Protein AF-A0AAD5T9R5-F1 (afdb_monomer_lite)

Structure (mmCIF, N/CA/C/O backbone):
data_AF-A0AAD5T9R5-F1
#
_entry.id   AF-A0AAD5T9R5-F1
#
loop_
_atom_site.group_PDB
_atom_site.id
_atom_site.type_symbol
_atom_site.label_atom_id
_atom_site.label_alt_id
_atom_site.label_comp_id
_atom_site.label_asym_id
_atom_site.label_entity_id
_atom_site.label_seq_id
_atom_site.pdbx_PDB_ins_code
_atom_site.Cartn_x
_atom_site.Cartn_y
_atom_site.Cartn_z
_atom_site.occupancy
_atom_site.B_iso_or_equiv
_atom_site.auth_seq_id
_atom_site.auth_comp_id
_atom_site.auth_asym_id
_atom_site.auth_atom_id
_atom_site.pdbx_PDB_model_num
ATOM 1 N N . MET A 1 1 ? 19.049 -8.328 -38.925 1.00 20.92 1 MET A N 1
ATOM 2 C CA . MET A 1 1 ? 20.322 -8.370 -38.172 1.00 20.92 1 MET A CA 1
ATOM 3 C C . MET A 1 1 ? 20.718 -6.980 -37.691 1.00 20.92 1 MET A C 1
ATOM 5 O O . MET A 1 1 ? 20.832 -6.838 -36.490 1.00 20.92 1 MET A O 1
ATOM 9 N N . LEU A 1 2 ? 20.723 -5.948 -38.546 1.00 21.98 2 LEU A N 1
ATOM 10 C CA . LEU A 1 2 ? 20.922 -4.536 -38.143 1.00 21.98 2 LEU A CA 1
ATOM 11 C C . LEU A 1 2 ? 19.884 -3.975 -37.139 1.00 21.98 2 LEU A C 1
ATOM 13 O O . LEU A 1 2 ? 20.195 -3.088 -36.360 1.00 21.98 2 LEU A O 1
ATOM 17 N N . ALA A 1 3 ? 18.666 -4.530 -37.084 1.00 22.59 3 ALA A N 1
ATOM 18 C CA . ALA A 1 3 ? 17.661 -4.166 -36.072 1.00 22.59 3 ALA A CA 1
ATOM 19 C C . ALA A 1 3 ? 17.889 -4.818 -34.691 1.00 22.59 3 ALA A C 1
ATOM 21 O O . ALA A 1 3 ? 17.170 -4.503 -33.752 1.00 22.59 3 ALA A O 1
ATOM 22 N N . LYS A 1 4 ? 18.843 -5.756 -34.570 1.00 22.20 4 LYS A N 1
ATOM 23 C CA . LYS A 1 4 ? 19.173 -6.440 -33.308 1.00 22.20 4 LYS A CA 1
ATOM 24 C C . LYS A 1 4 ? 20.369 -5.796 -32.597 1.00 22.20 4 LYS A C 1
ATOM 26 O O . LYS A 1 4 ? 20.434 -5.880 -31.381 1.00 22.20 4 LYS A O 1
ATOM 31 N N . GLU A 1 5 ? 21.253 -5.125 -33.337 1.00 23.12 5 GLU A N 1
ATOM 32 C CA . GLU A 1 5 ? 22.386 -4.362 -32.784 1.00 23.12 5 GLU A CA 1
ATOM 33 C C . GLU A 1 5 ? 21.927 -3.003 -32.229 1.00 23.12 5 GLU A C 1
ATOM 35 O O . GLU A 1 5 ? 22.228 -2.693 -31.082 1.00 23.12 5 GLU A O 1
ATOM 40 N N . ALA A 1 6 ? 21.028 -2.291 -32.923 1.00 24.86 6 ALA A N 1
ATOM 41 C CA . ALA A 1 6 ? 20.379 -1.087 -32.375 1.00 24.86 6 ALA A CA 1
ATOM 42 C C . ALA A 1 6 ? 19.470 -1.371 -31.154 1.00 24.86 6 ALA A C 1
ATOM 44 O O . ALA A 1 6 ? 19.174 -0.477 -30.365 1.00 24.86 6 ALA A O 1
ATOM 45 N N . PHE A 1 7 ? 19.030 -2.626 -30.982 1.00 23.64 7 PHE A N 1
ATOM 46 C CA . PHE A 1 7 ? 18.205 -3.062 -29.847 1.00 23.64 7 PHE A CA 1
ATOM 47 C C . PHE A 1 7 ? 19.024 -3.333 -28.573 1.00 23.64 7 PHE A C 1
ATOM 49 O O . PHE A 1 7 ? 18.441 -3.411 -27.494 1.00 23.64 7 PHE A O 1
ATOM 56 N N . LEU A 1 8 ? 20.350 -3.488 -28.686 1.00 23.31 8 LEU A N 1
ATOM 57 C CA . LEU A 1 8 ? 21.256 -3.690 -27.548 1.00 23.31 8 LEU A CA 1
ATOM 58 C C . LEU A 1 8 ? 21.896 -2.378 -27.065 1.00 23.31 8 LEU A C 1
ATOM 60 O O . LEU A 1 8 ? 22.108 -2.233 -25.865 1.00 23.31 8 LEU A O 1
ATOM 64 N N . GLU A 1 9 ? 22.114 -1.393 -27.941 1.00 24.62 9 GLU A N 1
ATOM 65 C CA . GLU A 1 9 ? 22.662 -0.081 -27.544 1.00 24.62 9 GLU A CA 1
ATOM 66 C C . GLU A 1 9 ? 21.661 0.809 -26.781 1.00 24.62 9 GLU A C 1
ATOM 68 O O . GLU A 1 9 ? 22.061 1.655 -25.985 1.00 24.62 9 GLU A O 1
ATOM 73 N N . MET A 1 10 ? 20.349 0.589 -26.935 1.00 25.55 10 MET A N 1
ATOM 74 C CA . MET A 1 10 ? 19.319 1.354 -26.211 1.00 25.55 10 MET A CA 1
ATOM 75 C C . MET A 1 10 ? 19.152 0.964 -24.729 1.00 25.55 10 MET A C 1
ATOM 77 O O . MET A 1 10 ? 18.463 1.672 -23.996 1.00 25.55 10 MET A O 1
ATOM 81 N N . TYR A 1 11 ? 19.773 -0.125 -24.260 1.00 24.09 11 TYR A N 1
ATOM 82 C CA . TYR A 1 11 ? 19.557 -0.660 -22.905 1.00 24.09 11 TYR A CA 1
ATOM 83 C C . TYR A 1 11 ? 20.492 -0.101 -21.815 1.00 24.09 11 TYR A C 1
ATOM 85 O O . TYR A 1 11 ? 20.350 -0.473 -20.652 1.00 24.09 11 TYR A O 1
ATOM 93 N N . HIS A 1 12 ? 21.406 0.821 -22.141 1.00 27.11 12 HIS A N 1
ATOM 94 C CA . HIS A 1 12 ? 22.352 1.380 -21.161 1.00 27.11 12 HIS A CA 1
ATOM 95 C C . HIS A 1 12 ? 22.175 2.866 -20.829 1.00 27.11 12 HIS A C 1
ATOM 97 O O . HIS A 1 12 ? 22.964 3.409 -20.058 1.00 27.11 12 HIS A O 1
ATOM 103 N N . ILE A 1 13 ? 21.116 3.528 -21.303 1.00 30.36 13 ILE A N 1
ATOM 104 C CA . ILE A 1 13 ? 20.842 4.923 -20.929 1.00 30.36 13 ILE A CA 1
ATOM 105 C C . ILE A 1 13 ? 20.150 4.945 -19.559 1.00 30.36 13 ILE A C 1
ATOM 107 O O . ILE A 1 13 ? 18.995 4.545 -19.420 1.00 30.36 13 ILE A O 1
ATOM 111 N N . ALA A 1 14 ? 20.863 5.403 -18.528 1.00 30.91 14 ALA A N 1
ATOM 112 C CA . ALA A 1 14 ? 20.328 5.565 -17.179 1.00 30.91 14 ALA A CA 1
ATOM 113 C C . ALA A 1 14 ? 19.099 6.494 -17.177 1.00 30.91 14 ALA A C 1
ATOM 115 O O . ALA A 1 14 ? 19.227 7.713 -17.323 1.00 30.91 14 ALA A O 1
ATOM 116 N N . ASN A 1 15 ? 17.895 5.936 -16.990 1.00 32.47 15 ASN A N 1
ATOM 117 C CA . ASN A 1 15 ? 16.691 6.759 -16.859 1.00 32.47 15 ASN A CA 1
ATOM 118 C C . ASN A 1 15 ? 16.817 7.569 -15.580 1.00 32.47 15 ASN A C 1
ATOM 120 O O . ASN A 1 15 ? 16.974 6.992 -14.511 1.00 32.47 15 ASN A O 1
ATOM 124 N N . SER A 1 16 ? 16.757 8.888 -15.649 1.00 34.62 16 SER A N 1
ATOM 125 C CA . SER A 1 16 ? 16.973 9.672 -14.448 1.00 34.62 16 SER A CA 1
ATOM 126 C C . SER A 1 16 ? 16.206 10.983 -14.438 1.00 34.62 16 SER A C 1
ATOM 128 O O . SER A 1 16 ? 15.993 11.611 -15.471 1.00 34.62 16 SER A O 1
ATOM 130 N N . ILE A 1 17 ? 15.712 11.338 -13.254 1.00 33.38 17 ILE A N 1
ATOM 131 C CA . ILE A 1 17 ? 14.823 12.476 -12.992 1.00 33.38 17 ILE A CA 1
ATOM 132 C C . ILE A 1 17 ? 15.495 13.330 -11.920 1.00 33.38 17 ILE A C 1
ATOM 134 O O . ILE A 1 17 ? 16.246 12.807 -11.104 1.00 33.38 17 ILE A O 1
ATOM 138 N N . ILE A 1 18 ? 15.287 14.645 -11.906 1.00 34.62 18 ILE A N 1
ATOM 139 C CA . ILE A 1 18 ? 15.949 15.551 -10.955 1.00 34.62 18 ILE A CA 1
ATOM 140 C C . ILE A 1 18 ? 14.880 16.394 -10.261 1.00 34.62 18 ILE A C 1
ATOM 142 O O . ILE A 1 18 ? 14.072 17.036 -10.929 1.00 34.62 18 ILE A O 1
ATOM 146 N N . PHE A 1 19 ? 14.882 16.408 -8.924 1.00 29.70 19 PHE A N 1
ATOM 147 C CA . PHE A 1 19 ? 14.019 17.269 -8.108 1.00 29.70 19 PHE A CA 1
ATOM 148 C C . PHE A 1 19 ? 14.853 17.958 -7.017 1.00 29.70 19 PHE A C 1
ATOM 150 O O . PHE A 1 19 ? 15.210 17.349 -6.009 1.00 29.70 19 PHE A O 1
ATOM 157 N N . GLY A 1 20 ? 15.154 19.247 -7.195 1.00 38.25 20 GLY A N 1
ATOM 158 C CA . GLY A 1 20 ? 15.918 20.030 -6.214 1.00 38.25 20 GLY A CA 1
ATOM 159 C C . GLY A 1 20 ? 17.377 19.564 -6.104 1.00 38.25 20 GLY A C 1
ATOM 160 O O . GLY A 1 20 ? 18.087 19.532 -7.101 1.00 38.25 20 GLY A O 1
ATOM 161 N N . GLU A 1 21 ? 17.829 19.202 -4.901 1.00 39.19 21 GLU A N 1
ATOM 162 C CA . GLU A 1 21 ? 19.164 18.617 -4.634 1.00 39.19 21 GLU A CA 1
ATOM 163 C C . GLU A 1 21 ? 19.212 17.093 -4.796 1.00 39.19 21 GLU A C 1
ATOM 165 O O . GLU A 1 21 ? 20.176 16.442 -4.380 1.00 39.19 21 GLU A O 1
ATOM 170 N N . LYS A 1 22 ? 18.151 16.516 -5.367 1.00 35.19 22 LYS A N 1
ATOM 171 C CA . LYS A 1 22 ? 17.969 15.075 -5.499 1.00 35.19 22 LYS A CA 1
ATOM 172 C C . LYS A 1 22 ? 18.003 14.666 -6.966 1.00 35.19 22 LYS A C 1
ATOM 174 O O . LYS A 1 22 ? 17.287 15.242 -7.785 1.00 35.19 22 LYS A O 1
ATOM 179 N N . CYS A 1 23 ? 18.798 13.650 -7.278 1.00 34.75 23 CYS A N 1
ATOM 180 C CA . CYS A 1 23 ? 18.865 13.021 -8.593 1.00 34.75 23 CYS A CA 1
ATOM 181 C C . CYS A 1 23 ? 18.408 11.567 -8.472 1.00 34.75 23 CYS A C 1
ATOM 183 O O . CYS A 1 23 ? 18.911 10.829 -7.637 1.00 34.75 23 CYS A O 1
ATOM 185 N N . TYR A 1 24 ? 17.482 11.137 -9.309 1.00 39.16 24 TYR A N 1
ATOM 186 C CA . TYR A 1 24 ? 16.921 9.790 -9.330 1.00 39.16 24 TYR A CA 1
ATOM 187 C C . TYR A 1 24 ? 17.522 9.062 -10.512 1.00 39.16 24 TYR A C 1
ATOM 189 O O . TYR A 1 24 ? 17.484 9.623 -11.593 1.00 39.16 24 TYR A O 1
ATOM 197 N N . SER A 1 25 ? 18.065 7.860 -10.335 1.00 35.34 25 SER A N 1
ATOM 198 C CA . SER A 1 25 ? 18.524 7.020 -11.447 1.00 35.34 25 SER A CA 1
ATOM 199 C C . SER A 1 25 ? 17.850 5.662 -11.389 1.00 35.34 25 SER A C 1
ATOM 201 O O . SER A 1 25 ? 17.790 5.025 -10.339 1.00 35.34 25 SER A O 1
ATOM 203 N N . LEU A 1 26 ? 17.363 5.215 -12.534 1.00 33.94 26 LEU A N 1
ATOM 204 C CA . LEU A 1 26 ? 16.814 3.900 -12.792 1.00 33.94 26 LEU A CA 1
ATOM 205 C C . LEU A 1 26 ? 17.989 3.055 -13.269 1.00 33.94 26 LEU A C 1
ATOM 207 O O . LEU A 1 26 ? 18.473 3.194 -14.396 1.00 33.94 26 LEU A O 1
ATOM 211 N N . ASN A 1 27 ? 18.502 2.236 -12.362 1.00 34.09 27 ASN A N 1
ATOM 212 C CA . ASN A 1 27 ? 19.621 1.363 -12.659 1.00 34.09 27 ASN A CA 1
ATOM 213 C C . ASN A 1 27 ? 19.079 0.098 -13.329 1.00 34.09 27 ASN A C 1
ATOM 215 O O . ASN A 1 27 ? 18.501 -0.750 -12.653 1.00 34.09 27 ASN A O 1
ATOM 219 N N . ASP A 1 28 ? 19.324 -0.068 -14.631 1.00 34.28 28 ASP A N 1
ATOM 220 C CA . ASP A 1 28 ? 19.168 -1.367 -15.307 1.00 34.28 28 ASP A CA 1
ATOM 221 C C . ASP A 1 28 ? 20.514 -2.090 -15.493 1.00 34.28 28 ASP A C 1
ATOM 223 O O . ASP A 1 28 ? 20.723 -2.862 -16.420 1.00 34.28 28 ASP A O 1
ATOM 227 N N . LEU A 1 29 ? 21.465 -1.864 -14.578 1.00 33.28 29 LEU A N 1
ATOM 228 C CA . LEU A 1 29 ? 22.773 -2.531 -14.611 1.00 33.28 29 LEU A CA 1
ATOM 229 C C . LEU A 1 29 ? 22.695 -4.038 -14.286 1.00 33.28 29 LEU A C 1
ATOM 231 O O . LEU A 1 29 ? 23.708 -4.719 -14.405 1.00 33.28 29 LEU A O 1
ATOM 235 N N . ASN A 1 30 ? 21.531 -4.565 -13.868 1.00 28.62 30 ASN A N 1
ATOM 236 C CA . ASN A 1 30 ? 21.340 -5.980 -13.504 1.00 28.62 30 ASN A CA 1
ATOM 237 C C . ASN A 1 30 ? 19.931 -6.558 -13.806 1.00 28.62 30 ASN A C 1
ATOM 239 O O . ASN A 1 30 ? 19.571 -7.565 -13.199 1.00 28.62 30 ASN A O 1
ATOM 243 N N . HIS A 1 31 ? 19.117 -5.974 -14.698 1.00 34.34 31 HIS A N 1
ATOM 244 C CA . HIS A 1 31 ? 17.752 -6.463 -15.006 1.00 34.34 31 HIS A CA 1
ATOM 245 C C . HIS A 1 31 ? 16.756 -6.440 -13.832 1.00 34.34 31 HIS A C 1
ATOM 247 O O . HIS A 1 31 ? 15.830 -7.253 -13.777 1.00 34.34 31 HIS A O 1
ATOM 253 N N . THR A 1 32 ? 16.931 -5.536 -12.863 1.00 31.69 32 THR A N 1
ATOM 254 C CA . THR A 1 32 ? 16.137 -5.538 -11.622 1.00 31.69 32 THR A CA 1
ATOM 255 C C . THR A 1 32 ? 15.137 -4.386 -11.468 1.00 31.69 32 THR A C 1
ATOM 257 O O . THR A 1 32 ? 14.451 -4.366 -10.452 1.00 31.69 32 THR A O 1
ATOM 260 N N . ASN A 1 33 ? 14.975 -3.486 -12.453 1.00 39.47 33 ASN A N 1
ATOM 261 C CA . ASN A 1 33 ? 13.951 -2.416 -12.467 1.00 39.47 33 ASN A CA 1
ATOM 262 C C . ASN A 1 33 ? 13.824 -1.634 -11.136 1.00 39.47 33 ASN A C 1
ATOM 264 O O . ASN A 1 33 ? 12.729 -1.491 -10.583 1.00 39.47 33 ASN A O 1
ATOM 268 N N . LYS A 1 34 ? 14.953 -1.154 -10.600 1.00 40.53 34 LYS A N 1
ATOM 269 C CA . LYS A 1 34 ? 15.038 -0.482 -9.294 1.00 40.53 34 LYS A CA 1
ATOM 270 C C . LYS A 1 34 ? 15.520 0.966 -9.436 1.00 40.53 34 LYS A C 1
ATOM 272 O O . LYS A 1 34 ? 16.539 1.222 -10.081 1.00 40.53 34 LYS A O 1
ATOM 277 N N . VAL A 1 35 ? 14.790 1.909 -8.834 1.00 43.94 35 VAL A N 1
ATOM 278 C CA . VAL A 1 35 ? 15.155 3.334 -8.755 1.00 43.94 35 VAL A CA 1
ATOM 279 C C . VAL A 1 35 ? 15.939 3.611 -7.475 1.00 43.94 35 VAL A C 1
ATOM 281 O O . VAL A 1 35 ? 15.463 3.368 -6.368 1.00 43.94 35 VAL A O 1
ATOM 284 N N . THR A 1 36 ? 17.131 4.185 -7.626 1.00 47.09 36 THR A N 1
ATOM 285 C CA . THR A 1 36 ? 17.938 4.705 -6.517 1.00 47.09 36 THR A CA 1
ATOM 286 C C . THR A 1 36 ? 17.794 6.227 -6.471 1.00 47.09 36 THR A C 1
ATOM 288 O O . THR A 1 36 ? 17.941 6.907 -7.491 1.00 47.09 36 THR A O 1
ATOM 291 N N . THR A 1 37 ? 17.530 6.782 -5.286 1.00 53.28 37 THR A N 1
ATOM 292 C CA . THR A 1 37 ? 17.512 8.240 -5.080 1.00 53.28 37 THR A CA 1
ATOM 293 C C . THR A 1 37 ? 18.868 8.698 -4.569 1.00 53.28 37 THR A C 1
ATOM 295 O O . THR A 1 37 ? 19.318 8.231 -3.528 1.00 53.28 37 THR A O 1
ATOM 298 N N . PHE A 1 38 ? 19.494 9.656 -5.239 1.00 57.66 38 PHE A N 1
ATOM 299 C CA . PHE A 1 38 ? 20.738 10.282 -4.810 1.00 57.66 38 PHE A CA 1
ATOM 300 C C . PHE A 1 38 ? 20.474 11.665 -4.219 1.00 57.66 38 PHE A C 1
ATOM 302 O O . PHE A 1 38 ? 19.834 12.500 -4.853 1.00 57.66 38 PHE A O 1
ATOM 309 N N . LEU A 1 39 ? 20.990 11.921 -3.020 1.00 60.19 39 LEU A N 1
ATOM 310 C CA . LEU A 1 39 ? 20.959 13.223 -2.348 1.00 60.19 39 LEU A CA 1
ATOM 311 C C . LEU A 1 39 ? 22.364 13.822 -2.307 1.00 60.19 39 LEU A C 1
ATOM 313 O O . LEU A 1 39 ? 23.317 13.082 -2.084 1.00 60.19 39 LEU A O 1
ATOM 317 N N . SER A 1 40 ? 22.501 15.143 -2.419 1.00 60.97 40 SER A N 1
ATOM 318 C CA . SER A 1 40 ? 23.726 15.833 -1.990 1.00 60.97 40 SER A CA 1
ATOM 319 C C . SER A 1 40 ? 23.536 16.459 -0.608 1.00 60.97 40 SER A C 1
ATOM 321 O O . SER A 1 40 ? 22.479 17.005 -0.306 1.00 60.97 40 SER A O 1
ATOM 323 N N . LYS A 1 41 ? 24.577 16.430 0.234 1.00 60.22 41 LYS A N 1
ATOM 324 C CA . LYS A 1 41 ? 24.577 17.076 1.566 1.00 60.22 41 LYS A CA 1
ATOM 325 C C . LYS A 1 41 ? 24.553 18.601 1.524 1.00 60.22 41 LYS A C 1
ATOM 327 O O . LYS A 1 41 ? 24.492 19.239 2.578 1.00 60.22 41 LYS A O 1
ATOM 332 N N . LYS A 1 42 ? 24.725 19.198 0.345 1.00 61.78 42 LYS A N 1
ATOM 333 C CA . LYS A 1 42 ? 24.984 20.626 0.221 1.00 61.78 42 LYS A CA 1
ATOM 334 C C . LYS A 1 42 ? 23.806 21.371 -0.394 1.00 61.78 42 LYS A C 1
ATOM 336 O O . LYS A 1 42 ? 23.453 21.074 -1.537 1.00 61.78 42 LYS A O 1
ATOM 341 N N . PRO A 1 43 ? 23.312 22.414 0.297 1.00 45.50 43 PRO A N 1
ATOM 342 C CA . PRO A 1 43 ? 22.278 23.254 -0.254 1.00 45.50 43 PRO A CA 1
ATOM 343 C C . PRO A 1 43 ? 22.755 24.007 -1.508 1.00 45.50 43 PRO A C 1
ATOM 345 O O . PRO A 1 43 ? 23.882 24.505 -1.536 1.00 45.50 43 PRO A O 1
ATOM 348 N N . HIS A 1 44 ? 21.901 24.139 -2.528 1.00 53.34 44 HIS A N 1
ATOM 349 C CA . HIS A 1 44 ? 22.105 24.963 -3.738 1.00 53.34 44 HIS A CA 1
ATOM 350 C C . HIS A 1 44 ? 23.183 24.492 -4.737 1.00 53.34 44 HIS A C 1
ATOM 352 O O . HIS A 1 44 ? 23.831 25.301 -5.405 1.00 53.34 44 HIS A O 1
ATOM 358 N N . THR A 1 45 ? 23.349 23.180 -4.886 1.00 57.41 45 THR A N 1
ATOM 359 C CA . THR A 1 45 ? 24.367 22.549 -5.747 1.00 57.41 45 THR A CA 1
ATOM 360 C C . THR A 1 45 ? 24.001 22.432 -7.229 1.00 57.41 45 THR A C 1
ATOM 362 O O . THR A 1 45 ? 24.875 22.103 -8.031 1.00 57.41 45 THR A O 1
ATOM 365 N N . ASN A 1 46 ? 22.741 22.673 -7.616 1.00 61.59 46 ASN A N 1
ATOM 366 C CA . ASN A 1 46 ? 22.197 22.257 -8.922 1.00 61.59 46 ASN A CA 1
ATOM 367 C C . ASN A 1 46 ? 22.541 20.785 -9.232 1.00 61.59 46 ASN A C 1
ATOM 369 O O . ASN A 1 46 ? 22.966 20.455 -10.335 1.00 61.59 46 ASN A O 1
ATOM 373 N N . PHE A 1 47 ? 22.456 19.919 -8.224 1.00 63.25 47 PHE A N 1
ATOM 374 C CA . PHE A 1 47 ? 22.816 18.513 -8.342 1.00 63.25 47 PHE A CA 1
ATOM 375 C C . PHE A 1 47 ? 21.921 17.783 -9.351 1.00 63.25 47 PHE A C 1
ATOM 377 O O . PHE A 1 47 ? 20.711 17.990 -9.375 1.00 63.25 47 PHE A O 1
ATOM 384 N N . GLY A 1 48 ? 22.526 16.938 -10.185 1.00 58.50 48 GLY A N 1
ATOM 385 C CA . GLY A 1 48 ? 21.838 16.237 -11.263 1.00 58.50 48 GLY A CA 1
ATOM 386 C C . GLY A 1 48 ? 21.691 17.042 -12.553 1.00 58.50 48 GLY A C 1
ATOM 387 O O . GLY A 1 48 ? 20.990 16.590 -13.438 1.00 58.50 48 GLY A O 1
ATOM 388 N N . HIS A 1 49 ? 22.334 18.205 -12.705 1.00 63.25 49 HIS A N 1
ATOM 389 C CA . HIS A 1 49 ? 22.119 19.098 -13.856 1.00 63.25 49 HIS A CA 1
ATOM 390 C C . HIS A 1 49 ? 22.254 18.411 -15.231 1.00 63.25 49 HIS A C 1
ATOM 392 O O . HIS A 1 49 ? 21.470 18.697 -16.135 1.00 63.25 49 HIS A O 1
ATOM 398 N N . LYS A 1 50 ? 23.216 17.492 -15.377 1.00 68.56 50 LYS A N 1
ATOM 399 C CA . LYS A 1 50 ? 23.368 16.592 -16.525 1.00 68.56 50 LYS A CA 1
ATOM 400 C C . LYS A 1 50 ? 23.714 15.183 -16.049 1.00 68.56 50 LYS A C 1
ATOM 402 O O . LYS A 1 50 ? 24.371 15.005 -15.018 1.00 68.56 50 LYS A O 1
ATOM 407 N N . LEU A 1 51 ? 23.267 14.200 -16.826 1.00 67.00 51 LEU A N 1
ATOM 408 C CA . LEU A 1 51 ? 23.445 12.776 -16.576 1.00 67.00 51 LEU A CA 1
ATOM 409 C C . LEU A 1 51 ? 23.937 12.104 -17.853 1.00 67.00 51 LEU A C 1
ATOM 411 O O . LEU A 1 51 ? 23.440 12.399 -18.940 1.00 67.00 51 LEU A O 1
ATOM 415 N N . THR A 1 52 ? 24.941 11.245 -17.712 1.00 67.81 52 THR A N 1
ATOM 416 C CA . THR A 1 52 ? 25.495 10.443 -18.808 1.00 67.81 52 THR A CA 1
ATOM 417 C C . THR A 1 52 ? 26.073 9.141 -18.256 1.00 67.81 52 THR A C 1
ATOM 419 O O . THR A 1 52 ? 26.226 8.984 -17.042 1.00 67.81 52 THR A O 1
ATOM 422 N N . VAL A 1 53 ? 26.361 8.188 -19.132 1.00 73.25 53 VAL A N 1
ATOM 423 C CA . VAL A 1 53 ? 26.863 6.853 -18.794 1.00 73.25 53 VAL A CA 1
ATOM 424 C C . VAL A 1 53 ? 28.013 6.486 -19.718 1.00 73.25 53 VAL A C 1
ATOM 426 O O . VAL A 1 53 ? 27.985 6.848 -20.889 1.00 73.25 53 VAL A O 1
ATOM 429 N N . GLY A 1 54 ? 29.012 5.789 -19.184 1.00 71.56 54 GLY A N 1
ATOM 430 C CA . GLY A 1 54 ? 30.172 5.342 -19.956 1.00 71.56 54 GLY A CA 1
ATOM 431 C C . GLY A 1 54 ? 30.913 4.190 -19.292 1.00 71.56 54 GLY A C 1
ATOM 432 O O . GLY A 1 54 ? 30.879 4.049 -18.067 1.00 71.56 54 GLY A O 1
ATOM 433 N N . ASP A 1 55 ? 31.565 3.350 -20.083 1.00 78.19 55 ASP A N 1
ATOM 434 C CA . ASP A 1 55 ? 32.440 2.265 -19.640 1.00 78.19 55 ASP A CA 1
ATOM 435 C C . ASP A 1 55 ? 33.911 2.722 -19.588 1.00 78.19 55 ASP A C 1
ATOM 437 O O . ASP A 1 55 ? 34.730 2.397 -20.444 1.00 78.19 55 ASP A O 1
ATOM 441 N N . PHE A 1 56 ? 34.255 3.494 -18.552 1.00 82.50 56 PHE A N 1
ATOM 442 C CA . PHE A 1 56 ? 35.582 4.118 -18.395 1.00 82.50 56 PHE A CA 1
ATOM 443 C C . PHE A 1 56 ? 36.718 3.141 -18.020 1.00 82.50 56 PHE A C 1
ATOM 445 O O . PHE A 1 56 ? 37.868 3.562 -17.846 1.00 82.50 56 PHE A O 1
ATOM 452 N N . ASP A 1 57 ? 36.423 1.856 -17.800 1.00 73.88 57 ASP A N 1
ATOM 453 C CA . ASP A 1 57 ? 37.421 0.820 -17.498 1.00 73.88 57 ASP A CA 1
ATOM 454 C C . ASP A 1 57 ? 37.375 -0.379 -18.463 1.00 73.88 57 ASP A C 1
ATOM 456 O O . ASP A 1 57 ? 38.120 -1.356 -18.277 1.00 73.88 57 ASP A O 1
ATOM 460 N N . ALA A 1 58 ? 36.547 -0.289 -19.511 1.00 71.94 58 ALA A N 1
ATOM 461 C CA . ALA A 1 58 ? 36.292 -1.348 -20.481 1.00 71.94 58 ALA A CA 1
ATOM 462 C C . ALA A 1 58 ? 35.974 -2.695 -19.810 1.00 71.94 58 ALA A C 1
ATOM 464 O O . ALA A 1 58 ? 36.410 -3.759 -20.269 1.00 71.94 58 ALA A O 1
ATOM 465 N N . ALA A 1 59 ? 35.316 -2.685 -18.646 1.00 67.62 59 ALA A N 1
ATOM 466 C CA . ALA A 1 59 ? 34.912 -3.901 -17.942 1.00 67.62 59 ALA A CA 1
ATOM 467 C C . ALA A 1 59 ? 33.569 -4.453 -18.445 1.00 67.62 59 ALA A C 1
ATOM 469 O O . ALA A 1 59 ? 33.098 -5.470 -17.924 1.00 67.62 59 ALA A O 1
ATOM 470 N N . GLY A 1 60 ? 32.955 -3.806 -19.440 1.00 63.41 60 GLY A N 1
ATOM 471 C CA . GLY A 1 60 ? 31.620 -4.112 -19.938 1.00 63.41 60 GLY A CA 1
ATOM 472 C C . GLY A 1 60 ? 30.522 -3.653 -18.979 1.00 63.41 60 GLY A C 1
ATOM 473 O O . GLY A 1 60 ? 29.425 -4.210 -18.998 1.00 63.41 60 GLY A O 1
ATOM 474 N N . LYS A 1 61 ? 30.819 -2.703 -18.080 1.00 65.06 61 LYS A N 1
ATOM 475 C CA . LYS A 1 61 ? 29.873 -2.188 -17.081 1.00 65.06 61 LYS A CA 1
ATOM 476 C C . LYS A 1 61 ? 29.852 -0.667 -17.099 1.00 65.06 61 LYS A C 1
ATOM 478 O O . LYS A 1 61 ? 30.804 -0.023 -16.673 1.00 65.06 61 LYS A O 1
ATOM 483 N N . SER A 1 62 ? 28.717 -0.095 -17.486 1.00 65.81 62 SER A N 1
ATOM 484 C CA . SER A 1 62 ? 28.556 1.355 -17.520 1.00 65.81 62 SER A CA 1
ATOM 485 C C . SER A 1 62 ? 28.598 1.974 -16.117 1.00 65.81 62 SER A C 1
ATOM 487 O O . SER A 1 62 ? 27.988 1.493 -15.159 1.00 65.81 62 SER A O 1
ATOM 489 N N . THR A 1 63 ? 29.313 3.084 -16.013 1.00 71.12 63 THR A N 1
ATOM 490 C CA . THR A 1 63 ? 29.410 3.957 -14.845 1.00 71.12 63 THR A CA 1
ATOM 491 C C . THR A 1 63 ? 28.474 5.140 -15.044 1.00 71.12 63 THR A C 1
ATOM 493 O O . THR A 1 63 ? 28.515 5.796 -16.083 1.00 71.12 63 THR A O 1
ATOM 496 N N . LEU A 1 64 ? 27.648 5.441 -14.041 1.00 75.50 64 LEU A N 1
ATOM 497 C CA . LEU A 1 64 ? 26.776 6.614 -14.069 1.00 75.50 64 LEU A CA 1
ATOM 498 C C . LEU A 1 64 ? 27.559 7.869 -13.684 1.00 75.50 64 LEU A C 1
ATOM 500 O O . LEU A 1 64 ? 28.258 7.879 -12.669 1.00 75.50 64 LEU A O 1
ATOM 504 N N . VAL A 1 65 ? 27.379 8.936 -14.457 1.00 75.12 65 VAL A N 1
ATOM 505 C CA . VAL A 1 65 ? 27.978 10.251 -14.235 1.00 75.12 65 VAL A CA 1
ATOM 506 C C . VAL A 1 65 ? 26.888 11.263 -13.896 1.00 75.12 65 VAL A C 1
ATOM 508 O O . VAL A 1 65 ? 25.921 11.412 -14.640 1.00 75.12 65 VAL A O 1
ATOM 511 N N . ILE A 1 66 ? 27.065 11.983 -12.787 1.00 77.81 66 ILE A N 1
ATOM 512 C CA . ILE A 1 66 ? 26.123 12.988 -12.281 1.00 77.81 66 ILE A CA 1
ATOM 513 C C . ILE A 1 66 ? 26.827 14.324 -12.087 1.00 77.81 66 ILE A C 1
ATOM 515 O O . ILE A 1 66 ? 27.790 14.408 -11.324 1.00 77.81 66 ILE A O 1
ATOM 519 N N . THR A 1 67 ? 26.339 15.387 -12.730 1.00 78.06 67 THR A N 1
ATOM 520 C CA . THR A 1 67 ? 26.938 16.721 -12.592 1.00 78.06 67 THR A CA 1
ATOM 521 C C . THR A 1 67 ? 26.220 17.603 -11.567 1.00 78.06 67 THR A C 1
ATOM 523 O O . THR A 1 67 ? 25.020 17.486 -11.324 1.00 78.06 67 THR A O 1
ATOM 526 N N . ALA A 1 68 ? 26.971 18.499 -10.931 1.00 79.31 68 ALA A N 1
ATOM 527 C CA . ALA A 1 68 ? 26.502 19.414 -9.896 1.00 79.31 68 ALA A CA 1
ATOM 528 C C . ALA A 1 68 ? 27.221 20.773 -10.019 1.00 79.31 68 ALA A C 1
ATOM 530 O O . ALA A 1 68 ? 28.115 21.088 -9.227 1.00 79.31 68 ALA A O 1
ATOM 531 N N . PRO A 1 69 ? 26.878 21.598 -11.023 1.00 76.31 69 PRO A N 1
ATOM 532 C CA . PRO A 1 69 ? 27.602 22.830 -11.345 1.00 76.31 69 PRO A CA 1
ATOM 533 C C . PRO A 1 69 ? 27.572 23.900 -10.248 1.00 76.31 69 PRO A C 1
ATOM 535 O O . PRO A 1 69 ? 28.452 24.752 -10.190 1.00 76.31 69 PRO A O 1
ATOM 538 N N . GLY A 1 70 ? 26.584 23.876 -9.355 1.00 72.38 70 GLY A N 1
ATOM 539 C CA . GLY A 1 70 ? 26.518 24.771 -8.197 1.00 72.38 70 GLY A CA 1
ATOM 540 C C . GLY A 1 70 ? 27.306 24.275 -6.980 1.00 72.38 70 GLY A C 1
ATOM 541 O O . GLY A 1 70 ? 27.369 24.982 -5.976 1.00 72.38 70 GLY A O 1
ATOM 542 N N . TYR A 1 71 ? 27.888 23.073 -7.024 1.00 76.12 71 TYR A N 1
ATOM 543 C CA . TYR A 1 71 ? 28.528 22.457 -5.863 1.00 76.12 71 TYR A CA 1
ATOM 544 C C . TYR A 1 71 ? 29.762 23.240 -5.394 1.00 76.12 71 TYR A C 1
ATOM 546 O O . TYR A 1 71 ? 30.670 23.509 -6.176 1.00 76.12 71 TYR A O 1
ATOM 554 N N . SER A 1 72 ? 29.830 23.593 -4.103 1.00 69.12 72 SER A N 1
ATOM 555 C CA . SER A 1 72 ? 30.973 24.334 -3.546 1.00 69.12 72 SER A CA 1
ATOM 556 C C . SER A 1 72 ? 31.232 24.092 -2.057 1.00 69.12 72 SER A C 1
ATOM 558 O O . SER A 1 72 ? 30.324 23.733 -1.311 1.00 69.12 72 SER A O 1
ATOM 560 N N . TYR A 1 73 ? 32.483 24.256 -1.604 1.00 57.84 73 TYR A N 1
ATOM 561 C CA . TYR A 1 73 ? 32.879 24.331 -0.182 1.00 57.84 73 TYR A CA 1
ATOM 562 C C . TYR A 1 73 ? 33.060 25.776 0.332 1.00 57.84 73 TYR A C 1
ATOM 564 O O . TYR A 1 73 ? 33.325 25.964 1.517 1.00 57.84 73 TYR A O 1
ATOM 572 N N . SER A 1 74 ? 32.923 26.786 -0.530 1.00 56.81 74 SER A N 1
ATOM 573 C CA . SER A 1 74 ? 33.046 28.217 -0.212 1.00 56.81 74 SER A CA 1
ATOM 574 C C . SER A 1 74 ? 31.936 29.015 -0.923 1.00 56.81 74 SER A C 1
ATOM 576 O O . SER A 1 74 ? 31.067 28.437 -1.567 1.00 56.81 74 SER A O 1
ATOM 578 N N . ALA A 1 75 ? 31.927 30.349 -0.837 1.00 47.91 75 ALA A N 1
ATOM 579 C CA . ALA A 1 75 ? 30.922 31.189 -1.510 1.00 47.91 75 ALA A CA 1
ATOM 580 C C . ALA A 1 75 ? 31.015 31.195 -3.060 1.00 47.91 75 ALA A C 1
ATOM 582 O O . ALA A 1 75 ? 30.308 31.954 -3.720 1.00 47.91 75 ALA A O 1
ATOM 583 N N . VAL A 1 76 ? 31.889 30.375 -3.650 1.00 59.53 76 VAL A N 1
ATOM 584 C CA . VAL A 1 76 ? 32.229 30.381 -5.079 1.00 59.53 76 VAL A CA 1
ATOM 585 C C . VAL A 1 76 ? 31.675 29.120 -5.741 1.00 59.53 76 VAL A C 1
ATOM 587 O O . VAL A 1 76 ? 32.044 28.033 -5.326 1.00 59.53 76 VAL A O 1
ATOM 590 N N . GLN A 1 77 ? 30.804 29.218 -6.751 1.00 68.75 77 GLN A N 1
ATOM 591 C CA . GLN A 1 77 ? 30.191 28.065 -7.450 1.00 68.75 77 GLN A CA 1
ATOM 592 C C . GLN A 1 77 ? 31.220 27.266 -8.281 1.00 68.75 77 GLN A C 1
ATOM 594 O O . GLN A 1 77 ? 31.277 27.394 -9.503 1.00 68.75 77 GLN A O 1
ATOM 599 N N . GLN A 1 78 ? 32.061 26.478 -7.603 1.00 76.50 78 GLN A N 1
ATOM 600 C CA . GLN A 1 78 ? 33.184 25.735 -8.185 1.00 76.50 78 GLN A CA 1
ATOM 601 C C . GLN A 1 78 ? 32.716 24.615 -9.128 1.00 76.50 78 GLN A C 1
ATOM 603 O O . GLN A 1 78 ? 33.319 24.413 -10.179 1.00 76.50 78 GLN A O 1
ATOM 608 N N . GLY A 1 79 ? 31.623 23.935 -8.778 1.00 83.75 79 GLY A N 1
ATOM 609 C CA . GLY A 1 79 ? 31.053 22.816 -9.522 1.00 83.75 79 GLY A CA 1
ATOM 610 C C . GLY A 1 79 ? 31.732 21.475 -9.227 1.00 83.75 79 GLY A C 1
ATOM 611 O O . GLY A 1 79 ? 32.878 21.417 -8.768 1.00 83.75 79 GLY A O 1
ATOM 612 N N . SER A 1 80 ? 31.010 20.374 -9.445 1.00 87.25 80 SER A N 1
ATOM 613 C CA . SER A 1 80 ? 31.519 19.014 -9.236 1.00 87.25 80 SER A CA 1
ATOM 614 C C . SER A 1 80 ? 30.823 17.990 -10.134 1.00 87.25 80 SER A C 1
ATOM 616 O O . SER A 1 80 ? 29.694 18.208 -10.570 1.00 87.25 80 SER A O 1
ATOM 618 N N . VAL A 1 81 ? 31.490 16.863 -10.386 1.00 87.62 81 VAL A N 1
ATOM 619 C CA . VAL A 1 81 ? 30.942 15.690 -11.079 1.00 87.62 81 VAL A CA 1
ATOM 620 C C . VAL A 1 81 ? 31.193 14.440 -10.235 1.00 87.62 81 VAL A C 1
ATOM 622 O O . VAL A 1 81 ? 32.269 14.288 -9.658 1.00 87.62 81 VAL A O 1
ATOM 625 N N . PHE A 1 82 ? 30.204 13.555 -10.151 1.00 84.81 82 PHE A N 1
ATOM 626 C CA . PHE A 1 82 ? 30.237 12.316 -9.376 1.00 84.81 82 PHE A CA 1
ATOM 627 C C . PHE A 1 82 ? 30.117 11.112 -10.306 1.00 84.81 82 PHE A C 1
ATOM 629 O O . PHE A 1 82 ? 29.240 11.095 -11.166 1.00 84.81 82 PHE A O 1
ATOM 636 N N . LEU A 1 83 ? 30.973 10.106 -10.119 1.00 83.56 83 LEU A N 1
ATOM 637 C CA . LEU A 1 83 ? 30.932 8.850 -10.865 1.00 83.56 83 LEU A CA 1
ATOM 638 C C . LEU A 1 83 ? 30.596 7.693 -9.921 1.00 83.56 83 LEU A C 1
ATOM 640 O O . LEU A 1 83 ? 31.221 7.515 -8.864 1.00 83.56 83 LEU A O 1
ATOM 644 N N . LEU A 1 84 ? 29.620 6.888 -10.328 1.00 75.19 84 LEU A N 1
ATOM 645 C CA . LEU A 1 84 ? 29.097 5.761 -9.570 1.00 75.19 84 LEU A CA 1
ATOM 646 C C . LEU A 1 84 ? 29.329 4.466 -10.335 1.00 75.19 84 LEU A C 1
ATOM 648 O O . LEU A 1 84 ? 28.759 4.249 -11.403 1.00 75.19 84 LEU A O 1
ATOM 652 N N . GLN A 1 85 ? 30.128 3.584 -9.742 1.00 67.81 85 GLN A N 1
ATOM 653 C CA . GLN A 1 85 ? 30.343 2.237 -10.254 1.00 67.81 85 GLN A CA 1
ATOM 654 C C . GLN A 1 85 ? 29.488 1.249 -9.460 1.00 67.81 85 GLN A C 1
ATOM 656 O O . GLN A 1 85 ? 29.701 1.065 -8.261 1.00 67.81 85 GLN A O 1
ATOM 661 N N . ASN A 1 86 ? 28.543 0.613 -10.156 1.00 56.34 86 ASN A N 1
ATOM 662 C CA . ASN A 1 86 ? 27.794 -0.571 -9.737 1.00 56.34 86 ASN A CA 1
ATOM 663 C C . ASN A 1 86 ? 27.231 -0.521 -8.295 1.00 56.34 86 ASN A C 1
ATOM 665 O O . ASN A 1 86 ? 27.753 -1.162 -7.379 1.00 56.34 86 ASN A O 1
ATOM 669 N N . THR A 1 87 ? 26.130 0.210 -8.098 1.00 49.84 87 THR A N 1
ATOM 670 C CA . THR A 1 87 ? 25.367 0.219 -6.842 1.00 49.84 87 THR A CA 1
ATOM 671 C C . THR A 1 87 ? 24.040 -0.523 -7.011 1.00 49.84 87 THR A C 1
ATOM 673 O O . THR A 1 87 ? 23.100 -0.032 -7.627 1.00 49.84 87 THR A O 1
ATOM 676 N N . SER A 1 88 ? 23.935 -1.717 -6.423 1.00 46.06 88 SER A N 1
ATOM 677 C CA . SER A 1 88 ? 22.683 -2.481 -6.317 1.00 46.06 88 SER A CA 1
ATOM 678 C C . SER A 1 88 ? 21.838 -2.009 -5.122 1.00 46.06 88 SER A C 1
ATOM 680 O O . SER A 1 88 ? 21.441 -2.826 -4.289 1.00 46.06 88 SER A O 1
ATOM 682 N N . GLN A 1 89 ? 21.675 -0.693 -4.951 1.00 48.97 89 GLN A N 1
ATOM 683 C CA . GLN A 1 89 ? 21.035 -0.127 -3.759 1.00 48.97 89 GLN A CA 1
ATOM 684 C C . GLN A 1 89 ? 19.581 0.278 -4.022 1.00 48.97 89 GLN A C 1
ATOM 686 O O . GLN A 1 89 ? 19.312 1.141 -4.854 1.00 48.97 89 GLN A O 1
ATOM 691 N N . ASP A 1 90 ? 18.678 -0.312 -3.239 1.00 46.16 90 ASP A N 1
ATOM 692 C CA . ASP A 1 90 ? 17.240 -0.015 -3.198 1.00 46.16 90 ASP A CA 1
ATOM 693 C C . ASP A 1 90 ? 16.918 0.979 -2.088 1.00 46.16 90 ASP A C 1
ATOM 695 O O . ASP A 1 90 ? 16.267 0.642 -1.097 1.00 46.16 90 ASP A O 1
ATOM 699 N N . SER A 1 91 ? 17.457 2.193 -2.184 1.00 52.97 91 SER A N 1
ATOM 700 C CA . SER A 1 91 ? 17.218 3.215 -1.166 1.00 52.97 91 SER A CA 1
ATOM 701 C C . SER A 1 91 ? 17.532 4.634 -1.638 1.00 52.97 91 SER A C 1
ATOM 703 O O . SER A 1 91 ? 18.085 4.874 -2.713 1.00 52.97 91 SER A O 1
ATOM 705 N N . THR A 1 92 ? 17.156 5.598 -0.795 1.00 54.28 92 THR A N 1
ATOM 706 C CA . THR A 1 92 ? 17.696 6.957 -0.838 1.00 54.28 92 THR A CA 1
ATOM 707 C C . THR A 1 92 ? 19.089 6.975 -0.227 1.00 54.28 92 THR A C 1
ATOM 709 O O . THR A 1 92 ? 19.283 6.514 0.898 1.00 54.28 92 THR A O 1
ATOM 712 N N . VAL A 1 93 ? 20.054 7.526 -0.956 1.00 60.16 93 VAL A N 1
ATOM 713 C CA . VAL A 1 93 ? 21.470 7.470 -0.610 1.00 60.16 93 VAL A CA 1
ATOM 714 C C . VAL A 1 93 ? 22.130 8.817 -0.847 1.00 60.16 93 VAL A C 1
ATOM 716 O O . VAL A 1 93 ? 21.887 9.488 -1.844 1.00 60.16 93 VAL A O 1
ATOM 719 N N . GLU A 1 94 ? 23.003 9.224 0.064 1.00 68.19 94 GLU A N 1
ATOM 720 C CA . GLU A 1 94 ? 23.813 10.425 -0.122 1.00 68.19 94 GLU A CA 1
ATOM 721 C C . GLU A 1 94 ? 24.960 10.130 -1.095 1.00 68.19 94 GLU A C 1
ATOM 723 O O . GLU A 1 94 ? 25.768 9.225 -0.863 1.00 68.19 94 GLU A O 1
ATOM 728 N N . ILE A 1 95 ? 25.042 10.903 -2.177 1.00 70.06 95 ILE A N 1
ATOM 729 C CA . ILE A 1 95 ? 25.982 10.697 -3.277 1.00 70.06 95 ILE A CA 1
ATOM 730 C C . ILE A 1 95 ? 27.432 10.733 -2.800 1.00 70.06 95 ILE A C 1
ATOM 732 O O . ILE A 1 95 ? 28.252 9.938 -3.254 1.00 70.06 95 ILE A O 1
ATOM 736 N N . GLU A 1 96 ? 27.747 11.588 -1.822 1.00 75.19 96 GLU A N 1
ATOM 737 C CA . GLU A 1 96 ? 29.096 11.722 -1.273 1.00 75.19 96 GLU A CA 1
ATOM 738 C C . GLU A 1 96 ? 29.563 10.464 -0.522 1.00 75.19 96 GLU A C 1
ATOM 740 O O . GLU A 1 96 ? 30.764 10.293 -0.312 1.00 75.19 96 GLU A O 1
ATOM 745 N N . ASN A 1 97 ? 28.640 9.578 -0.127 1.00 71.50 97 ASN A N 1
ATOM 746 C CA . ASN A 1 97 ? 28.962 8.341 0.584 1.00 71.50 97 ASN A CA 1
ATOM 747 C C . ASN A 1 97 ? 29.164 7.144 -0.361 1.00 71.50 97 ASN A C 1
ATOM 749 O O . ASN A 1 97 ? 29.774 6.155 0.043 1.00 71.50 97 ASN A O 1
ATOM 753 N N . ILE A 1 98 ? 28.641 7.207 -1.590 1.00 69.19 98 ILE A N 1
ATOM 754 C CA . ILE A 1 98 ? 28.652 6.075 -2.534 1.00 69.19 98 ILE A CA 1
ATOM 755 C C . ILE A 1 98 ? 29.420 6.332 -3.821 1.00 69.19 98 ILE A C 1
ATOM 757 O O . ILE A 1 98 ? 29.840 5.366 -4.463 1.00 69.19 98 ILE A O 1
ATOM 761 N N . ALA A 1 99 ? 29.610 7.596 -4.205 1.00 74.00 99 ALA A N 1
ATOM 762 C CA . ALA A 1 99 ? 30.415 7.931 -5.364 1.00 74.00 99 ALA A CA 1
ATOM 763 C C . ALA A 1 99 ? 31.808 7.321 -5.190 1.00 74.00 99 ALA A C 1
ATOM 765 O O . ALA A 1 99 ? 32.431 7.410 -4.128 1.00 74.00 99 ALA A O 1
ATOM 766 N N . LYS A 1 100 ? 32.293 6.664 -6.241 1.00 76.81 100 LYS A N 1
ATOM 767 C CA . LYS A 1 100 ? 33.655 6.128 -6.252 1.00 76.81 100 LYS A CA 1
ATOM 768 C C . LYS A 1 100 ? 34.648 7.215 -6.598 1.00 76.81 100 LYS A C 1
ATOM 770 O O . LYS A 1 100 ? 35.728 7.255 -6.011 1.00 76.81 100 LYS A O 1
ATOM 775 N N . ILE A 1 101 ? 34.248 8.117 -7.489 1.00 83.81 101 ILE A N 1
ATOM 776 C CA . ILE A 1 101 ? 35.050 9.256 -7.910 1.00 83.81 101 ILE A CA 1
ATOM 777 C C . ILE A 1 101 ? 34.204 10.517 -7.785 1.00 83.81 101 ILE A C 1
ATOM 779 O O . ILE A 1 101 ? 33.053 10.556 -8.219 1.00 83.81 101 ILE A O 1
ATOM 783 N N . GLN A 1 102 ? 34.789 11.555 -7.200 1.00 88.06 102 GLN A N 1
ATOM 784 C CA . GLN A 1 102 ? 34.280 12.916 -7.258 1.00 88.06 102 GLN A CA 1
ATOM 785 C C . GLN A 1 102 ? 35.347 13.807 -7.886 1.00 88.06 102 GLN A C 1
ATOM 787 O O . GLN A 1 102 ? 36.476 13.872 -7.396 1.00 88.06 102 GLN A O 1
ATOM 792 N N . ILE A 1 103 ? 34.976 14.510 -8.951 1.00 89.31 103 ILE A N 1
ATOM 793 C CA . ILE A 1 103 ? 35.816 15.489 -9.633 1.00 89.31 103 ILE A CA 1
ATOM 794 C C . ILE A 1 103 ? 35.358 16.880 -9.201 1.00 89.31 103 ILE A C 1
ATOM 796 O O . ILE A 1 103 ? 34.186 17.239 -9.349 1.00 89.31 103 ILE A O 1
ATOM 800 N N . PHE A 1 104 ? 36.267 17.665 -8.637 1.00 87.50 104 PHE A N 1
ATOM 801 C CA . PHE A 1 104 ? 36.028 19.062 -8.287 1.00 87.50 104 PHE A CA 1
ATOM 802 C C . PHE A 1 104 ? 36.419 19.969 -9.443 1.00 87.50 104 PHE A C 1
ATOM 804 O O . PHE A 1 104 ? 37.439 19.740 -10.092 1.00 87.50 104 PHE A O 1
ATOM 811 N N . GLY A 1 105 ? 35.641 21.027 -9.664 1.00 86.19 105 GLY A N 1
ATOM 812 C CA . GLY A 1 105 ? 36.019 22.069 -10.610 1.00 86.19 105 GLY A CA 1
ATOM 813 C C . GLY A 1 105 ? 37.334 22.773 -10.234 1.00 86.19 105 GLY A C 1
ATOM 814 O O . GLY A 1 105 ? 37.815 22.630 -9.105 1.00 86.19 105 GLY A O 1
ATOM 815 N N . PRO A 1 106 ? 37.920 23.560 -11.151 1.00 79.88 106 PRO A N 1
ATOM 816 C CA . PRO A 1 106 ? 39.189 24.262 -10.931 1.00 79.88 106 PRO A CA 1
ATOM 817 C C . PRO A 1 106 ? 39.169 25.168 -9.690 1.00 79.88 106 PRO A C 1
ATOM 819 O O . PRO A 1 106 ? 38.163 25.826 -9.413 1.00 79.88 106 PRO A O 1
ATOM 822 N N . SER A 1 107 ? 40.267 25.194 -8.926 1.00 70.19 107 SER A N 1
ATOM 823 C CA . SER A 1 107 ? 40.338 25.894 -7.631 1.00 70.19 107 SER A CA 1
ATOM 824 C C . SER A 1 107 ? 40.528 27.414 -7.728 1.00 70.19 107 SER A C 1
ATOM 826 O O . SER A 1 107 ? 40.125 28.143 -6.822 1.00 70.19 107 SER A O 1
ATOM 828 N N . ASP A 1 108 ? 41.081 27.907 -8.834 1.00 65.62 108 ASP A N 1
ATOM 829 C CA . ASP A 1 108 ? 41.317 29.325 -9.140 1.00 65.62 108 ASP A CA 1
ATOM 830 C C . ASP A 1 108 ? 40.103 30.020 -9.787 1.00 65.62 108 ASP A C 1
ATOM 832 O O . ASP A 1 108 ? 40.165 31.173 -10.216 1.00 65.62 108 ASP A O 1
ATOM 836 N N . ASN A 1 109 ? 38.962 29.333 -9.806 1.00 59.47 109 ASN A N 1
ATOM 837 C CA . ASN A 1 109 ? 37.737 29.762 -10.460 1.00 59.47 109 ASN A CA 1
ATOM 838 C C . ASN A 1 109 ? 36.939 30.773 -9.610 1.00 59.47 109 ASN A C 1
ATOM 840 O O . ASN A 1 109 ? 35.822 30.504 -9.173 1.00 59.47 109 ASN A O 1
ATOM 844 N N . ILE A 1 110 ? 37.520 31.949 -9.353 1.00 50.31 110 ILE A N 1
ATOM 845 C CA . ILE A 1 110 ? 37.024 32.978 -8.412 1.00 50.31 110 ILE A CA 1
ATOM 846 C C . ILE A 1 110 ? 35.697 33.635 -8.884 1.00 50.31 110 ILE A C 1
ATOM 848 O O . ILE A 1 110 ? 35.064 34.373 -8.131 1.00 50.31 110 ILE A O 1
ATOM 852 N N . LEU A 1 111 ? 35.234 33.350 -10.111 1.00 50.09 111 LEU A N 1
ATOM 853 C CA . LEU A 1 111 ? 34.061 33.978 -10.745 1.00 50.09 111 LEU A CA 1
ATOM 854 C C . LEU A 1 111 ? 32.885 33.022 -11.042 1.00 50.09 111 LEU A C 1
ATOM 856 O O . LEU A 1 111 ? 31.912 33.443 -11.661 1.00 50.09 111 LEU A O 1
ATOM 860 N N . GLY A 1 112 ? 32.917 31.772 -10.564 1.00 55.22 112 GLY A N 1
ATOM 861 C CA . GLY A 1 112 ? 31.758 30.869 -10.637 1.00 55.22 112 GLY A CA 1
ATOM 862 C C . GLY A 1 112 ? 31.595 30.130 -11.967 1.00 55.22 112 GLY A C 1
ATOM 863 O O . GLY A 1 112 ? 30.488 30.053 -12.492 1.00 55.22 112 GLY A O 1
ATOM 864 N N . GLY A 1 113 ? 32.675 29.560 -12.505 1.00 59.00 113 GLY A N 1
ATOM 865 C CA . GLY A 1 113 ? 32.678 28.820 -13.774 1.00 59.00 113 GLY A CA 1
ATOM 866 C C . GLY A 1 113 ? 31.974 27.455 -13.773 1.00 59.00 113 GLY A C 1
ATOM 867 O O . GLY A 1 113 ? 32.122 26.728 -14.747 1.00 59.00 113 GLY A O 1
ATOM 868 N N . ARG A 1 114 ? 31.208 27.102 -12.726 1.00 77.00 114 ARG A N 1
ATOM 869 C CA . ARG A 1 114 ? 30.150 26.071 -12.772 1.00 77.00 114 ARG A CA 1
ATOM 870 C C . ARG A 1 114 ? 30.561 24.773 -13.481 1.00 77.00 114 ARG A C 1
ATOM 872 O O . ARG A 1 114 ? 29.885 24.311 -14.401 1.00 77.00 114 ARG A O 1
ATOM 879 N N . PHE A 1 115 ? 31.686 24.195 -13.068 1.00 86.75 115 PHE A N 1
ATOM 880 C CA . PHE A 1 115 ? 32.183 22.944 -13.640 1.00 86.75 115 PHE A CA 1
ATOM 881 C C . PHE A 1 115 ? 31.134 21.829 -13.523 1.00 86.75 115 PHE A C 1
ATOM 883 O O . PHE A 1 115 ? 30.565 21.618 -12.452 1.00 86.75 115 PHE A O 1
ATOM 890 N N . GLY A 1 116 ? 30.871 21.121 -14.620 1.00 83.31 116 GLY A N 1
ATOM 891 C CA . GLY A 1 116 ? 29.748 20.188 -14.718 1.00 83.31 116 GLY A CA 1
ATOM 892 C C . GLY A 1 116 ? 28.455 20.842 -15.207 1.00 83.31 116 GLY A C 1
ATOM 893 O O . GLY A 1 116 ? 27.374 20.315 -14.950 1.00 83.31 116 GLY A O 1
ATOM 894 N N . THR A 1 117 ? 28.533 21.988 -15.895 1.00 82.00 117 THR A N 1
ATOM 895 C CA . THR A 1 117 ? 27.347 22.557 -16.561 1.00 82.00 117 THR A CA 1
ATOM 896 C C . THR A 1 117 ? 26.836 21.607 -17.639 1.00 82.00 117 THR A C 1
ATOM 898 O O . THR A 1 117 ? 25.632 21.390 -17.728 1.00 82.00 117 THR A O 1
ATOM 901 N N . ASP A 1 118 ? 27.737 20.968 -18.380 1.00 84.62 118 ASP A N 1
ATOM 902 C CA . ASP A 1 118 ? 27.397 19.853 -19.252 1.00 84.62 118 ASP A CA 1
ATOM 903 C C . ASP A 1 118 ? 28.465 18.755 -19.180 1.00 84.62 118 ASP A C 1
ATOM 905 O O . ASP A 1 118 ? 29.601 18.998 -18.753 1.00 84.62 118 ASP A O 1
ATOM 909 N N . ALA A 1 119 ? 28.083 17.540 -19.566 1.00 86.88 119 ALA A N 1
ATOM 910 C CA . ALA A 1 119 ? 28.975 16.394 -19.646 1.00 86.88 119 ALA A CA 1
ATOM 911 C C . ALA A 1 119 ? 28.509 15.407 -20.722 1.00 86.88 119 ALA A C 1
ATOM 913 O O . ALA A 1 119 ? 27.308 15.161 -20.865 1.00 86.88 119 ALA A O 1
ATOM 914 N N . VAL A 1 120 ? 29.467 14.831 -21.447 1.00 86.38 120 VAL A N 1
ATOM 915 C CA . VAL A 1 120 ? 29.247 13.797 -22.468 1.00 86.38 120 VAL A CA 1
ATOM 916 C C . VAL A 1 120 ? 30.309 12.709 -22.353 1.00 86.38 120 VAL A C 1
ATOM 918 O O . VAL A 1 120 ? 31.349 12.913 -21.722 1.00 86.38 120 VAL A O 1
ATOM 921 N N . VAL A 1 121 ? 30.018 11.554 -22.942 1.00 87.06 121 VAL A N 1
ATOM 922 C CA . VAL A 1 121 ? 30.926 10.409 -23.011 1.00 87.06 121 VAL A CA 1
ATOM 923 C C . VAL A 1 121 ? 31.261 10.136 -24.469 1.00 87.06 121 VAL A C 1
ATOM 925 O O . VAL A 1 121 ? 30.374 10.196 -25.320 1.00 87.06 121 VAL A O 1
ATOM 928 N N . ILE A 1 122 ? 32.540 9.909 -24.742 1.00 89.56 122 ILE A N 1
ATOM 929 C CA . ILE A 1 122 ? 33.095 9.680 -26.077 1.00 89.56 122 ILE A CA 1
ATOM 930 C C . ILE A 1 122 ? 34.447 8.985 -25.922 1.00 89.56 122 ILE A C 1
ATOM 932 O O . ILE A 1 122 ? 35.173 9.315 -24.997 1.00 89.56 122 ILE A O 1
ATOM 936 N N . ASP A 1 123 ? 34.814 8.080 -26.818 1.00 90.12 123 ASP A N 1
ATOM 937 C CA . ASP A 1 123 ? 36.202 7.621 -26.949 1.00 90.12 123 ASP A CA 1
ATOM 938 C C . ASP A 1 123 ? 36.980 8.663 -27.774 1.00 90.12 123 ASP A C 1
ATOM 940 O O . ASP A 1 123 ? 36.988 8.635 -29.005 1.00 90.12 123 ASP A O 1
ATOM 944 N N . PHE A 1 124 ? 37.543 9.679 -27.111 1.00 92.00 124 PHE A N 1
ATOM 945 C CA . PHE A 1 124 ? 38.174 10.811 -27.797 1.00 92.00 124 PHE A CA 1
ATOM 946 C C . PHE A 1 124 ? 39.591 10.480 -28.271 1.00 92.00 124 PHE A C 1
ATOM 948 O O . PHE A 1 124 ? 40.093 11.085 -29.227 1.00 92.00 124 PHE A O 1
ATOM 955 N N . ASN A 1 125 ? 40.260 9.557 -27.578 1.00 91.25 125 ASN A N 1
ATOM 956 C CA . ASN A 1 125 ? 41.614 9.123 -27.898 1.00 91.25 125 ASN A CA 1
ATOM 957 C C . ASN A 1 125 ? 41.664 7.845 -28.758 1.00 91.25 125 ASN A C 1
ATOM 959 O O . ASN A 1 125 ? 42.764 7.390 -29.066 1.00 91.25 125 ASN A O 1
ATOM 963 N N . LEU A 1 126 ? 40.511 7.309 -29.169 1.00 89.44 126 LEU A N 1
ATOM 964 C CA . LEU A 1 126 ? 40.355 6.123 -30.013 1.00 89.44 126 LEU A CA 1
ATOM 965 C C . LEU A 1 126 ? 41.068 4.880 -29.454 1.00 89.44 126 LEU A C 1
ATOM 967 O O . LEU A 1 126 ? 41.626 4.084 -30.221 1.00 89.44 126 LEU A O 1
ATOM 971 N N . ASP A 1 127 ? 41.105 4.729 -28.129 1.00 87.75 127 ASP A N 1
ATOM 972 C CA . ASP A 1 127 ? 41.707 3.569 -27.463 1.00 87.75 127 ASP A CA 1
ATOM 973 C C . ASP A 1 127 ? 40.707 2.430 -27.192 1.00 87.75 127 ASP A C 1
ATOM 975 O O . ASP A 1 127 ? 41.099 1.346 -26.739 1.00 87.75 127 ASP A O 1
ATOM 979 N N . GLY A 1 128 ? 39.440 2.630 -27.566 1.00 84.62 128 GLY A N 1
ATOM 980 C CA . GLY A 1 128 ? 38.341 1.691 -27.382 1.00 84.62 128 GLY A CA 1
ATOM 981 C C . GLY A 1 128 ? 37.719 1.741 -25.987 1.00 84.62 128 GLY A C 1
ATOM 982 O O . GLY A 1 128 ? 36.934 0.847 -25.657 1.00 84.62 128 GLY A O 1
ATOM 983 N N . VAL A 1 129 ? 38.081 2.727 -25.160 1.00 85.56 129 VAL A N 1
ATOM 984 C CA . VAL A 1 129 ? 37.516 2.972 -23.831 1.00 85.56 129 VAL A CA 1
ATOM 985 C C . VAL A 1 129 ? 36.813 4.327 -23.821 1.00 85.56 129 VAL A C 1
ATOM 987 O O . VAL A 1 129 ? 37.275 5.302 -24.401 1.00 85.56 129 VAL A O 1
ATOM 990 N N . ASP A 1 130 ? 35.674 4.399 -23.140 1.00 87.19 130 ASP A N 1
ATOM 991 C CA . ASP A 1 130 ? 34.934 5.650 -23.014 1.00 87.19 130 ASP A CA 1
ATOM 992 C C . ASP A 1 130 ? 35.724 6.683 -22.192 1.00 87.19 130 ASP A C 1
ATOM 994 O O . ASP A 1 130 ? 36.195 6.381 -21.092 1.00 87.19 130 ASP A O 1
ATOM 998 N N . ASP A 1 131 ? 35.770 7.931 -22.663 1.00 91.19 131 ASP A N 1
ATOM 999 C CA . ASP A 1 131 ? 36.314 9.087 -21.950 1.00 91.19 131 ASP A CA 1
ATOM 1000 C C . ASP A 1 131 ? 35.198 10.006 -21.446 1.00 91.19 131 ASP A C 1
ATOM 1002 O O . ASP A 1 131 ? 34.120 10.131 -22.035 1.00 91.19 131 ASP A O 1
ATOM 1006 N N . LEU A 1 132 ? 35.462 10.706 -20.341 1.00 93.44 132 LEU A N 1
ATOM 1007 C CA . LEU A 1 132 ? 34.532 11.681 -19.779 1.00 93.44 132 LEU A CA 1
ATOM 1008 C C . LEU A 1 132 ? 34.930 13.101 -20.177 1.00 93.44 132 LEU A C 1
ATOM 1010 O O . LEU A 1 132 ? 35.997 13.584 -19.796 1.00 93.44 132 LEU A O 1
ATOM 1014 N N . VAL A 1 133 ? 34.019 13.815 -20.835 1.00 94.56 133 VAL A N 1
ATOM 1015 C CA . VAL A 1 133 ? 34.175 15.231 -21.180 1.00 94.56 133 VAL A CA 1
ATOM 1016 C C . VAL A 1 133 ? 33.256 16.073 -20.302 1.00 94.56 133 VAL A C 1
ATOM 1018 O O . VAL A 1 133 ? 32.053 15.826 -20.243 1.00 94.56 133 VAL A O 1
ATOM 1021 N N . VAL A 1 134 ? 33.801 17.091 -19.634 1.00 93.25 134 VAL A N 1
ATOM 1022 C CA . VAL A 1 134 ? 33.054 17.969 -18.719 1.00 93.25 134 VAL A CA 1
ATOM 1023 C C . VAL A 1 134 ? 33.327 19.432 -19.034 1.00 93.25 134 VAL A C 1
ATOM 1025 O O . VAL A 1 134 ? 34.484 19.850 -19.129 1.00 93.25 134 VAL A O 1
ATOM 1028 N N . SER A 1 135 ? 32.271 20.240 -19.137 1.00 90.12 135 SER A N 1
ATOM 1029 C CA . SER A 1 135 ? 32.407 21.676 -19.379 1.00 90.12 135 SER A CA 1
ATOM 1030 C C . SER A 1 135 ? 32.373 22.524 -18.103 1.00 90.12 135 SER A C 1
ATOM 1032 O O . SER A 1 135 ? 31.653 22.249 -17.136 1.00 90.12 135 SER A O 1
ATOM 1034 N N . ALA A 1 136 ? 33.143 23.610 -18.130 1.00 87.38 136 ALA A N 1
ATOM 1035 C CA . ALA A 1 136 ? 33.050 24.752 -17.229 1.00 87.38 136 ALA A CA 1
ATOM 1036 C C . ALA A 1 136 ? 32.906 26.021 -18.087 1.00 87.38 136 ALA A C 1
ATOM 1038 O O . ALA A 1 136 ? 33.920 26.526 -18.589 1.00 87.38 136 ALA A O 1
ATOM 1039 N N . PRO A 1 137 ? 31.670 26.513 -18.311 1.00 82.44 137 PRO A N 1
ATOM 1040 C CA . PRO A 1 137 ? 31.415 27.608 -19.232 1.00 82.44 137 PRO A CA 1
ATOM 1041 C C . PRO A 1 137 ? 32.288 28.837 -18.976 1.00 82.44 137 PRO A C 1
ATOM 1043 O O . PRO A 1 137 ? 32.350 29.346 -17.857 1.00 82.44 137 PRO A O 1
ATOM 1046 N N . GLY A 1 138 ? 32.968 29.309 -20.022 1.00 75.50 138 GLY A N 1
ATOM 1047 C CA . GLY A 1 138 ? 33.879 30.458 -19.953 1.00 75.50 138 GLY A CA 1
ATOM 1048 C C . GLY A 1 138 ? 35.234 30.186 -19.287 1.00 75.50 138 GLY A C 1
ATOM 1049 O O . GLY A 1 138 ? 36.028 31.115 -19.147 1.00 75.50 138 GLY A O 1
ATOM 1050 N N . TYR A 1 139 ? 35.512 28.938 -18.897 1.00 78.69 139 TYR A N 1
ATOM 1051 C CA . TYR A 1 139 ? 36.777 28.524 -18.285 1.00 78.69 139 TYR A CA 1
ATOM 1052 C C . TYR A 1 139 ? 37.504 27.470 -19.133 1.00 78.69 139 TYR A C 1
ATOM 1054 O O . TYR A 1 139 ? 38.664 27.651 -19.501 1.00 78.69 139 TYR A O 1
ATOM 1062 N N . GLY A 1 140 ? 36.815 26.387 -19.501 1.00 87.00 140 GLY A N 1
ATOM 1063 C CA . GLY A 1 140 ? 37.390 25.324 -20.326 1.00 87.00 140 GLY A CA 1
ATOM 1064 C C . GLY A 1 140 ? 36.522 24.071 -20.404 1.00 87.00 140 GLY A C 1
ATOM 1065 O O . GLY A 1 140 ? 35.556 23.917 -19.656 1.00 87.00 140 GLY A O 1
ATOM 1066 N N . ILE A 1 141 ? 36.885 23.173 -21.319 1.00 91.75 141 ILE A N 1
ATOM 1067 C CA . ILE A 1 141 ? 36.371 21.801 -21.381 1.00 91.75 141 ILE A CA 1
ATOM 1068 C C . ILE A 1 141 ? 37.503 20.871 -20.954 1.00 91.75 141 ILE A C 1
ATOM 1070 O O . ILE A 1 141 ? 38.632 21.027 -21.416 1.00 91.75 141 ILE A O 1
ATOM 1074 N N . TYR A 1 142 ? 37.198 19.920 -20.082 1.00 93.12 142 TYR A N 1
ATOM 1075 C CA . TYR A 1 142 ? 38.157 18.984 -19.508 1.00 93.12 142 TYR A CA 1
ATOM 1076 C C . TYR A 1 142 ? 37.795 17.570 -19.933 1.00 93.12 142 TYR A C 1
ATOM 1078 O O . TYR A 1 142 ? 36.640 17.171 -19.788 1.00 93.12 142 TYR A O 1
ATOM 1086 N N . ILE A 1 143 ? 38.775 16.833 -20.442 1.00 93.38 143 ILE A N 1
ATOM 1087 C CA . ILE A 1 143 ? 38.632 15.440 -20.861 1.00 93.38 143 ILE A CA 1
ATOM 1088 C C . ILE A 1 143 ? 39.459 14.582 -19.912 1.00 93.38 143 ILE A C 1
ATOM 1090 O O . ILE A 1 143 ? 40.629 14.880 -19.649 1.00 93.38 143 ILE A O 1
ATOM 1094 N N . PHE A 1 144 ? 38.824 13.544 -19.385 1.00 92.00 144 PHE A N 1
ATOM 1095 C CA . PHE A 1 144 ? 39.418 12.548 -18.507 1.00 92.00 144 PHE A CA 1
ATOM 1096 C C . PHE A 1 144 ? 39.353 11.204 -19.216 1.00 92.00 144 PHE A C 1
ATOM 1098 O O . PHE A 1 144 ? 38.253 10.714 -19.479 1.00 92.00 144 PHE A O 1
ATOM 1105 N N . PHE A 1 145 ? 40.511 10.624 -19.507 1.00 89.81 145 PHE A N 1
ATOM 1106 C CA . PHE A 1 145 ? 40.577 9.380 -20.247 1.00 89.81 145 PHE A CA 1
ATOM 1107 C C . PHE A 1 145 ? 40.116 8.184 -19.410 1.00 89.81 145 PHE A C 1
ATOM 1109 O O . PHE A 1 145 ? 40.481 8.041 -18.228 1.00 89.81 145 PHE A O 1
ATOM 1116 N N . GLY A 1 146 ? 39.336 7.301 -20.029 1.00 81.62 146 GLY A N 1
ATOM 1117 C CA . GLY A 1 146 ? 39.048 5.972 -19.505 1.00 81.62 146 GLY A CA 1
ATOM 1118 C C . GLY A 1 146 ? 40.273 5.075 -19.661 1.00 81.62 146 GLY A C 1
ATOM 1119 O O . GLY A 1 146 ? 40.914 5.068 -20.700 1.00 81.62 146 GLY A O 1
ATOM 1120 N N . ASN A 1 147 ? 40.681 4.346 -18.614 1.00 70.00 147 ASN A N 1
ATOM 1121 C CA . ASN A 1 147 ? 41.794 3.390 -18.732 1.00 70.00 147 ASN A CA 1
ATOM 1122 C C . ASN A 1 147 ? 41.957 2.506 -17.478 1.00 70.00 147 ASN A C 1
ATOM 1124 O O . ASN A 1 147 ? 41.916 3.010 -16.348 1.00 70.00 147 ASN A O 1
ATOM 1128 N N . ARG A 1 148 ? 42.291 1.217 -17.658 1.00 54.72 148 ARG A N 1
ATOM 1129 C CA . ARG A 1 148 ? 42.605 0.265 -16.565 1.00 54.72 148 ARG A CA 1
ATOM 1130 C C . ARG A 1 148 ? 43.938 0.532 -15.850 1.00 54.72 148 ARG A C 1
ATOM 1132 O O . ARG A 1 148 ? 44.079 0.184 -14.678 1.00 54.72 148 ARG A O 1
ATOM 1139 N N . GLU A 1 149 ? 44.915 1.143 -16.522 1.00 50.59 149 GLU A N 1
ATOM 1140 C CA . GLU A 1 149 ? 46.292 1.287 -16.033 1.00 50.59 149 GLU A CA 1
ATOM 1141 C C . GLU A 1 149 ? 46.759 2.733 -15.799 1.00 50.59 149 GLU A C 1
ATOM 1143 O O . GLU A 1 149 ? 47.664 2.916 -14.983 1.00 50.59 149 GLU A O 1
ATOM 1148 N N . PHE A 1 150 ? 46.180 3.765 -16.433 1.00 48.22 150 PHE A N 1
ATOM 1149 C CA . PHE A 1 150 ? 46.698 5.152 -16.322 1.00 48.22 150 PHE A CA 1
ATOM 1150 C C . PHE A 1 150 ? 45.654 6.294 -16.217 1.00 48.22 150 PHE A C 1
ATOM 1152 O O . PHE A 1 150 ? 46.053 7.417 -15.922 1.00 48.22 150 PHE A O 1
ATOM 1159 N N . GLY A 1 151 ? 44.352 6.022 -16.359 1.00 57.41 151 GLY A N 1
ATOM 1160 C CA . GLY A 1 151 ? 43.259 7.015 -16.459 1.00 57.41 151 GLY A CA 1
ATOM 1161 C C . GLY A 1 151 ? 42.336 7.053 -15.232 1.00 57.41 151 GLY A C 1
ATOM 1162 O O . GLY A 1 151 ? 42.782 6.750 -14.116 1.00 57.41 151 GLY A O 1
ATOM 1163 N N . LEU A 1 152 ? 41.046 7.378 -15.422 1.00 62.47 152 LEU A N 1
ATOM 1164 C CA . LEU A 1 152 ? 40.021 7.383 -14.355 1.00 62.47 152 LEU A CA 1
ATOM 1165 C C . LEU A 1 152 ? 40.037 6.090 -13.513 1.00 62.47 152 LEU A C 1
ATOM 1167 O O . LEU A 1 152 ? 39.847 6.148 -12.296 1.00 62.47 152 LEU A O 1
ATOM 1171 N N . GLY A 1 153 ? 40.365 4.943 -14.123 1.00 53.62 153 GLY A N 1
ATOM 1172 C CA . GLY A 1 153 ? 40.556 3.670 -13.428 1.00 53.62 153 GLY A CA 1
ATOM 1173 C C . GLY A 1 153 ? 41.745 3.665 -12.455 1.00 53.62 153 GLY A C 1
ATOM 1174 O O . GLY A 1 153 ? 41.578 3.360 -11.277 1.00 53.62 153 GLY A O 1
ATOM 1175 N N . ARG A 1 154 ? 42.967 4.049 -12.850 1.00 53.31 154 ARG A N 1
ATOM 1176 C CA . ARG A 1 154 ? 44.149 3.880 -11.970 1.00 53.31 154 ARG A CA 1
ATOM 1177 C C . ARG A 1 154 ? 44.237 4.894 -10.830 1.00 53.31 154 ARG A C 1
ATOM 1179 O O . ARG A 1 154 ? 44.777 4.549 -9.775 1.00 53.31 154 ARG A O 1
ATOM 1186 N N . LYS A 1 155 ? 43.709 6.116 -10.999 1.00 57.78 155 LYS A N 1
ATOM 1187 C CA . LYS A 1 155 ? 43.775 7.157 -9.950 1.00 57.78 155 LYS A CA 1
ATOM 1188 C C . LYS A 1 155 ? 43.030 6.761 -8.665 1.00 57.78 155 LYS A C 1
ATOM 1190 O O . LYS A 1 155 ? 43.288 7.343 -7.615 1.00 57.78 155 LYS A O 1
ATOM 1195 N N . CYS A 1 156 ? 42.181 5.727 -8.721 1.00 55.38 156 CYS A N 1
ATOM 1196 C CA . CYS A 1 156 ? 41.258 5.373 -7.643 1.00 55.38 156 CYS A CA 1
ATOM 1197 C C . CYS A 1 156 ? 41.260 3.879 -7.222 1.00 55.38 156 CYS A C 1
ATOM 1199 O O . CYS A 1 156 ? 40.646 3.532 -6.215 1.00 55.38 156 CYS A O 1
ATOM 1201 N N . VAL A 1 157 ? 41.992 2.983 -7.905 1.00 49.78 157 VAL A N 1
ATOM 1202 C CA . VAL A 1 157 ? 41.880 1.502 -7.764 1.00 49.78 157 VAL A CA 1
ATOM 1203 C C . VAL A 1 157 ? 42.466 0.871 -6.477 1.00 49.78 157 VAL A C 1
ATOM 1205 O O . VAL A 1 157 ? 42.409 -0.342 -6.304 1.00 49.78 157 VAL A O 1
ATOM 1208 N N . LYS A 1 158 ? 42.974 1.632 -5.496 1.00 47.72 158 LYS A N 1
ATOM 1209 C CA . LYS A 1 158 ? 43.561 1.038 -4.263 1.00 47.72 158 LYS A CA 1
ATOM 1210 C C . LYS A 1 158 ? 42.830 1.314 -2.947 1.00 47.72 158 LYS A C 1
ATOM 1212 O O . LYS A 1 158 ? 43.342 0.945 -1.894 1.00 47.72 158 LYS A O 1
ATOM 1217 N N . SER A 1 159 ? 41.646 1.921 -2.967 1.00 47.75 159 SER A N 1
ATOM 1218 C CA . SER A 1 159 ? 40.973 2.370 -1.744 1.00 47.75 159 SER A CA 1
ATOM 1219 C C . SER A 1 159 ? 39.468 2.082 -1.769 1.00 47.75 159 SER A C 1
ATOM 1221 O O . SER A 1 159 ? 38.793 2.379 -2.746 1.00 47.75 159 SER A O 1
ATOM 1223 N N . GLN A 1 160 ? 38.922 1.545 -0.669 1.00 52.06 160 GLN A N 1
ATOM 1224 C CA . GLN A 1 160 ? 37.468 1.442 -0.451 1.00 52.06 160 GLN A CA 1
ATOM 1225 C C . GLN A 1 160 ? 36.799 2.811 -0.184 1.00 52.06 160 GLN A C 1
ATOM 1227 O O . GLN A 1 160 ? 35.575 2.880 -0.102 1.00 52.06 160 GLN A O 1
ATOM 1232 N N . LEU A 1 161 ? 37.584 3.889 -0.057 1.00 59.84 161 LEU A N 1
ATOM 1233 C CA . LEU A 1 161 ? 37.138 5.267 0.174 1.00 59.84 161 LEU A CA 1
ATOM 1234 C C . LEU A 1 161 ? 36.990 6.052 -1.139 1.00 59.84 161 LEU A C 1
ATOM 1236 O O . LEU A 1 161 ? 37.716 5.790 -2.098 1.00 59.84 161 LEU A O 1
ATOM 1240 N N . LEU A 1 162 ? 36.106 7.059 -1.124 1.00 71.44 162 LEU A N 1
ATOM 1241 C CA . LEU A 1 162 ? 35.892 8.046 -2.190 1.00 71.44 162 LEU A CA 1
ATOM 1242 C C . LEU A 1 162 ? 37.216 8.624 -2.717 1.00 71.44 162 LEU A C 1
ATOM 1244 O O . LEU A 1 162 ? 37.984 9.237 -1.970 1.00 71.44 162 LEU A O 1
ATOM 1248 N N . CYS A 1 163 ? 37.432 8.493 -4.022 1.00 79.69 163 CYS A N 1
ATOM 1249 C CA . CYS A 1 163 ? 38.542 9.101 -4.735 1.00 79.69 163 CYS A CA 1
ATOM 1250 C C . CYS A 1 163 ? 38.199 10.537 -5.143 1.00 79.69 163 CYS A C 1
ATOM 1252 O O . CYS A 1 163 ? 37.133 10.796 -5.701 1.00 79.69 163 CYS A O 1
ATOM 1254 N N . LYS A 1 164 ? 39.100 11.480 -4.859 1.00 84.38 164 LYS A N 1
ATOM 1255 C CA . LYS A 1 164 ? 38.906 12.907 -5.133 1.00 84.38 164 LYS A CA 1
ATOM 1256 C C . LYS A 1 164 ? 39.890 13.369 -6.196 1.00 84.38 164 LYS A C 1
ATOM 1258 O O . LYS A 1 164 ? 41.094 13.303 -5.963 1.00 84.38 164 LYS A O 1
ATOM 1263 N N . LEU A 1 165 ? 39.364 13.853 -7.313 1.00 85.88 165 LEU A N 1
ATOM 1264 C CA . LEU A 1 165 ? 40.122 14.430 -8.422 1.00 85.88 165 LEU A CA 1
ATOM 1265 C C . LEU A 1 165 ? 39.805 15.917 -8.556 1.00 85.88 165 LEU A C 1
ATOM 1267 O O . LEU A 1 165 ? 38.747 16.378 -8.121 1.00 85.88 165 LEU A O 1
ATOM 1271 N N . TYR A 1 166 ? 40.701 16.666 -9.185 1.00 86.38 166 TYR A N 1
ATOM 1272 C CA . TYR A 1 166 ? 40.545 18.099 -9.399 1.00 86.38 166 TYR A CA 1
ATOM 1273 C C . TYR A 1 166 ? 40.778 18.452 -10.865 1.00 86.38 166 TYR A C 1
ATOM 1275 O O . TYR A 1 166 ? 41.821 18.139 -11.432 1.00 86.38 166 TYR A O 1
ATOM 1283 N N . ALA A 1 167 ? 39.823 19.141 -11.486 1.00 84.81 167 ALA A N 1
ATOM 1284 C CA . ALA A 1 167 ? 39.863 19.497 -12.903 1.00 84.81 167 ALA A CA 1
ATOM 1285 C C . ALA A 1 167 ? 41.010 20.452 -13.283 1.00 84.81 167 ALA A C 1
ATOM 1287 O O . ALA A 1 167 ? 41.248 20.665 -14.460 1.00 84.81 167 ALA A O 1
ATOM 1288 N N . ASP A 1 168 ? 41.737 21.029 -12.325 1.00 81.50 168 ASP A N 1
ATOM 1289 C CA . ASP A 1 168 ? 42.946 21.826 -12.574 1.00 81.50 168 ASP A CA 1
ATOM 1290 C C . ASP A 1 168 ? 44.245 20.997 -12.578 1.00 81.50 168 ASP A C 1
ATOM 1292 O O . ASP A 1 168 ? 45.292 21.506 -12.978 1.00 81.50 168 ASP A O 1
ATOM 1296 N N . LYS A 1 169 ? 44.193 19.730 -12.150 1.00 82.62 169 LYS A N 1
ATOM 1297 C CA . LYS A 1 169 ? 45.372 18.864 -11.964 1.00 82.62 169 LYS A CA 1
ATOM 1298 C C . LYS A 1 169 ? 45.253 17.502 -12.627 1.00 82.62 169 LYS A C 1
ATOM 1300 O O . LYS A 1 169 ? 46.265 16.917 -12.993 1.00 82.62 169 LYS A O 1
ATOM 1305 N N . ASP A 1 170 ? 44.034 16.984 -12.713 1.00 85.94 170 ASP A N 1
ATOM 1306 C CA . ASP A 1 170 ? 43.782 15.573 -12.975 1.00 85.94 170 ASP A CA 1
ATOM 1307 C C . ASP A 1 170 ? 43.205 15.269 -14.358 1.00 85.94 170 ASP A C 1
ATOM 1309 O O . ASP A 1 170 ? 42.943 14.099 -14.626 1.00 85.94 170 ASP A O 1
ATOM 1313 N N . PHE A 1 171 ? 43.017 16.280 -15.204 1.00 88.12 171 PHE A N 1
ATOM 1314 C CA . PHE A 1 171 ? 42.575 16.110 -16.588 1.00 88.12 171 PHE A CA 1
ATOM 1315 C C . PHE A 1 171 ? 43.704 15.579 -17.482 1.00 88.12 171 PHE A C 1
ATOM 1317 O O . PHE A 1 171 ? 44.882 15.821 -17.209 1.00 88.12 171 PHE A O 1
ATOM 1324 N N . ASP A 1 172 ? 43.330 14.923 -18.576 1.00 90.56 172 ASP A N 1
ATOM 1325 C CA . ASP A 1 172 ? 44.259 14.454 -19.608 1.00 90.56 172 ASP A CA 1
ATOM 1326 C C . ASP A 1 172 ? 44.346 15.455 -20.766 1.00 90.56 172 ASP A C 1
ATOM 1328 O O . ASP A 1 172 ? 45.439 15.774 -21.245 1.00 90.56 172 ASP A O 1
ATOM 1332 N N . ILE A 1 173 ? 43.201 16.034 -21.153 1.00 90.88 173 ILE A N 1
ATOM 1333 C CA . ILE A 1 173 ? 43.133 17.141 -22.113 1.00 90.88 173 ILE A CA 1
ATOM 1334 C C . ILE A 1 173 ? 42.324 18.297 -21.538 1.00 90.88 173 ILE A C 1
ATOM 1336 O O . ILE A 1 173 ? 41.273 18.104 -20.927 1.00 90.88 173 ILE A O 1
ATOM 1340 N N . VAL A 1 174 ? 42.789 19.520 -21.785 1.00 92.06 174 VAL A N 1
ATOM 1341 C CA . VAL A 1 174 ? 41.979 20.729 -21.610 1.00 92.06 174 VAL A CA 1
ATOM 1342 C C . VAL A 1 174 ? 41.828 21.468 -22.934 1.00 92.06 174 VAL A C 1
ATOM 1344 O O . VAL A 1 174 ? 42.815 21.784 -23.601 1.00 92.06 174 VAL A O 1
ATOM 1347 N N . ILE A 1 175 ? 40.586 21.791 -23.294 1.00 91.44 175 ILE A N 1
ATOM 1348 C CA . ILE A 1 175 ? 40.260 22.650 -24.432 1.00 91.44 175 ILE A CA 1
ATOM 1349 C C . ILE A 1 175 ? 39.932 24.048 -23.909 1.00 91.44 175 ILE A C 1
ATOM 1351 O O . ILE A 1 175 ? 38.886 24.291 -23.295 1.00 91.44 175 ILE A O 1
ATOM 1355 N N . LYS A 1 176 ? 40.854 24.983 -24.141 1.00 87.38 176 LYS A N 1
ATOM 1356 C CA . LYS A 1 176 ? 40.757 26.364 -23.665 1.00 87.38 176 LYS A CA 1
ATOM 1357 C C . LYS A 1 176 ? 40.002 27.238 -24.663 1.00 87.38 176 LYS A C 1
ATOM 1359 O O . LYS A 1 176 ? 40.311 27.251 -25.856 1.00 87.38 176 LYS A O 1
ATOM 1364 N N . GLY A 1 177 ? 39.079 28.040 -24.146 1.00 75.69 177 GLY A N 1
ATOM 1365 C CA . GLY A 1 177 ? 38.395 29.099 -24.882 1.00 75.69 177 GLY A CA 1
ATOM 1366 C C . GLY A 1 177 ? 38.352 30.374 -24.049 1.00 75.69 177 GLY A C 1
ATOM 1367 O O . GLY A 1 177 ? 38.382 30.320 -22.824 1.00 75.69 177 GLY A O 1
ATOM 1368 N N . PHE A 1 178 ? 38.326 31.526 -24.716 1.00 62.66 178 PHE A N 1
ATOM 1369 C CA . PHE A 1 178 ? 38.410 32.845 -24.071 1.00 62.66 178 PHE A CA 1
ATOM 1370 C C . PHE A 1 178 ? 37.067 33.592 -24.046 1.00 62.66 178 PHE A C 1
ATOM 1372 O O . PHE A 1 178 ? 37.028 34.786 -23.755 1.00 62.66 178 PHE A O 1
ATOM 1379 N N . GLU A 1 179 ? 35.964 32.915 -24.369 1.00 69.31 179 GLU A N 1
ATOM 1380 C CA . GLU A 1 179 ? 34.663 33.555 -24.571 1.00 69.31 179 GLU A CA 1
ATOM 1381 C C . GLU A 1 179 ? 33.697 33.289 -23.401 1.00 69.31 179 GLU A C 1
ATOM 1383 O O . GLU A 1 179 ? 33.683 32.174 -22.880 1.00 69.31 179 GLU A O 1
ATOM 1388 N N . PRO A 1 180 ? 32.836 34.258 -23.010 1.00 60.09 180 PRO A N 1
ATOM 1389 C CA . PRO A 1 180 ? 31.978 34.207 -21.810 1.00 60.09 180 PRO A CA 1
ATOM 1390 C C . PRO A 1 180 ? 31.000 33.027 -21.698 1.00 60.09 180 PRO A C 1
ATOM 1392 O O . PRO A 1 180 ? 30.277 32.910 -20.709 1.00 60.09 180 PRO A O 1
ATOM 1395 N N . SER A 1 181 ? 30.897 32.186 -22.726 1.00 70.50 181 SER A N 1
ATOM 1396 C CA . SER A 1 181 ? 29.971 31.048 -22.796 1.00 70.50 181 SER A CA 1
ATOM 1397 C C . SER A 1 181 ? 30.549 29.872 -23.581 1.00 70.50 181 SER A C 1
ATOM 1399 O O . SER A 1 181 ? 29.808 29.036 -24.083 1.00 70.50 181 SER A O 1
ATOM 1401 N N . TRP A 1 182 ? 31.877 29.820 -23.689 1.00 82.75 182 TRP A N 1
ATOM 1402 C CA . TRP A 1 182 ? 32.609 28.684 -24.239 1.00 82.75 182 TRP A CA 1
ATOM 1403 C C . TRP A 1 182 ? 32.286 27.406 -23.464 1.00 82.75 182 TRP A C 1
ATOM 1405 O O . TRP A 1 182 ? 32.474 27.402 -22.251 1.00 82.75 182 TRP A O 1
ATOM 1415 N N . GLY A 1 183 ? 31.835 26.337 -24.127 1.00 80.25 183 GLY A N 1
ATOM 1416 C CA . GLY A 1 183 ? 31.482 25.089 -23.436 1.00 80.25 183 GLY A CA 1
ATOM 1417 C C . GLY A 1 183 ? 30.095 25.104 -22.794 1.00 80.25 183 GLY A C 1
ATOM 1418 O O . GLY A 1 183 ? 29.890 24.452 -21.772 1.00 80.25 183 GLY A O 1
ATOM 1419 N N . TRP A 1 184 ? 29.152 25.869 -23.349 1.00 82.44 184 TRP A N 1
ATOM 1420 C CA . TRP A 1 184 ? 27.791 25.965 -22.817 1.00 82.44 184 TRP A CA 1
ATOM 1421 C C . TRP A 1 184 ? 27.022 24.648 -22.930 1.00 82.44 184 TRP A C 1
ATOM 1423 O O . TRP A 1 184 ? 26.373 24.228 -21.974 1.00 82.44 184 TRP A O 1
ATOM 1433 N N . ILE A 1 185 ? 27.124 24.004 -24.092 1.00 85.62 185 ILE A N 1
ATOM 1434 C CA . ILE A 1 185 ? 26.549 22.692 -24.382 1.00 85.62 185 ILE A CA 1
ATOM 1435 C C . ILE A 1 185 ? 27.602 21.841 -25.096 1.00 85.62 185 ILE A C 1
ATOM 1437 O O . ILE A 1 185 ? 28.406 22.361 -25.877 1.00 85.62 185 ILE A O 1
ATOM 1441 N N . LEU A 1 186 ? 27.599 20.545 -24.820 1.00 88.12 186 LEU A N 1
ATOM 1442 C CA . LEU A 1 186 ? 28.429 19.530 -25.444 1.00 88.12 186 LEU A CA 1
ATOM 1443 C C . LEU A 1 186 ? 27.527 18.547 -26.195 1.00 88.12 186 LEU A C 1
ATOM 1445 O O . LEU A 1 186 ? 26.457 18.166 -25.715 1.00 88.12 186 LEU A O 1
ATOM 1449 N N . ALA A 1 187 ? 27.969 18.116 -27.367 1.00 86.75 187 ALA A N 1
ATOM 1450 C CA . ALA A 1 187 ? 27.327 17.057 -28.129 1.00 86.75 187 ALA A CA 1
ATOM 1451 C C . ALA A 1 187 ? 28.389 16.134 -28.721 1.00 86.75 187 ALA A C 1
ATOM 1453 O O . ALA A 1 187 ? 29.532 16.541 -28.922 1.00 86.75 187 ALA A O 1
ATOM 1454 N N . VAL A 1 188 ? 27.994 14.895 -28.985 1.00 84.44 188 VAL A N 1
ATOM 1455 C CA . VAL A 1 188 ? 28.863 13.875 -29.565 1.00 84.44 188 VAL A CA 1
ATOM 1456 C C . VAL A 1 188 ? 28.225 13.365 -30.843 1.00 84.44 188 VAL A C 1
ATOM 1458 O O . VAL A 1 188 ? 27.015 13.126 -30.887 1.00 84.44 188 VAL A O 1
ATOM 1461 N N . GLY A 1 189 ? 29.041 13.200 -31.871 1.00 80.56 189 GLY A N 1
ATOM 1462 C CA . GLY A 1 189 ? 28.680 12.460 -33.067 1.00 80.56 189 GLY A CA 1
ATOM 1463 C C . GLY A 1 189 ? 29.669 12.697 -34.190 1.00 80.56 189 GLY A C 1
ATOM 1464 O O . GLY A 1 189 ? 30.452 13.639 -34.154 1.00 80.56 189 GLY A O 1
ATOM 1465 N N . ASP A 1 190 ? 29.635 11.801 -35.160 1.00 82.50 190 ASP A N 1
ATOM 1466 C CA . ASP A 1 190 ? 30.538 11.797 -36.304 1.00 82.50 190 ASP A CA 1
ATOM 1467 C C . ASP A 1 190 ? 30.163 12.937 -37.263 1.00 82.50 190 ASP A C 1
ATOM 1469 O O . ASP A 1 190 ? 29.149 12.848 -37.962 1.00 82.50 190 ASP A O 1
ATOM 1473 N N . PHE A 1 191 ? 30.926 14.038 -37.259 1.00 81.25 191 PHE A N 1
ATOM 1474 C CA . PHE A 1 191 ? 30.670 15.158 -38.171 1.00 81.25 191 PHE A CA 1
ATOM 1475 C C . PHE A 1 191 ? 31.562 15.129 -39.409 1.00 81.25 191 PHE A C 1
ATOM 1477 O O . PHE A 1 191 ? 31.324 15.909 -40.326 1.00 81.25 191 PHE A O 1
ATOM 1484 N N . ASN A 1 192 ? 32.592 14.287 -39.457 1.00 80.06 192 ASN A N 1
ATOM 1485 C CA . ASN A 1 192 ? 33.508 14.208 -40.595 1.00 80.06 192 ASN A CA 1
ATOM 1486 C C . ASN A 1 192 ? 33.271 12.963 -41.478 1.00 80.06 192 ASN A C 1
ATOM 1488 O O . ASN A 1 192 ? 33.858 12.862 -42.557 1.00 80.06 192 ASN A O 1
ATOM 1492 N N . GLY A 1 193 ? 32.378 12.064 -41.058 1.00 74.50 193 GLY A N 1
ATOM 1493 C CA . GLY A 1 193 ? 32.006 10.831 -41.740 1.00 74.50 193 GLY A CA 1
ATOM 1494 C C . GLY A 1 193 ? 33.060 9.728 -41.650 1.00 74.50 193 GLY A C 1
ATOM 1495 O O . GLY A 1 193 ? 33.046 8.827 -42.494 1.00 74.50 193 GLY A O 1
ATOM 1496 N N . ASP A 1 194 ? 34.001 9.808 -40.705 1.00 81.38 194 ASP A N 1
ATOM 1497 C CA . ASP A 1 194 ? 35.081 8.826 -40.563 1.00 81.38 194 ASP A CA 1
ATOM 1498 C C . ASP A 1 194 ? 34.678 7.576 -39.759 1.00 81.38 194 ASP A C 1
ATOM 1500 O O . ASP A 1 194 ? 35.443 6.609 -39.683 1.00 81.38 194 ASP A O 1
ATOM 1504 N N . GLY A 1 195 ? 33.446 7.558 -39.245 1.00 78.94 195 GLY A N 1
ATOM 1505 C CA . GLY A 1 195 ? 32.875 6.469 -38.466 1.00 78.94 195 GLY A CA 1
ATOM 1506 C C . GLY A 1 195 ? 33.176 6.549 -36.973 1.00 78.94 195 GLY A C 1
ATOM 1507 O O . GLY A 1 195 ? 32.643 5.724 -36.229 1.00 78.94 195 GLY A O 1
ATOM 1508 N N . ASN A 1 196 ? 33.981 7.516 -36.523 1.00 84.94 196 ASN A N 1
ATOM 1509 C CA . ASN A 1 196 ? 34.237 7.763 -35.112 1.00 84.94 196 ASN A CA 1
ATOM 1510 C C . ASN A 1 196 ? 33.411 8.960 -34.626 1.00 84.94 196 ASN A C 1
ATOM 1512 O O . ASN A 1 196 ? 33.240 9.948 -35.339 1.00 84.94 196 ASN A O 1
ATOM 1516 N N . PRO A 1 197 ? 32.865 8.897 -33.405 1.00 85.00 197 PRO A N 1
ATOM 1517 C CA . PRO A 1 197 ? 32.198 10.045 -32.823 1.00 85.00 197 PRO A CA 1
ATOM 1518 C C . PRO A 1 197 ? 33.204 11.171 -32.556 1.00 85.00 197 PRO A C 1
ATOM 1520 O O . PRO A 1 197 ? 34.264 10.942 -31.979 1.00 85.00 197 PRO A O 1
ATOM 1523 N N . ASP A 1 198 ? 32.819 12.404 -32.880 1.00 89.81 198 ASP A N 1
ATOM 1524 C CA . ASP A 1 198 ? 33.596 13.604 -32.590 1.00 89.81 198 ASP A CA 1
ATOM 1525 C C . ASP A 1 198 ? 32.932 14.465 -31.504 1.00 89.81 198 ASP A C 1
ATOM 1527 O O . ASP A 1 198 ? 31.739 14.337 -31.207 1.00 89.81 198 ASP A O 1
ATOM 1531 N N . LEU A 1 199 ? 33.697 15.394 -30.923 1.00 93.50 199 LEU A N 1
ATOM 1532 C CA . LEU A 1 199 ? 33.206 16.313 -29.899 1.00 93.50 199 LEU A CA 1
ATOM 1533 C C . LEU A 1 199 ? 32.762 17.645 -30.513 1.00 93.50 199 LEU A C 1
ATOM 1535 O O . LEU A 1 199 ? 33.559 18.364 -31.113 1.00 93.50 199 LEU A O 1
ATOM 1539 N N . LEU A 1 200 ? 31.512 18.033 -30.268 1.00 92.00 200 LEU A N 1
ATOM 1540 C CA . LEU A 1 200 ? 30.951 19.335 -30.622 1.00 92.00 200 LEU A CA 1
ATOM 1541 C C . LEU A 1 200 ? 30.720 20.195 -29.376 1.00 92.00 200 LEU A C 1
ATOM 1543 O O . LEU A 1 200 ? 30.175 19.742 -28.370 1.00 92.00 200 LEU A O 1
ATOM 1547 N N . ILE A 1 201 ? 31.093 21.468 -29.468 1.00 92.19 201 ILE A N 1
ATOM 1548 C CA . ILE A 1 201 ? 31.023 22.449 -28.385 1.00 92.19 201 ILE A CA 1
ATOM 1549 C C . ILE A 1 201 ? 30.221 23.660 -28.854 1.00 92.19 201 ILE A C 1
ATOM 1551 O O . ILE A 1 201 ? 30.619 24.351 -29.792 1.00 92.19 201 ILE A O 1
ATOM 1555 N N . GLY A 1 202 ? 29.110 23.943 -28.175 1.00 89.25 202 GLY A N 1
ATOM 1556 C CA . GLY A 1 202 ? 28.295 25.131 -28.415 1.00 89.25 202 GLY A CA 1
ATOM 1557 C C . GLY A 1 202 ? 28.686 26.312 -27.530 1.00 89.25 202 GLY A C 1
ATOM 1558 O O . GLY A 1 202 ? 28.946 26.163 -26.332 1.00 89.25 202 GLY A O 1
ATOM 1559 N N . SER A 1 203 ? 28.693 27.496 -28.139 1.00 87.31 203 SER A N 1
ATOM 1560 C CA . SER A 1 203 ? 29.082 28.766 -27.526 1.00 87.31 203 SER A CA 1
ATOM 1561 C C . SER A 1 203 ? 28.091 29.870 -27.942 1.00 87.31 203 SER A C 1
ATOM 1563 O O . SER A 1 203 ? 28.427 30.702 -28.777 1.00 87.31 203 SER A O 1
ATOM 1565 N N . PRO A 1 204 ? 26.866 29.922 -27.383 1.00 80.94 204 PRO A N 1
ATOM 1566 C CA . PRO A 1 204 ? 25.749 30.763 -27.854 1.00 80.94 204 PRO A CA 1
ATOM 1567 C C . PRO A 1 204 ? 25.993 32.280 -27.845 1.00 80.94 204 PRO A C 1
ATOM 1569 O O . PRO A 1 204 ? 25.268 33.035 -28.487 1.00 80.94 204 PRO A O 1
ATOM 1572 N N . TYR A 1 205 ? 27.036 32.748 -27.164 1.00 77.06 205 TYR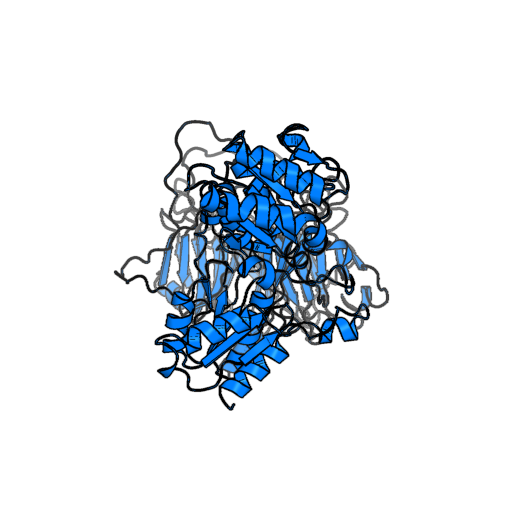 A N 1
ATOM 1573 C CA . TYR A 1 205 ? 27.376 34.170 -27.069 1.00 77.06 205 TYR A CA 1
ATOM 1574 C C . TYR A 1 205 ? 28.774 34.497 -27.607 1.00 77.06 205 TYR A C 1
ATOM 1576 O O . TYR A 1 205 ? 29.278 35.596 -27.379 1.00 77.06 205 TYR A O 1
ATOM 1584 N N . SER A 1 206 ? 29.401 33.560 -28.323 1.00 75.44 206 SER A N 1
ATOM 1585 C CA . SER A 1 206 ? 30.651 33.807 -29.042 1.00 75.44 206 SER A CA 1
ATOM 1586 C C . SER A 1 206 ? 30.447 34.691 -30.272 1.00 75.44 206 SER A C 1
ATOM 1588 O O . SER A 1 206 ? 29.324 34.961 -30.712 1.00 75.44 206 SER A O 1
ATOM 1590 N N . GLY A 1 207 ? 31.540 35.168 -30.861 1.00 67.12 207 GLY A N 1
ATOM 1591 C CA . GLY A 1 207 ? 31.456 35.873 -32.132 1.00 67.12 207 GLY A CA 1
ATOM 1592 C C . GLY A 1 207 ? 32.810 36.255 -32.700 1.00 67.12 207 GLY A C 1
ATOM 1593 O O . GLY A 1 207 ? 33.815 36.309 -32.003 1.00 67.12 207 GLY A O 1
ATOM 1594 N N . ASN A 1 208 ? 32.825 36.557 -33.993 1.00 67.50 208 ASN A N 1
ATOM 1595 C CA . ASN A 1 208 ? 34.009 37.047 -34.694 1.00 67.50 208 ASN A CA 1
ATOM 1596 C C . ASN A 1 208 ? 33.859 38.548 -35.024 1.00 67.50 208 ASN A C 1
ATOM 1598 O O . ASN A 1 208 ? 32.864 39.181 -34.666 1.00 67.50 208 ASN A O 1
ATOM 1602 N N . GLN A 1 209 ? 34.838 39.140 -35.717 1.00 60.47 209 GLN A N 1
ATOM 1603 C CA . GLN A 1 209 ? 34.796 40.569 -36.075 1.00 60.47 209 GLN A CA 1
ATOM 1604 C C . GLN A 1 209 ? 33.615 40.957 -36.985 1.00 60.47 209 GLN A C 1
ATOM 1606 O O . GLN A 1 209 ? 33.242 42.127 -37.028 1.00 60.47 209 GLN A O 1
ATOM 1611 N N . VAL A 1 210 ? 33.027 39.992 -37.695 1.00 60.03 210 VAL A N 1
ATOM 1612 C CA . VAL A 1 210 ? 31.903 40.190 -38.622 1.00 60.03 210 VAL A CA 1
ATOM 1613 C C . VAL A 1 210 ? 30.554 40.008 -37.907 1.00 60.03 210 VAL A C 1
ATOM 1615 O O . VAL A 1 210 ? 29.599 40.721 -38.209 1.00 60.03 210 VAL A O 1
ATOM 1618 N N . SER A 1 211 ? 30.496 39.122 -36.909 1.00 60.84 211 SER A N 1
ATOM 1619 C CA . SER A 1 211 ? 29.268 38.663 -36.245 1.00 60.84 211 SER A CA 1
ATOM 1620 C C . SER A 1 211 ? 29.463 38.574 -34.718 1.00 60.84 211 SER A C 1
ATOM 1622 O O . SER A 1 211 ? 29.453 37.478 -34.150 1.00 60.84 211 SER A O 1
ATOM 1624 N N . PRO A 1 212 ? 29.689 39.700 -34.011 1.00 65.69 212 PRO A N 1
ATOM 1625 C CA . PRO A 1 212 ? 29.976 39.670 -32.579 1.00 65.69 212 PRO A CA 1
ATOM 1626 C C . PRO A 1 212 ? 28.732 39.257 -31.776 1.00 65.69 212 PRO A C 1
ATOM 1628 O O . PRO A 1 212 ? 27.650 39.813 -31.979 1.00 65.69 212 PRO A O 1
ATOM 1631 N N . ASN A 1 213 ? 28.894 38.324 -30.833 1.00 72.25 213 ASN A N 1
ATOM 1632 C CA . ASN A 1 213 ? 27.847 37.797 -29.943 1.00 72.25 213 ASN A CA 1
ATOM 1633 C C . ASN A 1 213 ? 26.670 37.111 -30.664 1.00 72.25 213 ASN A C 1
ATOM 1635 O O . ASN A 1 213 ? 25.530 37.216 -30.211 1.00 72.25 213 ASN A O 1
ATOM 1639 N N . CYS A 1 214 ? 26.913 36.476 -31.810 1.00 76.25 214 CYS A N 1
ATOM 1640 C CA . CYS A 1 214 ? 25.882 35.737 -32.554 1.00 76.25 214 CYS A CA 1
ATOM 1641 C C . CYS A 1 214 ? 25.840 34.251 -32.158 1.00 76.25 214 CYS A C 1
ATOM 1643 O O . CYS A 1 214 ? 24.798 33.614 -32.288 1.00 76.25 214 CYS A O 1
ATOM 1645 N N . GLY A 1 215 ? 26.947 33.735 -31.622 1.00 86.19 215 GLY A N 1
ATOM 1646 C CA . GLY A 1 215 ? 27.140 32.350 -31.227 1.00 86.19 215 GLY A CA 1
ATOM 1647 C C . GLY A 1 215 ? 27.877 31.508 -32.276 1.00 86.19 215 GLY A C 1
ATOM 1648 O O . GLY A 1 215 ? 27.955 31.875 -33.457 1.00 86.19 215 GLY A O 1
ATOM 1649 N N . ALA A 1 216 ? 28.449 30.387 -31.835 1.00 87.81 216 ALA A N 1
ATOM 1650 C CA . ALA A 1 216 ? 29.215 29.460 -32.663 1.00 87.81 216 ALA A CA 1
ATOM 1651 C C . ALA A 1 216 ? 29.148 28.022 -32.136 1.00 87.81 216 ALA A C 1
ATOM 1653 O O . ALA A 1 216 ? 28.853 27.778 -30.964 1.00 87.81 216 ALA A O 1
ATOM 1654 N N . VAL A 1 217 ? 29.484 27.084 -33.017 1.00 90.44 217 VAL A N 1
ATOM 1655 C CA . VAL A 1 217 ? 29.721 25.675 -32.704 1.00 90.44 217 VAL A CA 1
ATOM 1656 C C . VAL A 1 217 ? 31.115 25.295 -33.180 1.00 90.44 217 VAL A C 1
ATOM 1658 O O . VAL A 1 217 ? 31.502 25.633 -34.296 1.00 90.44 217 VAL A O 1
ATOM 1661 N N . HIS A 1 218 ? 31.862 24.588 -32.343 1.00 90.94 218 HIS A N 1
ATOM 1662 C CA . HIS A 1 218 ? 33.217 24.137 -32.633 1.00 90.94 218 HIS A CA 1
ATOM 1663 C C . HIS A 1 218 ? 33.281 22.618 -32.550 1.00 90.94 218 HIS A C 1
ATOM 1665 O O . HIS A 1 218 ? 32.804 22.050 -31.574 1.00 90.94 218 HIS A O 1
ATOM 1671 N N . GLY A 1 219 ? 33.860 21.975 -33.557 1.00 91.12 219 GLY A N 1
ATOM 1672 C CA . GLY A 1 219 ? 34.065 20.533 -33.590 1.00 91.12 219 GLY A CA 1
ATOM 1673 C C . GLY A 1 219 ? 35.532 20.175 -33.433 1.00 91.12 219 GLY A C 1
ATOM 1674 O O . GLY A 1 219 ? 36.398 20.817 -34.027 1.00 91.12 219 GLY A O 1
ATOM 1675 N N . PHE A 1 220 ? 35.795 19.152 -32.634 1.00 93.00 220 PHE A N 1
ATOM 1676 C CA . PHE A 1 220 ? 37.108 18.567 -32.413 1.00 93.00 220 PHE A CA 1
ATOM 1677 C C . PHE A 1 220 ? 37.022 17.087 -32.736 1.00 93.00 220 PHE A C 1
ATOM 1679 O O . PHE A 1 220 ? 36.223 16.373 -32.130 1.00 93.00 220 PHE A O 1
ATOM 1686 N N . GLN A 1 221 ? 37.846 16.657 -33.682 1.00 91.69 221 GLN A N 1
ATOM 1687 C CA . GLN A 1 221 ? 37.870 15.269 -34.106 1.00 91.69 221 GLN A CA 1
ATOM 1688 C C . GLN A 1 221 ? 38.546 14.391 -33.060 1.00 91.69 221 GLN A C 1
ATOM 1690 O O . GLN A 1 221 ? 39.583 14.784 -32.504 1.00 91.69 221 GLN A O 1
ATOM 1695 N N . ALA A 1 222 ? 37.988 13.204 -32.832 1.00 89.88 222 ALA A N 1
ATOM 1696 C CA . ALA A 1 222 ? 38.649 12.181 -32.032 1.00 89.88 222 ALA A CA 1
ATOM 1697 C C . ALA A 1 222 ? 39.920 11.699 -32.755 1.00 89.88 222 ALA A C 1
ATOM 1699 O O . ALA A 1 222 ? 39.949 11.538 -33.977 1.00 89.88 222 ALA A O 1
ATOM 1700 N N . LYS A 1 223 ? 41.028 11.539 -32.026 1.00 88.69 223 LYS A N 1
ATOM 1701 C CA . LYS A 1 223 ? 42.343 11.211 -32.612 1.00 88.69 223 LYS A CA 1
ATOM 1702 C C . LYS A 1 223 ? 43.102 10.283 -31.683 1.00 88.69 223 LYS A C 1
ATOM 1704 O O . LYS A 1 223 ? 43.142 10.535 -30.492 1.00 88.69 223 LYS A O 1
ATOM 1709 N N . SER A 1 224 ? 43.846 9.324 -32.239 1.00 84.56 224 SER A N 1
ATOM 1710 C CA . SER A 1 224 ? 44.612 8.317 -31.475 1.00 84.56 224 SER A CA 1
ATOM 1711 C C . SER A 1 224 ? 45.674 8.876 -30.510 1.00 84.56 224 SER A C 1
ATOM 1713 O O . SER A 1 224 ? 46.258 8.164 -29.697 1.00 84.56 224 SER A O 1
ATOM 1715 N N . SER A 1 225 ? 46.066 10.139 -30.681 1.00 82.94 225 SER A N 1
ATOM 1716 C CA . SER A 1 225 ? 47.098 10.810 -29.881 1.00 82.94 225 SER A CA 1
ATOM 1717 C C . SER A 1 225 ? 46.843 12.318 -29.878 1.00 82.94 225 SER A C 1
ATOM 1719 O O . SER A 1 225 ? 47.549 13.077 -30.551 1.00 82.94 225 SER A O 1
ATOM 1721 N N . PRO A 1 226 ? 45.792 12.770 -29.181 1.00 84.94 226 PRO A N 1
ATOM 1722 C CA . PRO A 1 226 ? 45.419 14.172 -29.171 1.00 84.94 226 PRO A CA 1
ATOM 1723 C C . PRO A 1 226 ? 46.406 14.974 -28.310 1.00 84.94 226 PRO A C 1
ATOM 1725 O O . PRO A 1 226 ? 47.059 14.456 -27.402 1.00 84.94 226 PRO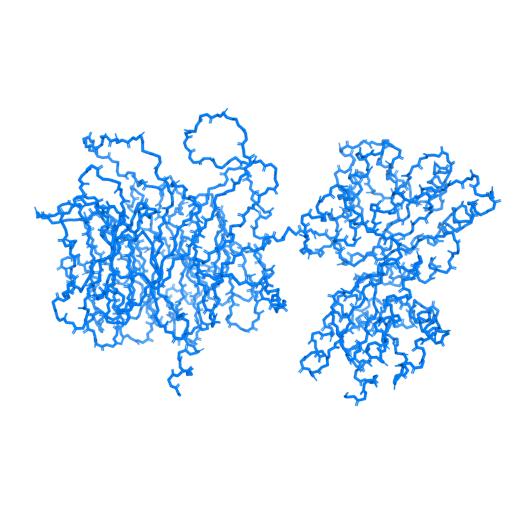 A O 1
ATOM 1728 N N . SER A 1 227 ? 46.541 16.270 -28.595 1.00 87.25 227 SER A N 1
ATOM 1729 C CA . SER A 1 227 ? 47.363 17.152 -27.756 1.00 87.25 227 SER A CA 1
ATOM 1730 C C . SER A 1 227 ? 46.695 17.365 -26.396 1.00 87.25 227 SER A C 1
ATOM 1732 O O . SER A 1 227 ? 45.494 17.606 -26.337 1.00 87.25 227 SER A O 1
ATOM 1734 N N . SER A 1 228 ? 47.474 17.363 -25.311 1.00 85.69 228 SER A N 1
ATOM 1735 C CA . SER A 1 228 ? 46.965 17.557 -23.939 1.00 85.69 228 SER A CA 1
ATOM 1736 C C . SER A 1 228 ? 46.421 18.966 -23.661 1.00 85.69 228 SER A C 1
ATOM 1738 O O . SER A 1 228 ? 45.728 19.203 -22.671 1.00 85.69 228 SER A O 1
ATOM 1740 N N . VAL A 1 229 ? 46.714 19.929 -24.538 1.00 89.25 229 VAL A N 1
ATOM 1741 C CA . VAL A 1 229 ? 46.139 21.274 -24.501 1.00 89.25 229 VAL A CA 1
ATOM 1742 C C . VAL A 1 229 ? 45.699 21.653 -25.906 1.00 89.25 229 VAL A C 1
ATOM 1744 O O . VAL A 1 229 ? 46.524 21.757 -26.813 1.00 89.25 229 VAL A O 1
ATOM 1747 N N . LEU A 1 230 ? 44.404 21.901 -26.061 1.00 89.88 230 LEU A N 1
ATOM 1748 C CA . LEU A 1 230 ? 43.795 22.387 -27.294 1.00 89.88 230 LEU A CA 1
ATOM 1749 C C . LEU A 1 230 ? 43.253 23.800 -27.070 1.00 89.88 230 LEU A C 1
ATOM 1751 O O . LEU A 1 230 ? 42.914 24.193 -25.950 1.00 89.88 230 LEU A O 1
ATOM 1755 N N . GLY A 1 231 ? 43.191 24.588 -28.137 1.00 85.88 231 GLY A N 1
ATOM 1756 C CA . GLY A 1 231 ? 42.576 25.911 -28.115 1.00 85.88 231 GLY A CA 1
ATOM 1757 C C . GLY A 1 231 ? 41.345 25.938 -29.007 1.00 85.88 231 GLY A C 1
ATOM 1758 O O . GLY A 1 231 ? 41.244 25.157 -29.944 1.00 85.88 231 GLY A O 1
ATOM 1759 N N . VAL A 1 232 ? 40.443 26.893 -28.793 1.00 82.75 232 VAL A N 1
ATOM 1760 C CA . VAL A 1 232 ? 39.309 27.122 -29.710 1.00 82.75 232 VAL A CA 1
ATOM 1761 C C . VAL A 1 232 ? 39.739 27.245 -31.184 1.00 82.75 232 VAL A C 1
ATOM 1763 O O . VAL A 1 232 ? 39.061 26.745 -32.073 1.00 82.75 232 VAL A O 1
ATOM 1766 N N . ASN A 1 233 ? 40.911 27.831 -31.448 1.00 84.19 233 ASN A N 1
ATOM 1767 C CA . ASN A 1 233 ? 41.454 27.998 -32.802 1.00 84.19 233 ASN A CA 1
ATOM 1768 C C . ASN A 1 233 ? 41.996 26.702 -33.427 1.00 84.19 233 ASN A C 1
ATOM 1770 O O . ASN A 1 233 ? 42.342 26.709 -34.604 1.00 84.19 233 ASN A O 1
ATOM 1774 N N . SER A 1 234 ? 42.129 25.624 -32.650 1.00 87.44 234 SER A N 1
ATOM 1775 C CA . SER A 1 234 ? 42.520 24.305 -33.155 1.00 87.44 234 SER A CA 1
ATOM 1776 C C . SER A 1 234 ? 41.317 23.396 -33.408 1.00 87.44 234 SER A C 1
ATOM 1778 O O . SER A 1 234 ? 41.514 22.199 -33.582 1.00 87.44 234 SER A O 1
ATOM 1780 N N . ALA A 1 235 ? 40.093 23.933 -33.372 1.00 88.25 235 ALA A N 1
ATOM 1781 C CA . ALA A 1 235 ? 38.900 23.187 -33.741 1.00 88.25 235 ALA A CA 1
ATOM 1782 C C . ALA A 1 235 ? 38.969 22.789 -35.223 1.00 88.25 235 ALA A C 1
ATOM 1784 O O . ALA A 1 235 ? 39.224 23.632 -36.086 1.00 88.25 235 ALA A O 1
ATOM 1785 N N . ASP A 1 236 ? 38.725 21.513 -35.511 1.00 88.06 236 ASP A N 1
ATOM 1786 C CA . ASP A 1 236 ? 38.679 20.967 -36.870 1.00 88.06 236 ASP A CA 1
ATOM 1787 C C . ASP A 1 236 ? 37.444 21.483 -37.639 1.00 88.06 236 ASP A C 1
ATOM 1789 O O . ASP A 1 236 ? 37.451 21.573 -38.866 1.00 88.06 236 ASP A O 1
ATOM 1793 N N . LEU A 1 237 ? 36.405 21.899 -36.908 1.00 87.12 237 LEU A N 1
ATOM 1794 C CA . LEU A 1 237 ? 35.220 22.574 -37.427 1.00 87.12 237 LEU A CA 1
ATOM 1795 C C . LEU A 1 237 ? 34.935 23.833 -36.607 1.00 87.12 237 LEU A C 1
ATOM 1797 O O . LEU A 1 237 ? 34.964 23.810 -35.381 1.00 87.12 237 LEU A O 1
ATOM 1801 N N . THR A 1 238 ? 34.606 24.943 -37.262 1.00 87.62 238 THR A N 1
ATOM 1802 C CA . THR A 1 238 ? 34.003 26.105 -36.598 1.00 87.62 238 THR A CA 1
ATOM 1803 C C . THR A 1 238 ? 32.871 26.649 -37.458 1.00 87.62 238 THR A C 1
ATOM 1805 O O . THR A 1 238 ? 33.094 27.126 -38.570 1.00 87.62 238 THR A O 1
ATOM 1808 N N . LEU A 1 239 ? 31.654 26.587 -36.926 1.00 87.56 239 LEU A N 1
ATOM 1809 C CA . LEU A 1 239 ? 30.444 27.120 -37.536 1.00 87.56 239 LEU A CA 1
ATOM 1810 C C . LEU A 1 239 ? 30.001 28.360 -36.772 1.00 87.56 239 LEU A C 1
ATOM 1812 O O . LEU A 1 239 ? 29.657 28.287 -35.595 1.00 87.56 239 LEU A O 1
ATOM 1816 N N . TYR A 1 240 ? 29.980 29.494 -37.460 1.00 85.69 240 TYR A N 1
ATOM 1817 C CA . TYR A 1 240 ? 29.347 30.711 -36.964 1.00 85.69 240 TYR A CA 1
ATOM 1818 C C . TYR A 1 240 ? 27.915 30.797 -37.471 1.00 85.69 240 TYR A C 1
ATOM 1820 O O . TYR A 1 240 ? 27.577 30.228 -38.513 1.00 85.69 240 TYR A O 1
ATOM 1828 N N . SER A 1 241 ? 27.089 31.557 -36.758 1.00 84.06 241 SER A N 1
ATOM 1829 C CA . SER A 1 241 ? 25.720 31.788 -37.196 1.00 84.06 241 SER A CA 1
ATOM 1830 C C . SER A 1 241 ? 25.640 32.352 -38.632 1.00 84.06 241 SER A C 1
ATOM 1832 O O . SER A 1 241 ? 26.315 33.343 -38.934 1.00 84.06 241 SER A O 1
ATOM 1834 N N . PRO A 1 242 ? 24.777 31.797 -39.509 1.00 79.81 242 PRO A N 1
ATOM 1835 C CA . PRO A 1 242 ? 24.613 32.265 -40.890 1.00 79.81 242 PRO A CA 1
ATOM 1836 C C . PRO A 1 242 ? 24.017 33.673 -41.035 1.00 79.81 242 PRO A C 1
ATOM 1838 O O . PRO A 1 242 ? 24.111 34.270 -42.107 1.00 79.81 242 PRO A O 1
ATOM 1841 N N . THR A 1 243 ? 23.360 34.196 -39.996 1.00 73.56 243 THR A N 1
ATOM 1842 C CA . THR A 1 243 ? 22.568 35.439 -40.055 1.00 73.56 243 THR A CA 1
ATOM 1843 C C . THR A 1 243 ? 23.270 36.658 -39.464 1.00 73.56 243 THR A C 1
ATOM 1845 O O . THR A 1 243 ? 22.815 37.780 -39.692 1.00 73.56 243 THR A O 1
ATOM 1848 N N . SER A 1 244 ? 24.394 36.467 -38.763 1.00 70.31 244 SER A N 1
ATOM 1849 C CA . SER A 1 244 ? 25.192 37.535 -38.135 1.00 70.31 244 SER A CA 1
ATOM 1850 C C . SER A 1 244 ? 24.379 38.476 -37.232 1.00 70.31 244 SER A C 1
ATOM 1852 O O . SER A 1 244 ? 24.743 39.643 -37.043 1.00 70.31 244 SER A O 1
ATOM 1854 N N . GLN A 1 245 ? 23.257 37.997 -36.687 1.00 73.56 245 GLN A N 1
ATOM 1855 C CA . GLN A 1 245 ? 22.382 38.801 -35.850 1.00 73.56 245 GLN A CA 1
ATOM 1856 C C . GLN A 1 245 ? 22.840 38.696 -34.399 1.00 73.56 245 GLN A C 1
ATOM 1858 O O . GLN A 1 245 ? 22.855 37.623 -33.800 1.00 73.56 245 GLN A O 1
ATOM 1863 N N . LYS A 1 246 ? 23.178 39.841 -33.798 1.00 72.31 246 LYS A N 1
ATOM 1864 C CA . LYS A 1 246 ? 23.626 39.870 -32.402 1.00 72.31 246 LYS A CA 1
ATOM 1865 C C . LYS A 1 246 ? 22.567 39.261 -31.480 1.00 72.31 246 LYS A C 1
ATOM 1867 O O . LYS A 1 246 ? 21.397 39.640 -31.557 1.00 72.31 246 LYS A O 1
ATOM 1872 N N . PHE A 1 247 ? 23.021 38.426 -30.550 1.00 72.12 247 PHE A N 1
ATOM 1873 C CA . PHE A 1 247 ? 22.225 37.793 -29.496 1.00 72.12 247 PHE A CA 1
ATOM 1874 C C . PHE A 1 247 ? 21.155 36.816 -30.002 1.00 72.12 247 PHE A C 1
ATOM 1876 O O . PHE A 1 247 ? 20.107 36.677 -29.375 1.00 72.12 247 PHE A O 1
ATOM 1883 N N . GLU A 1 248 ? 21.403 36.141 -31.127 1.00 78.50 248 GLU A N 1
ATOM 1884 C CA . GLU A 1 248 ? 20.531 35.059 -31.601 1.00 78.50 248 GLU A CA 1
ATOM 1885 C C . GLU A 1 248 ? 20.768 33.711 -30.906 1.00 78.50 248 GLU A C 1
ATOM 1887 O O . GLU A 1 248 ? 19.943 32.809 -31.031 1.00 78.50 248 GLU A O 1
ATOM 1892 N N . GLU A 1 249 ? 21.832 33.605 -30.107 1.00 84.25 249 GLU A N 1
ATOM 1893 C CA . GLU A 1 249 ? 22.128 32.442 -29.261 1.00 84.25 249 GLU A CA 1
ATOM 1894 C C . GLU A 1 249 ? 22.455 31.174 -30.072 1.00 84.25 249 GLU A C 1
ATOM 1896 O O . GLU A 1 249 ? 22.089 30.065 -29.691 1.00 84.25 249 GLU A O 1
ATOM 1901 N N . PHE A 1 250 ? 23.132 31.320 -31.217 1.00 88.06 250 PHE A N 1
ATOM 1902 C CA . PHE A 1 250 ? 23.489 30.194 -32.082 1.00 88.06 250 PHE A CA 1
ATOM 1903 C C . PHE A 1 250 ? 24.476 29.241 -31.394 1.00 88.06 250 PHE A C 1
ATOM 1905 O O . PHE A 1 250 ? 25.568 29.639 -31.000 1.00 88.06 250 PHE A O 1
ATOM 1912 N N . GLY A 1 251 ? 24.114 27.967 -31.271 1.00 86.25 251 GLY A N 1
ATOM 1913 C CA . GLY A 1 251 ? 24.889 26.996 -30.489 1.00 86.25 251 GLY A CA 1
ATOM 1914 C C . GLY A 1 251 ? 24.369 26.820 -29.063 1.00 86.25 251 GLY A C 1
ATOM 1915 O O . GLY A 1 251 ? 25.056 26.218 -28.244 1.00 86.25 251 GLY A O 1
ATOM 1916 N N . GLN A 1 252 ? 23.161 27.311 -28.758 1.00 83.94 252 GLN A N 1
ATOM 1917 C CA . GLN A 1 252 ? 22.487 27.057 -27.480 1.00 83.94 252 GLN A CA 1
ATOM 1918 C C . GLN A 1 252 ? 22.124 25.576 -27.303 1.00 83.94 252 GLN A C 1
ATOM 1920 O O . GLN A 1 252 ? 22.152 25.054 -26.190 1.00 83.94 252 GLN A O 1
ATOM 1925 N N . SER A 1 253 ? 21.764 24.907 -28.399 1.00 83.38 253 SER A N 1
ATOM 1926 C CA . SER A 1 253 ? 21.508 23.470 -28.446 1.00 83.38 253 SER A CA 1
ATOM 1927 C C . SER A 1 253 ? 22.056 22.886 -29.746 1.00 83.38 253 SER A C 1
ATOM 1929 O O . SER A 1 253 ? 22.130 23.579 -30.765 1.00 83.38 253 SER A O 1
ATOM 1931 N N . ILE A 1 254 ? 22.481 21.625 -29.700 1.00 86.69 254 ILE A N 1
ATOM 1932 C CA . ILE A 1 254 ? 23.118 20.920 -30.816 1.00 86.69 254 ILE A CA 1
ATOM 1933 C C . ILE A 1 254 ? 22.531 19.511 -30.884 1.00 86.69 254 ILE A C 1
ATOM 1935 O O . ILE A 1 254 ? 22.360 18.867 -29.851 1.00 86.69 254 ILE A O 1
ATOM 1939 N N . ALA A 1 255 ? 22.224 19.038 -32.088 1.00 83.31 255 ALA A N 1
ATOM 1940 C CA . ALA A 1 255 ? 21.786 17.670 -32.332 1.00 83.31 255 ALA A CA 1
ATOM 1941 C C . ALA A 1 255 ? 22.293 17.175 -33.692 1.00 83.31 255 ALA A C 1
ATOM 1943 O O . ALA A 1 255 ? 22.408 17.962 -34.630 1.00 83.31 255 ALA A O 1
ATOM 1944 N N . ILE A 1 256 ? 22.546 15.872 -33.814 1.00 80.00 256 ILE A N 1
ATOM 1945 C CA . ILE A 1 256 ? 22.900 15.229 -35.086 1.00 80.00 256 ILE A CA 1
ATOM 1946 C C . ILE A 1 256 ? 21.784 14.264 -35.482 1.00 80.00 256 ILE A C 1
ATOM 1948 O O . ILE A 1 256 ? 21.407 13.379 -34.713 1.00 80.00 256 ILE A O 1
ATOM 1952 N N . ILE A 1 257 ? 21.245 14.432 -36.690 1.00 78.50 257 ILE A N 1
ATOM 1953 C CA . ILE A 1 257 ? 20.244 13.539 -37.280 1.00 78.50 257 ILE A CA 1
ATOM 1954 C C . ILE A 1 257 ? 20.757 13.009 -38.616 1.00 78.50 257 ILE A C 1
ATOM 1956 O O . ILE A 1 257 ? 20.704 13.696 -39.634 1.00 78.50 257 ILE A O 1
ATOM 1960 N N . LYS A 1 258 ? 21.227 11.755 -38.617 1.00 80.38 258 LYS A N 1
ATOM 1961 C CA . LYS A 1 258 ? 21.918 11.143 -39.764 1.00 80.38 258 LYS A CA 1
ATOM 1962 C C . LYS A 1 258 ? 23.118 12.008 -40.188 1.00 80.38 258 LYS A C 1
ATOM 1964 O O . LYS A 1 258 ? 24.052 12.147 -39.418 1.00 80.38 258 LYS A O 1
ATOM 1969 N N . ASP A 1 259 ? 23.065 12.602 -41.372 1.00 83.56 259 ASP A N 1
ATOM 1970 C CA . ASP A 1 259 ? 24.089 13.445 -41.997 1.00 83.56 259 ASP A CA 1
ATOM 1971 C C . ASP A 1 259 ? 23.812 14.953 -41.842 1.00 83.56 259 ASP A C 1
ATOM 1973 O O . ASP A 1 259 ? 24.360 15.770 -42.584 1.00 83.56 259 ASP A O 1
ATOM 1977 N N . LEU A 1 260 ? 22.945 15.345 -40.903 1.00 86.94 260 LEU A N 1
ATOM 1978 C CA . LEU A 1 260 ? 22.685 16.747 -40.588 1.00 86.94 260 LEU A CA 1
ATOM 1979 C C . LEU A 1 260 ? 23.139 17.091 -39.172 1.00 86.94 260 LEU A C 1
ATOM 1981 O O . LEU A 1 260 ? 22.654 16.511 -38.199 1.00 86.94 260 LEU A O 1
ATOM 1985 N N . LEU A 1 261 ? 23.978 18.119 -39.066 1.00 89.38 261 LEU A N 1
ATOM 1986 C CA . LEU A 1 261 ? 24.236 18.841 -37.827 1.00 89.38 261 LEU A CA 1
ATOM 1987 C C . LEU A 1 261 ? 23.213 19.964 -37.685 1.00 89.38 261 LEU A C 1
ATOM 1989 O O . LEU A 1 261 ? 23.173 20.889 -38.496 1.00 89.38 261 LEU A O 1
ATOM 1993 N N . VAL A 1 262 ? 22.390 19.896 -36.646 1.00 90.50 262 VAL A N 1
ATOM 1994 C CA . VAL A 1 262 ? 21.355 20.887 -36.365 1.00 90.50 262 VAL A CA 1
ATOM 1995 C C . VAL A 1 262 ? 21.759 21.722 -35.161 1.00 90.50 262 VAL A C 1
ATOM 1997 O O . VAL A 1 262 ? 22.083 21.192 -34.099 1.00 90.50 262 VAL A O 1
ATOM 2000 N N . VAL A 1 263 ? 21.718 23.043 -35.327 1.00 92.06 263 VAL A N 1
ATOM 2001 C CA . VAL A 1 263 ? 22.131 24.023 -34.320 1.00 92.06 263 VAL A CA 1
ATOM 2002 C C . VAL A 1 263 ? 20.974 24.957 -33.992 1.00 92.06 263 VAL A C 1
ATOM 2004 O O . VAL A 1 263 ? 20.383 25.570 -34.882 1.00 92.06 263 VAL A O 1
ATOM 2007 N N . GLY A 1 264 ? 20.650 25.070 -32.707 1.00 89.50 264 GLY A N 1
ATOM 2008 C CA . GLY A 1 264 ? 19.601 25.943 -32.197 1.00 89.50 264 GLY A CA 1
ATOM 2009 C C . GLY A 1 264 ? 20.083 27.371 -31.950 1.00 89.50 264 GLY A C 1
ATOM 2010 O O . GLY A 1 264 ? 21.208 27.586 -31.498 1.00 89.50 264 GLY A O 1
ATOM 2011 N N . ALA A 1 265 ? 19.208 28.335 -32.236 1.00 89.00 265 ALA A N 1
ATOM 2012 C CA . ALA A 1 265 ? 19.407 29.771 -32.059 1.00 89.00 265 ALA A CA 1
ATOM 2013 C C . ALA A 1 265 ? 18.106 30.426 -31.543 1.00 89.00 265 ALA A C 1
ATOM 2015 O O . ALA A 1 265 ? 17.374 31.076 -32.299 1.00 89.00 265 ALA A O 1
ATOM 2016 N N . PRO A 1 266 ? 17.743 30.224 -30.265 1.00 83.56 266 PRO A N 1
ATOM 2017 C CA . PRO A 1 266 ? 16.462 30.679 -29.718 1.00 83.56 266 PRO A CA 1
ATOM 2018 C C . PRO A 1 266 ? 16.310 32.200 -29.628 1.00 83.56 266 PRO A C 1
ATOM 2020 O O . PRO A 1 266 ? 15.187 32.708 -29.582 1.00 83.56 266 PRO A O 1
ATOM 2023 N N . GLY A 1 267 ? 17.411 32.947 -29.641 1.00 76.50 267 GLY A N 1
ATOM 2024 C CA . GLY A 1 267 ? 17.391 34.406 -29.649 1.00 76.50 267 GLY A CA 1
ATOM 2025 C C . GLY A 1 267 ? 17.035 35.017 -31.008 1.00 76.50 267 GLY A C 1
ATOM 2026 O O . GLY A 1 267 ? 16.810 36.229 -31.071 1.00 76.50 267 GLY A O 1
ATOM 2027 N N . TRP A 1 268 ? 16.979 34.216 -32.083 1.00 80.38 268 TRP A N 1
ATOM 2028 C CA . TRP A 1 268 ? 16.812 34.685 -33.463 1.00 80.38 268 TRP A CA 1
ATOM 2029 C C . TRP A 1 268 ? 15.534 35.506 -33.689 1.00 80.38 268 TRP A C 1
ATOM 2031 O O . TRP A 1 268 ? 14.452 35.178 -33.178 1.00 80.38 268 TRP A O 1
ATOM 2041 N N . ARG A 1 269 ? 15.643 36.575 -34.496 1.00 72.88 269 ARG A N 1
ATOM 2042 C CA . ARG A 1 269 ? 14.526 37.464 -34.859 1.00 72.88 269 ARG A CA 1
ATOM 2043 C C . ARG A 1 269 ? 14.585 37.875 -36.324 1.00 72.88 269 ARG A C 1
ATOM 2045 O O . ARG A 1 269 ? 15.623 38.294 -36.821 1.00 72.88 269 ARG A O 1
ATOM 2052 N N . LYS A 1 270 ? 13.430 37.931 -36.986 1.00 67.19 270 LYS A N 1
ATOM 2053 C CA . LYS A 1 270 ? 13.342 38.408 -38.374 1.00 67.19 270 LYS A CA 1
ATOM 2054 C C . LYS A 1 270 ? 13.637 39.916 -38.514 1.00 67.19 270 LYS A C 1
ATOM 2056 O O . LYS A 1 270 ? 14.189 40.336 -39.527 1.00 67.19 270 LYS A O 1
ATOM 2061 N N . SER A 1 271 ? 13.338 40.715 -37.487 1.00 67.69 271 SER A N 1
ATOM 2062 C CA . SER A 1 271 ? 13.684 42.140 -37.352 1.00 67.69 271 SER A CA 1
ATOM 2063 C C . SER A 1 271 ? 14.117 42.457 -35.909 1.00 67.69 271 SER A C 1
ATOM 2065 O O . SER A 1 271 ? 13.631 41.806 -34.981 1.00 67.69 271 SER A O 1
ATOM 2067 N N . PRO A 1 272 ? 14.966 43.478 -35.654 1.00 63.66 272 PRO A N 1
ATOM 2068 C CA . PRO A 1 272 ? 15.311 43.916 -34.293 1.00 63.66 272 PRO A CA 1
ATOM 2069 C C . PRO A 1 272 ? 14.099 44.241 -33.399 1.00 63.66 272 PRO A C 1
ATOM 2071 O O . PRO A 1 272 ? 14.194 44.152 -32.175 1.00 63.66 272 PRO A O 1
ATOM 2074 N N . SER A 1 273 ? 12.964 44.605 -34.003 1.00 61.56 273 SER A N 1
ATOM 2075 C CA . SER A 1 273 ? 11.695 44.884 -33.319 1.00 61.56 273 SER A CA 1
ATOM 2076 C C . SER A 1 273 ? 10.834 43.645 -33.044 1.00 61.56 273 SER A C 1
ATOM 2078 O O . SER A 1 273 ? 9.866 43.755 -32.293 1.00 61.56 273 SER A O 1
ATOM 2080 N N . ASP A 1 274 ? 11.145 42.492 -33.641 1.00 64.44 274 ASP A N 1
ATOM 2081 C CA . ASP A 1 274 ? 10.304 41.295 -33.549 1.00 64.44 274 ASP A CA 1
ATOM 2082 C C . ASP A 1 274 ? 10.476 40.562 -32.211 1.00 64.44 274 ASP A C 1
ATOM 2084 O O . ASP A 1 274 ? 11.471 40.719 -31.487 1.00 64.44 274 ASP A O 1
ATOM 2088 N N . SER A 1 275 ? 9.487 39.726 -31.882 1.00 64.00 275 SER A N 1
ATOM 2089 C CA . SER A 1 275 ? 9.599 38.739 -30.809 1.00 64.00 275 SER A CA 1
ATOM 2090 C C . SER A 1 275 ? 10.744 37.755 -31.097 1.00 64.00 275 SER A C 1
ATOM 2092 O O . SER A 1 275 ? 11.070 37.484 -32.252 1.00 64.00 275 SER A O 1
ATOM 2094 N N . MET A 1 276 ? 11.375 37.225 -30.040 1.00 69.00 276 MET A N 1
ATOM 2095 C CA . MET A 1 276 ? 12.393 36.166 -30.148 1.00 69.00 276 MET A CA 1
ATOM 2096 C C . MET A 1 276 ? 11.714 34.870 -30.561 1.00 69.00 276 MET A C 1
ATOM 2098 O O . MET A 1 276 ? 11.360 34.063 -29.709 1.00 69.00 276 MET A O 1
ATOM 2102 N N . ARG A 1 277 ? 11.446 34.721 -31.856 1.00 75.12 277 ARG A N 1
ATOM 2103 C CA . ARG A 1 277 ? 10.827 33.517 -32.410 1.00 75.12 277 ARG A CA 1
ATOM 2104 C C . ARG A 1 277 ? 11.800 32.341 -32.368 1.00 75.12 277 ARG A C 1
ATOM 2106 O O . ARG A 1 277 ? 11.367 31.221 -32.183 1.00 75.12 277 ARG A O 1
ATOM 2113 N N . GLY A 1 278 ? 13.105 32.588 -32.456 1.00 84.06 278 GLY A N 1
ATOM 2114 C CA . GLY A 1 278 ? 14.104 31.525 -32.465 1.00 84.06 278 GLY A CA 1
ATOM 2115 C C . GLY A 1 278 ? 14.149 30.758 -33.789 1.00 84.06 278 GLY A C 1
ATOM 2116 O O . GLY A 1 278 ? 13.264 30.883 -34.642 1.00 84.06 278 GLY A O 1
ATOM 2117 N N . ALA A 1 279 ? 15.218 29.997 -33.987 1.00 87.56 279 ALA A N 1
ATOM 2118 C CA . ALA A 1 279 ? 15.462 29.228 -35.198 1.00 87.56 279 ALA A CA 1
ATOM 2119 C C . ALA A 1 279 ? 16.298 27.978 -34.910 1.00 87.56 279 ALA A C 1
ATOM 2121 O O . ALA A 1 279 ? 17.000 27.892 -33.903 1.00 87.56 279 ALA A O 1
ATOM 2122 N N . ILE A 1 280 ? 16.255 27.032 -35.844 1.00 90.25 280 ILE A N 1
ATOM 2123 C CA . ILE A 1 280 ? 17.226 25.944 -35.955 1.00 90.25 280 ILE A CA 1
ATOM 2124 C C . ILE A 1 280 ? 17.842 25.967 -37.356 1.00 90.25 280 ILE A C 1
ATOM 2126 O O . ILE A 1 280 ? 17.153 26.216 -38.350 1.00 90.25 280 ILE A O 1
ATOM 2130 N N . PHE A 1 281 ? 19.137 25.696 -37.433 1.00 90.88 281 PHE A N 1
ATOM 2131 C CA . PHE A 1 281 ? 19.923 25.685 -38.662 1.00 90.88 281 PHE A CA 1
ATOM 2132 C C . PHE A 1 281 ? 20.475 24.283 -38.886 1.00 90.88 281 PHE A C 1
ATOM 2134 O O . PHE A 1 281 ? 21.146 23.758 -38.005 1.00 90.88 281 PHE A O 1
ATOM 2141 N N . ALA A 1 282 ? 20.196 23.683 -40.043 1.00 90.56 282 ALA A N 1
ATOM 2142 C CA . ALA A 1 282 ? 20.700 22.362 -40.401 1.00 90.56 282 ALA A CA 1
ATOM 2143 C C . ALA A 1 282 ? 21.829 22.476 -41.430 1.00 90.56 282 ALA A C 1
ATOM 2145 O O . ALA A 1 282 ? 21.632 23.012 -42.524 1.00 90.56 282 ALA A O 1
ATOM 2146 N N . PHE A 1 283 ? 22.993 21.942 -41.083 1.00 89.50 283 PHE A N 1
ATOM 2147 C CA . PHE A 1 283 ? 24.189 21.883 -41.912 1.00 89.50 283 PHE A CA 1
ATOM 2148 C C . PHE A 1 283 ? 24.431 20.443 -42.348 1.00 89.50 283 PHE A C 1
ATOM 2150 O O . PHE A 1 283 ? 24.298 19.520 -41.549 1.00 89.50 283 PHE A O 1
ATOM 2157 N N . ASP A 1 284 ? 24.772 20.252 -43.617 1.00 86.75 284 ASP A N 1
ATOM 2158 C CA . ASP A 1 284 ? 25.092 18.932 -44.160 1.00 86.75 284 ASP A CA 1
ATOM 2159 C C . ASP A 1 284 ? 26.528 18.549 -43.850 1.00 86.75 284 ASP A C 1
ATOM 2161 O O . ASP A 1 284 ? 27.456 19.096 -44.441 1.00 86.75 284 ASP A O 1
ATOM 2165 N N . ILE A 1 285 ? 26.686 17.601 -42.933 1.00 82.00 285 ILE A N 1
ATOM 2166 C CA . ILE A 1 285 ? 27.991 17.099 -42.504 1.00 82.00 285 ILE A CA 1
ATOM 2167 C C . ILE A 1 285 ? 28.573 16.046 -43.451 1.00 82.00 285 ILE A C 1
ATOM 2169 O O . ILE A 1 285 ? 29.746 15.722 -43.338 1.00 82.00 285 ILE A O 1
ATOM 2173 N N . SER A 1 286 ? 27.826 15.586 -44.464 1.00 77.25 286 SER A N 1
ATOM 2174 C CA . SER A 1 286 ? 28.382 14.724 -45.522 1.00 77.25 286 SER A CA 1
ATOM 2175 C C . SER A 1 286 ? 29.243 15.480 -46.547 1.00 77.25 286 SER A C 1
ATOM 2177 O O . SER A 1 286 ? 29.817 14.879 -47.455 1.00 77.25 286 SER A O 1
ATOM 2179 N N . SER A 1 287 ? 29.335 16.809 -46.433 1.00 76.38 287 SER A N 1
ATOM 2180 C CA . SER A 1 287 ? 30.098 17.666 -47.338 1.00 76.38 287 SER A CA 1
ATOM 2181 C C . SER A 1 287 ? 31.176 18.441 -46.582 1.00 76.38 287 SER A C 1
ATOM 2183 O O . SER A 1 287 ? 30.885 19.091 -45.585 1.00 76.38 287 SER A O 1
ATOM 2185 N N . GLU A 1 288 ? 32.401 18.476 -47.123 1.00 69.44 288 GLU A N 1
ATOM 2186 C CA . GLU A 1 288 ? 33.596 19.097 -46.509 1.00 69.44 288 GLU A CA 1
ATOM 2187 C C . GLU A 1 288 ? 33.435 20.569 -46.081 1.00 69.44 288 GLU A C 1
ATOM 2189 O O . GLU A 1 288 ? 34.244 21.094 -45.319 1.00 69.44 288 GLU A O 1
ATOM 2194 N N . ARG A 1 289 ? 32.424 21.277 -46.604 1.00 72.56 289 ARG A N 1
ATOM 2195 C CA . ARG A 1 289 ? 32.162 22.694 -46.296 1.00 72.56 289 ARG A CA 1
ATOM 2196 C C . ARG A 1 289 ? 30.943 22.928 -45.418 1.00 72.56 289 ARG A C 1
ATOM 2198 O O . ARG A 1 289 ? 30.596 24.089 -45.207 1.00 72.56 289 ARG A O 1
ATOM 2205 N N . PHE A 1 290 ? 30.288 21.868 -44.954 1.00 82.94 290 PHE A N 1
ATOM 2206 C CA . PHE A 1 290 ? 29.129 21.956 -44.071 1.00 82.94 290 PHE A CA 1
ATOM 2207 C C . PHE A 1 290 ? 28.065 22.944 -44.573 1.00 82.94 290 PHE A C 1
ATOM 2209 O O . PHE A 1 290 ? 27.701 23.875 -43.853 1.00 82.94 290 PHE A O 1
ATOM 2216 N N . PRO A 1 291 ? 27.601 22.848 -45.837 1.00 86.56 291 PRO A N 1
ATOM 2217 C CA . PRO A 1 291 ? 26.688 23.837 -46.382 1.00 86.56 291 PRO A CA 1
ATOM 2218 C C . PRO A 1 291 ? 25.368 23.833 -45.605 1.00 86.56 291 PRO A C 1
ATOM 2220 O O . PRO A 1 291 ? 24.822 22.779 -45.269 1.00 86.56 291 PRO A O 1
ATOM 2223 N N . LEU A 1 292 ? 24.824 25.028 -45.364 1.00 88.62 292 LEU A N 1
ATOM 2224 C CA . LEU A 1 292 ? 23.494 25.187 -44.782 1.00 88.62 292 LEU A CA 1
ATOM 2225 C C . LEU A 1 292 ? 22.451 24.572 -45.729 1.00 88.62 292 LEU A C 1
ATOM 2227 O O . LEU A 1 292 ? 22.257 25.058 -46.844 1.00 88.62 292 LEU A O 1
ATOM 2231 N N . LYS A 1 293 ? 21.768 23.515 -45.284 1.00 86.44 293 LYS A N 1
ATOM 2232 C CA . LYS A 1 293 ? 20.690 22.854 -46.038 1.00 86.44 293 LYS A CA 1
ATOM 2233 C C . LYS A 1 293 ? 19.357 23.544 -45.877 1.00 86.44 293 LYS A C 1
ATOM 2235 O O . LYS A 1 293 ? 18.566 23.581 -46.814 1.00 86.44 293 LYS A O 1
ATOM 2240 N N . GLY A 1 294 ? 19.102 24.070 -44.690 1.00 86.38 294 GLY A N 1
ATOM 2241 C CA . GLY A 1 294 ? 17.841 24.713 -44.396 1.00 86.38 294 GLY A CA 1
ATOM 2242 C C . GLY A 1 294 ? 17.832 25.353 -43.023 1.00 86.38 294 GLY A C 1
ATOM 2243 O O . GLY A 1 294 ? 18.577 24.974 -42.119 1.00 86.38 294 GLY A O 1
ATOM 2244 N N . THR A 1 295 ? 16.943 26.323 -42.882 1.00 88.12 295 THR A N 1
ATOM 2245 C CA . THR A 1 295 ? 16.641 26.977 -41.615 1.00 88.12 295 THR A CA 1
ATOM 2246 C C . THR A 1 295 ? 15.158 26.816 -41.358 1.00 88.12 295 THR A C 1
ATOM 2248 O O . THR A 1 295 ? 14.346 27.047 -42.255 1.00 88.12 295 THR A O 1
ATOM 2251 N N . ILE A 1 296 ? 14.803 26.419 -40.141 1.00 86.44 296 ILE A N 1
ATOM 2252 C CA . ILE A 1 296 ? 13.413 26.380 -39.696 1.00 86.44 296 ILE A CA 1
ATOM 2253 C C . ILE A 1 296 ? 13.262 27.421 -38.600 1.00 86.44 296 ILE A C 1
ATOM 2255 O O . ILE A 1 296 ? 13.991 27.417 -37.608 1.00 86.44 296 ILE A O 1
ATOM 2259 N N . TYR A 1 297 ? 12.317 28.328 -38.802 1.00 84.38 297 TYR A N 1
ATOM 2260 C CA . TYR A 1 297 ? 12.042 29.420 -37.883 1.00 84.38 297 TYR A CA 1
ATOM 2261 C C . TYR A 1 297 ? 10.889 29.051 -36.956 1.00 84.38 297 TYR A C 1
ATOM 2263 O O . TYR A 1 297 ? 9.925 28.407 -37.378 1.00 84.38 297 TYR A O 1
ATOM 2271 N N . GLY A 1 298 ? 10.966 29.508 -35.708 1.00 74.81 298 GLY A N 1
ATOM 2272 C CA . GLY A 1 298 ? 9.797 29.550 -34.843 1.00 74.81 298 GLY A CA 1
ATOM 2273 C C . GLY A 1 298 ? 8.741 30.495 -35.420 1.00 74.81 298 GLY A C 1
ATOM 2274 O O . GLY A 1 298 ? 9.046 31.461 -36.130 1.00 74.81 298 GLY A O 1
ATOM 2275 N N . ASP A 1 299 ? 7.478 30.225 -35.120 1.00 71.75 299 ASP A N 1
ATOM 2276 C CA . ASP A 1 299 ? 6.378 31.145 -35.398 1.00 71.75 299 ASP A CA 1
ATOM 2277 C C . ASP A 1 299 ? 5.974 31.918 -34.135 1.00 71.75 299 ASP A C 1
ATOM 2279 O O . ASP A 1 299 ? 6.678 31.917 -33.126 1.00 71.75 299 ASP A O 1
ATOM 2283 N N . GLU A 1 300 ? 4.875 32.667 -34.215 1.00 63.62 300 GLU A N 1
ATOM 2284 C CA . GLU A 1 300 ? 4.417 33.543 -33.129 1.00 63.62 300 GLU A CA 1
ATOM 2285 C C . GLU A 1 300 ? 4.055 32.786 -31.846 1.00 63.62 300 GLU A C 1
ATOM 2287 O O . GLU A 1 300 ? 4.101 33.379 -30.770 1.00 63.62 300 GLU A O 1
ATOM 2292 N N . GLU A 1 301 ? 3.767 31.485 -31.942 1.00 57.12 301 GLU A N 1
ATOM 2293 C CA . GLU A 1 301 ? 3.444 30.623 -30.802 1.00 57.12 301 GLU A CA 1
ATOM 2294 C C . GLU A 1 301 ? 4.690 29.963 -30.174 1.00 57.12 301 GLU A C 1
ATOM 2296 O O . GLU A 1 301 ? 4.600 29.386 -29.093 1.00 57.12 301 GLU A O 1
ATOM 2301 N N . MET A 1 302 ? 5.860 30.064 -30.819 1.00 61.56 302 MET A N 1
ATOM 2302 C CA . MET A 1 302 ? 7.092 29.345 -30.464 1.00 61.56 302 MET A CA 1
ATOM 2303 C C . MET A 1 302 ? 8.228 30.304 -30.092 1.00 61.56 302 MET A C 1
ATOM 2305 O O . MET A 1 302 ? 9.277 30.306 -30.725 1.00 61.56 302 MET A O 1
ATOM 2309 N N . THR A 1 303 ? 8.048 31.160 -29.084 1.00 66.62 303 THR A N 1
ATOM 2310 C CA . THR A 1 303 ? 9.126 32.072 -28.667 1.00 66.62 303 THR A CA 1
ATOM 2311 C C . THR A 1 303 ? 10.309 31.325 -28.047 1.00 66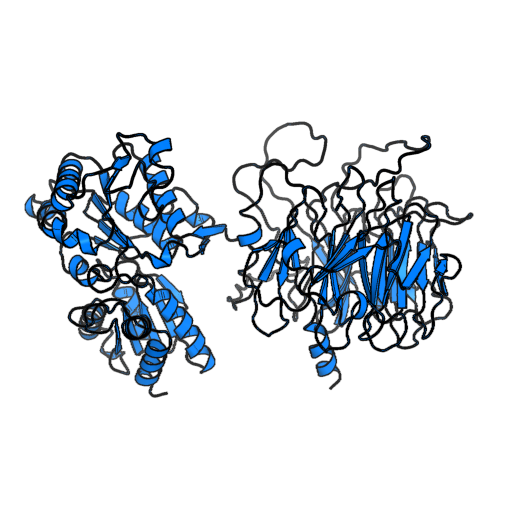.62 303 THR A C 1
ATOM 2313 O O . THR A 1 303 ? 10.147 30.664 -27.028 1.00 66.62 303 THR A O 1
ATOM 2316 N N . GLY A 1 304 ? 11.518 31.496 -28.580 1.00 68.81 304 GLY A N 1
ATOM 2317 C CA . GLY A 1 304 ? 12.696 30.748 -28.137 1.00 68.81 304 GLY A CA 1
ATOM 2318 C C . GLY A 1 304 ? 12.806 29.361 -28.773 1.00 68.81 304 GLY A C 1
ATOM 2319 O O . GLY A 1 304 ? 13.381 28.457 -28.169 1.00 68.81 304 GLY A O 1
ATOM 2320 N N . PHE A 1 305 ? 12.247 29.172 -29.971 1.00 80.25 305 PHE A N 1
ATOM 2321 C CA . PHE A 1 305 ? 12.385 27.933 -30.732 1.00 80.25 305 PHE A CA 1
ATOM 2322 C C . PHE A 1 305 ? 13.856 27.565 -30.964 1.00 80.25 305 PHE A C 1
ATOM 2324 O O . PHE A 1 305 ? 14.659 28.414 -31.346 1.00 80.25 305 PHE A O 1
ATOM 2331 N N . GLY A 1 306 ? 14.210 26.296 -30.747 1.00 71.56 306 GLY A N 1
ATOM 2332 C CA . GLY A 1 306 ? 15.603 25.842 -30.830 1.00 71.56 306 GLY A CA 1
ATOM 2333 C C . GLY A 1 306 ? 16.389 26.015 -29.528 1.00 71.56 306 GLY A C 1
ATOM 2334 O O . GLY A 1 306 ? 17.604 25.837 -29.517 1.00 71.56 306 GLY A O 1
ATOM 2335 N N . ALA A 1 307 ? 15.729 26.338 -28.411 1.00 71.44 307 ALA A N 1
ATOM 2336 C CA . ALA A 1 307 ? 16.383 26.390 -27.103 1.00 71.44 307 ALA A CA 1
ATOM 2337 C C . ALA A 1 307 ? 16.823 25.006 -26.601 1.00 71.44 307 ALA A C 1
ATOM 2339 O O . ALA A 1 307 ? 17.820 24.906 -25.890 1.00 71.44 307 ALA A O 1
ATOM 2340 N N . GLN A 1 308 ? 16.090 23.951 -26.968 1.00 70.62 308 GLN A N 1
ATOM 2341 C CA . GLN A 1 308 ? 16.409 22.562 -26.638 1.00 70.62 308 GLN A CA 1
ATOM 2342 C C . GLN A 1 308 ? 16.080 21.652 -27.820 1.00 70.62 308 GLN A C 1
ATOM 2344 O O . GLN A 1 308 ? 15.042 21.815 -28.472 1.00 70.62 308 GLN A O 1
ATOM 2349 N N . MET A 1 309 ? 16.964 20.688 -28.067 1.00 69.75 309 MET A N 1
ATOM 2350 C CA . MET A 1 309 ? 16.832 19.702 -29.133 1.00 69.75 309 MET A CA 1
ATOM 2351 C C . MET A 1 309 ? 17.280 18.329 -28.647 1.00 69.75 309 MET A C 1
ATOM 2353 O O . MET A 1 309 ? 18.229 18.227 -27.873 1.00 69.75 309 MET A O 1
ATOM 2357 N N . ILE A 1 310 ? 16.603 17.289 -29.124 1.00 63.56 310 ILE A N 1
ATOM 2358 C CA . ILE A 1 310 ? 16.980 15.893 -28.893 1.00 63.56 310 ILE A CA 1
ATOM 2359 C C . ILE A 1 310 ? 16.633 15.060 -30.125 1.00 63.56 310 ILE A C 1
ATOM 2361 O O . ILE A 1 310 ? 15.665 15.349 -30.833 1.00 63.56 310 ILE A O 1
ATOM 2365 N N . THR A 1 311 ? 17.424 14.031 -30.396 1.00 59.66 311 THR A N 1
ATOM 2366 C CA . THR A 1 311 ? 17.160 13.056 -31.455 1.00 59.66 311 THR A CA 1
ATOM 2367 C C . THR A 1 311 ? 16.665 11.751 -30.845 1.00 59.66 311 THR A C 1
ATOM 2369 O O . THR A 1 311 ? 17.071 11.364 -29.753 1.00 59.66 311 THR A O 1
ATOM 2372 N N . GLY A 1 312 ? 15.736 11.086 -31.525 1.00 54.38 312 GLY A N 1
ATOM 2373 C CA . GLY A 1 312 ? 15.138 9.844 -31.040 1.00 54.38 312 GLY A CA 1
ATOM 2374 C C . GLY A 1 312 ? 14.387 9.106 -32.139 1.00 54.38 312 GLY A C 1
ATOM 2375 O O . GLY A 1 312 ? 14.070 9.686 -33.177 1.00 54.38 312 GLY A O 1
ATOM 2376 N N . ILE A 1 313 ? 14.117 7.818 -31.935 1.00 49.16 313 ILE A N 1
ATOM 2377 C CA . ILE A 1 313 ? 13.400 6.992 -32.912 1.00 49.16 313 ILE A CA 1
ATOM 2378 C C . ILE A 1 313 ? 11.891 7.148 -32.694 1.00 49.16 313 ILE A C 1
ATOM 2380 O O . ILE A 1 313 ? 11.391 6.809 -31.632 1.00 49.16 313 ILE A O 1
ATOM 2384 N N . PHE A 1 314 ? 11.150 7.624 -33.695 1.00 46.91 314 PHE A N 1
ATOM 2385 C CA . PHE A 1 314 ? 9.689 7.737 -33.661 1.00 46.91 314 PHE A CA 1
ATOM 2386 C C . PHE A 1 314 ? 9.075 7.156 -34.935 1.00 46.91 314 PHE A C 1
ATOM 2388 O O . PHE A 1 314 ? 9.501 7.496 -36.040 1.00 46.91 314 PHE A O 1
ATOM 2395 N N . GLY A 1 315 ? 8.091 6.263 -34.783 1.00 49.22 315 GLY A N 1
ATOM 2396 C CA . GLY A 1 315 ? 7.504 5.525 -35.909 1.00 49.22 315 GLY A CA 1
ATOM 2397 C C . GLY A 1 315 ? 8.522 4.652 -36.659 1.00 49.22 315 GLY A C 1
ATOM 2398 O O . GLY A 1 315 ? 8.415 4.487 -37.869 1.00 49.22 315 GLY A O 1
ATOM 2399 N N . GLY A 1 316 ? 9.558 4.155 -35.968 1.00 51.88 316 GLY A N 1
ATOM 2400 C CA . GLY A 1 316 ? 10.636 3.353 -36.563 1.00 51.88 316 GLY A CA 1
ATOM 2401 C C . GLY A 1 316 ? 11.725 4.147 -37.298 1.00 51.88 316 GLY A C 1
ATOM 2402 O O . GLY A 1 316 ? 12.641 3.543 -37.851 1.00 51.88 316 GLY A O 1
ATOM 2403 N N . GLU A 1 317 ? 11.676 5.481 -37.287 1.00 55.78 317 GLU A N 1
ATOM 2404 C CA . GLU A 1 317 ? 12.671 6.335 -37.942 1.00 55.78 317 GLU A CA 1
ATOM 2405 C C . GLU A 1 317 ? 13.337 7.303 -36.963 1.00 55.78 317 GLU A C 1
ATOM 2407 O O . GLU A 1 317 ? 12.698 7.804 -36.043 1.00 55.78 317 GLU A O 1
ATOM 2412 N N . LEU A 1 318 ? 14.616 7.624 -37.187 1.00 62.38 318 LEU A N 1
ATOM 2413 C CA . LEU A 1 318 ? 15.306 8.676 -36.439 1.00 62.38 318 LEU A CA 1
ATOM 2414 C C . LEU A 1 318 ? 14.700 10.046 -36.777 1.00 62.38 318 LEU A C 1
ATOM 2416 O O . LEU A 1 318 ? 14.692 10.456 -37.942 1.00 62.38 318 LEU A O 1
ATOM 2420 N N . LYS A 1 319 ? 14.225 10.753 -35.755 1.00 68.31 319 LYS A N 1
ATOM 2421 C CA . LYS A 1 319 ? 13.605 12.075 -35.837 1.00 68.31 319 LYS A CA 1
ATOM 2422 C C . LYS A 1 319 ? 14.273 13.061 -34.869 1.00 68.31 319 LYS A C 1
ATOM 2424 O O . LYS A 1 319 ? 14.948 12.670 -33.918 1.00 68.31 319 LYS A O 1
ATOM 2429 N N . LEU A 1 320 ? 14.070 14.350 -35.124 1.00 71.06 320 LEU A N 1
ATOM 2430 C CA . LEU A 1 320 ? 14.524 15.476 -34.314 1.00 71.06 320 LEU A CA 1
ATOM 2431 C C . LEU A 1 320 ? 13.326 16.120 -33.615 1.00 71.06 320 LEU A C 1
ATOM 2433 O O . LEU A 1 320 ? 12.357 16.527 -34.260 1.00 71.06 320 LEU A O 1
ATOM 2437 N N . PHE A 1 321 ? 13.433 16.280 -32.304 1.00 66.06 321 PHE A N 1
ATOM 2438 C CA . PHE A 1 321 ? 12.469 16.985 -31.473 1.00 66.06 321 PHE A CA 1
ATOM 2439 C C . PHE A 1 321 ? 13.034 18.342 -31.095 1.00 66.06 321 PHE A C 1
ATOM 2441 O O . PHE A 1 321 ? 14.164 18.439 -30.617 1.00 66.06 321 PHE A O 1
ATOM 2448 N N . VAL A 1 322 ? 12.239 19.389 -31.295 1.00 64.50 322 VAL A N 1
ATOM 2449 C CA . VAL A 1 322 ? 12.641 20.763 -30.995 1.00 64.50 322 VAL A CA 1
ATOM 2450 C C . VAL A 1 322 ? 11.591 21.405 -30.113 1.00 64.50 322 VAL A C 1
ATOM 2452 O O . VAL A 1 322 ? 10.416 21.491 -30.485 1.00 64.50 322 VAL A O 1
ATOM 2455 N N . ALA A 1 323 ? 12.021 21.853 -28.939 1.00 62.56 323 ALA A N 1
ATOM 2456 C CA . ALA A 1 323 ? 11.153 22.480 -27.959 1.00 62.56 323 ALA A CA 1
ATOM 2457 C C . ALA A 1 323 ? 11.256 24.011 -28.010 1.00 62.56 323 ALA A C 1
ATOM 2459 O O . ALA A 1 323 ? 12.304 24.582 -28.329 1.00 62.56 323 ALA A O 1
ATOM 2460 N N . SER A 1 324 ? 10.151 24.667 -27.656 1.00 60.88 324 SER A N 1
ATOM 2461 C CA . SER A 1 324 ? 10.091 26.099 -27.365 1.00 60.88 324 SER A CA 1
ATOM 2462 C C . SER A 1 324 ? 9.485 26.338 -25.980 1.00 60.88 324 SER A C 1
ATOM 2464 O O . SER A 1 324 ? 8.458 25.728 -25.658 1.00 60.88 324 SER A O 1
ATOM 2466 N N . PRO A 1 325 ? 10.050 27.253 -25.178 1.00 55.06 325 PRO A N 1
ATOM 2467 C CA . PRO A 1 325 ? 9.377 27.773 -23.989 1.00 55.06 325 PRO A CA 1
ATOM 2468 C C . PRO A 1 325 ? 8.171 28.667 -24.368 1.00 55.06 325 PRO A C 1
ATOM 2470 O O . PRO A 1 325 ? 8.210 29.316 -25.412 1.00 55.06 325 PRO A O 1
ATOM 2473 N N . THR A 1 326 ? 7.098 28.739 -23.559 1.00 47.00 326 THR A N 1
ATOM 2474 C CA . THR A 1 326 ? 5.951 29.647 -23.828 1.00 47.00 326 THR A CA 1
ATOM 2475 C C . THR A 1 326 ? 5.970 30.965 -23.030 1.00 47.00 326 THR A C 1
ATOM 2477 O O . THR A 1 326 ? 6.446 31.033 -21.898 1.00 47.00 326 THR A O 1
ATOM 2480 N N . GLU A 1 327 ? 5.415 32.001 -23.686 1.00 39.47 327 GLU A N 1
ATOM 2481 C CA . GLU A 1 327 ? 5.074 33.388 -23.294 1.00 39.47 327 GLU A CA 1
ATOM 2482 C C . GLU A 1 327 ? 6.151 34.290 -22.639 1.00 39.47 327 GLU A C 1
ATOM 2484 O O . GLU A 1 327 ? 6.348 34.332 -21.425 1.00 39.47 327 GLU A O 1
ATOM 2489 N N . ARG A 1 328 ? 6.707 35.207 -23.451 1.00 34.81 328 ARG A N 1
ATOM 2490 C CA . ARG A 1 328 ? 7.130 36.551 -23.007 1.00 34.81 328 ARG A CA 1
ATOM 2491 C C . ARG A 1 328 ? 5.910 37.478 -22.977 1.00 34.81 328 ARG A C 1
ATOM 2493 O O . ARG A 1 328 ? 5.376 37.790 -24.039 1.00 34.81 328 ARG A O 1
ATOM 2500 N N . SER A 1 329 ? 5.540 38.034 -21.818 1.00 27.47 329 SER A N 1
ATOM 2501 C CA . SER A 1 329 ? 4.732 39.261 -21.826 1.00 27.47 329 SER A CA 1
ATOM 2502 C C . SER A 1 329 ? 5.594 40.404 -22.374 1.00 27.47 329 SER A C 1
ATOM 2504 O O . SER A 1 329 ? 6.697 40.691 -21.903 1.00 27.47 329 SER A O 1
ATOM 2506 N N . THR A 1 330 ? 5.109 41.041 -23.430 1.00 28.62 330 THR A N 1
ATOM 2507 C CA . THR A 1 330 ? 5.752 42.148 -24.134 1.00 28.62 330 THR A CA 1
ATOM 2508 C C . THR A 1 330 ? 5.715 43.428 -23.295 1.00 28.62 330 THR A C 1
ATOM 2510 O O . THR A 1 330 ? 4.872 44.286 -23.529 1.00 28.62 330 THR A O 1
ATOM 2513 N N . SER A 1 331 ? 6.604 43.585 -22.309 1.00 24.77 331 SER A N 1
ATOM 2514 C CA . SER A 1 331 ? 6.867 44.897 -21.686 1.00 24.77 331 SER A CA 1
ATOM 2515 C C . SER A 1 331 ? 8.140 44.914 -20.827 1.00 24.77 331 SER A C 1
ATOM 2517 O O . SER A 1 331 ? 8.073 45.130 -19.622 1.00 24.77 331 SER A O 1
ATOM 2519 N N . ALA A 1 332 ? 9.310 44.676 -21.418 1.00 23.27 332 ALA A N 1
ATOM 2520 C CA . ALA A 1 332 ? 10.585 45.190 -20.904 1.00 23.27 332 ALA A CA 1
ATOM 2521 C C . ALA A 1 332 ? 11.690 44.890 -21.918 1.00 23.27 332 ALA A C 1
ATOM 2523 O O . ALA A 1 332 ? 12.106 43.746 -22.080 1.00 23.27 332 ALA A O 1
ATOM 2524 N N . ILE A 1 333 ? 12.180 45.930 -22.584 1.00 25.17 333 ILE A N 1
ATOM 2525 C CA . ILE A 1 333 ? 13.530 45.950 -23.141 1.00 25.17 333 ILE A CA 1
ATOM 2526 C C . ILE A 1 333 ? 14.410 46.510 -22.017 1.00 25.17 333 ILE A C 1
ATOM 2528 O O . ILE A 1 333 ? 14.278 47.701 -21.728 1.00 25.17 333 ILE A O 1
ATOM 2532 N N . PRO A 1 334 ? 15.295 45.744 -21.357 1.00 22.77 334 PRO A N 1
ATOM 2533 C CA . PRO A 1 334 ? 16.317 46.356 -20.531 1.00 22.77 334 PRO A CA 1
ATOM 2534 C C . PRO A 1 334 ? 17.510 46.685 -21.427 1.00 22.77 334 PRO A C 1
ATOM 2536 O O . PRO A 1 334 ? 18.180 45.797 -21.951 1.00 22.77 334 PRO A O 1
ATOM 2539 N N . LYS A 1 335 ? 17.773 47.983 -21.592 1.00 24.95 335 LYS A N 1
ATOM 2540 C CA . LYS A 1 335 ? 19.106 48.489 -21.923 1.00 24.95 335 LYS A CA 1
ATOM 2541 C C . LYS A 1 335 ? 20.088 47.953 -20.872 1.00 24.95 335 LYS A C 1
ATOM 2543 O O . LYS A 1 335 ? 20.032 48.397 -19.734 1.00 24.95 335 LYS A O 1
ATOM 2548 N N . PHE A 1 336 ? 20.967 47.033 -21.249 1.00 23.45 336 PHE A N 1
ATOM 2549 C CA . PHE A 1 336 ? 22.209 46.745 -20.525 1.00 23.45 336 PHE A CA 1
ATOM 2550 C C . PHE A 1 336 ? 23.334 46.575 -21.553 1.00 23.45 336 PHE A C 1
ATOM 2552 O O . PHE A 1 336 ? 23.789 45.480 -21.859 1.00 23.45 336 PHE A O 1
ATOM 2559 N N . MET A 1 337 ? 23.719 47.703 -22.143 1.00 23.61 337 MET A N 1
ATOM 2560 C CA . MET A 1 337 ? 25.106 47.974 -22.509 1.00 23.61 337 MET A CA 1
ATOM 2561 C C . MET A 1 337 ? 25.621 48.954 -21.447 1.00 23.61 337 MET A C 1
ATOM 2563 O O . MET A 1 337 ? 24.848 49.800 -21.001 1.00 23.61 337 MET A O 1
ATOM 2567 N N . ASP A 1 338 ? 26.884 48.798 -21.058 1.00 23.34 338 ASP A N 1
ATOM 2568 C CA . ASP A 1 338 ? 27.667 49.638 -20.134 1.00 23.34 338 ASP A CA 1
ATOM 2569 C C . ASP A 1 338 ? 27.653 49.256 -18.646 1.00 23.34 338 ASP A C 1
ATOM 2571 O O . ASP A 1 338 ? 27.173 50.016 -17.816 1.00 23.34 338 ASP A O 1
ATOM 2575 N N . LEU A 1 339 ? 28.286 48.129 -18.290 1.00 20.80 339 LEU A N 1
ATOM 2576 C CA . LEU A 1 339 ? 29.040 47.995 -17.030 1.00 20.80 339 LEU A CA 1
ATOM 2577 C C . LEU A 1 339 ? 30.210 46.997 -17.215 1.00 20.80 339 LEU A C 1
ATOM 2579 O O . LEU A 1 339 ? 29.979 45.886 -17.698 1.00 20.80 339 LEU A O 1
ATOM 2583 N N . PRO A 1 340 ? 31.462 47.351 -16.855 1.00 21.95 340 PRO A N 1
ATOM 2584 C CA . PRO A 1 340 ? 32.585 46.422 -16.855 1.00 21.95 340 PRO A CA 1
ATOM 2585 C C . PRO A 1 340 ? 32.600 45.608 -15.553 1.00 21.95 340 PRO A C 1
ATOM 2587 O O . PRO A 1 340 ? 32.666 46.169 -14.461 1.00 21.95 340 PRO A O 1
ATOM 2590 N N . GLY A 1 341 ? 32.590 44.281 -15.679 1.00 25.30 341 GLY A N 1
ATOM 2591 C CA . GLY A 1 341 ? 32.706 43.348 -14.557 1.00 25.30 341 GLY A CA 1
ATOM 2592 C C . GLY A 1 341 ? 31.355 42.877 -14.012 1.00 25.30 341 GLY A C 1
ATOM 2593 O O . GLY A 1 341 ? 30.452 43.673 -13.783 1.00 25.30 341 GLY A O 1
ATOM 2594 N N . ILE A 1 342 ? 31.266 41.567 -13.755 1.00 20.67 342 ILE A N 1
ATOM 2595 C CA . ILE A 1 342 ? 30.087 40.783 -13.332 1.00 20.67 342 ILE A CA 1
ATOM 2596 C C . ILE A 1 342 ? 29.228 40.288 -14.513 1.00 20.67 342 ILE A C 1
ATOM 2598 O O . ILE A 1 342 ? 28.155 40.802 -14.817 1.00 20.67 342 ILE A O 1
ATOM 2602 N N . LEU A 1 343 ? 29.684 39.202 -15.144 1.00 20.45 343 LEU A N 1
ATOM 2603 C CA . LEU A 1 343 ? 28.851 38.338 -15.985 1.00 20.45 343 LEU A CA 1
ATOM 2604 C C . LEU A 1 343 ? 27.986 37.461 -15.068 1.00 20.45 343 LEU A C 1
ATOM 2606 O O . LEU A 1 343 ? 28.429 36.434 -14.565 1.00 20.45 343 LEU A O 1
ATOM 2610 N N . THR A 1 344 ? 26.753 37.890 -14.802 1.00 20.55 344 THR A N 1
ATOM 2611 C CA . THR A 1 344 ? 25.728 37.040 -14.174 1.00 20.55 344 THR A CA 1
ATOM 2612 C C . THR A 1 344 ? 24.948 36.337 -15.286 1.00 20.55 344 THR A C 1
ATOM 2614 O O . THR A 1 344 ? 24.389 37.034 -16.134 1.00 20.55 344 THR A O 1
ATOM 2617 N N . PRO A 1 345 ? 24.847 34.995 -15.319 1.00 23.61 345 PRO A N 1
ATOM 2618 C CA . PRO A 1 345 ? 24.026 34.339 -16.325 1.00 23.61 345 PRO A CA 1
ATOM 2619 C C . PRO A 1 345 ? 22.543 34.593 -16.051 1.00 23.61 345 PRO A C 1
ATOM 2621 O O . PRO A 1 345 ? 21.997 34.229 -15.004 1.00 23.61 345 PRO A O 1
ATOM 2624 N N . ILE A 1 346 ? 21.882 35.204 -17.028 1.00 21.67 346 ILE A N 1
ATOM 2625 C CA . ILE A 1 346 ? 20.430 35.285 -17.141 1.00 21.67 346 ILE A CA 1
ATOM 2626 C C . ILE A 1 346 ? 19.924 33.883 -17.503 1.00 21.67 346 ILE A C 1
ATOM 2628 O O . ILE A 1 346 ? 19.951 33.498 -18.661 1.00 21.67 346 ILE A O 1
ATOM 2632 N N . ASN A 1 347 ? 19.507 33.107 -16.499 1.00 27.30 347 ASN A N 1
ATOM 2633 C CA . ASN A 1 347 ? 18.181 32.473 -16.420 1.00 27.30 347 ASN A CA 1
ATOM 2634 C C . ASN A 1 347 ? 18.158 31.304 -15.430 1.00 27.30 347 ASN A C 1
ATOM 2636 O O . ASN A 1 347 ? 18.363 30.145 -15.764 1.00 27.30 347 ASN A O 1
ATOM 2640 N N . SER A 1 348 ? 17.749 31.644 -14.212 1.00 24.58 348 SER A N 1
ATOM 2641 C CA . SER A 1 348 ? 16.900 30.822 -13.352 1.00 24.58 348 SER A CA 1
ATOM 2642 C C . SER A 1 348 ? 15.412 31.177 -13.558 1.00 24.58 348 SER A C 1
ATOM 2644 O O . SER A 1 348 ? 14.662 31.270 -12.588 1.00 24.58 348 SER A O 1
ATOM 2646 N N . ARG A 1 349 ? 14.975 31.504 -14.785 1.00 27.14 349 ARG A N 1
ATOM 2647 C CA . ARG A 1 349 ? 13.592 31.947 -15.041 1.00 27.14 349 ARG A CA 1
ATOM 2648 C C . ARG A 1 349 ? 12.778 30.773 -15.567 1.00 27.14 349 ARG A C 1
ATOM 2650 O O . ARG A 1 349 ? 13.008 30.320 -16.680 1.00 27.14 349 ARG A O 1
ATOM 2657 N N . GLY A 1 350 ? 11.876 30.280 -14.719 1.00 30.06 350 GLY A N 1
ATOM 2658 C CA . GLY A 1 350 ? 10.972 29.176 -15.020 1.00 30.06 350 GLY A CA 1
ATOM 2659 C C . GLY A 1 350 ? 10.114 29.462 -16.249 1.00 30.06 350 GLY A C 1
ATOM 2660 O O . GLY A 1 350 ? 9.538 30.543 -16.376 1.00 30.06 350 GLY A O 1
ATOM 2661 N N . TYR A 1 351 ? 10.055 28.481 -17.141 1.00 31.16 351 TYR A N 1
ATOM 2662 C CA . TYR A 1 351 ? 9.223 28.488 -18.336 1.00 31.16 351 TYR A CA 1
ATOM 2663 C C . TYR A 1 351 ? 7.939 27.694 -18.055 1.00 31.16 351 TYR A C 1
ATOM 2665 O O . TYR A 1 351 ? 7.996 26.643 -17.417 1.00 31.16 351 TYR A O 1
ATOM 2673 N N . ALA A 1 352 ? 6.785 28.205 -18.488 1.00 33.81 352 ALA A N 1
ATOM 2674 C CA . ALA A 1 352 ? 5.509 27.489 -18.426 1.00 33.81 352 ALA A CA 1
ATOM 2675 C C . ALA A 1 352 ? 5.340 26.562 -19.652 1.00 33.81 352 ALA A C 1
ATOM 2677 O O . ALA A 1 352 ? 6.116 26.651 -20.603 1.00 33.81 352 ALA A O 1
ATOM 2678 N N . ALA A 1 353 ? 4.347 25.664 -19.596 1.00 39.56 353 ALA A N 1
ATOM 2679 C CA . ALA A 1 353 ? 3.987 24.642 -20.594 1.00 39.56 353 ALA A CA 1
ATOM 2680 C C . ALA A 1 353 ? 4.358 24.997 -22.054 1.00 39.56 353 ALA A C 1
ATOM 2682 O O . ALA A 1 353 ? 3.771 25.907 -22.630 1.00 39.56 353 ALA A O 1
ATOM 2683 N N . GLY A 1 354 ? 5.345 24.299 -22.634 1.00 47.81 354 GLY A N 1
ATOM 2684 C CA . GLY A 1 354 ? 5.968 24.620 -23.927 1.00 47.81 354 GLY A CA 1
ATOM 2685 C C . GLY A 1 354 ? 5.173 24.190 -25.167 1.00 47.81 354 GLY A C 1
ATOM 2686 O O . GLY A 1 354 ? 3.987 23.889 -25.114 1.00 47.81 354 GLY A O 1
ATOM 2687 N N . THR A 1 355 ? 5.831 24.126 -26.320 1.00 54.22 355 THR A N 1
ATOM 2688 C CA . THR A 1 355 ? 5.346 23.390 -27.502 1.00 54.22 355 THR A CA 1
ATOM 2689 C C . THR A 1 355 ? 6.530 22.645 -28.106 1.00 54.22 355 THR A C 1
ATOM 2691 O O . THR A 1 355 ? 7.647 23.168 -28.132 1.00 54.22 355 THR A O 1
ATOM 2694 N N . VAL A 1 356 ? 6.303 21.410 -28.556 1.00 60.03 356 VAL A N 1
ATOM 2695 C CA . VAL A 1 356 ? 7.334 20.562 -29.172 1.00 60.03 356 VAL A CA 1
ATOM 2696 C C . VAL A 1 356 ? 6.951 20.279 -30.615 1.00 60.03 356 VAL A C 1
ATOM 2698 O O . VAL A 1 356 ? 5.797 19.965 -30.918 1.00 60.03 356 VAL A O 1
ATOM 2701 N N . ARG A 1 357 ? 7.927 20.386 -31.516 1.00 67.12 357 ARG A N 1
ATOM 2702 C CA . ARG A 1 357 ? 7.771 20.021 -32.923 1.00 67.12 357 ARG A CA 1
ATOM 2703 C C . ARG A 1 357 ? 8.692 18.881 -33.294 1.00 67.12 357 ARG A C 1
ATOM 2705 O O . ARG A 1 357 ? 9.828 18.811 -32.830 1.00 67.12 357 ARG A O 1
ATOM 2712 N N . LEU A 1 358 ? 8.168 18.021 -34.153 1.00 67.56 358 LEU A N 1
ATOM 2713 C CA . LEU A 1 358 ? 8.864 16.873 -34.699 1.00 67.56 358 LEU A CA 1
ATOM 2714 C C . LEU A 1 358 ? 9.302 17.151 -36.134 1.00 67.56 358 LEU A C 1
ATOM 2716 O O . LEU A 1 358 ? 8.494 17.599 -36.951 1.00 67.56 358 LEU A O 1
ATOM 2720 N N . PHE A 1 359 ? 10.551 16.829 -36.441 1.00 72.69 359 PHE A N 1
ATOM 2721 C CA . PHE A 1 359 ? 11.151 16.941 -37.765 1.00 72.69 359 PHE A CA 1
ATOM 2722 C C . PHE A 1 359 ? 11.866 15.638 -38.120 1.00 72.69 359 PHE A C 1
ATOM 2724 O O . PHE A 1 359 ? 12.374 14.940 -37.247 1.00 72.69 359 PHE A O 1
ATOM 2731 N N . ASP A 1 360 ? 11.936 15.311 -39.401 1.00 78.06 360 ASP A N 1
ATOM 2732 C CA . ASP A 1 360 ? 12.934 14.376 -39.923 1.00 78.06 360 ASP A CA 1
ATOM 2733 C C . ASP A 1 360 ? 14.001 15.114 -40.727 1.00 78.06 360 ASP A C 1
ATOM 2735 O O . ASP A 1 360 ? 14.008 16.340 -40.824 1.00 78.06 360 ASP A O 1
ATOM 2739 N N . ARG A 1 361 ? 14.928 14.350 -41.300 1.00 80.19 361 ARG A N 1
ATOM 2740 C CA . ARG A 1 361 ? 15.963 14.869 -42.192 1.00 80.19 361 ARG A CA 1
ATOM 2741 C C . ARG A 1 361 ? 15.369 15.629 -43.388 1.00 80.19 361 ARG A C 1
ATOM 2743 O O . ARG A 1 361 ? 15.836 16.719 -43.711 1.00 80.19 361 ARG A O 1
ATOM 2750 N N . ASP A 1 362 ? 14.332 15.088 -44.023 1.00 80.62 362 ASP A N 1
ATOM 2751 C CA . ASP A 1 362 ? 13.780 15.630 -45.274 1.00 80.62 362 ASP A CA 1
ATOM 2752 C C . ASP A 1 362 ? 12.880 16.856 -45.039 1.00 80.62 362 ASP A C 1
ATOM 2754 O O . ASP A 1 362 ? 12.717 17.711 -45.913 1.00 80.62 362 ASP A O 1
ATOM 2758 N N . SER A 1 363 ? 12.367 17.007 -43.817 1.00 78.00 363 SER A N 1
ATOM 2759 C CA . SER A 1 363 ? 11.603 18.161 -43.340 1.00 78.00 363 SER A CA 1
ATOM 2760 C C . SER A 1 363 ? 12.318 19.493 -43.578 1.00 78.00 363 SER A C 1
ATOM 2762 O O . SER A 1 363 ? 11.666 20.504 -43.852 1.00 78.00 363 SER A O 1
ATOM 2764 N N . PHE A 1 364 ? 13.655 19.507 -43.536 1.00 78.75 364 PHE A N 1
ATOM 2765 C CA . PHE A 1 364 ? 14.464 20.703 -43.780 1.00 78.75 364 PHE A CA 1
ATOM 2766 C C . PHE A 1 364 ? 14.467 21.147 -45.248 1.00 78.75 364 PHE A C 1
ATOM 2768 O O . PHE A 1 364 ? 14.559 22.346 -45.506 1.00 78.75 364 PHE A O 1
ATOM 2775 N N . ALA A 1 365 ? 14.286 20.226 -46.203 1.00 73.06 365 ALA A N 1
ATOM 2776 C CA . ALA A 1 365 ? 14.180 20.563 -47.625 1.00 73.06 365 ALA A CA 1
ATOM 2777 C C . ALA A 1 365 ? 12.862 21.290 -47.949 1.00 73.06 365 ALA A C 1
ATOM 2779 O O . ALA A 1 365 ? 12.804 22.109 -48.865 1.00 73.06 365 ALA A O 1
ATOM 2780 N N . GLY A 1 366 ? 11.805 21.007 -47.180 1.00 68.25 366 GLY A N 1
ATOM 2781 C CA . GLY A 1 366 ? 10.493 21.644 -47.311 1.00 68.25 366 GLY A CA 1
ATOM 2782 C C . GLY A 1 366 ? 10.184 22.721 -46.268 1.00 68.25 366 GLY A C 1
ATOM 2783 O O . GLY A 1 366 ? 9.120 23.329 -46.361 1.00 68.25 366 GLY A O 1
ATOM 2784 N N . GLN A 1 367 ? 11.066 22.930 -45.279 1.00 72.19 367 GLN A N 1
ATOM 2785 C CA . GLN A 1 367 ? 10.849 23.762 -44.083 1.00 72.19 367 GLN A CA 1
ATOM 2786 C C . GLN A 1 367 ? 9.514 23.478 -43.367 1.00 72.19 367 GLN A C 1
ATOM 2788 O O . GLN A 1 367 ? 8.792 24.393 -42.971 1.00 72.19 367 GLN A O 1
ATOM 2793 N N . LYS A 1 368 ? 9.155 22.199 -43.213 1.00 71.94 368 LYS A N 1
ATOM 2794 C CA . LYS A 1 368 ? 7.889 21.773 -42.591 1.00 71.94 368 LYS A CA 1
ATOM 2795 C C . LYS A 1 368 ? 8.151 20.943 -41.347 1.00 71.94 368 LYS A C 1
ATOM 2797 O O . LYS A 1 368 ? 9.053 20.124 -41.348 1.00 71.94 368 LYS A O 1
ATOM 2802 N N . SER A 1 369 ? 7.341 21.112 -40.308 1.00 68.62 369 SER A N 1
ATOM 2803 C CA . SER A 1 369 ? 7.292 20.145 -39.208 1.00 68.62 369 SER A CA 1
ATOM 2804 C C . SER A 1 369 ? 6.387 18.972 -39.573 1.00 68.62 369 SER A C 1
ATOM 2806 O O . SER A 1 369 ? 5.339 19.173 -40.187 1.00 68.62 369 SER A O 1
ATOM 2808 N N . LEU A 1 370 ? 6.752 17.770 -39.134 1.00 61.69 370 LEU A N 1
ATOM 2809 C CA . LEU A 1 370 ? 5.936 16.563 -39.275 1.00 61.69 370 LEU A CA 1
ATOM 2810 C C . LEU A 1 370 ? 4.715 16.597 -38.354 1.00 61.69 370 LEU A C 1
ATOM 2812 O O . LEU A 1 370 ? 3.625 16.187 -38.742 1.00 61.69 370 LEU A O 1
ATOM 2816 N N . LYS A 1 371 ? 4.908 17.068 -37.114 1.00 60.94 371 LYS A N 1
ATOM 2817 C CA . LYS A 1 371 ? 3.870 17.110 -36.078 1.00 60.94 371 LYS A CA 1
ATOM 2818 C C . LYS A 1 371 ? 4.156 18.215 -35.062 1.00 60.94 371 LYS A C 1
ATOM 2820 O O . LYS A 1 371 ? 5.316 18.460 -34.729 1.00 60.94 371 LYS A O 1
ATOM 2825 N N . THR A 1 372 ? 3.095 18.830 -34.544 1.00 56.81 372 THR A N 1
ATOM 2826 C CA . THR A 1 372 ? 3.149 19.798 -33.438 1.00 56.81 372 THR A CA 1
ATOM 2827 C C . THR A 1 372 ? 2.399 19.231 -32.241 1.00 56.81 372 THR A C 1
ATOM 2829 O O . THR A 1 372 ? 1.288 18.725 -32.388 1.00 56.81 372 THR A O 1
ATOM 2832 N N . VAL A 1 373 ? 3.003 19.327 -31.061 1.00 49.78 373 VAL A N 1
ATOM 2833 C CA . VAL A 1 373 ? 2.425 18.898 -29.784 1.00 49.78 373 VAL A CA 1
ATOM 2834 C C . VAL A 1 373 ? 2.327 20.127 -28.880 1.00 49.78 373 VAL A C 1
ATOM 2836 O O . VAL A 1 373 ? 3.355 20.692 -28.499 1.00 49.78 373 VAL A O 1
ATOM 2839 N N . LYS A 1 374 ? 1.096 20.566 -28.579 1.00 43.78 374 LYS A N 1
ATOM 2840 C CA . LYS A 1 374 ? 0.808 21.729 -27.720 1.00 43.78 374 LYS A CA 1
ATOM 2841 C C . LYS A 1 374 ? 0.443 21.284 -26.305 1.00 43.78 374 LYS A C 1
ATOM 2843 O O . LYS A 1 374 ? -0.307 20.327 -26.140 1.00 43.78 374 LYS A O 1
ATOM 2848 N N . PHE A 1 375 ? 0.915 22.034 -25.312 1.00 40.91 375 PHE A N 1
ATOM 2849 C CA . PHE A 1 375 ? 0.565 21.863 -23.901 1.00 40.91 375 PHE A CA 1
ATOM 2850 C C . PHE A 1 375 ? -0.328 23.050 -23.459 1.00 40.91 375 PHE A C 1
ATOM 2852 O O . PHE A 1 375 ? 0.010 24.204 -23.718 1.00 40.91 375 PHE A O 1
ATOM 2859 N N . SER A 1 376 ? -1.506 22.813 -22.864 1.00 33.56 376 SER A N 1
ATOM 2860 C CA . SER A 1 376 ? -2.519 23.856 -22.572 1.00 33.56 376 SER A CA 1
ATOM 2861 C C . SER A 1 376 ? -2.465 24.445 -21.148 1.00 33.56 376 SER A C 1
ATOM 2863 O O . SER A 1 376 ? -2.161 23.748 -20.186 1.00 33.56 376 SER A O 1
ATOM 2865 N N . LYS A 1 377 ? -2.849 25.728 -21.001 1.00 31.91 377 LYS A N 1
ATOM 2866 C CA . LYS A 1 377 ? -2.916 26.497 -19.733 1.00 31.91 377 LYS A CA 1
ATOM 2867 C C . LYS A 1 377 ? -4.112 26.096 -18.846 1.00 31.91 377 LYS A C 1
ATOM 2869 O O . LYS A 1 377 ? -5.222 25.926 -19.344 1.00 31.91 377 LYS A O 1
ATOM 2874 N N . ILE A 1 378 ? -3.902 26.040 -17.528 1.00 27.92 378 ILE A N 1
ATOM 2875 C CA . ILE A 1 378 ? -4.905 25.675 -16.505 1.00 27.92 378 ILE A CA 1
ATOM 2876 C C . ILE A 1 378 ? -5.871 26.854 -16.236 1.00 27.92 378 ILE A C 1
ATOM 2878 O O . ILE A 1 378 ? -5.431 27.988 -16.030 1.00 27.92 378 ILE A O 1
ATOM 2882 N N . LYS A 1 379 ? -7.192 26.614 -16.213 1.00 22.72 379 LYS A N 1
ATOM 2883 C CA . LYS A 1 379 ? -8.232 27.593 -15.813 1.00 22.72 379 LYS A CA 1
ATOM 2884 C C . LYS A 1 379 ? -8.471 27.509 -14.297 1.00 22.72 379 LYS A C 1
ATOM 2886 O O . LYS A 1 379 ? -8.939 26.473 -13.846 1.00 22.72 379 LYS A O 1
ATOM 2891 N N . GLY A 1 380 ? -8.254 28.590 -13.530 1.00 26.02 380 GLY A N 1
ATOM 2892 C CA . GLY A 1 380 ? -8.668 28.584 -12.113 1.00 26.02 380 GLY A CA 1
ATOM 2893 C C . GLY A 1 380 ? -8.317 29.746 -11.168 1.00 26.02 380 GLY A C 1
ATOM 2894 O O . GLY A 1 380 ? -8.956 29.832 -10.127 1.00 26.02 380 GLY A O 1
ATOM 2895 N N . SER A 1 381 ? -7.382 30.666 -11.446 1.00 25.00 381 SER A N 1
ATOM 2896 C CA . SER A 1 381 ? -6.970 31.642 -10.410 1.00 25.00 381 SER A CA 1
ATOM 2897 C C . SER A 1 381 ? -7.699 32.996 -10.481 1.00 25.00 381 SER A C 1
ATOM 2899 O O . SER A 1 381 ? -7.729 33.669 -11.514 1.00 25.00 381 SER A O 1
ATOM 2901 N N . LYS A 1 382 ? -8.291 33.423 -9.354 1.00 22.14 382 LYS A N 1
ATOM 2902 C CA . LYS A 1 382 ? -8.813 34.785 -9.139 1.00 22.14 382 LYS A CA 1
ATOM 2903 C C . LYS A 1 382 ? -7.795 35.656 -8.383 1.00 22.14 382 LYS A C 1
ATOM 2905 O O . LYS A 1 382 ? -7.224 35.233 -7.387 1.00 22.14 382 LYS A O 1
ATOM 2910 N N . SER A 1 383 ? -7.707 36.909 -8.844 1.00 23.84 383 SER A N 1
ATOM 2911 C CA . SER A 1 383 ? -7.275 38.161 -8.181 1.00 23.84 383 SER A CA 1
ATOM 2912 C C . SER A 1 383 ? -5.809 38.389 -7.747 1.00 23.84 383 SER A C 1
ATOM 2914 O O . SER A 1 383 ? -5.338 37.860 -6.754 1.00 23.84 383 SER A O 1
ATOM 2916 N N . ASN A 1 384 ? -5.189 39.356 -8.444 1.00 26.70 384 ASN A N 1
ATOM 2917 C CA . ASN A 1 384 ? -4.383 40.493 -7.958 1.00 26.70 384 ASN A CA 1
ATOM 2918 C C . ASN A 1 384 ? -3.324 40.281 -6.849 1.00 26.70 384 ASN A C 1
ATOM 2920 O O . ASN A 1 384 ? -3.565 40.620 -5.695 1.00 26.70 384 ASN A O 1
ATOM 2924 N N . ALA A 1 385 ? -2.085 39.963 -7.245 1.00 20.45 385 ALA A N 1
ATOM 2925 C CA . ALA A 1 385 ? -0.861 40.404 -6.558 1.00 20.45 385 ALA A CA 1
ATOM 2926 C C . ALA A 1 385 ? 0.310 40.510 -7.561 1.00 20.45 385 ALA A C 1
ATOM 2928 O O . ALA A 1 385 ? 0.430 39.699 -8.477 1.00 20.45 385 ALA A O 1
ATOM 2929 N N . ARG A 1 386 ? 1.135 41.561 -7.441 1.00 20.55 386 ARG A N 1
ATOM 2930 C CA . ARG A 1 386 ? 2.211 41.922 -8.389 1.00 20.55 386 ARG A CA 1
ATOM 2931 C C . ARG A 1 386 ? 3.424 40.986 -8.259 1.00 20.55 386 ARG A C 1
ATOM 2933 O O . ARG A 1 386 ? 3.935 40.792 -7.163 1.00 20.55 386 ARG A O 1
ATOM 2940 N N . LEU A 1 387 ? 3.885 40.470 -9.401 1.00 23.39 387 LEU A N 1
ATOM 2941 C CA . LEU A 1 387 ? 4.948 39.471 -9.570 1.00 23.39 387 LEU A CA 1
ATOM 2942 C C . LEU A 1 387 ? 6.333 40.119 -9.747 1.00 23.39 387 LEU A C 1
ATOM 2944 O O . LEU A 1 387 ? 6.536 40.919 -10.660 1.00 23.39 387 LEU A O 1
ATOM 2948 N N . GLY A 1 388 ? 7.297 39.719 -8.919 1.00 19.27 388 GLY A N 1
ATOM 2949 C CA . GLY A 1 388 ? 8.721 40.004 -9.082 1.00 19.27 388 GLY A CA 1
ATOM 2950 C C . GLY A 1 388 ? 9.537 38.832 -8.538 1.00 19.27 388 GLY A C 1
ATOM 2951 O O . GLY A 1 388 ? 9.409 38.494 -7.368 1.00 19.27 388 GLY A O 1
ATOM 2952 N N . GLY A 1 389 ? 10.354 38.214 -9.396 1.00 20.17 389 GLY A N 1
ATOM 2953 C CA . GLY A 1 389 ? 11.100 36.990 -9.086 1.00 20.17 389 GLY A CA 1
ATOM 2954 C C . GLY A 1 389 ? 10.243 35.735 -9.254 1.00 20.17 389 GLY A C 1
ATOM 2955 O O . GLY A 1 389 ? 9.087 35.701 -8.852 1.00 20.17 389 GLY A O 1
ATOM 2956 N N . SER A 1 390 ? 10.797 34.713 -9.901 1.00 27.30 390 SER A N 1
ATOM 2957 C CA . SER A 1 390 ? 10.193 33.391 -10.071 1.00 27.30 390 SER A CA 1
ATOM 2958 C C . SER A 1 390 ? 9.901 32.752 -8.710 1.00 27.30 390 SER A C 1
ATOM 2960 O O . SER A 1 390 ? 10.749 32.065 -8.147 1.00 27.30 390 SER A O 1
ATOM 2962 N N . GLY A 1 391 ? 8.715 33.021 -8.177 1.00 21.62 391 GLY A N 1
ATOM 2963 C CA . GLY A 1 391 ? 8.123 32.307 -7.061 1.00 21.62 391 GLY A CA 1
ATOM 2964 C C . GLY A 1 391 ? 6.934 31.519 -7.582 1.00 21.62 391 GLY A C 1
ATOM 2965 O O . GLY A 1 391 ? 5.942 32.109 -8.004 1.00 21.62 391 GLY A O 1
ATOM 2966 N N . TRP A 1 392 ? 7.032 30.193 -7.549 1.00 25.41 392 TRP A N 1
ATOM 2967 C CA . TRP A 1 392 ? 5.832 29.387 -7.369 1.00 25.41 392 TRP A CA 1
ATOM 2968 C C . TRP A 1 392 ? 5.391 29.602 -5.922 1.00 25.41 392 TRP A C 1
ATOM 2970 O O . TRP A 1 392 ? 6.209 29.539 -5.003 1.00 25.41 392 TRP A O 1
ATOM 2980 N N . HIS A 1 393 ? 4.121 29.926 -5.719 1.00 23.05 393 HIS A N 1
ATOM 2981 C CA . HIS A 1 393 ? 3.522 29.893 -4.394 1.00 23.05 393 HIS A CA 1
ATOM 2982 C C . HIS A 1 393 ? 3.099 28.447 -4.121 1.00 23.05 393 HIS A C 1
ATOM 2984 O O . HIS A 1 393 ? 2.468 27.836 -4.983 1.00 23.05 393 HIS A O 1
ATOM 2990 N N . ILE A 1 394 ? 3.433 27.911 -2.945 1.00 26.47 394 ILE A N 1
ATOM 2991 C CA . ILE A 1 394 ? 2.772 26.716 -2.413 1.00 26.47 394 ILE A CA 1
ATOM 2992 C C . ILE A 1 394 ? 1.373 27.172 -1.992 1.00 26.47 394 ILE A C 1
ATOM 2994 O O . ILE A 1 394 ? 1.208 27.799 -0.948 1.00 26.47 394 ILE A O 1
ATOM 2998 N N . GLY A 1 395 ? 0.395 26.933 -2.861 1.00 21.84 395 GLY A N 1
ATOM 2999 C CA . GLY A 1 395 ? -1.003 26.789 -2.469 1.00 21.84 395 GLY A CA 1
ATOM 3000 C C . GLY A 1 395 ? -1.284 25.305 -2.248 1.00 21.84 395 GLY A C 1
ATOM 3001 O O . GLY A 1 395 ? -0.660 24.466 -2.892 1.00 21.84 395 GLY A O 1
ATOM 3002 N N . GLU A 1 396 ? -2.170 24.992 -1.310 1.00 25.12 396 GLU A N 1
ATOM 3003 C CA . GLU A 1 396 ? -2.565 23.626 -0.965 1.00 25.12 396 GLU A CA 1
ATOM 3004 C C . GLU A 1 396 ? -2.977 22.823 -2.225 1.00 25.12 396 GLU A C 1
ATOM 3006 O O . GLU A 1 396 ? -3.935 23.181 -2.901 1.00 25.12 396 GLU A O 1
ATOM 3011 N N . ASN A 1 397 ? -2.256 21.726 -2.489 1.00 24.25 397 ASN A N 1
ATOM 3012 C CA . ASN A 1 397 ? -2.739 20.473 -3.097 1.00 24.25 397 ASN A CA 1
ATOM 3013 C C . ASN A 1 397 ? -2.766 20.181 -4.615 1.00 24.25 397 ASN A C 1
ATOM 3015 O O . ASN A 1 397 ? -3.112 19.046 -4.907 1.00 24.25 397 ASN A O 1
ATOM 3019 N N . ASP A 1 398 ? -2.319 21.003 -5.576 1.00 22.89 398 ASP A N 1
ATOM 3020 C CA . ASP A 1 398 ? -2.491 20.609 -7.003 1.00 22.89 398 ASP A CA 1
ATOM 3021 C C . ASP A 1 398 ? -1.235 20.680 -7.906 1.00 22.89 398 ASP A C 1
ATOM 3023 O O . ASP A 1 398 ? -0.545 21.702 -7.969 1.00 22.89 398 ASP A O 1
ATOM 3027 N N . LEU A 1 399 ? -1.029 19.632 -8.726 1.00 25.05 399 LEU A N 1
ATOM 3028 C CA . LEU A 1 399 ? -0.268 19.645 -9.990 1.00 25.05 399 LEU A CA 1
ATOM 3029 C C . LEU A 1 399 ? -1.203 19.206 -11.136 1.00 25.05 399 LEU A C 1
ATOM 3031 O O . LEU A 1 399 ? -1.861 18.180 -11.027 1.00 25.05 399 LEU A O 1
ATOM 3035 N N . TRP A 1 400 ? -1.230 19.932 -12.260 1.00 25.66 400 TRP A N 1
ATOM 3036 C CA . TRP A 1 400 ? -2.056 19.585 -13.430 1.00 25.66 400 TRP A CA 1
ATOM 3037 C C . TRP A 1 400 ? -1.198 19.246 -14.656 1.00 25.66 400 TRP A C 1
ATOM 3039 O O . TRP A 1 400 ? -0.287 20.001 -15.007 1.00 25.66 400 TRP A O 1
ATOM 3049 N N . ILE A 1 401 ? -1.551 18.161 -15.354 1.00 24.80 401 ILE A N 1
ATOM 3050 C CA . ILE A 1 401 ? -1.016 17.768 -16.668 1.00 24.80 401 ILE A CA 1
ATOM 3051 C C . ILE A 1 401 ? -1.967 18.291 -17.750 1.00 24.80 401 ILE A C 1
ATOM 3053 O O . ILE A 1 401 ? -3.184 18.154 -17.634 1.00 24.80 401 ILE A O 1
ATOM 3057 N N . SER A 1 402 ? -1.438 18.871 -18.825 1.00 25.41 402 SER A N 1
ATOM 3058 C CA . SER A 1 402 ? -2.238 19.180 -20.013 1.00 25.41 402 SER A CA 1
ATOM 3059 C C . SER A 1 402 ? -2.238 18.016 -21.006 1.00 25.41 402 SER A C 1
ATOM 3061 O O . SER A 1 402 ? -1.162 17.598 -21.436 1.00 25.41 402 SER A O 1
ATOM 3063 N N . GLU A 1 403 ? -3.415 17.554 -21.433 1.00 23.80 403 GLU A N 1
ATOM 3064 C CA . GLU A 1 403 ? -3.558 16.697 -22.617 1.00 23.80 403 GLU A CA 1
ATOM 3065 C C . GLU A 1 403 ? -3.028 17.413 -23.871 1.00 23.80 403 GLU A C 1
ATOM 3067 O O . GLU A 1 403 ? -3.353 18.575 -24.128 1.00 23.80 403 GLU A O 1
ATOM 3072 N N . ALA A 1 404 ? -2.244 16.706 -24.687 1.00 27.36 404 ALA A N 1
ATOM 3073 C CA . ALA A 1 404 ? -1.902 17.157 -26.028 1.00 27.36 404 ALA A CA 1
ATOM 3074 C C . ALA A 1 404 ? -3.001 16.729 -27.011 1.00 27.36 404 ALA A C 1
ATOM 3076 O O . ALA A 1 404 ? -3.141 15.546 -27.319 1.00 27.36 404 ALA A O 1
ATOM 3077 N N . MET A 1 405 ? -3.761 17.685 -27.544 1.00 27.80 405 MET A N 1
ATOM 3078 C CA . MET A 1 405 ? -4.644 17.435 -28.686 1.00 27.80 405 MET A CA 1
ATOM 3079 C C . MET A 1 405 ? -3.854 17.598 -29.989 1.00 27.80 405 MET A C 1
ATOM 3081 O O . MET A 1 405 ? -3.219 18.628 -30.215 1.00 27.80 405 MET A O 1
ATOM 3085 N N . ALA A 1 406 ? -3.885 16.578 -30.849 1.00 27.11 406 ALA A N 1
ATOM 3086 C CA . ALA A 1 406 ? -3.423 16.698 -32.227 1.00 27.11 406 ALA A CA 1
ATOM 3087 C C . ALA A 1 406 ? -4.494 17.428 -33.051 1.00 27.11 406 ALA A C 1
ATOM 3089 O O . ALA A 1 406 ? -5.661 17.036 -33.030 1.00 27.11 406 ALA A O 1
ATOM 3090 N N . ASP A 1 407 ? -4.110 18.461 -33.802 1.00 30.28 407 ASP A N 1
ATOM 3091 C CA . ASP A 1 407 ? -5.008 19.053 -34.794 1.00 30.28 407 ASP A CA 1
ATOM 3092 C C . ASP A 1 407 ? -5.312 18.008 -35.881 1.00 30.28 407 ASP A C 1
ATOM 3094 O O . ASP A 1 407 ? -4.426 17.626 -36.646 1.00 30.28 407 ASP A O 1
ATOM 3098 N N . GLY A 1 408 ? -6.565 17.541 -35.953 1.00 32.31 408 GLY A N 1
ATOM 3099 C CA . GLY A 1 408 ? -7.094 16.864 -37.144 1.00 32.31 408 GLY A CA 1
ATOM 3100 C C . GLY A 1 408 ? -7.846 15.541 -36.965 1.00 32.31 408 GLY A C 1
ATOM 3101 O O . GLY A 1 408 ? -8.551 15.159 -37.896 1.00 32.31 408 GLY A O 1
ATOM 3102 N N . GLU A 1 409 ? -7.802 14.859 -35.816 1.00 25.62 409 GLU A N 1
ATOM 3103 C CA . GLU A 1 409 ? -8.533 13.590 -35.634 1.00 25.62 409 GLU A CA 1
ATOM 3104 C C . GLU A 1 409 ? -9.577 13.655 -34.511 1.00 25.62 409 GLU A C 1
ATOM 3106 O O . GLU A 1 409 ? -9.263 13.828 -33.336 1.00 25.62 409 GLU A O 1
ATOM 3111 N N . LYS A 1 410 ? -10.853 13.432 -34.859 1.00 28.27 410 LYS A N 1
ATOM 3112 C CA . LYS A 1 410 ? -11.894 13.044 -33.892 1.00 28.27 410 LYS A CA 1
ATOM 3113 C C . LYS A 1 410 ? -11.665 11.581 -33.480 1.00 28.27 410 LYS A C 1
ATOM 3115 O O . LYS A 1 410 ? -12.360 10.685 -33.954 1.00 28.27 410 LYS A O 1
ATOM 3120 N N . GLY A 1 411 ? -10.670 11.333 -32.633 1.00 23.30 411 GLY A N 1
ATOM 3121 C CA . GLY A 1 411 ? -10.327 10.004 -32.121 1.00 23.30 411 GLY A CA 1
ATOM 3122 C C . GLY A 1 411 ? -10.970 9.722 -30.761 1.00 23.30 411 GLY A C 1
ATOM 3123 O O . GLY A 1 411 ? -10.789 10.477 -29.814 1.00 23.30 411 GLY A O 1
ATOM 3124 N N . ARG A 1 412 ? -11.740 8.632 -30.657 1.00 22.25 412 ARG A N 1
ATOM 3125 C CA . ARG A 1 412 ? -12.323 8.126 -29.401 1.00 22.25 412 ARG A CA 1
ATOM 3126 C C . ARG A 1 412 ? -11.232 7.837 -28.362 1.00 22.25 412 ARG A C 1
ATOM 3128 O O . ARG A 1 412 ? -10.259 7.161 -28.682 1.00 22.25 412 ARG A O 1
ATOM 3135 N N . ILE A 1 413 ? -11.485 8.233 -27.114 1.00 22.94 413 ILE A N 1
ATOM 3136 C CA . ILE A 1 413 ? -10.748 7.805 -25.917 1.00 22.94 413 ILE A CA 1
ATOM 3137 C C . ILE A 1 413 ? -10.648 6.271 -25.928 1.00 22.94 413 ILE A C 1
ATOM 3139 O O . ILE A 1 413 ? -11.657 5.575 -25.789 1.00 22.94 413 ILE A O 1
ATOM 3143 N N . ARG A 1 414 ? -9.441 5.732 -26.116 1.00 21.42 414 ARG A N 1
ATOM 3144 C CA . ARG A 1 414 ? -9.130 4.326 -25.843 1.00 21.42 414 ARG A CA 1
ATOM 3145 C C . ARG A 1 414 ? -8.304 4.278 -24.566 1.00 21.42 414 ARG A C 1
ATOM 3147 O O . ARG A 1 414 ? -7.156 4.697 -24.549 1.00 21.42 414 ARG A O 1
ATOM 3154 N N . ARG A 1 415 ? -8.928 3.778 -23.501 1.00 21.73 415 ARG A N 1
ATOM 3155 C CA . ARG A 1 415 ? -8.297 3.454 -22.219 1.00 21.73 415 ARG A CA 1
ATOM 3156 C C . ARG A 1 415 ? -7.328 2.292 -22.472 1.00 21.73 415 ARG A C 1
ATOM 3158 O O . ARG A 1 415 ? -7.782 1.179 -22.737 1.00 21.73 415 ARG A O 1
ATOM 3165 N N . PHE A 1 416 ? -6.024 2.550 -22.482 1.00 22.81 416 PHE A N 1
ATOM 3166 C CA . PHE A 1 416 ? -5.023 1.484 -22.532 1.00 22.81 416 PHE A CA 1
ATOM 3167 C C . PHE A 1 416 ? -4.862 0.897 -21.124 1.00 22.81 416 PHE A C 1
ATOM 3169 O O . PHE A 1 416 ? -4.781 1.638 -20.149 1.00 22.81 416 PHE A O 1
ATOM 3176 N N . ARG A 1 417 ? -4.920 -0.437 -21.024 1.00 23.05 417 ARG A N 1
ATOM 3177 C CA . ARG A 1 417 ? -4.755 -1.190 -19.773 1.00 23.05 417 ARG A CA 1
ATOM 3178 C C . ARG A 1 417 ? -3.298 -1.153 -19.320 1.00 23.05 417 ARG A C 1
ATOM 3180 O O . ARG A 1 417 ? -2.393 -1.292 -20.138 1.00 23.05 417 ARG A O 1
ATOM 3187 N N . GLU A 1 418 ? -3.137 -1.008 -18.011 1.00 26.08 418 GLU A N 1
ATOM 3188 C CA . GLU A 1 418 ? -1.890 -1.021 -17.255 1.00 26.08 418 GLU A CA 1
ATOM 3189 C C . GLU A 1 418 ? -1.014 -2.235 -17.588 1.00 26.08 418 GLU A C 1
ATOM 3191 O O . GLU A 1 418 ? -1.425 -3.388 -17.462 1.00 26.08 418 GLU A O 1
ATOM 3196 N N . GLY A 1 419 ? 0.226 -1.954 -17.977 1.00 22.72 419 GLY A N 1
ATOM 3197 C CA . GLY A 1 419 ? 1.349 -2.867 -17.834 1.00 22.72 419 GLY A CA 1
ATOM 3198 C C . GLY A 1 419 ? 2.357 -2.210 -16.898 1.00 22.72 419 GLY A C 1
ATOM 3199 O O . GLY A 1 419 ? 2.889 -1.152 -17.227 1.00 22.72 419 GLY A O 1
ATOM 3200 N N . ASN A 1 420 ? 2.568 -2.819 -15.729 1.00 26.30 420 ASN A N 1
ATOM 3201 C CA . ASN A 1 420 ? 3.524 -2.453 -14.679 1.00 26.30 420 ASN A CA 1
ATOM 3202 C C . ASN A 1 420 ? 4.806 -1.813 -15.237 1.00 26.30 420 ASN A C 1
ATOM 3204 O O . ASN A 1 420 ? 5.603 -2.541 -15.826 1.00 26.30 420 ASN A O 1
ATOM 3208 N N . LYS A 1 421 ? 5.032 -0.498 -15.056 1.00 28.47 421 LYS A N 1
ATOM 3209 C CA . LYS A 1 421 ? 6.364 0.107 -15.309 1.00 28.47 421 LYS A CA 1
ATOM 3210 C C . LYS A 1 421 ? 6.661 1.516 -14.760 1.00 28.47 421 LYS A C 1
ATOM 3212 O O . LYS A 1 421 ? 7.776 1.973 -14.972 1.00 28.47 421 LYS A O 1
ATOM 3217 N N . PHE A 1 422 ? 5.764 2.205 -14.038 1.00 30.27 422 PHE A N 1
ATOM 3218 C CA . PHE A 1 422 ? 5.966 3.645 -13.743 1.00 30.27 422 PHE A CA 1
ATOM 3219 C C . PHE A 1 422 ? 5.762 4.109 -12.279 1.00 30.27 422 PHE A C 1
ATOM 3221 O O . PHE A 1 422 ? 5.733 5.307 -12.020 1.00 30.27 422 PHE A O 1
ATOM 3228 N N . SER A 1 423 ? 5.699 3.204 -11.294 1.00 29.94 423 SER A N 1
ATOM 3229 C CA . SER A 1 423 ? 5.355 3.517 -9.887 1.00 29.94 423 SER A CA 1
ATOM 3230 C C . SER A 1 423 ? 6.441 4.196 -9.025 1.00 29.94 423 SER A C 1
ATOM 3232 O O . SER A 1 423 ? 6.169 4.529 -7.877 1.00 29.94 423 SER A O 1
ATOM 3234 N N . GLN A 1 424 ? 7.666 4.406 -9.519 1.00 30.75 424 GLN A N 1
ATOM 3235 C CA . GLN A 1 424 ? 8.836 4.693 -8.661 1.00 30.75 424 GLN A CA 1
ATOM 3236 C C . GLN A 1 424 ? 9.260 6.182 -8.578 1.00 30.75 424 GLN A C 1
ATOM 3238 O O . GLN A 1 424 ? 10.299 6.490 -8.002 1.00 30.75 424 GLN A O 1
ATOM 3243 N N . ILE A 1 425 ? 8.481 7.122 -9.136 1.00 29.56 425 ILE A N 1
ATOM 3244 C CA . ILE A 1 425 ? 8.844 8.561 -9.242 1.00 29.56 425 ILE A CA 1
ATOM 3245 C C . ILE A 1 425 ? 8.138 9.439 -8.182 1.00 29.56 425 ILE A C 1
ATOM 3247 O O . ILE A 1 425 ? 8.526 10.576 -7.927 1.00 29.56 425 ILE A O 1
ATOM 3251 N N . SER A 1 426 ? 7.105 8.925 -7.524 1.00 31.34 426 SER A N 1
ATOM 3252 C CA . SER A 1 426 ? 6.270 9.652 -6.553 1.00 31.34 426 SER A CA 1
ATOM 3253 C C . SER A 1 426 ? 6.929 9.836 -5.174 1.00 31.34 426 SER A C 1
ATOM 3255 O O . SER A 1 426 ? 6.743 10.873 -4.535 1.00 31.34 426 SER A O 1
ATOM 3257 N N . GLU A 1 427 ? 7.762 8.890 -4.719 1.00 30.36 427 GLU A N 1
ATOM 3258 C CA . GLU A 1 427 ? 8.484 8.976 -3.430 1.00 30.36 427 GLU A CA 1
ATOM 3259 C C . GLU A 1 427 ? 9.479 10.150 -3.375 1.00 30.36 427 GLU A C 1
ATOM 3261 O O . GLU A 1 427 ? 9.840 10.653 -2.309 1.00 30.36 427 GLU A O 1
ATOM 3266 N N . CYS A 1 428 ? 9.876 10.637 -4.546 1.00 30.45 428 CYS A N 1
ATOM 3267 C CA . CYS A 1 428 ? 10.852 11.689 -4.781 1.00 30.45 428 CYS A CA 1
ATOM 3268 C C . CYS A 1 428 ? 10.414 13.077 -4.268 1.00 30.45 428 CYS A C 1
ATOM 3270 O O . CYS A 1 428 ? 11.247 13.912 -3.892 1.00 30.45 428 CYS A O 1
ATOM 3272 N N . ILE A 1 429 ? 9.103 13.334 -4.249 1.00 30.45 429 ILE A N 1
ATOM 3273 C CA . ILE A 1 429 ? 8.521 14.679 -4.100 1.00 30.45 429 ILE A CA 1
ATOM 3274 C C . ILE A 1 429 ? 8.079 14.964 -2.655 1.00 30.45 429 ILE A C 1
ATOM 3276 O O . ILE A 1 429 ? 8.190 16.099 -2.190 1.00 30.45 429 ILE A O 1
ATOM 3280 N N . ASN A 1 430 ? 7.714 13.936 -1.884 1.00 31.69 430 ASN A N 1
ATOM 3281 C CA . ASN A 1 430 ? 7.199 14.066 -0.509 1.00 31.69 430 ASN A CA 1
ATOM 3282 C C . ASN A 1 430 ? 8.218 14.590 0.531 1.00 31.69 430 ASN A C 1
ATOM 3284 O O . ASN A 1 430 ? 7.880 14.774 1.697 1.00 31.69 430 ASN A O 1
ATOM 3288 N N . GLY A 1 431 ? 9.472 14.835 0.134 1.00 30.41 431 GLY A N 1
ATOM 3289 C CA . GLY A 1 431 ? 10.533 15.356 1.005 1.00 30.41 431 GLY A CA 1
ATOM 3290 C C . GLY A 1 431 ? 10.920 16.821 0.776 1.00 30.41 431 GLY A C 1
ATOM 3291 O O . GLY A 1 431 ? 11.953 17.234 1.302 1.00 30.41 431 GLY A O 1
ATOM 3292 N N . LEU A 1 432 ? 10.174 17.571 -0.040 1.00 29.73 432 LEU A N 1
ATOM 3293 C CA . LEU A 1 432 ? 10.481 18.962 -0.396 1.00 29.73 432 LEU A CA 1
ATOM 3294 C C . LEU A 1 432 ? 9.882 19.954 0.612 1.00 29.73 432 LEU A C 1
ATOM 3296 O O . LEU A 1 432 ? 8.802 19.730 1.160 1.00 29.73 432 LEU A O 1
ATOM 3300 N N . LYS A 1 433 ? 10.586 21.063 0.866 1.00 30.83 433 LYS A N 1
ATOM 3301 C CA . LYS A 1 433 ? 10.151 22.128 1.786 1.00 30.83 433 LYS A CA 1
ATOM 3302 C C . LYS A 1 433 ? 9.952 23.441 1.031 1.00 30.83 433 LYS A C 1
ATOM 3304 O O . LYS A 1 433 ? 10.483 23.663 -0.054 1.00 30.83 433 LYS A O 1
ATOM 3309 N N . SER A 1 434 ? 9.190 24.352 1.631 1.00 28.42 434 SER A N 1
ATOM 3310 C CA . SER A 1 434 ? 9.044 25.718 1.119 1.00 28.42 434 SER A CA 1
ATOM 3311 C C . SER A 1 434 ? 10.415 26.403 0.993 1.00 28.42 434 SER A C 1
ATOM 3313 O O . SER A 1 434 ? 11.106 26.569 1.999 1.00 28.42 434 SER A O 1
ATOM 3315 N N . GLY A 1 435 ? 10.808 26.788 -0.229 1.00 27.89 435 GLY A N 1
ATOM 3316 C CA . GLY A 1 435 ? 12.070 27.491 -0.523 1.00 27.89 435 GLY A CA 1
ATOM 3317 C C . GLY A 1 435 ? 13.061 26.756 -1.439 1.00 27.89 435 GLY A C 1
ATOM 3318 O O . GLY A 1 435 ? 14.052 27.364 -1.855 1.00 27.89 435 GLY A O 1
ATOM 3319 N N . ASP A 1 436 ? 12.797 25.498 -1.794 1.00 30.72 436 ASP A N 1
ATOM 3320 C CA . ASP A 1 436 ? 13.651 24.726 -2.704 1.00 30.72 436 ASP A CA 1
ATOM 3321 C C . ASP A 1 436 ? 13.622 25.315 -4.139 1.00 30.72 436 ASP A C 1
ATOM 3323 O O . ASP A 1 436 ? 12.582 25.758 -4.633 1.00 30.72 436 ASP A O 1
ATOM 3327 N N . ARG A 1 437 ? 14.782 25.379 -4.818 1.00 28.50 437 ARG A N 1
ATOM 3328 C CA . ARG A 1 437 ? 14.919 25.870 -6.210 1.00 28.50 437 ARG A CA 1
ATOM 3329 C C . ARG A 1 437 ? 15.085 24.689 -7.173 1.00 28.50 437 ARG A C 1
ATOM 3331 O O . ARG A 1 437 ? 15.873 23.793 -6.889 1.00 28.50 437 ARG A O 1
ATOM 3338 N N . PHE A 1 438 ? 14.394 24.710 -8.319 1.00 27.48 438 PHE A N 1
ATOM 3339 C CA . PHE A 1 438 ? 14.278 23.553 -9.224 1.00 27.48 438 PHE A CA 1
ATOM 3340 C C . PHE A 1 438 ? 14.815 23.820 -10.637 1.00 27.48 438 PHE A C 1
ATOM 3342 O O . PHE A 1 438 ? 14.621 24.905 -11.189 1.00 27.48 438 PHE A O 1
ATOM 3349 N N . GLY A 1 439 ? 15.426 22.793 -11.233 1.00 26.19 439 GLY A N 1
ATOM 3350 C CA . GLY A 1 439 ? 15.644 22.650 -12.672 1.00 26.19 439 GLY A CA 1
ATOM 3351 C C . GLY A 1 439 ? 15.062 21.308 -13.122 1.00 26.19 439 GLY A C 1
ATOM 3352 O O . GLY A 1 439 ? 15.181 20.328 -12.395 1.00 26.19 439 GLY A O 1
ATOM 3353 N N . VAL A 1 440 ? 14.399 21.278 -14.279 1.00 26.77 440 VAL A N 1
ATOM 3354 C CA . VAL A 1 440 ? 13.808 20.062 -14.861 1.00 26.77 440 VAL A CA 1
ATOM 3355 C C . VAL A 1 440 ? 14.595 19.710 -16.120 1.00 26.77 440 VAL A C 1
ATOM 3357 O O . VAL A 1 440 ? 14.708 20.547 -17.015 1.00 26.77 440 VAL A O 1
ATOM 3360 N N . SER A 1 441 ? 15.115 18.484 -16.193 1.00 26.94 441 SER A N 1
ATOM 3361 C CA . SER A 1 441 ? 15.537 17.861 -17.452 1.00 26.94 441 SER A CA 1
ATOM 3362 C C . SER A 1 441 ? 14.404 16.952 -17.924 1.00 26.94 441 SER A C 1
ATOM 3364 O O . SER A 1 441 ? 13.938 16.105 -17.162 1.00 26.94 441 SER A O 1
ATOM 3366 N N . ILE A 1 442 ? 13.909 17.170 -19.143 1.00 29.08 442 ILE A N 1
ATOM 3367 C CA . ILE A 1 442 ? 12.860 16.349 -19.756 1.00 29.08 442 ILE A CA 1
ATOM 3368 C C . ILE A 1 442 ? 13.556 15.287 -20.610 1.00 29.08 442 ILE A C 1
ATOM 3370 O O . ILE A 1 442 ? 14.125 15.615 -21.649 1.00 29.08 442 ILE A O 1
ATOM 3374 N N . THR A 1 443 ? 13.481 14.021 -20.200 1.00 30.38 443 THR A N 1
ATOM 3375 C CA . THR A 1 443 ? 13.914 12.882 -21.024 1.00 30.38 443 THR A CA 1
ATOM 3376 C C . THR A 1 443 ? 12.688 12.311 -21.736 1.00 30.38 443 THR A C 1
ATOM 3378 O O . THR A 1 443 ? 11.761 11.832 -21.086 1.00 30.38 443 THR A O 1
ATOM 3381 N N . MET A 1 444 ? 12.644 12.412 -23.067 1.00 31.58 444 MET A N 1
ATOM 3382 C CA . MET A 1 444 ? 11.515 11.952 -23.888 1.00 31.58 444 MET A CA 1
ATOM 3383 C C . MET A 1 444 ? 11.802 10.544 -24.427 1.00 31.58 444 MET A C 1
ATOM 3385 O O . MET A 1 444 ? 12.793 10.358 -25.129 1.00 31.58 444 MET A O 1
ATOM 3389 N N . TYR A 1 445 ? 10.927 9.574 -24.137 1.00 28.64 445 TYR A N 1
ATOM 3390 C CA . TYR A 1 445 ? 10.974 8.228 -24.724 1.00 28.64 445 TYR A CA 1
ATOM 3391 C C . TYR A 1 445 ? 9.889 8.049 -25.783 1.00 28.64 445 TYR A C 1
ATOM 3393 O O . TYR A 1 445 ? 8.767 8.546 -25.643 1.00 28.64 445 TYR A O 1
ATOM 3401 N N . PHE A 1 446 ? 10.224 7.282 -26.816 1.00 34.28 446 PHE A N 1
ATOM 3402 C CA . PHE A 1 446 ? 9.319 6.903 -27.890 1.00 34.28 446 PHE A CA 1
ATOM 3403 C C . PHE A 1 446 ? 9.367 5.385 -28.061 1.00 34.28 446 PHE A C 1
ATOM 3405 O O . PHE A 1 446 ? 10.396 4.838 -28.449 1.00 34.28 446 PHE A O 1
ATOM 3412 N N . ASP A 1 447 ? 8.253 4.715 -27.767 1.00 29.25 447 ASP A N 1
ATOM 3413 C CA . ASP A 1 447 ? 7.991 3.339 -28.198 1.00 29.25 447 ASP A CA 1
ATOM 3414 C C . ASP A 1 447 ? 6.820 3.379 -29.184 1.00 29.25 447 ASP A C 1
ATOM 3416 O O . ASP A 1 447 ? 5.811 4.035 -28.910 1.00 29.25 447 ASP A O 1
ATOM 3420 N N . ASN A 1 448 ? 7.017 2.747 -30.345 1.00 30.47 448 ASN A N 1
ATOM 3421 C CA . ASN A 1 448 ? 6.057 2.482 -31.424 1.00 30.47 448 ASN A CA 1
ATOM 3422 C C . ASN A 1 448 ? 4.729 3.272 -31.321 1.00 30.47 448 ASN A C 1
ATOM 3424 O O . ASN A 1 448 ? 3.706 2.753 -30.882 1.00 30.47 448 ASN A O 1
ATOM 3428 N N . ASP A 1 449 ? 4.781 4.540 -31.747 1.00 30.89 449 ASP A N 1
ATOM 3429 C CA . ASP A 1 449 ? 3.669 5.498 -31.898 1.00 30.89 449 ASP A CA 1
ATOM 3430 C C . ASP A 1 449 ? 3.144 6.225 -30.641 1.00 30.89 449 ASP A C 1
ATOM 3432 O O . ASP A 1 449 ? 2.229 7.047 -30.757 1.00 30.89 449 ASP A O 1
ATOM 3436 N N . THR A 1 450 ? 3.758 6.051 -29.464 1.00 28.80 450 THR A N 1
ATOM 3437 C CA . THR A 1 450 ? 3.348 6.752 -28.228 1.00 28.80 450 THR A CA 1
ATOM 3438 C C . THR A 1 450 ? 4.423 7.721 -27.726 1.00 28.80 450 THR A C 1
ATOM 3440 O O . THR A 1 450 ? 5.571 7.344 -27.500 1.00 28.80 450 THR A O 1
ATOM 3443 N N . LEU A 1 451 ? 4.042 8.990 -27.532 1.00 31.36 451 LEU A N 1
ATOM 3444 C CA . LEU A 1 451 ? 4.833 9.970 -26.782 1.00 31.36 451 LEU A CA 1
ATOM 3445 C C . LEU A 1 451 ? 4.631 9.692 -25.284 1.00 31.36 451 LEU A C 1
ATOM 3447 O O . LEU A 1 451 ? 3.558 9.977 -24.754 1.00 31.36 451 LEU A O 1
ATOM 3451 N N . LEU A 1 452 ? 5.647 9.161 -24.602 1.00 28.08 452 LEU A N 1
ATOM 3452 C CA . LEU A 1 452 ? 5.643 9.052 -23.142 1.00 28.08 452 LEU A CA 1
ATOM 3453 C C . LEU A 1 452 ? 6.066 10.397 -22.537 1.00 28.08 452 LEU A C 1
ATOM 3455 O O . LEU A 1 452 ? 7.252 10.704 -22.426 1.00 28.08 452 LEU A O 1
ATOM 3459 N N . VAL A 1 453 ? 5.080 11.206 -22.143 1.00 27.89 453 VAL A N 1
ATOM 3460 C CA . VAL A 1 453 ? 5.276 12.269 -21.148 1.00 27.89 453 VAL A CA 1
ATOM 3461 C C . VAL A 1 453 ? 5.116 11.608 -19.783 1.00 27.89 453 VAL A C 1
ATOM 3463 O O . VAL A 1 453 ? 4.005 11.259 -19.394 1.00 27.89 453 VAL A O 1
ATOM 3466 N N . VAL A 1 454 ? 6.218 11.366 -19.076 1.00 25.61 454 VAL A N 1
ATOM 3467 C CA . VAL A 1 454 ? 6.157 10.770 -17.736 1.00 25.61 454 VAL A CA 1
ATOM 3468 C C . VAL A 1 454 ? 5.700 11.829 -16.739 1.00 25.61 454 VAL A C 1
ATOM 3470 O O . VAL A 1 454 ? 6.349 12.864 -16.591 1.00 25.61 454 VAL A O 1
ATOM 3473 N N . GLY A 1 455 ? 4.607 11.549 -16.034 1.00 24.45 455 GLY A N 1
ATOM 3474 C CA . GLY A 1 455 ? 4.221 12.308 -14.853 1.00 24.45 455 GLY A CA 1
ATOM 3475 C C . GLY A 1 455 ? 2.793 12.051 -14.408 1.00 24.45 455 GLY A C 1
ATOM 3476 O O . GLY A 1 455 ? 2.023 12.993 -14.401 1.00 24.45 455 GLY A O 1
ATOM 3477 N N . GLU A 1 456 ? 2.432 10.828 -14.019 1.00 25.30 456 GLU A N 1
ATOM 3478 C CA . GLU A 1 456 ? 1.249 10.629 -13.171 1.00 25.30 456 GLU A CA 1
ATOM 3479 C C . GLU A 1 456 ? 1.748 10.535 -11.722 1.00 25.30 456 GLU A C 1
ATOM 3481 O O . GLU A 1 456 ? 2.475 9.607 -11.364 1.00 25.30 456 GLU A O 1
ATOM 3486 N N . ILE A 1 457 ? 1.462 11.555 -10.909 1.00 32.72 457 ILE A N 1
ATOM 3487 C CA . ILE A 1 457 ? 1.803 11.565 -9.483 1.00 32.72 457 ILE A CA 1
ATOM 3488 C C . ILE A 1 457 ? 0.551 11.121 -8.738 1.00 32.72 457 ILE A C 1
ATOM 3490 O O . ILE A 1 457 ? -0.282 11.947 -8.385 1.00 32.72 457 ILE A O 1
ATOM 3494 N N . ASN A 1 458 ? 0.420 9.823 -8.481 1.00 37.66 458 ASN A N 1
ATOM 3495 C CA . ASN A 1 458 ? -0.424 9.402 -7.369 1.00 37.66 458 ASN A CA 1
ATOM 3496 C C . ASN A 1 458 ? 0.312 9.793 -6.084 1.00 37.66 458 ASN A C 1
ATOM 3498 O O . ASN A 1 458 ? 1.514 9.537 -5.952 1.00 37.66 458 ASN A O 1
ATOM 3502 N N . ALA A 1 459 ? -0.375 10.441 -5.145 1.00 50.31 459 ALA A N 1
ATOM 3503 C CA . ALA A 1 459 ? 0.196 10.678 -3.827 1.00 50.31 459 ALA A CA 1
ATOM 3504 C C . ALA A 1 459 ? 0.509 9.329 -3.166 1.00 50.31 459 ALA A C 1
ATOM 3506 O O . ALA A 1 459 ? -0.149 8.332 -3.439 1.00 50.31 459 ALA A O 1
ATOM 3507 N N . HIS A 1 460 ? 1.527 9.264 -2.311 1.00 63.81 460 HIS A N 1
ATOM 3508 C CA . HIS A 1 460 ? 1.834 8.045 -1.561 1.00 63.81 460 HIS A CA 1
ATOM 3509 C C . HIS A 1 460 ? 1.462 8.218 -0.103 1.00 63.81 460 HIS A C 1
ATOM 3511 O O . HIS A 1 460 ? 1.731 9.263 0.492 1.00 63.81 460 HIS A O 1
ATOM 3517 N N . LEU A 1 461 ? 0.877 7.174 0.469 1.00 69.00 461 LEU A N 1
ATOM 3518 C CA . LEU A 1 461 ? 0.477 7.151 1.862 1.00 69.00 461 LEU A CA 1
ATOM 3519 C C . LEU A 1 461 ? 0.882 5.815 2.474 1.00 69.00 461 LEU A C 1
ATOM 3521 O O . LEU A 1 461 ? 0.622 4.755 1.900 1.00 69.00 461 LEU A O 1
ATOM 3525 N N . THR A 1 462 ? 1.535 5.855 3.635 1.00 81.69 462 THR A N 1
ATOM 3526 C CA . THR A 1 462 ? 1.750 4.624 4.398 1.00 81.69 462 THR A CA 1
ATOM 3527 C C . THR A 1 462 ? 0.445 4.193 5.053 1.00 81.69 462 THR A C 1
ATOM 3529 O O . THR A 1 462 ? -0.396 5.032 5.378 1.00 81.69 462 THR A O 1
ATOM 3532 N N . VAL A 1 463 ? 0.261 2.895 5.295 1.00 84.06 463 VAL A N 1
ATOM 3533 C CA . VAL A 1 463 ? -0.925 2.401 6.021 1.00 84.06 463 VAL A CA 1
ATOM 3534 C C . VAL A 1 463 ? -1.037 3.058 7.402 1.00 84.06 463 VAL A C 1
ATOM 3536 O O . VAL A 1 463 ? -2.133 3.421 7.823 1.00 84.06 463 VAL A O 1
ATOM 3539 N N . ARG A 1 464 ? 0.092 3.278 8.093 1.00 92.38 464 ARG A N 1
ATOM 3540 C CA . ARG A 1 464 ? 0.120 4.005 9.371 1.00 92.38 464 ARG A CA 1
ATOM 3541 C C . ARG A 1 464 ? -0.419 5.427 9.231 1.00 92.38 464 ARG A C 1
ATOM 3543 O O . ARG A 1 464 ? -1.273 5.826 10.017 1.00 92.38 464 ARG A O 1
ATOM 3550 N N . ASP A 1 465 ? 0.073 6.178 8.249 1.00 84.00 465 ASP A N 1
ATOM 3551 C CA . ASP A 1 465 ? -0.337 7.570 8.045 1.00 84.00 465 ASP A CA 1
ATOM 3552 C C . ASP A 1 465 ? -1.793 7.657 7.568 1.00 84.00 465 ASP A C 1
ATOM 3554 O O . ASP A 1 465 ? -2.507 8.578 7.946 1.00 84.00 465 ASP A O 1
ATOM 3558 N N . ALA A 1 466 ? -2.269 6.670 6.807 1.00 91.12 466 ALA A N 1
ATOM 3559 C CA . ALA A 1 466 ? -3.666 6.543 6.402 1.00 91.12 466 ALA A CA 1
ATOM 3560 C C . ALA A 1 466 ? -4.618 6.374 7.596 1.00 91.12 466 ALA A C 1
ATOM 3562 O O . ALA A 1 466 ? -5.644 7.051 7.671 1.00 91.12 466 ALA A O 1
ATOM 3563 N N . LEU A 1 467 ? -4.257 5.511 8.551 1.00 98.38 467 LEU A N 1
ATOM 3564 C CA . LEU A 1 467 ? -5.000 5.324 9.801 1.00 98.38 467 LEU A CA 1
ATOM 3565 C C . LEU A 1 467 ? -4.952 6.584 10.673 1.00 98.38 467 LEU A C 1
ATOM 3567 O O . LEU A 1 467 ? -5.974 6.992 11.223 1.00 98.38 467 LEU A O 1
ATOM 3571 N N . ASN A 1 468 ? -3.784 7.228 10.763 1.00 97.94 468 ASN A N 1
ATOM 3572 C CA . ASN A 1 468 ? -3.627 8.489 11.485 1.00 97.94 468 ASN A CA 1
ATOM 3573 C C . ASN A 1 468 ? -4.523 9.587 10.894 1.00 97.94 468 ASN A C 1
ATOM 3575 O O . ASN A 1 468 ? -5.291 10.197 11.632 1.00 97.94 468 ASN A O 1
ATOM 3579 N N . GLN A 1 469 ? -4.491 9.777 9.569 1.00 96.31 469 GLN A N 1
ATOM 3580 C CA . GLN A 1 469 ? -5.345 10.737 8.864 1.00 96.31 469 GLN A CA 1
ATOM 3581 C C . GLN A 1 469 ? -6.829 10.428 9.053 1.00 96.31 469 GLN A C 1
ATOM 3583 O O . GLN A 1 469 ? -7.608 11.344 9.296 1.00 96.31 469 GLN A O 1
ATOM 3588 N N . ALA A 1 470 ? -7.232 9.156 8.981 1.00 98.31 470 ALA A N 1
ATOM 3589 C CA . ALA A 1 470 ? -8.613 8.759 9.235 1.00 98.31 470 ALA A CA 1
ATOM 3590 C C . ALA A 1 470 ? -9.082 9.181 10.634 1.00 98.31 470 ALA A C 1
ATOM 3592 O O . ALA A 1 470 ? -10.133 9.807 10.760 1.00 98.31 470 ALA A O 1
ATOM 3593 N N . MET A 1 471 ? -8.298 8.886 11.675 1.00 98.56 471 MET A N 1
ATOM 3594 C CA . MET A 1 471 ? -8.633 9.306 13.040 1.00 98.56 471 MET A CA 1
ATOM 3595 C C . MET A 1 471 ? -8.624 10.825 13.180 1.00 98.56 471 MET A C 1
ATOM 3597 O O . MET A 1 471 ? -9.555 11.385 13.750 1.00 98.56 471 MET A O 1
ATOM 3601 N N . ASP A 1 472 ? -7.613 11.497 12.632 1.00 98.25 472 ASP A N 1
ATOM 3602 C CA . ASP A 1 472 ? -7.492 12.949 12.700 1.00 98.25 472 ASP A CA 1
ATOM 3603 C C . ASP A 1 472 ? -8.695 13.659 12.059 1.00 98.25 472 ASP A C 1
ATOM 3605 O O . ASP A 1 472 ? -9.299 14.561 12.642 1.00 98.25 472 ASP A O 1
ATOM 3609 N N . GLU A 1 473 ? -9.091 13.223 10.867 1.00 98.31 473 GLU A N 1
ATOM 3610 C CA . GLU A 1 473 ? -10.222 13.788 10.140 1.00 98.31 473 GLU A CA 1
ATOM 3611 C C . GLU A 1 473 ? -11.547 13.552 10.878 1.00 98.31 473 GLU A C 1
ATOM 3613 O O . GLU A 1 473 ? -12.345 14.483 10.999 1.00 98.31 473 GLU A O 1
ATOM 3618 N N . GLU A 1 474 ? -11.789 12.350 11.414 1.00 98.69 474 GLU A N 1
ATOM 3619 C CA . GLU A 1 474 ? -13.032 12.070 12.144 1.00 98.69 474 GLU A CA 1
ATOM 3620 C C . GLU A 1 474 ? -13.072 12.742 13.527 1.00 98.69 474 GLU A C 1
ATOM 3622 O O . GLU A 1 474 ? -14.129 13.224 13.932 1.00 98.69 474 GLU A O 1
ATOM 3627 N N . MET A 1 475 ? -11.936 12.871 14.221 1.00 98.56 475 MET A N 1
ATOM 3628 C CA . MET A 1 475 ? -11.840 13.620 15.482 1.00 98.56 475 MET A CA 1
ATOM 3629 C C . MET A 1 475 ? -12.009 15.131 15.283 1.00 98.56 475 MET A C 1
ATOM 3631 O O . MET A 1 475 ? -12.594 15.792 16.146 1.00 98.56 475 MET A O 1
ATOM 3635 N N . THR A 1 476 ? -11.530 15.675 14.156 1.00 98.19 476 THR A N 1
ATOM 3636 C CA . THR A 1 476 ? -11.812 17.062 13.741 1.00 98.19 476 THR A CA 1
ATOM 3637 C C . THR A 1 476 ? -13.300 17.242 13.442 1.00 98.19 476 THR A C 1
ATOM 3639 O O . THR A 1 476 ? -13.882 18.269 13.782 1.00 98.19 476 THR A O 1
ATOM 3642 N N . ARG A 1 477 ? -13.915 16.258 12.776 1.00 97.81 477 ARG A N 1
ATOM 3643 C CA . ARG A 1 477 ? -15.306 16.322 12.317 1.00 97.81 477 ARG A CA 1
ATOM 3644 C C . ARG A 1 477 ? -16.319 16.219 13.458 1.00 97.81 477 ARG A C 1
ATOM 3646 O O . ARG A 1 477 ? -17.382 16.828 13.368 1.00 97.81 477 ARG A O 1
ATOM 3653 N N . ASP A 1 478 ? -16.033 15.416 14.478 1.00 98.31 478 ASP A N 1
ATOM 3654 C CA . ASP A 1 478 ? -16.983 15.085 15.537 1.00 98.31 478 ASP A CA 1
ATOM 3655 C C . ASP A 1 478 ? -16.304 15.129 16.914 1.00 98.31 478 ASP A C 1
ATOM 3657 O O . ASP A 1 478 ? -15.427 14.326 17.238 1.00 98.31 478 ASP A O 1
ATOM 3661 N N . GLU A 1 479 ? -16.732 16.080 17.749 1.00 98.25 479 GLU A N 1
ATOM 3662 C CA . GLU A 1 479 ? -16.177 16.294 19.089 1.00 98.25 479 GLU A CA 1
ATOM 3663 C C . GLU A 1 479 ? -16.428 15.119 20.046 1.00 98.25 479 GLU A C 1
ATOM 3665 O O . GLU A 1 479 ? -15.742 15.003 21.063 1.00 98.25 479 GLU A O 1
ATOM 3670 N N . THR A 1 480 ? -17.372 14.230 19.718 1.00 98.50 480 THR A N 1
ATOM 3671 C CA . THR A 1 480 ? -17.677 13.031 20.511 1.00 98.50 480 THR A CA 1
ATOM 3672 C C . THR A 1 480 ? -16.721 11.866 20.241 1.00 98.50 480 THR A C 1
ATOM 3674 O O . THR A 1 480 ? -16.714 10.900 21.009 1.00 98.50 480 THR A O 1
ATOM 3677 N N . VAL A 1 481 ? -15.898 11.947 19.186 1.00 98.88 481 VAL A N 1
ATOM 3678 C CA . VAL A 1 481 ? -14.932 10.901 18.815 1.00 98.88 481 VAL A CA 1
ATOM 3679 C C . VAL A 1 481 ? -13.661 11.045 19.632 1.00 98.88 481 VAL A C 1
ATOM 3681 O O . VAL A 1 481 ? -13.026 12.088 19.589 1.00 98.88 481 VAL A O 1
ATOM 3684 N N . TYR A 1 482 ? -13.215 10.024 20.346 1.00 98.81 482 TYR A N 1
ATOM 3685 C CA . TYR A 1 482 ? -11.954 10.098 21.091 1.00 98.81 482 TYR A CA 1
ATOM 3686 C C . TYR A 1 482 ? -11.222 8.768 21.042 1.00 98.81 482 TYR A C 1
ATOM 3688 O O . TYR A 1 482 ? -11.855 7.733 20.856 1.00 98.81 482 TYR A O 1
ATOM 3696 N N . ILE A 1 483 ? -9.903 8.790 21.215 1.00 98.88 483 ILE A N 1
ATOM 3697 C CA . ILE A 1 483 ? -9.091 7.576 21.279 1.00 98.88 483 ILE A CA 1
ATOM 3698 C C . ILE A 1 483 ? -8.670 7.300 22.721 1.00 98.88 483 ILE A C 1
ATOM 3700 O O . ILE A 1 483 ? -8.285 8.212 23.458 1.00 98.88 483 ILE A O 1
ATOM 3704 N N . LEU A 1 484 ? -8.750 6.032 23.114 1.00 98.88 484 LEU A N 1
ATOM 3705 C CA . LEU A 1 484 ? -8.204 5.528 24.367 1.00 98.88 484 LEU A CA 1
ATOM 3706 C C . LEU A 1 484 ? -7.514 4.182 24.153 1.00 98.88 484 LEU A C 1
ATOM 3708 O O . LEU A 1 484 ? -7.963 3.374 23.338 1.00 98.88 484 LEU A O 1
ATOM 3712 N N . GLY A 1 485 ? -6.455 3.947 24.914 1.00 98.75 485 GLY A N 1
ATOM 3713 C CA . GLY A 1 485 ? -5.715 2.693 24.922 1.00 98.75 485 GLY A CA 1
ATOM 3714 C C . GLY A 1 485 ? -4.351 2.864 25.576 1.00 98.75 485 GLY A C 1
ATOM 3715 O O . GLY A 1 485 ? -3.977 3.950 26.023 1.00 98.75 485 GLY A O 1
ATOM 3716 N N . GLU A 1 486 ? -3.591 1.783 25.626 1.00 97.81 486 GLU A N 1
ATOM 3717 C CA . GLU A 1 486 ? -2.232 1.801 26.156 1.00 97.81 486 GLU A CA 1
ATOM 3718 C C . GLU A 1 486 ? -1.305 2.557 25.193 1.00 97.81 486 GLU A C 1
ATOM 3720 O O . GLU A 1 486 ? -1.260 2.259 24.001 1.00 97.81 486 GLU A O 1
ATOM 3725 N N . GLU A 1 487 ? -0.555 3.532 25.713 1.00 96.38 487 GLU A N 1
ATOM 3726 C CA . GLU A 1 487 ? 0.479 4.288 24.985 1.00 96.38 487 GLU A CA 1
ATOM 3727 C C . GLU A 1 487 ? -0.013 5.164 23.813 1.00 96.38 487 GLU A C 1
ATOM 3729 O O . GLU A 1 487 ? 0.803 5.727 23.073 1.00 96.38 487 GLU A O 1
ATOM 3734 N N . VAL A 1 488 ? -1.325 5.331 23.627 1.00 96.50 488 VAL A N 1
ATOM 3735 C CA . VAL A 1 488 ? -1.901 6.094 22.506 1.00 96.50 488 VAL A CA 1
ATOM 3736 C C . VAL A 1 488 ? -1.589 7.589 22.555 1.00 96.50 488 VAL A C 1
ATOM 3738 O O . VAL A 1 488 ? -1.618 8.235 21.506 1.00 96.50 488 VAL A O 1
ATOM 3741 N N . ALA A 1 489 ? -1.290 8.142 23.734 1.00 97.69 489 ALA A N 1
ATOM 3742 C CA . ALA A 1 489 ? -1.127 9.575 23.942 1.00 97.69 489 ALA A CA 1
ATOM 3743 C C . ALA A 1 489 ? 0.350 9.987 24.017 1.00 97.69 489 ALA A C 1
ATOM 3745 O O . ALA A 1 489 ? 0.949 10.310 22.990 1.00 97.69 489 ALA A O 1
ATOM 3746 N N . GLN A 1 490 ? 0.975 9.975 25.200 1.00 93.75 490 GLN A N 1
ATOM 3747 C CA . GLN A 1 490 ? 2.311 10.569 25.384 1.00 93.75 490 GLN A CA 1
ATOM 3748 C C . GLN A 1 490 ? 3.400 9.833 24.595 1.00 93.75 490 GLN A C 1
ATOM 3750 O O . GLN A 1 490 ? 4.362 10.437 24.116 1.00 93.75 490 GLN A O 1
ATOM 3755 N N . TYR A 1 491 ? 3.232 8.524 24.415 1.00 90.75 491 TYR A N 1
ATOM 3756 C CA . TYR A 1 491 ? 4.153 7.686 23.649 1.00 90.75 491 TYR A CA 1
ATOM 3757 C C . TYR A 1 491 ? 3.909 7.745 22.128 1.00 90.75 491 TYR A C 1
ATOM 3759 O O . TYR A 1 491 ? 4.626 7.107 21.342 1.00 90.75 491 TYR A O 1
ATOM 3767 N N . ASN A 1 492 ? 2.935 8.558 21.697 1.00 91.44 492 ASN A N 1
ATOM 3768 C CA . ASN A 1 492 ? 2.524 8.726 20.307 1.00 91.44 492 ASN A CA 1
ATOM 3769 C C . ASN A 1 492 ? 2.016 7.425 19.655 1.00 91.44 492 ASN A C 1
ATOM 3771 O O . ASN A 1 492 ? 2.126 7.270 18.441 1.00 91.44 492 ASN A O 1
ATOM 3775 N N . GLY A 1 493 ? 1.499 6.484 20.449 1.00 92.06 493 GLY A N 1
ATOM 3776 C CA . GLY A 1 493 ? 1.069 5.152 20.026 1.00 92.06 493 GLY A CA 1
ATOM 3777 C C . GLY A 1 493 ? 2.217 4.146 19.995 1.00 92.06 493 GLY A C 1
ATOM 3778 O O . GLY A 1 493 ? 3.305 4.448 19.484 1.00 92.06 493 GLY A O 1
ATOM 3779 N N . ALA A 1 494 ? 1.964 2.919 20.459 1.00 88.56 494 ALA A N 1
ATOM 3780 C CA . ALA A 1 494 ? 2.935 1.817 20.447 1.00 88.56 494 ALA A CA 1
ATOM 3781 C C . ALA A 1 494 ? 3.579 1.645 19.056 1.00 88.56 494 ALA A C 1
ATOM 3783 O O . ALA A 1 494 ? 4.803 1.663 18.909 1.00 88.56 494 ALA A O 1
ATOM 3784 N N . TYR A 1 495 ? 2.748 1.659 18.006 1.00 88.81 495 TYR A N 1
ATOM 3785 C CA . TYR A 1 495 ? 3.164 1.545 16.599 1.00 88.81 495 TYR A CA 1
ATOM 3786 C C . TYR A 1 495 ? 3.129 2.865 15.819 1.00 88.81 495 TYR A C 1
ATOM 3788 O O . TYR A 1 495 ? 3.195 2.872 14.587 1.00 88.81 495 TYR A O 1
ATOM 3796 N N . LYS A 1 496 ? 3.046 3.995 16.530 1.00 94.00 496 LYS A N 1
ATOM 3797 C CA . LYS A 1 496 ? 3.042 5.357 15.977 1.00 94.00 496 LYS A CA 1
ATOM 3798 C C . LYS A 1 496 ? 1.825 5.725 15.116 1.00 94.00 496 LYS A C 1
ATOM 3800 O O . LYS A 1 496 ? 1.871 6.715 14.393 1.00 94.00 496 LYS A O 1
ATOM 3805 N N . VAL A 1 497 ? 0.734 4.960 15.210 1.00 94.12 497 VAL A N 1
ATOM 3806 C CA . VAL A 1 497 ? -0.522 5.207 14.474 1.00 94.12 497 VAL A CA 1
ATOM 3807 C C . VAL A 1 497 ? -1.258 6.448 14.999 1.00 94.12 497 VAL A C 1
ATOM 3809 O O . VAL A 1 497 ? -1.823 7.198 14.213 1.00 94.12 497 VAL A O 1
ATOM 3812 N N . SER A 1 498 ? -1.201 6.739 16.302 1.00 93.06 498 SER A N 1
ATOM 3813 C CA . SER A 1 498 ? -1.836 7.913 16.930 1.00 93.06 498 SER A CA 1
ATOM 3814 C C . SER A 1 498 ? -0.904 9.126 17.082 1.00 93.06 498 SER A C 1
ATOM 3816 O O . SER A 1 498 ? -1.207 10.066 17.820 1.00 93.06 498 SER A O 1
ATOM 3818 N N . LYS A 1 499 ? 0.243 9.127 16.391 1.00 90.56 499 LYS A N 1
ATOM 3819 C CA . LYS A 1 499 ? 1.256 10.183 16.500 1.00 90.56 499 LYS A CA 1
ATOM 3820 C C . LYS A 1 499 ? 0.665 11.571 16.219 1.00 90.56 499 LYS A C 1
ATOM 3822 O O . LYS A 1 499 ? -0.030 11.753 15.223 1.00 90.56 499 LYS A O 1
ATOM 3827 N N . GLY A 1 500 ? 0.980 12.551 17.066 1.00 91.69 500 GLY A N 1
ATOM 3828 C CA . GLY A 1 500 ? 0.558 13.947 16.908 1.00 91.69 500 GLY A CA 1
ATOM 3829 C C . GLY A 1 500 ? -0.869 14.259 17.376 1.00 91.69 500 GLY A C 1
ATOM 3830 O O . GLY A 1 500 ? -1.247 15.432 17.428 1.00 91.69 500 GLY A O 1
ATOM 3831 N N . LEU A 1 501 ? -1.684 13.245 17.702 1.00 96.75 501 LEU A N 1
ATOM 3832 C CA . LEU A 1 501 ? -3.081 13.467 18.083 1.00 96.75 501 LEU A CA 1
ATOM 3833 C C . LEU A 1 501 ? -3.196 14.114 19.467 1.00 96.75 501 LEU A C 1
ATOM 3835 O O . LEU A 1 501 ? -4.057 14.972 19.659 1.00 96.75 501 LEU A O 1
ATOM 3839 N N . LEU A 1 502 ? -2.342 13.742 20.429 1.00 97.44 502 LEU A N 1
ATOM 3840 C CA . LEU A 1 502 ? -2.376 14.330 21.773 1.00 97.44 502 LEU A CA 1
ATOM 3841 C C . LEU A 1 502 ? -2.061 15.826 21.716 1.00 97.44 502 LEU A C 1
ATOM 3843 O O . LEU A 1 502 ? -2.766 16.632 22.319 1.00 97.44 502 LEU A O 1
ATOM 3847 N N . GLU A 1 503 ? -1.034 16.204 20.959 1.00 94.94 503 GLU A N 1
ATOM 3848 C CA . GLU A 1 503 ? -0.631 17.595 20.775 1.00 94.94 503 GLU A CA 1
ATOM 3849 C C . GLU A 1 503 ? -1.744 18.427 20.122 1.00 94.94 503 GLU A C 1
ATOM 3851 O O . GLU A 1 503 ? -1.884 19.612 20.424 1.00 94.94 503 GLU A O 1
ATOM 3856 N N . LYS A 1 504 ? -2.555 17.807 19.253 1.00 97.31 504 LYS A N 1
ATOM 3857 C CA . LYS A 1 504 ? -3.655 18.467 18.543 1.00 97.31 504 LYS A CA 1
ATOM 3858 C C . LYS A 1 504 ? -4.953 18.555 19.355 1.00 97.31 504 LYS A C 1
ATOM 3860 O O . LYS A 1 504 ? -5.607 19.595 19.316 1.00 97.31 504 LYS A O 1
ATOM 3865 N N . TYR A 1 505 ? -5.342 17.495 20.068 1.00 97.69 505 TYR A N 1
ATOM 3866 C CA . TYR A 1 505 ? -6.668 17.383 20.702 1.00 97.69 505 TYR A CA 1
ATOM 3867 C C . TYR A 1 505 ? -6.661 17.396 22.235 1.00 97.69 505 TYR A C 1
ATOM 3869 O O . TYR A 1 505 ? -7.719 17.558 22.848 1.00 97.69 505 TYR A O 1
ATOM 3877 N N . GLY A 1 506 ? -5.493 17.255 22.858 1.00 97.88 506 GLY A N 1
ATOM 3878 C CA . GLY A 1 506 ? -5.333 17.263 24.306 1.00 97.88 506 GLY A CA 1
ATOM 3879 C C . GLY A 1 506 ? -5.758 15.969 25.009 1.00 97.88 506 GLY A C 1
ATOM 3880 O O . GLY A 1 506 ? -6.304 15.029 24.426 1.00 97.88 506 GLY A O 1
ATOM 3881 N N . ASP A 1 507 ? -5.505 15.955 26.314 1.00 97.12 507 ASP A N 1
ATOM 3882 C CA . ASP A 1 507 ? -5.675 14.823 27.234 1.00 97.12 507 ASP A CA 1
ATOM 3883 C C . ASP A 1 507 ? -7.117 14.304 27.352 1.00 97.12 507 ASP A C 1
ATOM 3885 O O . ASP A 1 507 ? -7.335 13.136 27.655 1.00 97.12 507 ASP A O 1
ATOM 3889 N N . LYS A 1 508 ? -8.120 15.143 27.078 1.00 97.38 508 LYS A N 1
ATOM 3890 C CA . LYS A 1 508 ? -9.537 14.740 27.090 1.00 97.38 508 LYS A CA 1
ATOM 3891 C C . LYS A 1 508 ? -9.946 13.857 25.914 1.00 97.38 508 LYS A C 1
ATOM 3893 O O . LYS A 1 508 ? -10.986 13.207 25.990 1.00 97.38 508 LYS A O 1
ATOM 3898 N N . ARG A 1 509 ? -9.205 13.903 24.807 1.00 98.38 509 ARG A N 1
ATOM 3899 C CA . ARG A 1 509 ? -9.583 13.261 23.535 1.00 98.38 509 ARG A CA 1
ATOM 3900 C C . ARG A 1 509 ? -8.592 12.181 23.101 1.00 98.38 509 ARG A C 1
ATOM 3902 O O . ARG A 1 509 ? -8.931 11.378 22.234 1.00 98.38 509 ARG A O 1
ATOM 3909 N N . VAL A 1 510 ? -7.404 12.157 23.703 1.00 98.75 510 VAL A N 1
ATOM 3910 C CA . VAL A 1 510 ? -6.360 11.150 23.488 1.00 98.75 510 VAL A CA 1
ATOM 3911 C C . VAL A 1 510 ? -5.894 10.664 24.856 1.00 98.75 510 VAL A C 1
ATOM 3913 O O . VAL A 1 510 ? -5.164 11.367 25.553 1.00 98.75 510 VAL A O 1
ATOM 3916 N N . ILE A 1 511 ? -6.381 9.492 25.265 1.00 98.75 511 ILE A N 1
ATOM 3917 C CA . ILE A 1 511 ? -6.343 9.039 26.661 1.00 98.75 511 ILE A CA 1
ATOM 3918 C C . ILE A 1 511 ? -5.461 7.796 26.795 1.00 98.75 511 ILE A C 1
ATOM 3920 O O . ILE A 1 511 ? -5.859 6.707 26.382 1.00 98.75 511 ILE A O 1
ATOM 3924 N N . ASP A 1 512 ? -4.300 7.947 27.435 1.00 98.56 512 ASP A N 1
ATOM 3925 C CA . ASP A 1 512 ? -3.503 6.799 27.884 1.00 98.56 512 ASP A CA 1
ATOM 3926 C C . ASP A 1 512 ? -4.248 6.040 28.992 1.00 98.56 512 ASP A C 1
ATOM 3928 O O . ASP A 1 512 ? -4.733 6.633 29.963 1.00 98.56 512 ASP A O 1
ATOM 3932 N N . THR A 1 513 ? -4.316 4.717 28.868 1.00 98.56 513 THR A N 1
ATOM 3933 C CA . THR A 1 513 ? -4.938 3.836 29.863 1.00 98.56 513 THR A CA 1
ATOM 3934 C C . THR A 1 513 ? -3.893 3.022 30.626 1.00 98.56 513 THR A C 1
ATOM 3936 O O . THR A 1 513 ? -2.795 2.782 30.121 1.00 98.56 513 THR A O 1
ATOM 3939 N N . PRO A 1 514 ? -4.216 2.532 31.839 1.00 98.50 514 PRO A N 1
ATOM 3940 C CA . PRO A 1 514 ? -3.493 1.407 32.424 1.00 98.50 514 PRO A CA 1
ATOM 3941 C C . PRO A 1 514 ? -3.589 0.157 31.531 1.00 98.50 514 PRO A C 1
ATOM 3943 O O . PRO A 1 514 ? -4.482 0.066 30.686 1.00 98.50 514 PRO A O 1
ATOM 3946 N N . ILE A 1 515 ? -2.720 -0.826 31.785 1.00 98.50 515 ILE A N 1
ATOM 3947 C CA . ILE A 1 515 ? -2.730 -2.139 31.117 1.00 98.50 515 ILE A CA 1
ATOM 3948 C C . ILE A 1 515 ? -3.841 -3.005 31.732 1.00 98.50 515 ILE A C 1
ATOM 3950 O O . ILE A 1 515 ? -3.601 -3.831 32.616 1.00 98.50 515 ILE A O 1
ATOM 3954 N N . THR A 1 516 ? -5.088 -2.684 31.386 1.00 98.31 516 THR A N 1
ATOM 3955 C CA . THR A 1 516 ? -6.310 -3.299 31.925 1.00 98.31 516 THR A CA 1
ATOM 3956 C C . THR A 1 516 ? -7.389 -3.397 30.846 1.00 98.31 516 THR A C 1
ATOM 3958 O O . THR A 1 516 ? -8.440 -2.759 30.923 1.00 98.31 516 THR A O 1
ATOM 3961 N N . GLU A 1 517 ? -7.147 -4.229 29.837 1.00 98.81 517 GLU A N 1
ATOM 3962 C CA . GLU A 1 517 ? -7.925 -4.335 28.597 1.00 98.81 517 GLU A CA 1
ATOM 3963 C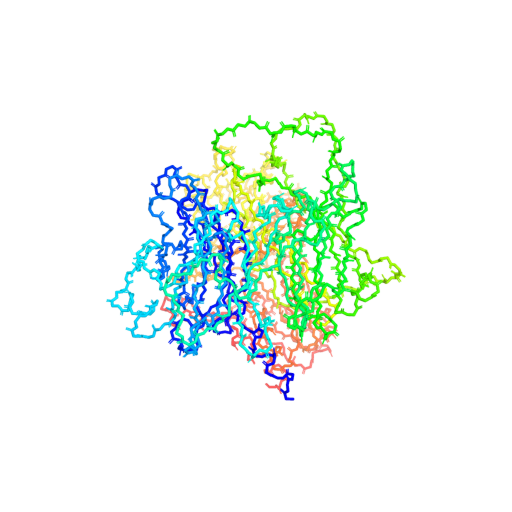 C . GLU A 1 517 ? -9.426 -4.487 28.842 1.00 98.81 517 GLU A C 1
ATOM 3965 O O . GLU A 1 517 ? -10.230 -3.762 28.256 1.00 98.81 517 GLU A O 1
ATOM 3970 N N . MET A 1 518 ? -9.823 -5.368 29.765 1.00 98.81 518 MET A N 1
ATOM 3971 C CA . MET A 1 518 ? -11.230 -5.530 30.153 1.00 98.81 518 MET A CA 1
ATOM 3972 C C . MET A 1 518 ? -11.840 -4.225 30.691 1.00 98.81 518 MET A C 1
ATOM 3974 O O . MET A 1 518 ? -12.981 -3.880 30.379 1.00 98.81 518 MET A O 1
ATOM 3978 N N . GLY A 1 519 ? -11.080 -3.504 31.517 1.00 98.75 519 GLY A N 1
ATOM 3979 C CA . GLY A 1 519 ? -11.516 -2.279 32.172 1.00 98.75 519 GLY A CA 1
ATOM 3980 C C . GLY A 1 519 ? -11.724 -1.147 31.175 1.00 98.75 519 GLY A C 1
ATOM 3981 O O . GLY A 1 519 ? -12.823 -0.594 31.104 1.00 98.75 519 GLY A O 1
ATOM 3982 N N . PHE A 1 520 ? -10.703 -0.816 30.378 1.00 98.81 520 PHE A N 1
ATOM 3983 C CA . PHE A 1 520 ? -10.825 0.299 29.438 1.00 98.81 520 PHE A CA 1
ATOM 3984 C C . PHE A 1 520 ? -11.758 -0.013 28.263 1.00 98.81 520 PHE A C 1
ATOM 3986 O O . PHE A 1 520 ? -12.469 0.887 27.817 1.00 98.81 520 PHE A O 1
ATOM 3993 N N . ALA A 1 521 ? -11.857 -1.272 27.817 1.00 98.88 521 ALA A N 1
ATOM 3994 C CA . ALA A 1 521 ? -12.857 -1.656 26.823 1.00 98.88 521 ALA A CA 1
ATOM 3995 C C . ALA A 1 521 ? -14.283 -1.500 27.373 1.00 98.88 521 ALA A C 1
ATOM 3997 O O . ALA A 1 521 ? -15.149 -0.979 26.677 1.00 98.88 521 ALA A O 1
ATOM 3998 N N . GLY A 1 522 ? -14.530 -1.877 28.633 1.00 98.81 522 GLY A N 1
ATOM 3999 C CA . GLY A 1 522 ? -15.820 -1.651 29.290 1.00 98.81 522 GLY A CA 1
ATOM 4000 C C . GLY A 1 522 ? -16.154 -0.166 29.463 1.00 98.81 522 GLY A C 1
ATOM 4001 O O . GLY A 1 522 ? -17.295 0.233 29.243 1.00 98.81 522 GLY A O 1
ATOM 4002 N N . ILE A 1 523 ? -15.160 0.669 29.787 1.00 98.88 523 ILE A N 1
ATOM 4003 C CA . ILE A 1 523 ? -15.313 2.134 29.837 1.00 98.88 523 ILE A CA 1
ATOM 4004 C C . ILE A 1 523 ? -15.678 2.686 28.456 1.00 98.88 523 ILE A C 1
ATOM 4006 O O . ILE A 1 523 ? -16.600 3.494 28.355 1.00 98.88 523 ILE A O 1
ATOM 4010 N N . ALA A 1 524 ? -14.993 2.237 27.402 1.00 98.88 524 ALA A N 1
ATOM 4011 C CA . ALA A 1 524 ? -15.295 2.622 26.030 1.00 98.88 524 ALA A CA 1
ATOM 4012 C C . ALA A 1 524 ? -16.720 2.203 25.638 1.00 98.88 524 ALA A C 1
ATOM 4014 O O . ALA A 1 524 ? -17.500 3.015 25.157 1.00 98.88 524 ALA A O 1
ATOM 4015 N N . VAL A 1 525 ? -17.122 0.959 25.903 1.00 98.88 525 VAL A N 1
ATOM 4016 C CA . VAL A 1 525 ? -18.496 0.520 25.620 1.00 98.88 525 VAL A CA 1
ATOM 4017 C C . VAL A 1 525 ? -19.504 1.366 26.398 1.00 98.88 525 VAL A C 1
ATOM 4019 O O . VAL A 1 525 ? -20.454 1.874 25.811 1.00 98.88 525 VAL A O 1
ATOM 4022 N N . GLY A 1 526 ? -19.284 1.585 27.695 1.00 98.81 526 GLY A N 1
ATOM 4023 C CA . GLY A 1 526 ? -20.165 2.409 28.523 1.00 98.81 526 GLY A CA 1
ATOM 4024 C C . GLY A 1 526 ? -20.304 3.846 28.014 1.00 98.81 526 GLY A C 1
ATOM 4025 O O . GLY A 1 526 ? -21.411 4.383 28.001 1.00 98.81 526 GLY A O 1
ATOM 4026 N N . SER A 1 527 ? -19.213 4.459 27.548 1.00 98.69 527 SER A N 1
ATOM 4027 C CA . SER A 1 527 ? -19.247 5.811 26.986 1.00 98.69 527 SER A CA 1
ATOM 4028 C C . SER A 1 527 ? -19.934 5.856 25.618 1.00 98.69 527 SER A C 1
ATOM 4030 O O . SER A 1 527 ? -20.677 6.802 25.351 1.00 98.69 527 SER A O 1
ATOM 4032 N N . ALA A 1 528 ? -19.773 4.814 24.796 1.00 98.75 528 ALA A N 1
ATOM 4033 C CA . ALA A 1 528 ? -20.484 4.669 23.530 1.00 98.75 528 ALA A CA 1
ATOM 4034 C C . ALA A 1 528 ? -22.001 4.583 23.739 1.00 98.75 528 ALA A C 1
ATOM 4036 O O . ALA A 1 528 ? -22.765 5.305 23.103 1.00 98.75 528 ALA A O 1
ATOM 4037 N N . LEU A 1 529 ? -22.440 3.764 24.702 1.00 98.31 529 LEU A N 1
ATOM 4038 C CA . LEU A 1 529 ? -23.853 3.649 25.088 1.00 98.31 529 LEU A CA 1
ATOM 4039 C C . LEU A 1 529 ? -24.416 4.962 25.665 1.00 98.31 529 LEU A C 1
ATOM 4041 O O . LEU A 1 529 ? -25.621 5.197 25.603 1.00 98.31 529 LEU A O 1
ATOM 4045 N N . ALA A 1 530 ? -23.554 5.823 26.215 1.00 98.06 530 ALA A N 1
ATOM 4046 C CA . ALA A 1 530 ? -23.905 7.157 26.699 1.00 98.06 530 ALA A CA 1
ATOM 4047 C C . ALA A 1 530 ? -23.858 8.250 25.607 1.00 98.06 530 ALA A C 1
ATOM 4049 O O . ALA A 1 530 ? -24.138 9.412 25.906 1.00 98.06 530 ALA A O 1
ATOM 4050 N N . GLY A 1 531 ? -23.528 7.899 24.358 1.00 96.25 531 GLY A N 1
ATOM 4051 C CA . GLY A 1 531 ? -23.572 8.797 23.200 1.00 96.25 531 GLY A CA 1
ATOM 4052 C C . GLY A 1 531 ? -22.223 9.341 22.716 1.00 96.25 531 GLY A C 1
ATOM 4053 O O . GLY A 1 531 ? -22.220 10.200 21.835 1.00 96.25 531 GLY A O 1
ATOM 4054 N N . LEU A 1 532 ? -21.090 8.875 23.258 1.00 98.50 532 LEU A N 1
ATOM 4055 C CA . LEU A 1 532 ? -19.763 9.172 22.697 1.00 98.50 532 LEU A CA 1
ATOM 4056 C C . LEU A 1 532 ? -19.383 8.186 21.584 1.00 98.50 532 LEU A C 1
ATOM 4058 O O . LEU A 1 532 ? -20.069 7.193 21.372 1.00 98.50 532 LEU A O 1
ATOM 4062 N N . LYS A 1 533 ? -18.280 8.448 20.874 1.00 98.81 533 LYS A N 1
ATOM 4063 C CA . LYS A 1 533 ? -17.773 7.592 19.788 1.00 98.81 533 LYS A CA 1
ATOM 4064 C C . LYS A 1 533 ? -16.321 7.166 20.024 1.00 98.81 533 LYS A C 1
ATOM 4066 O O . LYS A 1 533 ? -15.403 7.685 19.387 1.00 98.81 533 LYS A O 1
ATOM 4071 N N . PRO A 1 534 ? -16.071 6.270 20.987 1.00 98.88 534 PRO A N 1
ATOM 4072 C CA . PRO A 1 534 ? -14.720 5.839 21.306 1.00 98.88 534 PRO A CA 1
ATOM 4073 C C . PRO A 1 534 ? -14.080 5.013 20.185 1.00 98.88 534 PRO A C 1
ATOM 4075 O O . PRO A 1 534 ? -14.679 4.085 19.638 1.00 98.88 534 PRO A O 1
ATOM 4078 N N . VAL A 1 535 ? -12.809 5.307 19.936 1.00 98.94 535 VAL A N 1
ATOM 4079 C CA . VAL A 1 535 ? -11.851 4.472 19.214 1.00 98.94 535 VAL A CA 1
ATOM 4080 C C . VAL A 1 535 ? -10.976 3.791 20.267 1.00 98.94 535 VAL A C 1
ATOM 4082 O O . VAL A 1 535 ? -10.047 4.384 20.807 1.00 98.94 535 VAL A O 1
ATOM 4085 N N . CYS A 1 536 ? -11.331 2.560 20.618 1.00 98.94 536 CYS A N 1
ATOM 4086 C CA . CYS A 1 536 ? -10.645 1.735 21.605 1.00 98.94 536 CYS A CA 1
ATOM 4087 C C . CYS A 1 536 ? -9.492 0.974 20.932 1.00 98.94 536 CYS A C 1
ATOM 4089 O O . CYS A 1 536 ? -9.727 0.115 20.076 1.00 98.94 536 CYS A O 1
ATOM 4091 N N . GLU A 1 537 ? -8.250 1.303 21.288 1.00 98.94 537 GLU A N 1
ATOM 4092 C CA . GLU A 1 537 ? -7.051 0.633 20.779 1.00 98.94 537 GLU A CA 1
ATOM 4093 C C . GLU A 1 537 ? -6.629 -0.513 21.707 1.00 98.94 537 GLU A C 1
ATOM 4095 O O . GLU A 1 537 ? -6.344 -0.300 22.885 1.00 98.94 537 GLU A O 1
ATOM 4100 N N . PHE A 1 538 ? -6.522 -1.723 21.155 1.00 98.88 538 PHE A N 1
ATOM 4101 C CA . PHE A 1 538 ? -5.736 -2.793 21.765 1.00 98.88 538 PHE A CA 1
ATOM 4102 C C . PHE A 1 538 ? -4.336 -2.781 21.157 1.00 98.88 538 PHE A C 1
ATOM 4104 O O . PHE A 1 538 ? -4.203 -2.815 19.932 1.00 98.88 538 PHE A O 1
ATOM 4111 N N . MET A 1 539 ? -3.294 -2.804 21.997 1.00 97.88 539 MET A N 1
ATOM 4112 C CA . MET A 1 539 ? -1.906 -2.791 21.517 1.00 97.88 539 MET A CA 1
ATOM 4113 C C . MET A 1 539 ? -1.644 -3.933 20.526 1.00 97.88 539 MET A C 1
ATOM 4115 O O . MET A 1 539 ? -1.008 -3.727 19.501 1.00 97.88 539 MET A O 1
ATOM 4119 N N . THR A 1 540 ? -2.212 -5.115 20.776 1.00 98.56 540 THR A N 1
ATOM 4120 C CA . THR A 1 540 ? -2.432 -6.143 19.752 1.00 98.56 540 THR A CA 1
ATOM 4121 C C . THR A 1 540 ? -3.771 -6.829 20.001 1.00 98.56 540 THR A C 1
ATOM 4123 O O . THR A 1 540 ? -4.224 -6.926 21.144 1.00 98.56 540 THR A O 1
ATOM 4126 N N . PHE A 1 541 ? -4.392 -7.393 18.965 1.00 98.88 541 PHE A N 1
ATOM 4127 C CA . PHE A 1 541 ? -5.622 -8.168 19.152 1.00 98.88 541 PHE A CA 1
ATOM 4128 C C . PHE A 1 541 ? -5.430 -9.433 20.005 1.00 98.88 541 PHE A C 1
ATOM 4130 O O . PHE A 1 541 ? -6.409 -9.932 20.551 1.00 98.88 541 PHE A O 1
ATOM 4137 N N . ASN A 1 542 ? -4.205 -9.915 20.236 1.00 98.75 542 ASN A N 1
ATOM 4138 C CA . ASN A 1 542 ? -3.966 -10.988 21.212 1.00 98.75 542 ASN A CA 1
ATOM 4139 C C . ASN A 1 542 ? -4.473 -10.596 22.608 1.00 98.75 542 ASN A C 1
ATOM 4141 O O . ASN A 1 542 ? -5.086 -11.398 23.309 1.00 98.75 542 ASN A O 1
ATOM 4145 N N . PHE A 1 543 ? -4.279 -9.333 22.981 1.00 98.62 543 PHE A N 1
ATOM 4146 C CA . PHE A 1 543 ? -4.667 -8.800 24.283 1.00 98.62 543 PHE A CA 1
ATOM 4147 C C . PHE A 1 543 ? -6.169 -8.524 24.382 1.00 98.62 543 PHE A C 1
ATOM 4149 O O . PHE A 1 543 ? -6.750 -8.606 25.464 1.00 98.62 543 PHE A O 1
ATOM 4156 N N . SER A 1 544 ? -6.839 -8.341 23.238 1.00 98.75 544 SER A N 1
ATOM 4157 C CA . SER A 1 544 ? -8.300 -8.231 23.179 1.00 98.75 544 SER A CA 1
ATOM 4158 C C . SER A 1 544 ? -9.020 -9.466 23.735 1.00 98.75 544 SER A C 1
ATOM 4160 O O . SER A 1 544 ? -10.166 -9.351 24.163 1.00 98.75 544 SER A O 1
ATOM 4162 N N . MET A 1 545 ? -8.354 -10.629 23.824 1.00 98.75 545 MET A N 1
ATOM 4163 C CA . MET A 1 545 ? -8.908 -11.811 24.496 1.00 98.75 545 MET A CA 1
ATOM 4164 C C . MET A 1 545 ? -9.283 -11.538 25.954 1.00 98.75 545 MET A C 1
ATOM 4166 O O . MET A 1 545 ? -10.280 -12.078 26.426 1.00 98.75 545 MET A O 1
ATOM 4170 N N . GLN A 1 546 ? -8.541 -10.677 26.659 1.00 98.81 546 GLN A N 1
ATOM 4171 C CA . GLN A 1 546 ? -8.902 -10.275 28.019 1.00 98.81 546 GLN A CA 1
ATOM 4172 C C . GLN A 1 546 ? -10.215 -9.480 28.055 1.00 98.81 546 GLN A C 1
ATOM 4174 O O . GLN A 1 546 ? -10.942 -9.542 29.038 1.00 98.81 546 GLN A O 1
ATOM 4179 N N . ALA A 1 547 ? -10.529 -8.748 26.985 1.00 98.81 547 ALA A N 1
ATOM 4180 C CA . ALA A 1 547 ? -11.656 -7.826 26.888 1.00 98.81 547 ALA A CA 1
ATOM 4181 C C . ALA A 1 547 ? -12.801 -8.328 25.994 1.00 98.81 547 ALA A C 1
ATOM 4183 O O . ALA A 1 547 ? -13.780 -7.609 25.781 1.00 98.81 547 ALA A O 1
ATOM 4184 N N . ILE A 1 548 ? -12.701 -9.545 25.450 1.00 98.81 548 ILE A N 1
ATOM 4185 C CA . ILE A 1 548 ? -13.623 -10.029 24.417 1.00 98.81 548 ILE A CA 1
ATOM 4186 C C . ILE A 1 548 ? -15.075 -10.084 24.904 1.00 98.81 548 ILE A C 1
ATOM 4188 O O . ILE A 1 548 ? -15.992 -9.879 24.113 1.00 98.81 548 ILE A O 1
ATOM 4192 N N . ASP A 1 549 ? -15.293 -10.276 26.207 1.00 98.94 549 ASP A N 1
ATOM 4193 C CA . ASP A 1 549 ? -16.622 -10.224 26.817 1.00 98.94 549 ASP A CA 1
ATOM 4194 C C . ASP A 1 549 ? -17.296 -8.852 26.629 1.00 98.94 549 ASP A C 1
ATOM 4196 O O . ASP A 1 549 ? -18.462 -8.794 26.242 1.00 98.94 549 ASP A O 1
ATOM 4200 N N . GLN A 1 550 ? -16.557 -7.745 26.772 1.00 98.88 550 GLN A N 1
ATOM 4201 C CA . GLN A 1 550 ? -17.094 -6.399 26.529 1.00 98.88 550 GLN A CA 1
ATOM 4202 C C . GLN A 1 550 ? -17.427 -6.185 25.053 1.00 98.88 550 GLN A C 1
ATOM 4204 O O . GLN A 1 550 ? -18.481 -5.641 24.724 1.00 98.88 550 GLN A O 1
ATOM 4209 N N . VAL A 1 551 ? -16.561 -6.659 24.153 1.00 98.88 551 VAL A N 1
ATOM 4210 C CA . VAL A 1 551 ? -16.785 -6.557 22.703 1.00 98.88 551 VAL A CA 1
ATOM 4211 C C . VAL A 1 551 ? -18.029 -7.353 22.287 1.00 98.88 551 VAL A C 1
ATOM 4213 O O . VAL A 1 551 ? -18.852 -6.878 21.504 1.00 98.88 551 VAL A O 1
ATOM 4216 N N . VAL A 1 552 ? -18.200 -8.563 22.823 1.00 98.88 552 VAL A N 1
ATOM 4217 C CA . VAL A 1 552 ? -19.259 -9.489 22.404 1.00 98.88 552 VAL A CA 1
ATOM 4218 C C . VAL A 1 552 ? -20.568 -9.257 23.154 1.00 98.88 552 VAL A C 1
ATOM 4220 O O . VAL A 1 552 ? -21.615 -9.079 22.530 1.00 98.88 552 VAL A O 1
ATOM 4223 N N . ASN A 1 553 ? -20.552 -9.316 24.482 1.00 98.88 553 ASN A N 1
ATOM 4224 C CA . ASN A 1 553 ? -21.774 -9.321 25.280 1.00 98.88 553 ASN A CA 1
ATOM 4225 C C . ASN A 1 553 ? -22.281 -7.907 25.568 1.00 98.88 553 ASN A C 1
ATOM 4227 O O . ASN A 1 553 ? -23.485 -7.680 25.452 1.00 98.88 553 ASN A O 1
ATOM 4231 N N . SER A 1 554 ? -21.388 -6.959 25.862 1.00 98.81 554 SER A N 1
ATOM 4232 C CA . SER A 1 554 ? -21.781 -5.580 26.184 1.00 98.81 554 SER A CA 1
ATOM 4233 C C . SER A 1 554 ? -21.983 -4.699 24.950 1.00 98.81 554 SER A C 1
ATOM 4235 O O . SER A 1 554 ? -22.876 -3.855 24.953 1.00 98.81 554 SER A O 1
ATOM 4237 N N . ALA A 1 555 ? -21.189 -4.877 23.890 1.00 98.75 555 ALA A N 1
ATOM 4238 C CA . ALA A 1 555 ? -21.299 -4.059 22.681 1.00 98.75 555 ALA A CA 1
ATOM 4239 C C . ALA A 1 555 ? -22.194 -4.719 21.618 1.00 98.75 555 ALA A C 1
ATOM 4241 O O . ALA A 1 555 ? -23.307 -4.252 21.370 1.00 98.75 555 ALA A O 1
ATOM 4242 N N . ALA A 1 556 ? -21.743 -5.825 21.006 1.00 98.69 556 ALA A N 1
ATOM 4243 C CA . ALA A 1 556 ? -22.366 -6.400 19.804 1.00 98.69 556 ALA A CA 1
ATOM 4244 C C . ALA A 1 556 ? -23.863 -6.711 19.967 1.00 98.69 556 ALA A C 1
ATOM 4246 O O . ALA A 1 556 ? -24.678 -6.430 19.088 1.00 98.69 556 ALA A O 1
ATOM 4247 N N . LYS A 1 557 ? -24.239 -7.297 21.107 1.00 98.75 557 LYS A N 1
ATOM 4248 C CA . LYS A 1 557 ? -25.597 -7.812 21.336 1.00 98.75 557 LYS A CA 1
ATOM 4249 C C . LYS A 1 557 ? -26.576 -6.757 21.856 1.00 98.75 557 LYS A C 1
ATOM 4251 O O . LYS A 1 557 ? -27.786 -6.979 21.791 1.00 98.75 557 LYS A O 1
ATOM 4256 N N . THR A 1 558 ? -26.099 -5.614 22.346 1.00 98.44 558 THR A N 1
ATOM 4257 C CA . THR A 1 558 ? -26.934 -4.642 23.076 1.00 98.44 558 THR A CA 1
ATOM 4258 C C . THR A 1 558 ? -28.002 -3.997 22.203 1.00 98.44 558 THR A C 1
ATOM 4260 O O . THR A 1 558 ? -29.154 -3.883 22.631 1.00 98.44 558 THR A O 1
ATOM 4263 N N . ARG A 1 559 ? -27.687 -3.660 20.947 1.00 97.31 559 ARG A N 1
ATOM 4264 C CA . ARG A 1 559 ? -28.689 -3.104 20.024 1.00 97.31 559 ARG A CA 1
ATOM 4265 C C . ARG A 1 559 ? -29.844 -4.076 19.783 1.00 97.31 559 ARG A C 1
ATOM 4267 O O . ARG A 1 559 ? -30.998 -3.664 19.765 1.00 97.31 559 ARG A O 1
ATOM 4274 N N . TYR A 1 560 ? -29.550 -5.370 19.659 1.00 98.19 560 TYR A N 1
ATOM 4275 C CA . TYR A 1 560 ? -30.576 -6.399 19.495 1.00 98.19 560 TYR A CA 1
ATOM 4276 C C . TYR A 1 560 ? -31.398 -6.592 20.778 1.00 98.19 560 TYR A C 1
ATOM 4278 O O . TYR A 1 560 ? -32.625 -6.532 20.740 1.00 98.19 560 TYR A O 1
ATOM 4286 N N . MET A 1 561 ? -30.734 -6.768 21.926 1.00 98.44 561 MET A N 1
ATOM 4287 C CA . MET A 1 561 ? -31.403 -7.013 23.213 1.00 98.44 561 MET A CA 1
ATOM 4288 C C . MET A 1 561 ? -32.263 -5.834 23.684 1.00 98.44 561 MET A C 1
ATOM 4290 O O . MET A 1 561 ? -33.271 -6.040 24.353 1.00 98.44 561 MET A O 1
ATOM 4294 N N . SER A 1 562 ? -31.896 -4.607 23.313 1.00 97.44 562 SER A N 1
ATOM 4295 C CA . SER A 1 562 ? -32.668 -3.394 23.612 1.00 97.44 562 SER A CA 1
ATOM 4296 C C . SER A 1 562 ? -33.818 -3.132 22.628 1.00 97.44 562 SER A C 1
ATOM 4298 O O . SER A 1 562 ? -34.471 -2.092 22.714 1.00 97.44 562 SER A O 1
ATOM 4300 N N . GLY A 1 563 ? -34.066 -4.024 21.661 1.00 96.75 563 GLY A N 1
ATOM 4301 C CA . GLY A 1 563 ? -35.090 -3.816 20.633 1.00 96.75 563 GLY A CA 1
ATOM 4302 C C . GLY A 1 563 ? -34.775 -2.647 19.692 1.00 96.75 563 GLY A C 1
ATOM 4303 O O . GLY A 1 563 ? -35.688 -1.984 19.209 1.00 96.75 563 GLY A O 1
ATOM 4304 N N . GLY A 1 564 ? -33.490 -2.361 19.462 1.00 93.62 564 GLY A N 1
ATOM 4305 C CA . GLY A 1 564 ? -33.019 -1.280 18.595 1.00 93.62 564 GLY A CA 1
ATOM 4306 C C . GLY A 1 564 ? -33.013 0.109 19.235 1.00 93.62 564 GLY A C 1
ATOM 4307 O O . GLY A 1 564 ? -32.739 1.077 18.532 1.00 93.62 564 GLY A O 1
ATOM 4308 N N . THR A 1 565 ? -33.305 0.220 20.535 1.00 95.25 565 THR A N 1
ATOM 4309 C CA . THR A 1 565 ? -33.401 1.514 21.238 1.00 95.25 565 THR A CA 1
ATOM 4310 C C . THR A 1 565 ? -32.056 2.063 21.711 1.00 95.25 565 THR A C 1
ATOM 4312 O O . THR A 1 565 ? -31.946 3.268 21.924 1.00 95.25 565 THR A O 1
ATOM 4315 N N . ILE A 1 566 ? -31.040 1.208 21.859 1.00 95.31 566 ILE A N 1
ATOM 4316 C CA . ILE A 1 566 ? -29.696 1.595 22.298 1.00 95.31 566 ILE A CA 1
ATOM 4317 C C . ILE A 1 566 ? -28.688 1.265 21.193 1.00 95.31 566 ILE A C 1
ATOM 4319 O O . ILE A 1 566 ? -28.543 0.107 20.794 1.00 95.31 566 ILE A O 1
ATOM 4323 N N . GLU A 1 567 ? -27.988 2.287 20.705 1.00 95.81 567 GLU A N 1
ATOM 4324 C CA . GLU A 1 567 ? -26.860 2.151 19.778 1.00 95.81 567 GLU A CA 1
ATOM 4325 C C . GLU A 1 567 ? -25.537 2.025 20.546 1.00 95.81 567 GLU A C 1
ATOM 4327 O O . GLU A 1 567 ? -25.442 2.425 21.704 1.00 95.81 567 GLU A O 1
ATOM 4332 N N . CYS A 1 568 ? -24.512 1.459 19.908 1.00 98.19 568 CYS A N 1
ATOM 4333 C CA . CYS A 1 568 ? -23.178 1.329 20.494 1.00 98.19 568 CYS A CA 1
ATOM 4334 C C . CYS A 1 568 ? -22.127 1.695 19.431 1.00 98.19 568 CYS A C 1
ATOM 4336 O O . CYS A 1 568 ? -21.530 0.797 18.833 1.00 98.19 568 CYS A O 1
ATOM 4338 N N . PRO A 1 569 ? -21.949 2.998 19.134 1.00 98.50 569 PRO A N 1
ATOM 4339 C CA . PRO A 1 569 ? -20.993 3.482 18.140 1.00 98.50 569 PRO A CA 1
ATOM 4340 C C . PRO A 1 569 ? -19.564 3.423 18.699 1.00 98.50 569 PRO A C 1
ATOM 4342 O O . PRO A 1 569 ? -19.036 4.406 19.213 1.00 98.50 569 PRO A O 1
ATOM 4345 N N . ILE A 1 570 ? -18.947 2.245 18.641 1.00 98.88 570 ILE A N 1
ATOM 4346 C CA . ILE A 1 570 ? -17.588 2.000 19.133 1.00 98.88 570 ILE A CA 1
ATOM 4347 C C . ILE A 1 570 ? -16.738 1.328 18.061 1.00 98.88 570 ILE A C 1
ATOM 4349 O O . ILE A 1 570 ? -17.176 0.387 17.397 1.00 98.88 570 ILE A O 1
ATOM 4353 N N . VAL A 1 571 ? -15.489 1.771 17.943 1.00 98.94 571 VAL A N 1
ATOM 4354 C CA . VAL A 1 571 ? -14.472 1.101 17.133 1.00 98.94 571 VAL A CA 1
ATOM 4355 C C . VAL A 1 571 ? -13.484 0.400 18.053 1.00 98.94 571 VAL A C 1
ATOM 4357 O O . VAL A 1 571 ? -12.923 1.029 18.945 1.00 98.94 571 VAL A O 1
ATOM 4360 N N . PHE A 1 572 ? -13.235 -0.885 17.816 1.00 98.94 572 PHE A N 1
ATOM 4361 C CA . PHE A 1 572 ? -12.101 -1.611 18.388 1.00 98.94 572 PHE A CA 1
ATOM 4362 C C . PHE A 1 572 ? -11.051 -1.791 17.300 1.00 98.94 572 PHE A C 1
ATOM 4364 O O . PHE A 1 572 ? -11.334 -2.425 16.282 1.00 98.94 572 PHE A O 1
ATOM 4371 N N . ARG A 1 573 ? -9.849 -1.248 17.491 1.00 98.88 573 ARG A N 1
ATOM 4372 C CA . ARG A 1 573 ? -8.777 -1.319 16.490 1.00 98.88 573 ARG A CA 1
ATOM 4373 C C . ARG A 1 573 ? -7.435 -1.725 17.087 1.00 98.88 573 ARG A C 1
ATOM 4375 O O . ARG A 1 573 ? -7.246 -1.677 18.299 1.00 98.88 573 ARG A O 1
ATOM 4382 N N . GLY A 1 574 ? -6.512 -2.119 16.218 1.00 98.62 574 GLY A N 1
ATOM 4383 C CA . GLY A 1 574 ? -5.170 -2.558 16.589 1.00 98.62 574 GLY A CA 1
ATOM 4384 C C . GLY A 1 574 ? -4.594 -3.580 15.605 1.00 98.62 574 GLY A C 1
ATOM 4385 O O . GLY A 1 574 ? -5.322 -4.105 14.754 1.00 98.62 574 GLY A O 1
ATOM 4386 N N . PRO A 1 575 ? -3.292 -3.896 15.707 1.00 98.69 575 PRO A N 1
ATOM 4387 C CA . PRO A 1 575 ? -2.669 -4.900 14.858 1.00 98.69 575 PRO A CA 1
ATOM 4388 C C . PRO A 1 575 ? -3.166 -6.312 15.200 1.00 98.69 575 PRO A C 1
ATOM 4390 O O . PRO A 1 575 ? -3.299 -6.689 16.368 1.00 98.69 575 PRO A O 1
ATOM 4393 N N . ASN A 1 576 ? -3.411 -7.106 14.160 1.00 98.81 576 ASN A N 1
ATOM 4394 C CA . ASN A 1 576 ? -3.930 -8.467 14.212 1.00 98.81 576 ASN A CA 1
ATOM 4395 C C . ASN A 1 576 ? -3.091 -9.424 13.342 1.00 98.81 576 ASN A C 1
ATOM 4397 O O . ASN A 1 576 ? -2.632 -9.067 12.251 1.00 98.81 576 ASN A O 1
ATOM 4401 N N . GLY A 1 577 ? -2.975 -10.677 13.791 1.00 98.00 577 GLY A N 1
ATOM 4402 C CA . GLY A 1 577 ? -2.220 -11.717 13.098 1.00 98.00 577 GLY A CA 1
ATOM 4403 C C . GLY A 1 577 ? -0.723 -11.660 13.387 1.00 98.00 577 GLY A C 1
ATOM 4404 O O . GLY A 1 577 ? -0.282 -11.068 14.369 1.00 98.00 577 GLY A O 1
ATOM 4405 N N . ALA A 1 578 ? 0.056 -12.321 12.535 1.00 95.25 578 ALA A N 1
ATOM 4406 C CA . ALA A 1 578 ? 1.490 -12.465 12.732 1.00 95.25 578 ALA A CA 1
ATOM 4407 C C . ALA A 1 578 ? 2.272 -11.163 12.492 1.00 95.25 578 ALA A C 1
ATOM 4409 O O . ALA A 1 578 ? 1.986 -10.410 11.555 1.00 95.25 578 ALA A O 1
ATOM 4410 N N . ALA A 1 579 ? 3.301 -10.979 13.318 1.00 94.06 579 ALA A N 1
ATOM 4411 C CA . ALA A 1 579 ? 4.381 -10.006 13.173 1.00 94.06 579 ALA A CA 1
ATOM 4412 C C . ALA A 1 579 ? 5.714 -10.752 12.947 1.00 94.06 579 ALA A C 1
ATOM 4414 O O . ALA A 1 579 ? 5.702 -11.931 12.595 1.00 94.06 5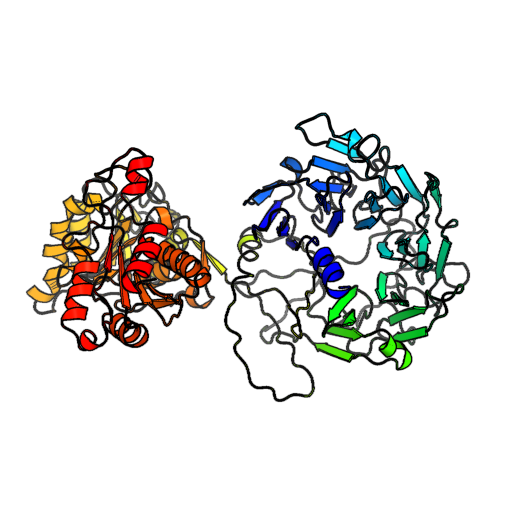79 ALA A O 1
ATOM 4415 N N . ALA A 1 580 ? 6.861 -10.088 13.115 1.00 91.94 580 ALA A N 1
ATOM 4416 C CA . ALA A 1 580 ? 8.176 -10.718 12.966 1.00 91.94 580 ALA A CA 1
ATOM 4417 C C . ALA A 1 580 ? 8.803 -11.077 14.326 1.00 91.94 580 ALA A C 1
ATOM 4419 O O . ALA A 1 580 ? 9.154 -10.190 15.104 1.00 91.94 580 ALA A O 1
ATOM 4420 N N . GLY A 1 581 ? 8.992 -12.371 14.603 1.00 91.62 581 GLY A N 1
ATOM 4421 C CA . GLY A 1 581 ? 9.750 -12.863 15.757 1.00 91.62 581 GLY A CA 1
ATOM 4422 C C . GLY A 1 581 ? 9.055 -12.706 17.113 1.00 91.62 581 GLY A C 1
ATOM 4423 O O . GLY A 1 581 ? 9.722 -12.742 18.146 1.00 91.62 581 GLY A O 1
ATOM 4424 N N . VAL A 1 582 ? 7.730 -12.533 17.143 1.00 96.81 582 VAL A N 1
ATOM 4425 C CA . VAL A 1 582 ? 6.969 -12.275 18.387 1.00 96.81 582 VAL A CA 1
ATOM 4426 C C . VAL A 1 582 ? 6.368 -13.540 19.023 1.00 96.81 582 VAL A C 1
ATOM 4428 O O . VAL A 1 582 ? 5.782 -13.488 20.107 1.00 96.81 582 VAL A O 1
ATOM 4431 N N . ALA A 1 583 ? 6.566 -14.697 18.381 1.00 97.94 583 ALA A N 1
ATOM 4432 C CA . ALA A 1 583 ? 6.175 -16.022 18.865 1.00 97.94 583 ALA A CA 1
ATOM 4433 C C . ALA A 1 583 ? 4.662 -16.174 19.153 1.00 97.94 583 ALA A C 1
ATOM 4435 O O . ALA A 1 583 ? 3.819 -15.421 18.661 1.00 97.94 583 ALA A O 1
ATOM 4436 N N . ALA A 1 584 ? 4.301 -17.207 19.917 1.00 97.88 584 ALA A N 1
ATOM 4437 C CA . ALA A 1 584 ? 2.945 -17.749 19.970 1.00 97.88 584 ALA A CA 1
ATOM 4438 C C . ALA A 1 584 ? 1.869 -16.782 20.493 1.00 97.88 584 ALA A C 1
ATOM 4440 O O . ALA A 1 584 ? 0.788 -16.719 19.918 1.00 97.88 584 ALA A O 1
ATOM 4441 N N . GLN A 1 585 ? 2.142 -16.034 21.567 1.00 98.06 585 GLN A N 1
ATOM 4442 C CA . GLN A 1 585 ? 1.131 -15.207 22.251 1.00 98.06 585 GLN A CA 1
ATOM 4443 C C . GLN A 1 585 ? 0.921 -13.821 21.622 1.00 98.06 585 GLN A C 1
ATOM 4445 O O . GLN A 1 585 ? 0.078 -13.067 22.095 1.00 98.06 585 GLN A O 1
ATOM 4450 N N . HIS A 1 586 ? 1.676 -13.487 20.572 1.00 98.44 586 HIS A N 1
ATOM 4451 C CA . HIS A 1 586 ? 1.624 -12.183 19.905 1.00 98.44 586 HIS A CA 1
ATOM 4452 C C . HIS A 1 586 ? 1.324 -12.288 18.400 1.00 98.44 586 HIS A C 1
ATOM 4454 O O . HIS A 1 586 ? 1.407 -11.288 17.695 1.00 98.44 586 HIS A O 1
ATOM 4460 N N . SER A 1 587 ? 0.967 -13.477 17.898 1.00 98.25 587 SER A N 1
ATOM 4461 C CA . SER A 1 587 ? 0.838 -13.743 16.453 1.00 98.25 587 SER A CA 1
ATOM 4462 C C . SER A 1 587 ? -0.548 -14.222 16.010 1.00 98.25 587 SER A C 1
ATOM 4464 O O . SER A 1 587 ? -0.717 -14.633 14.860 1.00 98.25 587 SER A O 1
ATOM 4466 N N . GLN A 1 588 ? -1.542 -14.239 16.899 1.00 98.69 588 GLN A N 1
ATOM 4467 C CA . GLN A 1 588 ? -2.844 -14.827 16.596 1.00 98.69 588 GLN A CA 1
ATOM 4468 C C . GLN A 1 588 ? -3.699 -13.895 15.723 1.00 98.69 588 GLN A C 1
ATOM 4470 O O . GLN A 1 588 ? -3.774 -12.684 15.937 1.00 98.69 588 GLN A O 1
ATOM 4475 N N . CYS A 1 589 ? -4.370 -14.479 14.726 1.00 98.75 589 CYS A N 1
ATOM 4476 C CA . CYS A 1 589 ? -5.380 -13.802 13.915 1.00 98.75 589 CYS A CA 1
ATOM 4477 C C . CYS A 1 589 ? -6.781 -14.071 14.486 1.00 98.75 589 CYS A C 1
ATOM 4479 O O . CYS A 1 589 ? -7.168 -15.224 14.666 1.00 98.75 589 CYS A O 1
ATOM 4481 N N . PHE A 1 590 ? -7.559 -13.015 14.712 1.00 98.88 590 PHE A N 1
ATOM 4482 C CA . PHE A 1 590 ? -8.896 -13.056 15.314 1.00 98.88 590 PHE A CA 1
ATOM 4483 C C . PHE A 1 590 ? -10.034 -12.808 14.314 1.00 98.88 590 PHE A C 1
ATOM 4485 O O . PHE A 1 590 ? -11.188 -12.662 14.720 1.00 98.88 590 PHE A O 1
ATOM 4492 N N . ALA A 1 591 ? -9.738 -12.788 13.009 1.00 98.88 591 ALA A N 1
ATOM 4493 C CA . ALA A 1 591 ? -10.732 -12.546 11.960 1.00 98.88 591 ALA A CA 1
ATOM 4494 C C . ALA A 1 591 ? -11.931 -13.500 12.055 1.00 98.88 591 ALA A C 1
ATOM 4496 O O . ALA A 1 591 ? -13.071 -13.041 12.108 1.00 98.88 591 ALA A O 1
ATOM 4497 N N . ALA A 1 592 ? -11.682 -14.808 12.162 1.00 98.69 592 ALA A N 1
ATOM 4498 C CA . ALA A 1 592 ? -12.745 -15.804 12.280 1.00 98.69 592 ALA A CA 1
ATOM 4499 C C . ALA A 1 592 ? -13.537 -15.681 13.594 1.00 98.69 592 ALA A C 1
ATOM 4501 O O . ALA A 1 592 ? -14.765 -15.758 13.586 1.00 98.69 592 ALA A O 1
ATOM 4502 N N . TRP A 1 593 ? -12.854 -15.422 14.717 1.00 98.88 593 TRP A N 1
ATOM 4503 C CA . TRP A 1 593 ? -13.501 -15.249 16.021 1.00 98.88 593 TRP A CA 1
ATOM 4504 C C . TRP A 1 593 ? -14.507 -14.102 15.993 1.00 98.88 593 TRP A C 1
ATOM 4506 O O . TRP A 1 593 ? -15.695 -14.327 16.215 1.00 98.88 593 TRP A O 1
ATOM 4516 N N . TYR A 1 594 ? -14.067 -12.889 15.657 1.00 98.94 594 TYR A N 1
ATOM 4517 C CA . TYR A 1 594 ? -14.967 -11.737 15.622 1.00 98.94 594 TYR A CA 1
ATOM 4518 C C . TYR A 1 594 ? -15.984 -11.827 14.476 1.00 98.94 594 TYR A C 1
ATOM 4520 O O . TYR A 1 594 ? -17.134 -11.424 14.649 1.00 98.94 594 TYR A O 1
ATOM 4528 N N . GLY A 1 595 ? -15.604 -12.397 13.326 1.00 98.69 595 GLY A N 1
ATOM 4529 C CA . GLY A 1 595 ? -16.500 -12.601 12.182 1.00 98.69 595 GLY A CA 1
ATOM 4530 C C . GLY A 1 595 ? -17.692 -13.520 12.482 1.00 98.69 595 GLY A C 1
ATOM 4531 O O . GLY A 1 595 ? -18.761 -13.369 11.884 1.00 98.69 595 GLY A O 1
ATOM 4532 N N . SER A 1 596 ? -17.548 -14.417 13.460 1.00 98.50 596 SER A N 1
ATOM 4533 C CA . SER A 1 596 ? -18.611 -15.331 13.888 1.00 98.50 596 SER A CA 1
ATOM 4534 C C . SER A 1 596 ? -19.710 -14.674 14.734 1.00 98.50 596 SER A C 1
ATOM 4536 O O . SER A 1 596 ? -20.771 -15.269 14.917 1.00 98.50 596 SER A O 1
ATOM 4538 N N . VAL A 1 597 ? -19.501 -13.453 15.245 1.00 98.75 597 VAL A N 1
ATOM 4539 C CA . VAL A 1 597 ? -20.378 -12.839 16.257 1.00 98.75 597 VAL A CA 1
ATOM 4540 C C . VAL A 1 597 ? -21.429 -11.918 15.618 1.00 98.75 597 VAL A C 1
ATOM 4542 O O . VAL A 1 597 ? -21.084 -10.866 15.071 1.00 98.75 597 VAL A O 1
ATOM 4545 N N . PRO A 1 598 ? -22.737 -12.229 15.720 1.00 98.62 598 PRO A N 1
ATOM 4546 C CA . PRO A 1 598 ? -23.791 -11.318 15.286 1.00 98.62 598 PRO A CA 1
ATOM 4547 C C . PRO A 1 598 ? -23.818 -10.019 16.092 1.00 98.62 598 PRO A C 1
ATOM 4549 O O . PRO A 1 598 ? -23.603 -10.020 17.301 1.00 98.62 598 PRO A O 1
ATOM 4552 N N . GLY A 1 599 ? -24.115 -8.912 15.409 1.00 97.81 599 GLY A N 1
ATOM 4553 C CA . GLY A 1 599 ? -24.089 -7.566 15.987 1.00 97.81 599 GLY A CA 1
ATOM 4554 C C . GLY A 1 599 ? -22.760 -6.830 15.802 1.00 97.81 599 GLY A C 1
ATOM 4555 O O . GLY A 1 599 ? -22.752 -5.605 15.847 1.00 97.81 599 GLY A O 1
ATOM 4556 N N . LEU A 1 600 ? -21.667 -7.547 15.508 1.00 98.81 600 LEU A N 1
ATOM 4557 C CA . LEU A 1 600 ? -20.415 -6.932 15.063 1.00 98.81 600 LEU A CA 1
ATOM 4558 C C . LEU A 1 600 ? -20.405 -6.693 13.554 1.00 98.81 600 LEU A C 1
ATOM 4560 O O . LEU A 1 600 ? -20.977 -7.464 12.773 1.00 98.81 600 LEU A O 1
ATOM 4564 N N . LYS A 1 601 ? -19.658 -5.663 13.159 1.00 98.94 601 LYS A N 1
ATOM 4565 C CA . LYS A 1 601 ? -19.022 -5.563 11.843 1.00 98.94 601 LYS A CA 1
ATOM 4566 C C . LYS A 1 601 ? -17.519 -5.762 12.018 1.00 98.94 601 LYS A C 1
ATOM 4568 O O . LYS A 1 601 ? -16.952 -5.311 13.010 1.00 98.94 601 LYS A O 1
ATOM 4573 N N . VAL A 1 602 ? -16.877 -6.452 11.084 1.00 98.94 602 VAL A N 1
ATOM 4574 C CA . VAL A 1 602 ? -15.453 -6.796 11.166 1.00 98.94 602 VAL A CA 1
ATOM 4575 C C . VAL A 1 602 ? -14.798 -6.523 9.827 1.00 98.94 602 VAL A C 1
ATOM 4577 O O . VAL A 1 602 ? -15.191 -7.101 8.812 1.00 98.94 602 VAL A O 1
ATOM 4580 N N . VAL A 1 603 ? -13.788 -5.663 9.833 1.00 98.94 603 VAL A N 1
ATOM 4581 C CA . VAL A 1 603 ? -13.024 -5.261 8.651 1.00 98.94 603 VAL A CA 1
ATOM 4582 C C . VAL A 1 603 ? -11.543 -5.563 8.851 1.00 98.94 603 VAL A C 1
ATOM 4584 O O . VAL A 1 603 ? -11.053 -5.600 9.977 1.00 98.94 603 VAL A O 1
ATOM 4587 N N . SER A 1 604 ? -10.828 -5.822 7.761 1.00 98.88 604 SER A N 1
ATOM 4588 C CA . SER A 1 604 ? -9.418 -6.206 7.763 1.00 98.88 604 SER A CA 1
ATOM 4589 C C . SER A 1 604 ? -8.708 -5.556 6.567 1.00 98.88 604 SER A C 1
ATOM 4591 O O . SER A 1 604 ? -8.659 -6.156 5.488 1.00 98.88 604 SER A O 1
ATOM 4593 N N . PRO A 1 605 ? -8.222 -4.306 6.721 1.00 98.62 605 PRO A N 1
ATOM 4594 C CA . PRO A 1 605 ? -7.615 -3.549 5.629 1.00 98.62 605 PRO A CA 1
ATOM 4595 C C . PRO A 1 605 ? -6.294 -4.166 5.157 1.00 98.62 605 PRO A C 1
ATOM 4597 O O . PRO A 1 605 ? -5.538 -4.735 5.950 1.00 98.62 605 PRO A O 1
ATOM 4600 N N . PHE A 1 606 ? -6.008 -4.014 3.863 1.00 98.25 606 PHE A N 1
ATOM 4601 C CA . PHE A 1 606 ? -4.735 -4.380 3.245 1.00 98.25 606 PHE A CA 1
ATOM 4602 C C . PHE A 1 606 ? -3.900 -3.136 2.896 1.00 98.25 606 PHE A C 1
ATOM 4604 O O . PHE A 1 606 ? -2.752 -3.033 3.327 1.00 98.25 606 PHE A O 1
ATOM 4611 N N . SER A 1 607 ? -4.477 -2.195 2.145 1.00 97.12 607 SER A N 1
ATOM 4612 C CA . SER A 1 607 ? -3.779 -1.023 1.591 1.00 97.12 607 SER A CA 1
ATOM 4613 C C . SER A 1 607 ? -4.006 0.269 2.390 1.00 97.12 607 SER A C 1
ATOM 4615 O O . SER A 1 607 ? -4.835 0.315 3.301 1.00 97.12 607 SER A O 1
ATOM 4617 N N . ALA A 1 608 ? -3.298 1.351 2.038 1.00 92.88 608 ALA A N 1
ATOM 4618 C CA . ALA A 1 608 ? -3.543 2.678 2.617 1.00 92.88 608 ALA A CA 1
ATOM 4619 C C . ALA A 1 608 ? -4.956 3.206 2.296 1.00 92.88 608 ALA A C 1
ATOM 4621 O O . ALA A 1 608 ? -5.605 3.794 3.161 1.00 92.88 608 ALA A O 1
ATOM 4622 N N . GLU A 1 609 ? -5.457 2.935 1.084 1.00 97.44 609 GLU A N 1
ATOM 4623 C CA . GLU A 1 609 ? -6.844 3.207 0.683 1.00 97.44 609 GLU A CA 1
ATOM 4624 C C . GLU A 1 609 ? -7.827 2.486 1.618 1.00 97.44 609 GLU A C 1
ATOM 4626 O O . GLU A 1 609 ? -8.700 3.124 2.212 1.00 97.44 609 GLU A O 1
ATOM 4631 N N . ASP A 1 610 ? -7.647 1.175 1.812 1.00 98.50 610 ASP A N 1
ATOM 4632 C CA . ASP A 1 610 ? -8.509 0.381 2.693 1.00 98.50 610 ASP A CA 1
ATOM 4633 C C . ASP A 1 610 ? -8.477 0.905 4.125 1.00 98.50 610 ASP A C 1
ATOM 4635 O O . ASP A 1 610 ? -9.518 1.071 4.755 1.00 98.50 610 ASP A O 1
ATOM 4639 N N . ALA A 1 611 ? -7.277 1.162 4.642 1.00 98.56 611 ALA A N 1
ATOM 4640 C CA . ALA A 1 611 ? -7.071 1.564 6.020 1.00 98.56 611 ALA A CA 1
ATOM 4641 C C . ALA A 1 611 ? -7.740 2.909 6.324 1.00 98.56 611 ALA A C 1
ATOM 4643 O O . ALA A 1 611 ? -8.472 3.014 7.310 1.00 98.56 611 ALA A O 1
ATOM 4644 N N . LYS A 1 612 ? -7.570 3.910 5.447 1.00 98.25 612 LYS A N 1
ATOM 4645 C CA . LYS A 1 612 ? -8.228 5.212 5.608 1.00 98.25 612 LYS A CA 1
ATOM 4646 C C . LYS A 1 612 ? -9.744 5.085 5.472 1.00 98.25 612 LYS A C 1
ATOM 4648 O O . LYS A 1 612 ? -10.487 5.490 6.367 1.00 98.25 612 LYS A O 1
ATOM 4653 N N . GLY A 1 613 ? -10.211 4.504 4.369 1.00 98.56 613 GLY A N 1
ATOM 4654 C CA . GLY A 1 613 ? -11.634 4.462 4.042 1.00 98.56 613 GLY A CA 1
ATOM 4655 C C . GLY A 1 613 ? -12.460 3.612 5.010 1.00 98.56 613 GLY A C 1
ATOM 4656 O O . GLY A 1 613 ? -13.555 4.029 5.397 1.00 98.56 613 GLY A O 1
ATOM 4657 N N . LEU A 1 614 ? -11.945 2.451 5.435 1.00 98.88 614 LEU A N 1
ATOM 4658 C CA . LEU A 1 614 ? -12.648 1.550 6.355 1.00 98.88 614 LEU A CA 1
ATOM 4659 C C . LEU A 1 614 ? -12.627 2.060 7.795 1.00 98.88 614 LEU A C 1
ATOM 4661 O O . LEU A 1 614 ? -13.634 1.906 8.481 1.00 98.88 614 LEU A O 1
ATOM 4665 N N . LEU A 1 615 ? -11.542 2.691 8.265 1.00 98.88 615 LEU A N 1
ATOM 4666 C CA . LEU A 1 615 ? -11.525 3.259 9.617 1.00 98.88 615 LEU A CA 1
ATOM 4667 C C . LEU A 1 615 ? -12.487 4.450 9.730 1.00 98.88 615 LEU A C 1
ATOM 4669 O O . LEU A 1 615 ? -13.242 4.537 10.696 1.00 98.88 615 LEU A O 1
ATOM 4673 N N . LYS A 1 616 ? -12.544 5.321 8.714 1.00 98.88 616 LYS A N 1
ATOM 4674 C CA . LYS A 1 616 ? -13.540 6.406 8.667 1.00 98.88 616 LYS A CA 1
ATOM 4675 C C . LYS A 1 616 ? -14.963 5.855 8.640 1.00 98.88 616 LYS A C 1
ATOM 4677 O O . LYS A 1 616 ? -15.820 6.335 9.378 1.00 98.88 616 LYS A O 1
ATOM 4682 N N . ALA A 1 617 ? -15.218 4.822 7.836 1.00 98.75 617 ALA A N 1
ATOM 4683 C CA . ALA A 1 617 ? -16.517 4.155 7.814 1.00 98.75 617 ALA A CA 1
ATOM 4684 C C . ALA A 1 617 ? -16.868 3.524 9.172 1.00 98.75 617 ALA A C 1
ATOM 4686 O O . ALA A 1 617 ? -18.002 3.660 9.623 1.00 98.75 617 ALA A O 1
ATOM 4687 N N . ALA A 1 618 ? -15.895 2.907 9.850 1.00 98.88 618 ALA A N 1
ATOM 4688 C CA . ALA A 1 618 ? -16.066 2.312 11.171 1.00 98.88 618 ALA A CA 1
ATOM 4689 C C . ALA A 1 618 ? -16.438 3.354 12.236 1.00 98.88 618 ALA A C 1
ATOM 4691 O O . ALA A 1 618 ? -17.393 3.149 12.976 1.00 98.88 618 ALA A O 1
ATOM 4692 N N . ILE A 1 619 ? -15.739 4.495 12.279 1.00 98.88 619 ILE A N 1
ATOM 4693 C CA . ILE A 1 619 ? -16.010 5.581 13.243 1.00 98.88 619 ILE A CA 1
ATOM 4694 C C . ILE A 1 619 ? -17.394 6.210 13.015 1.00 98.88 619 ILE A C 1
ATOM 4696 O O . ILE A 1 619 ? -18.047 6.672 13.953 1.00 98.88 619 ILE A O 1
ATOM 4700 N N . ARG A 1 620 ? -17.863 6.232 11.762 1.00 98.50 620 ARG A N 1
ATOM 4701 C CA . ARG A 1 620 ? -19.187 6.758 11.397 1.00 98.50 620 ARG A CA 1
ATOM 4702 C C . ARG A 1 620 ? -20.325 5.768 11.654 1.00 98.50 620 ARG A C 1
ATOM 4704 O O . ARG A 1 620 ? -21.484 6.182 11.611 1.00 98.50 620 ARG A O 1
ATOM 4711 N N . ASP A 1 621 ? -20.028 4.494 11.896 1.00 98.44 621 ASP A N 1
ATOM 4712 C CA . ASP A 1 621 ? -21.041 3.458 12.073 1.00 98.44 621 ASP A CA 1
ATOM 4713 C C . ASP A 1 621 ? -21.710 3.546 13.459 1.00 98.44 621 ASP A C 1
ATOM 4715 O O . ASP A 1 621 ? -21.024 3.711 14.468 1.00 98.44 621 ASP A O 1
ATOM 4719 N N . PRO A 1 622 ? -23.045 3.399 13.558 1.00 97.38 622 PRO A N 1
ATOM 4720 C CA . PRO A 1 622 ? -23.738 3.398 14.848 1.00 97.38 622 PRO A CA 1
ATOM 4721 C C . PRO A 1 622 ? -23.611 2.073 15.629 1.00 97.38 622 PRO A C 1
ATOM 4723 O O . PRO A 1 622 ? -24.244 1.903 16.674 1.00 97.38 622 PRO A O 1
ATOM 4726 N N . ASN A 1 623 ? -22.866 1.093 15.109 1.00 97.94 623 ASN A N 1
ATOM 4727 C CA . ASN A 1 623 ? -22.700 -0.234 15.702 1.00 97.94 623 ASN A CA 1
ATOM 4728 C C . ASN A 1 623 ? -21.230 -0.514 16.043 1.00 97.94 623 ASN A C 1
ATOM 4730 O O . ASN A 1 623 ? -20.343 0.155 15.516 1.00 97.94 623 ASN A O 1
ATOM 4734 N N . PRO A 1 624 ? -20.949 -1.549 16.854 1.00 98.81 624 PRO A N 1
ATOM 4735 C CA . PRO A 1 624 ? -19.579 -1.926 17.163 1.00 98.81 624 PRO A CA 1
ATOM 4736 C C . PRO A 1 624 ? -18.850 -2.465 15.927 1.00 98.81 624 PRO A C 1
ATOM 4738 O O . PRO A 1 624 ? -19.286 -3.448 15.310 1.00 98.81 624 PRO A O 1
ATOM 4741 N N . VAL A 1 625 ? -17.716 -1.849 15.592 1.00 98.94 625 VAL A N 1
ATOM 4742 C CA . VAL A 1 625 ? -16.871 -2.250 14.461 1.00 98.94 625 VAL A CA 1
ATOM 4743 C C . VAL A 1 625 ? -15.487 -2.661 14.946 1.00 98.94 625 VAL A C 1
ATOM 4745 O O . VAL A 1 625 ? -14.815 -1.919 15.658 1.00 98.94 625 VAL A O 1
ATOM 4748 N N . VAL A 1 626 ? -15.045 -3.846 14.535 1.00 98.94 626 VAL A N 1
ATOM 4749 C CA . VAL A 1 626 ? -13.692 -4.353 14.777 1.00 98.94 626 VAL A CA 1
ATOM 4750 C C . VAL A 1 626 ? -12.839 -4.118 13.530 1.00 98.94 626 VAL A C 1
ATOM 4752 O O . VAL A 1 626 ? -13.170 -4.614 12.452 1.00 98.94 626 VAL A O 1
ATOM 4755 N N . VAL A 1 627 ? -11.738 -3.380 13.673 1.00 98.94 627 VAL A N 1
ATOM 4756 C CA . VAL A 1 627 ? -10.794 -3.042 12.598 1.00 98.94 627 VAL A CA 1
ATOM 4757 C C . VAL A 1 627 ? -9.486 -3.798 12.831 1.00 98.94 627 VAL A C 1
ATOM 4759 O O . VAL A 1 627 ? -8.664 -3.415 13.660 1.00 98.94 627 VAL A O 1
ATOM 4762 N N . LEU A 1 628 ? -9.317 -4.906 12.109 1.00 98.94 628 LEU A N 1
ATOM 4763 C CA . LEU A 1 628 ? -8.185 -5.828 12.225 1.00 98.94 628 LEU A CA 1
ATOM 4764 C C . LEU A 1 628 ? -7.036 -5.391 11.311 1.00 98.94 628 LEU A C 1
ATOM 4766 O O . LEU A 1 628 ? -6.923 -5.854 10.171 1.00 98.94 628 LEU A O 1
ATOM 4770 N N . GLU A 1 629 ? -6.197 -4.494 11.818 1.00 98.81 629 GLU A N 1
ATOM 4771 C CA . GLU A 1 629 ? -5.020 -3.967 11.118 1.00 98.81 629 GLU A CA 1
ATOM 4772 C C . GLU A 1 629 ? -3.885 -5.000 11.086 1.00 98.81 629 GLU A C 1
ATOM 4774 O O . GLU A 1 629 ? -4.012 -6.107 11.610 1.00 98.81 629 GLU A O 1
ATOM 4779 N N . ASN A 1 630 ? -2.746 -4.664 10.479 1.00 98.50 630 ASN A N 1
ATOM 4780 C CA . ASN A 1 630 ? -1.581 -5.543 10.467 1.00 98.50 630 ASN A CA 1
ATOM 4781 C C . ASN A 1 630 ? -0.285 -4.759 10.685 1.00 98.50 630 ASN A C 1
ATOM 4783 O O . ASN A 1 630 ? -0.005 -3.795 9.976 1.00 98.50 630 ASN A O 1
ATOM 4787 N N . GLU A 1 631 ? 0.516 -5.211 11.650 1.00 96.69 631 GLU A N 1
ATOM 4788 C CA . GLU A 1 631 ? 1.733 -4.522 12.093 1.00 96.69 631 GLU A CA 1
ATOM 4789 C C . GLU A 1 631 ? 2.762 -4.364 10.968 1.00 96.69 631 GLU A C 1
ATOM 4791 O O . GLU A 1 631 ? 3.276 -3.269 10.736 1.00 96.69 631 GLU A O 1
ATOM 4796 N N . LEU A 1 632 ? 2.959 -5.422 10.182 1.00 94.19 632 LEU A N 1
ATOM 4797 C CA . LEU A 1 632 ? 3.905 -5.435 9.069 1.00 94.19 632 LEU A CA 1
ATOM 4798 C C . LEU A 1 632 ? 3.439 -4.587 7.878 1.00 94.19 632 LEU A C 1
ATOM 4800 O O . LEU A 1 632 ? 4.259 -4.242 7.029 1.00 94.19 632 LEU A O 1
ATOM 4804 N N . MET A 1 633 ? 2.154 -4.219 7.821 1.00 95.69 633 MET A N 1
ATOM 4805 C CA . MET A 1 633 ? 1.624 -3.316 6.797 1.00 95.69 633 MET A CA 1
ATOM 4806 C C . MET A 1 633 ? 1.790 -1.840 7.161 1.00 95.69 633 MET A C 1
ATOM 4808 O O . MET A 1 633 ? 1.819 -1.011 6.260 1.00 95.69 633 MET A O 1
ATOM 4812 N N . TYR A 1 634 ? 1.963 -1.479 8.439 1.00 87.69 634 TYR A N 1
ATOM 4813 C CA . TYR A 1 634 ? 2.014 -0.074 8.870 1.00 87.69 634 TYR A CA 1
ATOM 4814 C C . TYR A 1 634 ? 3.077 0.762 8.151 1.00 87.69 634 TYR A C 1
ATOM 4816 O O . TYR A 1 634 ? 2.835 1.924 7.831 1.00 87.69 634 TYR A O 1
ATOM 4824 N N . GLY A 1 635 ? 4.259 0.187 7.918 1.00 78.44 635 GLY A N 1
ATOM 4825 C CA . GLY A 1 635 ? 5.357 0.857 7.217 1.00 78.44 635 GLY A CA 1
ATOM 4826 C C . GLY A 1 635 ? 5.267 0.807 5.691 1.00 78.44 635 GLY A C 1
ATOM 4827 O O . GLY A 1 635 ? 6.111 1.408 5.034 1.00 78.44 635 GLY A O 1
ATOM 4828 N N . VAL A 1 636 ? 4.289 0.093 5.128 1.00 77.56 636 VAL A N 1
ATOM 4829 C CA . VAL A 1 636 ? 4.158 -0.094 3.680 1.00 77.56 636 VAL A CA 1
ATOM 4830 C C . VAL A 1 636 ? 3.470 1.123 3.070 1.00 77.56 636 VAL A C 1
ATOM 4832 O O . VAL A 1 636 ? 2.410 1.548 3.533 1.00 77.56 636 VAL A O 1
ATOM 4835 N N . SER A 1 637 ? 4.101 1.680 2.038 1.00 76.25 637 SER A N 1
ATOM 4836 C CA . SER A 1 637 ? 3.626 2.823 1.258 1.00 76.25 637 SER A CA 1
ATOM 4837 C C . SER A 1 637 ? 2.820 2.343 0.055 1.00 76.25 637 SER A C 1
ATOM 4839 O O . SER A 1 637 ? 3.270 1.455 -0.668 1.00 76.25 637 SER A O 1
ATOM 4841 N N . PHE A 1 638 ? 1.651 2.938 -0.171 1.00 76.56 638 PHE A N 1
ATOM 4842 C CA . PHE A 1 638 ? 0.809 2.668 -1.335 1.00 76.56 638 PHE A CA 1
ATOM 4843 C C . PHE A 1 638 ? 0.591 3.946 -2.148 1.00 76.56 638 PHE A C 1
ATOM 4845 O O . PHE A 1 638 ? 0.423 5.012 -1.544 1.00 76.56 638 PHE A O 1
ATOM 4852 N N . PRO A 1 639 ? 0.535 3.855 -3.489 1.00 67.88 639 PRO A N 1
ATOM 4853 C CA . PRO A 1 639 ? -0.036 4.925 -4.291 1.00 67.88 639 PRO A CA 1
ATOM 4854 C C . PRO A 1 639 ? -1.521 5.081 -3.938 1.00 67.88 639 PRO A C 1
ATOM 4856 O O . PRO A 1 639 ? -2.242 4.094 -3.786 1.00 67.88 639 PRO A O 1
ATOM 4859 N N . VAL A 1 640 ? -1.978 6.321 -3.808 1.00 67.25 640 VAL A N 1
ATOM 4860 C CA . VAL A 1 640 ? -3.365 6.688 -3.526 1.00 67.25 640 VAL A CA 1
ATOM 4861 C C . VAL A 1 640 ? -3.813 7.799 -4.474 1.00 67.25 640 VAL A C 1
ATOM 4863 O O . VAL A 1 640 ? -3.016 8.649 -4.877 1.00 67.25 640 VAL A O 1
ATOM 4866 N N . SER A 1 641 ? -5.091 7.784 -4.846 1.00 74.50 641 SER A N 1
ATOM 4867 C CA . SER A 1 641 ? -5.696 8.838 -5.663 1.00 74.50 641 SER A CA 1
ATOM 4868 C C . SER A 1 641 ? -6.044 10.070 -4.819 1.00 74.50 641 SER A C 1
ATOM 4870 O O . SER A 1 641 ? -6.164 9.989 -3.593 1.00 74.50 641 SER A O 1
ATOM 4872 N N . ASP A 1 642 ? -6.294 11.203 -5.476 1.00 71.62 642 ASP A N 1
ATOM 4873 C CA . ASP A 1 642 ? -6.782 12.422 -4.810 1.00 71.62 642 ASP A CA 1
ATOM 4874 C C . ASP A 1 642 ? -8.109 12.194 -4.072 1.00 71.62 642 ASP A C 1
ATOM 4876 O O . ASP A 1 642 ? -8.364 12.800 -3.030 1.00 71.62 642 ASP A O 1
ATOM 4880 N N . GLU A 1 643 ? -8.942 11.274 -4.572 1.00 78.75 643 GLU A N 1
ATOM 4881 C CA . GLU A 1 643 ? -10.180 10.868 -3.905 1.00 78.75 643 GLU A CA 1
ATOM 4882 C C . GLU A 1 643 ? -9.892 10.314 -2.505 1.00 78.75 643 GLU A C 1
ATOM 4884 O O . GLU A 1 643 ? -10.534 10.740 -1.550 1.00 78.75 643 GLU A O 1
ATOM 4889 N N . VAL A 1 644 ? -8.884 9.445 -2.362 1.00 78.12 644 VAL A N 1
ATOM 4890 C CA . VAL A 1 644 ? -8.477 8.861 -1.070 1.00 78.12 644 VAL A CA 1
ATOM 4891 C C . VAL A 1 644 ? -7.949 9.930 -0.112 1.00 78.12 644 VAL A C 1
ATOM 4893 O O . VAL A 1 644 ? -8.148 9.848 1.103 1.00 78.12 644 VAL A O 1
ATOM 4896 N N . LEU A 1 645 ? -7.287 10.966 -0.631 1.00 77.81 645 LEU A N 1
ATOM 4897 C CA . LEU A 1 645 ? -6.830 12.096 0.181 1.00 77.81 645 LEU A CA 1
ATOM 4898 C C . LEU A 1 645 ? -7.983 12.985 0.666 1.00 77.81 645 LEU A C 1
ATOM 4900 O O . LEU A 1 645 ? -7.829 13.682 1.671 1.00 77.81 645 LEU A O 1
ATOM 4904 N N . GLY A 1 646 ? -9.141 12.932 0.008 1.00 79.75 646 GLY A N 1
ATOM 4905 C CA . GLY A 1 646 ? -10.331 13.679 0.390 1.00 79.75 646 GLY A CA 1
ATOM 4906 C C . GLY A 1 646 ? -10.811 13.358 1.810 1.00 79.75 646 GLY A C 1
ATOM 4907 O O . GLY A 1 646 ? -10.931 12.203 2.212 1.00 79.75 646 GLY A O 1
ATOM 4908 N N . LYS A 1 647 ? -11.181 14.398 2.568 1.00 85.31 647 LYS A N 1
ATOM 4909 C CA . LYS A 1 647 ? -11.696 14.272 3.950 1.00 85.31 647 LYS A CA 1
ATOM 4910 C C . LYS A 1 647 ? -13.015 13.498 4.045 1.00 85.31 647 LYS A C 1
ATOM 4912 O O . LYS A 1 647 ? -13.374 13.002 5.115 1.00 85.31 647 LYS A O 1
ATOM 4917 N N . ASP A 1 648 ? -13.745 13.401 2.938 1.00 90.31 648 ASP A N 1
ATOM 4918 C CA . ASP A 1 648 ? -15.023 12.695 2.854 1.00 90.31 648 ASP A CA 1
ATOM 4919 C C . ASP A 1 648 ? -14.889 11.250 2.363 1.00 90.31 648 ASP A C 1
ATOM 4921 O O . ASP A 1 648 ? -15.883 10.523 2.378 1.00 90.31 648 ASP A O 1
ATOM 4925 N N . PHE A 1 649 ? -13.679 10.815 1.993 1.00 95.75 649 PHE A N 1
ATOM 4926 C CA . PHE A 1 649 ? -13.425 9.465 1.506 1.00 95.75 649 PHE A CA 1
ATOM 4927 C C . PHE A 1 649 ? -13.816 8.407 2.537 1.00 95.75 649 PHE A C 1
ATOM 4929 O O . PHE A 1 649 ? -13.338 8.411 3.671 1.00 95.75 649 PHE A O 1
ATOM 4936 N N . VAL A 1 650 ? -14.678 7.480 2.140 1.00 97.25 650 VAL A N 1
ATOM 4937 C CA . VAL A 1 650 ? -15.115 6.346 2.955 1.00 97.25 650 VAL A CA 1
ATOM 4938 C C . VAL A 1 650 ? -15.307 5.135 2.060 1.00 97.25 650 VAL A C 1
ATOM 4940 O O . VAL A 1 650 ? -15.729 5.264 0.913 1.00 97.25 650 VAL A O 1
ATOM 4943 N N . ILE A 1 651 ? -15.034 3.950 2.599 1.00 97.69 651 ILE A N 1
ATOM 4944 C CA . ILE A 1 651 ? -15.312 2.683 1.919 1.00 97.69 651 ILE A CA 1
ATOM 4945 C C . ILE A 1 651 ? -16.541 2.049 2.560 1.00 97.69 651 ILE A C 1
ATOM 4947 O O . ILE A 1 651 ? -16.656 1.986 3.783 1.00 97.69 651 ILE A O 1
ATOM 4951 N N . GLU A 1 652 ? -17.459 1.558 1.734 1.00 98.06 652 GLU A N 1
ATOM 4952 C CA . GLU A 1 652 ? -18.628 0.826 2.212 1.00 98.06 652 GLU A CA 1
ATOM 4953 C C . GLU A 1 652 ? -18.204 -0.497 2.878 1.00 98.06 652 GLU A C 1
ATOM 4955 O O . GLU A 1 652 ? -17.579 -1.360 2.257 1.00 98.06 652 GLU A O 1
ATOM 4960 N N . ILE A 1 653 ? -18.556 -0.670 4.157 1.00 98.75 653 ILE A N 1
ATOM 4961 C CA . ILE A 1 653 ? -18.354 -1.934 4.876 1.00 98.75 653 ILE A CA 1
ATOM 4962 C C . ILE A 1 653 ? -19.266 -3.004 4.264 1.00 98.75 653 ILE A C 1
ATOM 4964 O O . ILE A 1 653 ? -20.464 -2.790 4.096 1.00 98.75 653 ILE A O 1
ATOM 4968 N N . GLY A 1 654 ? -18.709 -4.182 3.997 1.00 98.12 654 GLY A N 1
ATOM 4969 C CA . GLY A 1 654 ? -19.388 -5.285 3.320 1.00 98.12 654 GLY A CA 1
ATOM 4970 C C . GLY A 1 654 ? -19.141 -5.352 1.815 1.00 98.12 654 GLY A C 1
ATOM 4971 O O . GLY A 1 654 ? -19.814 -6.135 1.151 1.00 98.12 654 GLY A O 1
ATOM 4972 N N . LYS A 1 655 ? -18.210 -4.548 1.279 1.00 98.50 655 LYS A N 1
ATOM 4973 C CA . LYS A 1 655 ? -17.810 -4.569 -0.135 1.00 98.50 655 LYS A CA 1
ATOM 4974 C C . LYS A 1 655 ? -16.364 -5.010 -0.315 1.00 98.50 655 LYS A C 1
ATOM 4976 O O . LYS A 1 655 ? -15.451 -4.380 0.222 1.00 98.50 655 LYS A O 1
ATOM 4981 N N . ALA A 1 656 ? -16.166 -6.062 -1.104 1.00 98.50 656 ALA A N 1
ATOM 4982 C CA . ALA A 1 656 ? -14.845 -6.506 -1.532 1.00 98.50 656 ALA A CA 1
ATOM 4983 C C . ALA A 1 656 ? -14.333 -5.670 -2.720 1.00 98.50 656 ALA A C 1
ATOM 4985 O O . ALA A 1 656 ? -15.101 -4.997 -3.410 1.00 98.50 656 ALA A O 1
ATOM 4986 N N . LYS A 1 657 ? -13.022 -5.715 -2.970 1.00 98.50 657 LYS A N 1
ATOM 4987 C CA . LYS A 1 657 ? -12.368 -5.081 -4.122 1.00 98.50 657 LYS A CA 1
ATOM 4988 C C . LYS A 1 657 ? -11.668 -6.138 -4.965 1.00 98.50 657 LYS A C 1
ATOM 4990 O O . LYS A 1 657 ? -10.933 -6.967 -4.437 1.00 98.50 657 LYS A O 1
ATOM 4995 N N . ILE A 1 658 ? -11.875 -6.091 -6.277 1.00 98.50 658 ILE A N 1
ATOM 4996 C CA . ILE A 1 658 ? -11.035 -6.822 -7.227 1.00 98.50 658 ILE A CA 1
ATOM 4997 C C . ILE A 1 658 ? -9.757 -5.997 -7.397 1.00 98.50 658 ILE A C 1
ATOM 4999 O O . ILE A 1 658 ? -9.795 -4.916 -7.976 1.00 98.50 658 ILE A O 1
ATOM 5003 N N . GLU A 1 659 ? -8.645 -6.483 -6.850 1.00 96.56 659 GLU A N 1
ATOM 5004 C CA . GLU A 1 659 ? -7.334 -5.825 -6.964 1.00 96.56 659 GLU A CA 1
ATOM 5005 C C . GLU A 1 659 ? -6.670 -6.136 -8.309 1.00 96.56 659 GLU A C 1
ATOM 5007 O O . GLU A 1 659 ? -5.880 -5.352 -8.826 1.00 96.56 659 GLU A O 1
ATOM 5012 N N . ARG A 1 660 ? -7.001 -7.293 -8.895 1.00 97.50 660 ARG A N 1
ATOM 5013 C CA . ARG A 1 660 ? -6.508 -7.720 -10.204 1.00 97.50 660 ARG A CA 1
ATOM 5014 C C . ARG A 1 660 ? -7.573 -8.533 -10.918 1.00 97.50 660 ARG A C 1
ATOM 5016 O O . ARG A 1 660 ? -8.022 -9.542 -10.387 1.00 97.50 660 ARG A O 1
ATOM 5023 N N . GLU A 1 661 ? -7.926 -8.132 -12.133 1.00 97.81 661 GLU A N 1
ATOM 5024 C CA . GLU A 1 661 ? -8.816 -8.908 -13.002 1.00 97.81 661 GLU A CA 1
ATOM 5025 C C . GLU A 1 661 ? -8.131 -10.182 -13.518 1.00 97.81 661 GLU A C 1
ATOM 5027 O O . GLU A 1 661 ? -6.947 -10.176 -13.874 1.00 97.81 661 GLU A O 1
ATOM 5032 N N . GLY A 1 662 ? -8.898 -11.265 -13.625 1.00 97.69 662 GLY A N 1
ATOM 5033 C CA . GLY A 1 662 ? -8.431 -12.538 -14.175 1.00 97.69 662 GLY A CA 1
ATOM 5034 C C . GLY A 1 662 ? -9.546 -13.379 -14.788 1.00 97.69 662 GLY A C 1
ATOM 5035 O O . GLY A 1 662 ? -10.710 -12.981 -14.804 1.00 97.69 662 GLY A O 1
ATOM 5036 N N . SER A 1 663 ? -9.176 -14.534 -15.341 1.00 97.94 663 SER A N 1
ATOM 5037 C CA . SER A 1 663 ? -10.103 -15.417 -16.069 1.00 97.94 663 SER A CA 1
ATOM 5038 C C . SER A 1 663 ? -9.980 -16.894 -15.725 1.00 97.94 663 SER A C 1
ATOM 5040 O O . SER A 1 663 ? -10.909 -17.634 -16.007 1.00 97.94 663 SER A O 1
ATOM 5042 N N . ASP A 1 664 ? -8.870 -17.331 -15.135 1.00 98.31 664 ASP A N 1
ATOM 5043 C CA . ASP A 1 664 ? -8.576 -18.761 -15.011 1.00 98.31 664 ASP A CA 1
ATOM 5044 C C . ASP A 1 664 ? -8.788 -19.269 -13.585 1.00 98.31 664 ASP A C 1
ATOM 5046 O O . ASP A 1 664 ? -9.120 -20.429 -13.387 1.00 98.31 664 ASP A O 1
ATOM 5050 N N . ILE A 1 665 ? -8.574 -18.420 -12.577 1.00 98.75 665 ILE A N 1
ATOM 5051 C CA . ILE A 1 665 ? -8.765 -18.779 -11.169 1.00 98.75 665 ILE A CA 1
ATOM 5052 C C . ILE A 1 665 ? -9.033 -17.544 -10.315 1.00 98.75 665 ILE A C 1
ATOM 5054 O O . ILE A 1 665 ? -8.396 -16.512 -10.513 1.00 98.75 665 ILE A O 1
ATOM 5058 N N . THR A 1 666 ? -9.941 -17.654 -9.350 1.00 98.88 666 THR A N 1
ATOM 5059 C CA . THR A 1 666 ? -10.198 -16.627 -8.335 1.00 98.88 666 THR A CA 1
ATOM 5060 C C . THR A 1 666 ? -9.381 -16.906 -7.074 1.00 98.88 666 THR A C 1
ATOM 5062 O O . THR A 1 666 ? -9.420 -18.007 -6.524 1.00 98.88 666 THR A O 1
ATOM 5065 N N . ILE A 1 667 ? -8.662 -15.900 -6.581 1.00 98.88 667 ILE A N 1
ATOM 5066 C CA . ILE A 1 667 ? -7.896 -15.925 -5.333 1.00 98.88 667 ILE A CA 1
ATOM 5067 C C . ILE A 1 667 ? -8.491 -14.880 -4.388 1.00 98.88 667 ILE A C 1
ATOM 5069 O O . ILE A 1 667 ? -8.424 -13.683 -4.651 1.00 98.88 667 ILE A O 1
ATOM 5073 N N . VAL A 1 668 ? -9.071 -15.327 -3.277 1.00 98.94 668 VAL A N 1
ATOM 5074 C CA . VAL A 1 668 ? -9.698 -14.464 -2.267 1.00 98.94 668 VAL A CA 1
ATOM 5075 C C . VAL A 1 668 ? -8.791 -14.355 -1.050 1.00 98.94 668 VAL A C 1
ATOM 5077 O O . VAL A 1 668 ? -8.432 -15.373 -0.463 1.00 98.94 668 VAL A O 1
ATOM 5080 N N . ALA A 1 669 ? -8.446 -13.136 -0.644 1.00 98.88 669 ALA A N 1
ATOM 5081 C CA . ALA A 1 669 ? -7.565 -12.873 0.489 1.00 98.88 669 ALA A CA 1
ATOM 5082 C C . ALA A 1 669 ? -8.030 -11.660 1.312 1.00 98.88 669 ALA A C 1
ATOM 5084 O O . ALA A 1 669 ? -8.842 -10.854 0.863 1.00 98.88 669 ALA A O 1
ATOM 5085 N N . HIS A 1 670 ? -7.502 -11.510 2.527 1.00 98.88 670 HIS A N 1
ATOM 5086 C CA . HIS A 1 670 ? -7.677 -10.304 3.343 1.00 98.88 670 HIS A CA 1
ATOM 5087 C C . HIS A 1 670 ? -6.371 -9.921 4.034 1.00 98.88 670 HIS A C 1
ATOM 5089 O O . HIS A 1 670 ? -5.520 -10.782 4.261 1.00 98.88 670 HIS A O 1
ATOM 5095 N N . SER A 1 671 ? -6.236 -8.647 4.419 1.00 98.69 671 SER A N 1
ATOM 5096 C CA . SER A 1 671 ? -5.038 -8.111 5.075 1.00 98.69 671 SER A CA 1
ATOM 5097 C C . SER A 1 671 ? -3.750 -8.358 4.269 1.00 98.69 671 SER A C 1
ATOM 5099 O O . SER A 1 671 ? -3.769 -8.405 3.042 1.00 98.69 671 SER A O 1
ATOM 5101 N N . ARG A 1 672 ? -2.609 -8.524 4.946 1.00 98.12 672 ARG A N 1
ATOM 5102 C CA . ARG A 1 672 ? -1.293 -8.763 4.335 1.00 98.12 672 ARG A CA 1
ATOM 5103 C C . ARG A 1 672 ? -1.258 -9.898 3.290 1.00 98.12 672 ARG A C 1
ATOM 5105 O O . ARG A 1 672 ? -0.608 -9.697 2.266 1.00 98.12 672 ARG A O 1
ATOM 5112 N N . PRO A 1 673 ? -1.949 -11.047 3.467 1.00 98.50 673 PRO A N 1
ATOM 5113 C CA . PRO A 1 673 ? -2.057 -12.076 2.428 1.00 98.50 673 PRO A CA 1
ATOM 5114 C C . PRO A 1 673 ? -2.548 -11.612 1.049 1.00 98.50 673 PRO A C 1
ATOM 5116 O O . PRO A 1 673 ? -2.274 -12.304 0.071 1.00 98.50 673 PRO A O 1
ATOM 5119 N N . VAL A 1 674 ? -3.223 -10.460 0.933 1.00 98.75 674 VAL A N 1
ATOM 5120 C CA . VAL A 1 674 ? -3.586 -9.883 -0.375 1.00 98.75 674 VAL A CA 1
ATOM 5121 C C . VAL A 1 674 ? -2.338 -9.582 -1.209 1.00 98.75 674 VAL A C 1
ATOM 5123 O O . VAL A 1 674 ? -2.326 -9.903 -2.395 1.00 98.75 674 VAL A O 1
ATOM 5126 N N . GLN A 1 675 ? -1.254 -9.080 -0.600 1.00 97.69 675 GLN A N 1
ATOM 5127 C CA . GLN A 1 675 ? 0.012 -8.882 -1.318 1.00 97.69 675 GLN A CA 1
ATOM 5128 C C . GLN A 1 675 ? 0.551 -10.208 -1.860 1.00 97.69 675 GLN A C 1
ATOM 5130 O O . GLN A 1 675 ? 0.915 -10.297 -3.025 1.00 97.69 675 GLN A O 1
ATOM 5135 N N . PHE A 1 676 ? 0.536 -11.268 -1.047 1.00 97.81 676 PHE A N 1
ATOM 5136 C CA . PHE A 1 676 ? 1.022 -12.580 -1.483 1.00 97.81 676 PHE A CA 1
ATOM 5137 C C . PHE A 1 676 ? 0.169 -13.169 -2.610 1.00 97.81 676 PHE A C 1
ATOM 5139 O O . PHE A 1 676 ? 0.694 -13.877 -3.467 1.00 97.81 676 PHE A O 1
ATOM 5146 N N . ALA A 1 677 ? -1.135 -12.880 -2.626 1.00 98.56 677 ALA A N 1
ATOM 5147 C CA . ALA A 1 677 ? -2.024 -13.259 -3.718 1.00 98.56 677 ALA A CA 1
ATOM 5148 C C . ALA A 1 677 ? -1.713 -12.489 -5.013 1.00 98.56 677 ALA A C 1
ATOM 5150 O O . ALA A 1 677 ? -1.707 -13.102 -6.081 1.00 98.56 677 ALA A O 1
ATOM 5151 N N . LEU A 1 678 ? -1.413 -11.187 -4.927 1.00 98.19 678 LEU A N 1
ATOM 5152 C CA . LEU A 1 678 ? -0.968 -10.380 -6.070 1.00 98.19 678 LEU A CA 1
ATOM 5153 C C . LEU A 1 678 ? 0.364 -10.894 -6.630 1.00 98.19 678 LEU A C 1
ATOM 5155 O O . LEU A 1 678 ? 0.448 -11.179 -7.823 1.00 98.19 678 LEU A O 1
ATOM 5159 N N . ASP A 1 679 ? 1.355 -11.122 -5.768 1.00 97.06 679 ASP A N 1
ATOM 5160 C CA . ASP A 1 679 ? 2.660 -11.664 -6.161 1.00 97.06 679 ASP A CA 1
ATOM 5161 C C . ASP A 1 679 ? 2.510 -13.064 -6.795 1.00 97.06 679 ASP A C 1
ATOM 5163 O O . ASP A 1 679 ? 3.121 -13.382 -7.816 1.00 97.06 679 ASP A O 1
ATOM 5167 N N . ALA A 1 680 ? 1.637 -13.913 -6.237 1.00 97.69 680 ALA A N 1
ATOM 5168 C CA . ALA A 1 680 ? 1.331 -15.222 -6.813 1.00 97.69 680 ALA A CA 1
ATOM 5169 C C . ALA A 1 680 ? 0.640 -15.111 -8.177 1.00 97.69 680 ALA A C 1
ATOM 5171 O O . ALA A 1 680 ? 0.927 -15.915 -9.065 1.00 97.69 680 ALA A O 1
ATOM 5172 N N . ALA A 1 681 ? -0.239 -14.126 -8.372 1.00 97.75 681 ALA A N 1
ATOM 5173 C CA . ALA A 1 681 ? -0.868 -13.870 -9.662 1.00 97.75 681 ALA A CA 1
ATOM 5174 C C . ALA A 1 681 ? 0.155 -13.431 -10.724 1.00 97.75 681 ALA A C 1
ATOM 5176 O O . ALA A 1 681 ? 0.035 -13.839 -11.881 1.00 97.75 681 ALA A O 1
ATOM 5177 N N . GLU A 1 682 ? 1.184 -12.664 -10.349 1.00 95.75 682 GLU A N 1
ATOM 5178 C CA . GLU A 1 682 ? 2.296 -12.328 -11.247 1.00 95.75 682 GLU A CA 1
ATOM 5179 C C . GLU A 1 682 ? 3.119 -13.564 -11.635 1.00 95.75 682 GLU A C 1
ATOM 5181 O O . GLU A 1 682 ? 3.417 -13.766 -12.814 1.00 95.75 682 GLU A O 1
ATOM 5186 N N . GLU A 1 683 ? 3.439 -14.440 -10.678 1.00 95.56 683 GLU A N 1
ATOM 5187 C CA . GLU A 1 683 ? 4.146 -15.695 -10.968 1.00 95.56 683 GLU A CA 1
ATOM 5188 C C . GLU A 1 683 ? 3.314 -16.658 -11.832 1.00 95.56 683 GLU A C 1
ATOM 5190 O O . GLU A 1 683 ? 3.839 -17.298 -12.747 1.00 95.56 683 GLU A O 1
ATOM 5195 N N . LEU A 1 684 ? 2.003 -16.742 -11.594 1.00 96.00 684 LEU A N 1
ATOM 5196 C CA . LEU A 1 684 ? 1.074 -17.530 -12.408 1.00 96.00 684 LEU A CA 1
ATOM 5197 C C . LEU A 1 684 ? 0.963 -16.984 -13.838 1.00 96.00 684 LEU A C 1
ATOM 5199 O O . LEU A 1 684 ? 0.943 -17.771 -14.789 1.00 96.00 684 LEU A O 1
ATOM 5203 N N . ALA A 1 685 ? 0.986 -15.659 -14.015 1.00 96.44 685 ALA A N 1
ATOM 5204 C CA . ALA A 1 685 ? 0.932 -15.030 -15.333 1.00 96.44 685 ALA A CA 1
ATOM 5205 C C . ALA A 1 685 ? 2.128 -15.421 -16.217 1.00 96.44 685 ALA A C 1
ATOM 5207 O O . ALA A 1 685 ? 1.955 -15.629 -17.419 1.00 96.44 685 ALA A O 1
ATOM 5208 N N . LYS A 1 686 ? 3.321 -15.623 -15.634 1.00 94.56 686 LYS A N 1
ATOM 5209 C CA . LYS A 1 686 ? 4.504 -16.137 -16.360 1.00 94.56 686 LYS A CA 1
ATOM 5210 C C . LYS A 1 686 ? 4.288 -17.547 -16.920 1.00 94.56 686 LYS A C 1
ATOM 5212 O O . LYS A 1 686 ? 4.908 -17.913 -17.914 1.00 94.56 686 LYS A O 1
ATOM 5217 N N . ALA A 1 687 ? 3.400 -18.328 -16.305 1.00 91.56 687 ALA A N 1
ATOM 5218 C CA . ALA A 1 687 ? 2.980 -19.649 -16.770 1.00 91.56 687 ALA A CA 1
ATOM 5219 C C . ALA A 1 687 ? 1.699 -19.607 -17.631 1.00 91.56 687 ALA A C 1
ATOM 5221 O O . ALA A 1 687 ? 1.108 -20.652 -17.902 1.00 91.56 687 ALA A O 1
ATOM 5222 N N . GLY A 1 688 ? 1.255 -18.417 -18.051 1.00 95.75 688 GLY A N 1
ATOM 5223 C CA . GLY A 1 688 ? 0.041 -18.241 -18.846 1.00 95.75 688 GLY A CA 1
ATOM 5224 C C . GLY A 1 688 ? -1.252 -18.501 -18.071 1.00 95.75 688 GLY A C 1
ATOM 5225 O O . GLY A 1 688 ? -2.244 -18.874 -18.689 1.00 95.75 688 GLY A O 1
ATOM 5226 N N . ILE A 1 689 ? -1.240 -18.354 -16.740 1.00 98.00 689 ILE A N 1
ATOM 5227 C CA . ILE A 1 689 ? -2.428 -18.473 -15.882 1.00 98.00 689 ILE A CA 1
ATOM 5228 C C . ILE A 1 689 ? -2.859 -17.073 -15.422 1.00 98.00 689 ILE A C 1
ATOM 5230 O O . ILE A 1 689 ? -2.104 -16.352 -14.772 1.00 98.00 689 ILE A O 1
ATOM 5234 N N . SER A 1 690 ? -4.088 -16.690 -15.748 1.00 97.94 690 SER A N 1
ATOM 5235 C CA . SER A 1 690 ? -4.684 -15.388 -15.449 1.00 97.94 690 SER A CA 1
ATOM 5236 C C . SER A 1 690 ? -5.505 -15.443 -14.157 1.00 97.94 690 SER A C 1
ATOM 5238 O O . SER A 1 690 ? -6.688 -15.783 -14.175 1.00 97.94 690 SER A O 1
ATOM 5240 N N . ALA A 1 691 ? -4.884 -15.110 -13.023 1.00 98.38 691 ALA A N 1
ATOM 5241 C CA . ALA A 1 691 ? -5.545 -15.119 -11.716 1.00 98.38 691 ALA A CA 1
ATOM 5242 C C . ALA A 1 691 ? -6.266 -13.798 -11.379 1.00 98.38 691 ALA A C 1
ATOM 5244 O O . ALA A 1 691 ? -5.678 -12.717 -11.448 1.00 98.38 691 ALA A O 1
ATOM 5245 N N . GLU A 1 692 ? -7.530 -13.896 -10.978 1.00 98.75 692 GLU A N 1
ATOM 5246 C CA . GLU A 1 692 ? -8.308 -12.803 -10.397 1.00 98.75 692 GLU A CA 1
ATOM 5247 C C . GLU A 1 692 ? -8.043 -12.727 -8.894 1.00 98.75 692 GLU A C 1
ATOM 5249 O O . GLU A 1 692 ? -8.186 -13.733 -8.204 1.00 98.75 692 GLU A O 1
ATOM 5254 N N . VAL A 1 693 ? -7.680 -11.556 -8.372 1.00 98.88 693 VAL A N 1
ATOM 5255 C CA . VAL A 1 693 ? -7.388 -11.363 -6.944 1.00 98.88 693 VAL A CA 1
ATOM 5256 C C . VAL A 1 693 ? -8.455 -10.482 -6.308 1.00 98.88 693 VAL A C 1
ATOM 5258 O O . VAL A 1 693 ? -8.644 -9.334 -6.711 1.00 98.88 693 VAL A O 1
ATOM 5261 N N . ILE A 1 694 ? -9.127 -11.016 -5.288 1.00 98.88 694 ILE A N 1
ATOM 5262 C CA . ILE A 1 694 ? -10.155 -10.331 -4.503 1.00 98.88 694 ILE A CA 1
ATOM 5263 C C . ILE A 1 694 ? -9.617 -10.038 -3.103 1.00 98.88 694 ILE A C 1
ATOM 5265 O O . ILE A 1 694 ? -9.314 -10.951 -2.334 1.00 98.88 694 ILE A O 1
ATOM 5269 N N . ASN A 1 695 ? -9.574 -8.756 -2.758 1.00 98.88 695 ASN A N 1
ATOM 5270 C CA . ASN A 1 695 ? -9.391 -8.256 -1.404 1.00 98.88 695 ASN A CA 1
ATOM 5271 C C . ASN A 1 695 ? -10.754 -8.177 -0.710 1.00 98.88 695 ASN A C 1
ATOM 5273 O O . ASN A 1 695 ? -11.613 -7.380 -1.094 1.00 98.88 695 ASN A O 1
ATOM 5277 N N . LEU A 1 696 ? -10.956 -8.998 0.322 1.00 98.81 696 LEU A N 1
ATOM 5278 C CA . LEU A 1 696 ? -12.233 -9.085 1.030 1.00 98.81 696 LEU A CA 1
ATOM 5279 C C . LEU A 1 696 ? -12.666 -7.757 1.644 1.00 98.81 696 LEU A C 1
ATOM 5281 O O . LEU A 1 696 ? -13.861 -7.471 1.631 1.00 98.81 696 LEU A O 1
ATOM 5285 N N . ARG A 1 697 ? -11.721 -6.974 2.192 1.00 98.62 697 ARG A N 1
ATOM 5286 C CA . ARG A 1 697 ? -11.931 -5.787 3.050 1.00 98.62 697 ARG A CA 1
ATOM 5287 C C . ARG A 1 697 ? -12.754 -6.041 4.315 1.00 98.62 697 ARG A C 1
ATOM 5289 O O . ARG A 1 697 ? -12.317 -5.706 5.410 1.00 98.62 697 ARG A O 1
ATOM 5296 N N . SER A 1 698 ? -13.940 -6.624 4.185 1.00 98.75 698 SER A N 1
ATOM 5297 C CA . SER A 1 698 ? -14.868 -6.958 5.260 1.00 98.75 698 SER A CA 1
ATOM 5298 C C . SER A 1 698 ? -14.939 -8.467 5.468 1.00 98.75 698 SER A C 1
ATOM 5300 O O . SER A 1 698 ? -15.212 -9.229 4.546 1.00 98.75 698 SER A O 1
ATOM 5302 N N . ILE A 1 699 ? -14.709 -8.887 6.710 1.00 98.88 699 ILE A N 1
ATOM 5303 C CA . ILE A 1 699 ? -14.915 -10.265 7.168 1.00 98.88 699 ILE A CA 1
ATOM 5304 C C . ILE A 1 699 ? -16.384 -10.463 7.554 1.00 98.88 699 ILE A C 1
ATOM 5306 O O . ILE A 1 699 ? -16.960 -11.518 7.309 1.00 98.88 699 ILE A O 1
ATOM 5310 N N . ARG A 1 700 ? -17.007 -9.429 8.141 1.00 98.69 700 ARG A N 1
ATOM 5311 C CA . ARG A 1 700 ? -18.428 -9.418 8.491 1.00 98.69 700 ARG A CA 1
ATOM 5312 C C . ARG A 1 700 ? -19.042 -8.026 8.273 1.00 98.69 700 ARG A C 1
ATOM 5314 O O . ARG A 1 700 ? -18.595 -7.080 8.921 1.00 98.69 700 ARG A O 1
ATOM 5321 N N . PRO A 1 701 ? -20.114 -7.894 7.474 1.00 98.50 701 PRO A N 1
ATOM 5322 C CA . PRO A 1 701 ? -20.644 -8.909 6.563 1.00 98.50 701 PRO A CA 1
ATOM 5323 C C . PRO A 1 701 ? -19.643 -9.228 5.441 1.00 98.50 701 PRO A C 1
ATOM 5325 O O . PRO A 1 701 ? -18.908 -8.351 4.996 1.00 98.50 701 PRO A O 1
ATOM 5328 N N . LEU A 1 702 ? -19.614 -10.489 5.017 1.00 97.31 702 LEU A N 1
ATOM 5329 C CA . LEU A 1 702 ? -18.792 -10.956 3.905 1.00 97.31 702 LEU A CA 1
ATOM 5330 C C . LEU A 1 702 ? -19.468 -10.602 2.570 1.00 97.31 702 LEU A C 1
ATOM 5332 O O . LEU A 1 702 ? -20.667 -10.833 2.412 1.00 97.31 702 LEU A O 1
ATOM 5336 N N . ASP A 1 703 ? -18.706 -10.105 1.593 1.00 98.31 703 ASP A N 1
ATOM 5337 C CA . ASP A 1 703 ? -19.209 -9.855 0.234 1.00 98.31 703 ASP A CA 1
ATOM 5338 C C . ASP A 1 703 ? -19.207 -11.141 -0.609 1.00 98.31 703 ASP A C 1
ATOM 5340 O O . ASP A 1 703 ? -18.426 -11.313 -1.549 1.00 98.31 703 ASP A O 1
ATOM 5344 N N . ILE A 1 704 ? -20.074 -12.089 -0.248 1.00 98.00 704 ILE A N 1
ATOM 5345 C CA . ILE A 1 704 ? -20.178 -13.367 -0.963 1.00 98.00 704 ILE A CA 1
ATOM 5346 C C . ILE A 1 704 ? -20.592 -13.170 -2.431 1.00 98.00 704 ILE A C 1
ATOM 5348 O O . ILE A 1 704 ? -20.181 -13.938 -3.298 1.00 98.00 704 ILE A O 1
ATOM 5352 N N . GLY A 1 705 ? -21.345 -12.106 -2.735 1.00 98.00 705 GLY A N 1
ATOM 5353 C CA . GLY A 1 705 ? -21.800 -11.792 -4.090 1.00 98.00 705 GLY A CA 1
ATOM 5354 C C . GLY A 1 705 ? -20.650 -11.489 -5.053 1.00 98.00 705 GLY A C 1
ATOM 5355 O O . GLY A 1 705 ? -20.653 -11.981 -6.186 1.00 98.00 705 GLY A O 1
ATOM 5356 N N . ALA A 1 706 ? -19.641 -10.736 -4.602 1.00 98.00 706 ALA A N 1
ATOM 5357 C CA . ALA A 1 706 ? -18.431 -10.490 -5.387 1.00 98.00 706 ALA A CA 1
ATOM 5358 C C . ALA A 1 706 ? -17.662 -11.792 -5.676 1.00 98.00 706 ALA A C 1
ATOM 5360 O O . ALA A 1 706 ? -17.248 -12.028 -6.814 1.00 98.00 706 ALA A O 1
ATOM 5361 N N . ILE A 1 707 ? -17.537 -12.673 -4.676 1.00 98.50 707 ILE A N 1
ATOM 5362 C CA . ILE A 1 707 ? -16.835 -13.960 -4.811 1.00 98.50 707 ILE A CA 1
ATOM 5363 C C . ILE A 1 707 ? -17.577 -14.882 -5.786 1.00 98.50 707 ILE A C 1
ATOM 5365 O O . ILE A 1 707 ? -16.956 -15.435 -6.689 1.00 98.50 707 ILE A O 1
ATOM 5369 N N . VAL A 1 708 ? -18.903 -15.003 -5.655 1.00 98.56 708 VAL A N 1
ATOM 5370 C CA . VAL A 1 708 ? -19.757 -15.783 -6.569 1.00 98.56 708 VAL A CA 1
ATOM 5371 C C . VAL A 1 708 ? -19.626 -15.284 -8.007 1.00 98.56 708 VAL A C 1
ATOM 5373 O O . VAL A 1 708 ? -19.465 -16.084 -8.927 1.00 98.56 708 VAL A O 1
ATOM 5376 N N . THR A 1 709 ? -19.659 -13.965 -8.214 1.00 98.44 709 THR A N 1
ATOM 5377 C CA . THR A 1 709 ? -19.546 -13.365 -9.554 1.00 98.44 709 THR A CA 1
ATOM 5378 C C . THR A 1 709 ? -18.209 -13.704 -10.209 1.00 98.44 709 THR A C 1
ATOM 5380 O O . THR A 1 709 ? -18.169 -14.077 -11.380 1.00 98.44 709 THR A O 1
ATOM 5383 N N . SER A 1 710 ? -17.120 -13.616 -9.445 1.00 98.56 710 SER A N 1
ATOM 5384 C CA . SER A 1 710 ? -15.781 -13.975 -9.909 1.00 98.56 710 SER A CA 1
ATOM 5385 C C . SER A 1 710 ? -15.643 -15.472 -10.183 1.00 98.56 710 SER A C 1
ATOM 5387 O O . SER A 1 710 ? -15.187 -15.864 -11.254 1.00 98.56 710 SER A O 1
ATOM 5389 N N . LEU A 1 711 ? -16.117 -16.321 -9.269 1.00 98.25 711 LEU A N 1
ATOM 5390 C CA . LEU A 1 711 ? -16.053 -17.772 -9.418 1.00 98.25 711 LEU A CA 1
ATOM 5391 C C . LEU A 1 711 ? -16.810 -18.257 -10.661 1.00 98.25 711 LEU A C 1
ATOM 5393 O O . LEU A 1 711 ? -16.308 -19.108 -11.384 1.00 98.25 711 LEU A O 1
ATOM 5397 N N . LYS A 1 712 ? -17.981 -17.690 -10.972 1.00 98.31 712 LYS A N 1
ATOM 5398 C CA . LYS A 1 712 ? -18.721 -18.037 -12.200 1.00 98.31 712 LYS A CA 1
ATOM 5399 C C . LYS A 1 712 ? -17.957 -17.698 -13.486 1.00 98.31 712 LYS A C 1
ATOM 5401 O O . LYS A 1 712 ? -18.254 -18.274 -14.529 1.00 98.31 712 LYS A O 1
ATOM 5406 N N . LYS A 1 713 ? -17.002 -16.761 -13.423 1.00 98.31 713 LYS A N 1
ATOM 5407 C CA . LYS A 1 713 ? -16.119 -16.387 -14.538 1.00 98.31 713 LYS A CA 1
ATOM 5408 C C . LYS A 1 713 ? -14.903 -17.311 -14.649 1.00 98.31 713 LYS A C 1
ATOM 5410 O O . LYS A 1 713 ? -14.471 -17.569 -15.765 1.00 98.31 713 LYS A O 1
ATOM 5415 N N . THR A 1 714 ? -14.344 -17.752 -13.523 1.00 98.56 714 THR A N 1
ATOM 5416 C CA . THR A 1 714 ? -13.049 -18.456 -13.471 1.00 98.56 714 THR A CA 1
ATOM 5417 C C . THR A 1 714 ? -13.152 -19.964 -13.241 1.00 98.56 714 THR A C 1
ATOM 5419 O O . THR A 1 714 ? -12.182 -20.690 -13.445 1.00 98.56 714 THR A O 1
ATOM 5422 N N . ASN A 1 715 ? -14.304 -20.442 -12.769 1.00 98.50 715 ASN A N 1
ATOM 5423 C CA . ASN A 1 715 ? -14.609 -21.832 -12.420 1.00 98.50 715 ASN A CA 1
ATOM 5424 C C . ASN A 1 715 ? -13.731 -22.459 -11.315 1.00 98.50 715 ASN A C 1
ATOM 5426 O O . ASN A 1 715 ? -13.931 -23.613 -10.941 1.00 98.50 715 ASN A O 1
ATOM 5430 N N . HIS A 1 716 ? -12.782 -21.710 -10.745 1.00 98.75 716 HIS A N 1
ATOM 5431 C CA . HIS A 1 716 ? -11.824 -22.194 -9.751 1.00 98.75 716 HIS A CA 1
ATOM 5432 C C . HIS A 1 716 ? -11.655 -21.165 -8.634 1.00 98.75 716 HIS A C 1
ATOM 5434 O O . HIS A 1 716 ? -11.549 -19.968 -8.896 1.00 98.75 716 HIS A O 1
ATOM 5440 N N . LEU A 1 717 ? -11.564 -21.625 -7.383 1.00 98.75 717 LEU A N 1
ATOM 5441 C CA . LEU A 1 717 ? -11.429 -20.745 -6.221 1.00 98.75 717 LEU A CA 1
ATOM 5442 C C . LEU A 1 717 ? -10.365 -21.232 -5.237 1.00 98.75 717 LEU A C 1
ATOM 5444 O O . LEU A 1 717 ? -10.311 -22.406 -4.864 1.00 98.75 717 LEU A O 1
ATOM 5448 N N . ILE A 1 718 ? -9.552 -20.284 -4.773 1.00 98.69 718 ILE A N 1
ATOM 5449 C CA . ILE A 1 718 ? -8.618 -20.442 -3.661 1.00 98.69 718 ILE A CA 1
ATOM 5450 C C . ILE A 1 718 ? -8.856 -19.338 -2.643 1.00 98.69 718 ILE A C 1
ATOM 5452 O O . ILE A 1 718 ? -8.988 -18.171 -3.004 1.00 98.69 718 ILE A O 1
ATOM 5456 N N . THR A 1 719 ? -8.851 -19.696 -1.363 1.00 98.88 719 THR A N 1
ATOM 5457 C CA . THR A 1 719 ? -8.867 -18.726 -0.262 1.00 98.88 719 THR A CA 1
ATOM 5458 C C . THR A 1 719 ? -7.496 -18.656 0.398 1.00 98.88 719 THR A C 1
ATOM 5460 O O . THR A 1 719 ? -6.890 -19.702 0.647 1.00 98.88 719 THR A O 1
ATOM 5463 N N . VAL A 1 720 ? -7.034 -17.456 0.738 1.00 98.94 720 VAL A N 1
ATOM 5464 C CA . VAL A 1 720 ? -5.742 -17.215 1.388 1.00 98.94 720 VAL A CA 1
ATOM 5465 C C . VAL A 1 720 ? -5.941 -16.399 2.665 1.00 98.94 720 VAL A C 1
ATOM 5467 O O . VAL A 1 720 ? -6.443 -15.277 2.624 1.00 98.94 720 VAL A O 1
ATOM 5470 N N . GLU A 1 721 ? -5.518 -16.936 3.807 1.00 98.81 721 GLU A N 1
ATOM 5471 C CA . GLU A 1 721 ? -5.559 -16.238 5.098 1.00 98.81 721 GLU A CA 1
ATOM 5472 C C . GLU A 1 721 ? -4.294 -16.502 5.927 1.00 98.81 721 GLU A C 1
ATOM 5474 O O . GLU A 1 721 ? -3.660 -17.544 5.809 1.00 98.81 721 GLU A O 1
ATOM 5479 N N . GLY A 1 722 ? -3.914 -15.558 6.791 1.00 98.12 722 GLY A N 1
ATOM 5480 C CA . GLY A 1 722 ? -2.791 -15.743 7.723 1.00 98.12 722 GLY A CA 1
ATOM 5481 C C . GLY A 1 722 ? -3.170 -16.469 9.020 1.00 98.12 722 GLY A C 1
ATOM 5482 O O . GLY A 1 722 ? -2.294 -16.766 9.825 1.00 98.12 722 GLY A O 1
ATOM 5483 N N . GLY A 1 723 ? -4.468 -16.700 9.252 1.00 98.38 723 GLY A N 1
ATOM 5484 C CA . GLY A 1 723 ? -4.987 -17.363 10.447 1.00 98.38 723 GLY A CA 1
ATOM 5485 C C . GLY A 1 723 ? -4.849 -18.884 10.411 1.00 98.38 723 GLY A C 1
ATOM 5486 O O . GLY A 1 723 ? -4.425 -19.468 9.412 1.00 98.38 723 GLY A O 1
ATOM 5487 N N . TRP A 1 724 ? -5.221 -19.525 11.520 1.00 98.75 724 TRP A N 1
ATOM 5488 C CA . TRP A 1 724 ? -5.256 -20.983 11.631 1.00 98.75 724 TRP A CA 1
ATOM 5489 C C . TRP A 1 724 ? -6.322 -21.612 10.717 1.00 98.75 724 TRP A C 1
ATOM 5491 O O . TRP A 1 724 ? -7.351 -20.991 10.448 1.00 98.75 724 TRP A O 1
ATOM 5501 N N . PRO A 1 725 ? -6.113 -22.859 10.250 1.00 98.56 725 PRO A N 1
ATOM 5502 C CA . PRO A 1 725 ? -6.967 -23.460 9.227 1.00 98.56 725 PRO A CA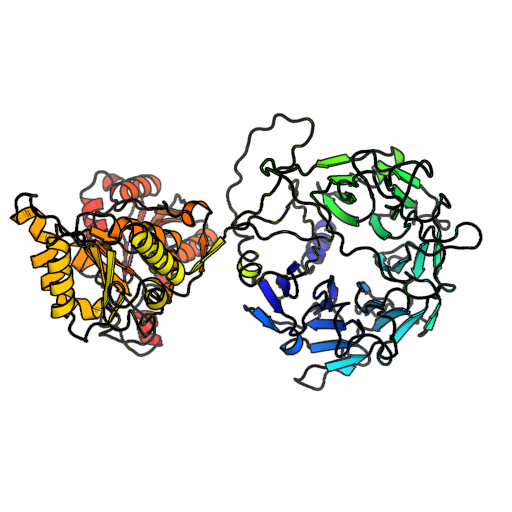 1
ATOM 5503 C C . PRO A 1 725 ? -8.336 -23.912 9.726 1.00 98.56 725 PRO A C 1
ATOM 5505 O O . PRO A 1 725 ? -9.304 -23.911 8.958 1.00 98.56 725 PRO A O 1
ATOM 5508 N N . GLN A 1 726 ? -8.427 -24.398 10.961 1.00 98.62 726 GLN A N 1
ATOM 5509 C CA . GLN A 1 726 ? -9.672 -24.952 11.483 1.00 98.62 726 GLN A CA 1
ATOM 5510 C C . GLN A 1 726 ? -10.613 -23.815 11.873 1.00 98.62 726 GLN A C 1
ATOM 5512 O O . GLN A 1 726 ? -10.233 -22.935 12.639 1.00 98.62 726 GLN A O 1
ATOM 5517 N N . PHE A 1 727 ? -11.836 -23.837 11.332 1.00 98.50 727 PHE A N 1
ATOM 5518 C CA . PHE A 1 727 ? -12.842 -22.790 11.553 1.00 98.50 727 PHE A CA 1
ATOM 5519 C C . PHE A 1 727 ? -12.360 -21.377 11.153 1.00 98.50 727 PHE A C 1
ATOM 5521 O O . PHE A 1 727 ? -12.800 -20.384 11.725 1.00 98.50 727 PHE A O 1
ATOM 5528 N N . GLY A 1 728 ? -11.435 -21.292 10.186 1.00 98.62 728 GLY A N 1
ATOM 5529 C CA . GLY A 1 728 ? -10.893 -20.041 9.639 1.00 98.62 728 GLY A CA 1
ATOM 5530 C C . GLY A 1 728 ? -11.828 -19.346 8.642 1.00 98.62 728 GLY A C 1
ATOM 5531 O O . GLY A 1 728 ? -12.875 -19.882 8.268 1.00 98.62 728 GLY A O 1
ATOM 5532 N N . VAL A 1 729 ? -11.437 -18.171 8.149 1.00 98.88 729 VAL A N 1
ATOM 5533 C CA . VAL A 1 729 ? -12.248 -17.364 7.213 1.00 98.88 729 VAL A CA 1
ATOM 5534 C C . VAL A 1 729 ? -12.526 -18.122 5.910 1.00 98.88 729 VAL A C 1
ATOM 5536 O O . VAL A 1 729 ? -13.648 -18.126 5.405 1.00 98.88 729 VAL A O 1
ATOM 5539 N N . GLY A 1 730 ? -11.532 -18.839 5.389 1.00 98.75 730 GLY A N 1
ATOM 5540 C CA . GLY A 1 730 ? -11.667 -19.662 4.193 1.00 98.75 730 GLY A CA 1
ATOM 5541 C C . GLY A 1 730 ? -12.623 -20.843 4.370 1.00 98.75 730 GLY A C 1
ATOM 5542 O O . GLY A 1 730 ? -13.133 -21.354 3.377 1.00 98.75 730 GLY A O 1
ATOM 5543 N N . SER A 1 731 ? -12.885 -21.291 5.607 1.00 98.69 731 SER A N 1
ATOM 5544 C CA . SER A 1 731 ? -13.879 -22.347 5.854 1.00 98.69 731 SER A CA 1
ATOM 5545 C C . SER A 1 731 ? -15.309 -21.849 5.635 1.00 98.69 731 SER A C 1
ATOM 5547 O O . SER A 1 731 ? -16.087 -22.536 4.980 1.00 98.69 731 SER A O 1
ATOM 5549 N N . GLU A 1 732 ? -15.610 -20.627 6.082 1.00 98.75 732 GLU A N 1
ATOM 5550 C CA . GLU A 1 732 ? -16.908 -19.981 5.871 1.00 98.75 732 GLU A CA 1
ATOM 5551 C C . GLU A 1 732 ? -17.146 -19.685 4.387 1.00 98.75 732 GLU A C 1
ATOM 5553 O O . GLU A 1 732 ? -18.207 -19.998 3.853 1.00 98.75 732 GLU A O 1
ATOM 5558 N N . ILE A 1 733 ? -16.134 -19.154 3.688 1.00 98.75 733 ILE A N 1
ATOM 5559 C CA . ILE A 1 733 ? -16.220 -18.906 2.240 1.00 98.75 733 ILE A CA 1
ATOM 5560 C C . ILE A 1 733 ? -16.502 -20.212 1.491 1.00 98.75 733 ILE A C 1
ATOM 5562 O O . ILE A 1 733 ? -17.391 -20.256 0.646 1.00 98.75 733 ILE A O 1
ATOM 5566 N N . ALA A 1 734 ? -15.769 -21.286 1.800 1.00 98.69 734 ALA A N 1
ATOM 5567 C CA . ALA A 1 734 ? -15.963 -22.569 1.134 1.00 98.69 734 ALA A CA 1
ATOM 5568 C C . ALA A 1 734 ? -17.368 -23.145 1.372 1.00 98.69 734 ALA A C 1
ATOM 5570 O O . ALA A 1 734 ? -17.974 -23.661 0.434 1.00 98.69 734 ALA A O 1
ATOM 5571 N N . ALA A 1 735 ? -17.892 -23.028 2.597 1.00 98.75 735 ALA A N 1
ATOM 5572 C CA . ALA A 1 735 ? -19.241 -23.470 2.934 1.00 98.75 735 ALA A CA 1
ATOM 5573 C C . ALA A 1 735 ? -20.307 -22.656 2.184 1.00 98.75 735 ALA A C 1
ATOM 5575 O O . ALA A 1 735 ? -21.124 -23.240 1.478 1.00 98.75 735 ALA A O 1
ATOM 5576 N N . GLN A 1 736 ? -20.243 -21.321 2.236 1.00 98.56 736 GLN A N 1
ATOM 5577 C CA . GLN A 1 736 ? -21.224 -20.474 1.552 1.00 98.56 736 GLN A CA 1
ATOM 5578 C C . GLN A 1 736 ? -21.198 -20.652 0.031 1.00 98.56 736 GLN A C 1
ATOM 5580 O O . GLN A 1 736 ? -22.248 -20.629 -0.601 1.00 98.56 736 GLN A O 1
ATOM 5585 N N . ILE A 1 737 ? -20.022 -20.856 -0.574 1.00 98.56 737 ILE A N 1
ATOM 5586 C CA . ILE A 1 737 ? -19.932 -21.130 -2.014 1.00 98.56 737 ILE A CA 1
ATOM 5587 C C . ILE A 1 737 ? -20.579 -22.473 -2.358 1.00 98.56 737 ILE A C 1
ATOM 5589 O O . ILE A 1 737 ? -21.352 -22.532 -3.312 1.00 98.56 737 ILE A O 1
ATOM 5593 N N . MET A 1 738 ? -20.309 -23.517 -1.570 1.00 98.56 738 MET A N 1
ATOM 5594 C CA . MET A 1 738 ? -20.923 -24.840 -1.726 1.00 98.56 738 MET A CA 1
ATOM 5595 C C . MET A 1 738 ? -22.455 -24.794 -1.590 1.00 98.56 738 MET A C 1
ATOM 5597 O O . MET A 1 738 ? -23.156 -25.530 -2.275 1.00 98.56 738 MET A O 1
ATOM 5601 N N . GLU A 1 739 ? -22.979 -23.925 -0.726 1.00 98.44 739 GLU A N 1
ATOM 5602 C CA . GLU A 1 739 ? -24.420 -23.722 -0.519 1.00 98.44 739 GLU A CA 1
ATOM 5603 C C . GLU A 1 739 ? -25.065 -22.760 -1.539 1.00 98.44 739 GLU A C 1
ATOM 5605 O O . GLU A 1 739 ? -26.291 -22.638 -1.586 1.00 98.44 739 GLU A O 1
ATOM 5610 N N . SER A 1 740 ? -24.262 -22.063 -2.350 1.00 97.00 740 SER A N 1
ATOM 5611 C CA . SER A 1 740 ? -24.725 -21.053 -3.310 1.00 97.00 740 SER A CA 1
ATOM 5612 C C . SER A 1 740 ? -24.985 -21.614 -4.710 1.00 97.00 740 SER A C 1
ATOM 5614 O O . SER A 1 740 ? -24.576 -22.718 -5.064 1.00 97.00 740 SER A O 1
ATOM 5616 N N . ASP A 1 741 ? -25.579 -20.784 -5.570 1.00 94.38 741 ASP A N 1
ATOM 5617 C CA . ASP A 1 741 ? -25.754 -21.070 -6.999 1.00 94.38 741 ASP A CA 1
ATOM 5618 C C . ASP A 1 741 ? -24.437 -21.053 -7.810 1.00 94.38 741 ASP A C 1
ATOM 5620 O O . ASP A 1 741 ? -24.449 -21.258 -9.024 1.00 94.38 741 ASP A O 1
ATOM 5624 N N . ALA A 1 742 ? -23.296 -20.791 -7.162 1.00 96.62 742 ALA A N 1
ATOM 5625 C CA . ALA A 1 742 ? -21.973 -20.887 -7.766 1.00 96.62 742 ALA A CA 1
ATOM 5626 C C . ALA A 1 742 ? -21.371 -22.296 -7.682 1.00 96.62 742 ALA A C 1
ATOM 5628 O O . ALA A 1 742 ? -20.389 -22.556 -8.374 1.00 96.62 742 ALA A O 1
ATOM 5629 N N . PHE A 1 743 ? -21.938 -23.198 -6.869 1.00 98.38 743 PHE A N 1
ATOM 5630 C CA . PHE A 1 743 ? -21.424 -24.561 -6.712 1.00 98.38 743 PHE A CA 1
ATOM 5631 C C . PHE A 1 743 ? -21.299 -25.293 -8.055 1.00 98.38 743 PHE A C 1
ATOM 5633 O O . PHE A 1 743 ? -20.246 -25.854 -8.349 1.00 98.38 743 PHE A O 1
ATOM 5640 N N . ASP A 1 744 ? -22.324 -25.198 -8.906 1.00 98.06 744 ASP A N 1
ATOM 5641 C CA . ASP A 1 744 ? -22.358 -25.858 -10.218 1.00 98.06 744 ASP A CA 1
ATOM 5642 C C . ASP A 1 744 ? -21.315 -25.312 -11.215 1.00 98.06 744 ASP A C 1
ATOM 5644 O O . ASP A 1 744 ? -21.108 -25.901 -12.274 1.00 98.06 744 ASP A O 1
ATOM 5648 N N . TYR A 1 745 ? -20.660 -24.189 -10.897 1.00 98.31 745 TYR A N 1
ATOM 5649 C CA . TYR A 1 745 ? -19.606 -23.590 -11.719 1.00 98.31 745 TYR A CA 1
ATOM 5650 C C . TYR A 1 745 ? -18.196 -24.025 -11.300 1.00 98.31 745 TYR A C 1
ATOM 5652 O O . TYR A 1 745 ? -17.244 -23.642 -11.975 1.00 98.31 745 TYR A O 1
ATOM 5660 N N . LEU A 1 746 ? -18.029 -24.767 -10.200 1.00 98.25 746 LEU A N 1
ATOM 5661 C CA . LEU A 1 746 ? -16.717 -25.238 -9.755 1.00 98.25 746 LEU A CA 1
ATOM 5662 C C . LEU A 1 746 ? -16.236 -26.423 -10.601 1.00 98.25 746 LEU A C 1
ATOM 5664 O O . LEU A 1 746 ? -16.777 -27.522 -10.508 1.00 98.25 746 LEU A O 1
ATOM 5668 N N . ASP A 1 747 ? -15.137 -26.227 -11.326 1.00 98.25 747 ASP A N 1
ATOM 5669 C CA . ASP A 1 747 ? -14.453 -27.291 -12.078 1.00 98.25 747 ASP A CA 1
ATOM 5670 C C . ASP A 1 747 ? -13.448 -28.076 -11.209 1.00 98.25 747 ASP A C 1
ATOM 5672 O O . ASP A 1 747 ? -12.905 -29.106 -11.618 1.00 98.25 747 ASP A O 1
ATOM 5676 N N . SER A 1 748 ? -13.193 -27.602 -9.985 1.00 98.00 748 SER A N 1
ATOM 5677 C CA . SER A 1 748 ? -12.241 -28.175 -9.031 1.00 98.00 748 SER A CA 1
ATOM 5678 C C . SER A 1 748 ? -12.650 -27.842 -7.588 1.00 98.00 748 SER A C 1
ATOM 5680 O O . SER A 1 748 ? -13.309 -26.822 -7.364 1.00 98.00 748 SER A O 1
ATOM 5682 N N . PRO A 1 749 ? -12.274 -28.652 -6.577 1.00 98.12 749 PRO A N 1
ATOM 5683 C CA . PRO A 1 749 ? -12.517 -28.310 -5.179 1.00 98.12 749 PRO A CA 1
ATOM 5684 C C . PRO A 1 749 ? -11.894 -26.966 -4.784 1.00 98.12 749 PRO A C 1
ATOM 5686 O O . PRO A 1 749 ? -10.830 -26.584 -5.270 1.00 98.12 749 PRO A O 1
ATOM 5689 N N . ILE A 1 750 ? -12.511 -26.285 -3.819 1.00 98.56 750 ILE A N 1
ATOM 5690 C CA . ILE A 1 750 ? -11.952 -25.061 -3.239 1.00 98.56 750 ILE A CA 1
ATOM 5691 C C . ILE A 1 750 ? -10.734 -25.426 -2.383 1.00 98.56 750 ILE A C 1
ATOM 5693 O O . ILE A 1 750 ? -10.846 -26.191 -1.419 1.00 98.56 750 ILE A O 1
ATOM 5697 N N . PHE A 1 751 ? -9.571 -24.854 -2.696 1.00 98.50 751 PHE A N 1
ATOM 5698 C CA . PHE A 1 751 ? -8.362 -25.024 -1.886 1.00 98.50 751 PHE A CA 1
ATOM 5699 C C . PHE A 1 751 ? -8.176 -23.849 -0.924 1.00 98.50 751 PHE A C 1
ATOM 5701 O O . PHE A 1 751 ? -8.417 -22.693 -1.267 1.00 98.50 751 PHE A O 1
ATOM 5708 N N . ARG A 1 752 ? -7.710 -24.146 0.292 1.00 98.75 752 ARG A N 1
ATOM 5709 C CA . ARG A 1 752 ? -7.454 -23.143 1.332 1.00 98.75 752 ARG A CA 1
ATOM 5710 C C . ARG A 1 752 ? -5.965 -23.100 1.649 1.00 98.75 752 ARG A C 1
ATOM 5712 O O . ARG A 1 752 ? -5.374 -24.133 1.958 1.00 98.75 752 ARG A O 1
ATOM 5719 N N . VAL A 1 753 ? -5.377 -21.913 1.565 1.00 98.81 753 VAL A N 1
ATOM 5720 C CA . VAL A 1 753 ? -3.992 -21.624 1.942 1.00 98.81 753 VAL A CA 1
ATOM 5721 C C . VAL A 1 753 ? -4.033 -20.789 3.216 1.00 98.81 753 VAL A C 1
ATOM 5723 O O . VAL A 1 753 ? -4.573 -19.687 3.221 1.00 98.81 753 VAL A O 1
ATOM 5726 N N . THR A 1 754 ? -3.511 -21.333 4.309 1.00 98.88 754 THR A N 1
ATOM 5727 C CA . THR A 1 754 ? -3.659 -20.758 5.654 1.00 98.88 754 THR A CA 1
ATOM 5728 C C . THR A 1 754 ? -2.305 -20.650 6.352 1.00 98.88 754 THR A C 1
ATOM 5730 O O . THR A 1 754 ? -1.298 -21.142 5.835 1.00 98.88 754 THR A O 1
ATOM 5733 N N . GLY A 1 755 ? -2.277 -20.080 7.559 1.00 98.31 755 GLY A N 1
ATOM 5734 C CA . GLY A 1 755 ? -1.196 -20.361 8.503 1.00 98.31 755 GLY A CA 1
ATOM 5735 C C . GLY A 1 755 ? -1.175 -21.845 8.896 1.00 98.31 755 GLY A C 1
ATOM 5736 O O . GLY A 1 755 ? -2.177 -22.555 8.751 1.00 98.31 755 GLY A O 1
ATOM 5737 N N . ALA A 1 756 ? -0.033 -22.328 9.379 1.00 98.38 756 ALA A N 1
ATOM 5738 C CA . ALA A 1 756 ? 0.104 -23.691 9.886 1.00 98.38 756 ALA A CA 1
ATOM 5739 C C . ALA A 1 756 ? -0.720 -23.894 11.170 1.00 98.38 756 ALA A C 1
ATOM 5741 O O . ALA A 1 756 ? -0.906 -22.966 11.954 1.00 98.38 756 ALA A O 1
ATOM 5742 N N . ASP A 1 757 ? -1.190 -25.121 11.406 1.00 98.44 757 ASP A N 1
ATOM 5743 C CA . ASP A 1 757 ? -2.022 -25.475 12.567 1.00 98.44 757 ASP A CA 1
ATOM 5744 C C . ASP A 1 757 ? -1.185 -25.711 13.835 1.00 98.44 757 ASP A C 1
ATOM 5746 O O . ASP A 1 757 ? -1.136 -26.806 14.398 1.00 98.44 757 ASP A O 1
ATOM 5750 N N . ILE A 1 758 ? -0.437 -24.682 14.228 1.00 98.25 758 ILE A N 1
ATOM 5751 C CA . ILE A 1 758 ? 0.425 -24.661 15.408 1.00 98.25 758 ILE A CA 1
ATOM 5752 C C . ILE A 1 758 ? 0.420 -23.260 16.039 1.00 98.25 758 ILE A C 1
ATOM 5754 O O . ILE A 1 758 ? 0.204 -22.261 15.345 1.00 98.25 758 ILE A O 1
ATOM 5758 N N . PRO A 1 759 ? 0.722 -23.138 17.343 1.00 98.56 759 PRO A N 1
ATOM 5759 C CA . PRO A 1 759 ? 1.142 -21.862 17.909 1.00 98.56 759 PRO A CA 1
ATOM 5760 C C . PRO A 1 759 ? 2.398 -21.347 17.190 1.00 98.56 759 PRO A C 1
ATOM 5762 O O . PRO A 1 759 ? 3.311 -22.129 16.920 1.00 98.56 759 PRO A O 1
ATOM 5765 N N . MET A 1 760 ? 2.456 -20.042 16.898 1.00 98.38 760 MET A N 1
ATOM 5766 C CA . MET A 1 760 ? 3.545 -19.456 16.106 1.00 98.38 760 MET A CA 1
ATOM 5767 C C . MET A 1 760 ? 4.923 -19.690 16.764 1.00 98.38 760 MET A C 1
ATOM 5769 O O . MET A 1 760 ? 5.142 -19.239 17.896 1.00 98.38 760 MET A O 1
ATOM 5773 N N . PRO A 1 761 ? 5.868 -20.375 16.094 1.00 97.81 761 PRO A N 1
ATOM 5774 C CA . PRO A 1 761 ? 7.217 -20.576 16.614 1.00 97.81 761 PRO A CA 1
ATOM 5775 C C . PRO A 1 761 ? 8.068 -19.302 16.503 1.00 97.81 761 PRO A C 1
ATOM 5777 O O . PRO A 1 761 ? 7.899 -18.506 15.591 1.00 97.81 761 PRO A O 1
ATOM 5780 N N . TYR A 1 762 ? 9.033 -19.131 17.415 1.00 97.50 762 TYR A N 1
ATOM 5781 C CA . TYR A 1 762 ? 9.971 -17.994 17.394 1.00 97.50 762 TYR A CA 1
ATOM 5782 C C . TYR A 1 762 ? 11.071 -18.126 16.328 1.00 97.50 762 TYR A C 1
ATOM 5784 O O . TYR A 1 762 ? 11.526 -17.139 15.757 1.00 97.50 762 TYR A O 1
ATOM 5792 N N . ALA A 1 763 ? 11.567 -19.346 16.099 1.00 96.81 763 ALA A N 1
ATOM 5793 C CA . ALA A 1 763 ? 12.707 -19.561 15.215 1.00 96.81 763 ALA A CA 1
ATOM 5794 C C . ALA A 1 763 ? 12.342 -19.179 13.774 1.00 96.81 763 ALA A C 1
ATOM 5796 O O . ALA A 1 763 ? 11.406 -19.745 13.215 1.00 96.81 763 ALA A O 1
ATOM 5797 N N . LYS A 1 764 ? 13.104 -18.261 13.166 1.00 95.00 764 LYS A N 1
ATOM 5798 C CA . LYS A 1 764 ? 12.790 -17.654 11.860 1.00 95.00 764 LYS A CA 1
ATOM 5799 C C . LYS A 1 764 ? 12.459 -18.670 10.765 1.00 95.00 764 LYS A C 1
ATOM 5801 O O . LYS A 1 764 ? 11.487 -18.507 10.041 1.00 95.00 764 LYS A O 1
ATOM 5806 N N . ASN A 1 765 ? 13.242 -19.742 10.673 1.00 96.81 765 ASN A N 1
ATOM 5807 C CA . ASN A 1 765 ? 13.026 -20.806 9.694 1.00 96.81 765 ASN A CA 1
ATOM 5808 C C . ASN A 1 765 ? 11.699 -21.555 9.901 1.00 96.81 765 ASN A C 1
ATOM 5810 O O . ASN A 1 765 ? 11.143 -22.063 8.937 1.00 96.81 765 ASN A O 1
ATOM 5814 N N . LEU A 1 766 ? 11.209 -21.655 11.139 1.00 97.38 766 LEU A N 1
ATOM 5815 C CA . LEU A 1 766 ? 9.914 -22.256 11.450 1.00 97.38 766 LEU A CA 1
ATOM 5816 C C . LEU A 1 766 ? 8.774 -21.242 11.298 1.00 97.38 766 LEU A C 1
ATOM 5818 O O . LEU A 1 766 ? 7.714 -21.615 10.808 1.00 97.38 766 LEU A O 1
ATOM 5822 N N . GLU A 1 767 ? 8.986 -19.981 11.682 1.00 97.25 767 GLU A N 1
ATOM 5823 C CA . GLU A 1 767 ? 8.021 -18.885 11.495 1.00 97.25 767 GLU A CA 1
ATOM 5824 C C . GLU A 1 767 ? 7.675 -18.720 10.008 1.00 97.25 767 GLU A C 1
ATOM 5826 O O . GLU A 1 767 ? 6.502 -18.717 9.641 1.00 97.25 767 GLU A O 1
ATOM 5831 N N . ASP A 1 768 ? 8.689 -18.724 9.137 1.00 94.75 768 ASP A N 1
ATOM 5832 C CA . ASP A 1 768 ? 8.513 -18.647 7.681 1.00 94.75 768 ASP A CA 1
ATOM 5833 C C . ASP A 1 768 ? 7.702 -19.818 7.113 1.00 94.75 768 ASP A C 1
ATOM 5835 O O . ASP A 1 768 ? 6.917 -19.636 6.186 1.00 94.75 768 ASP A O 1
ATOM 5839 N N . LEU A 1 769 ? 7.861 -21.018 7.681 1.00 96.56 769 LEU A N 1
ATOM 5840 C CA . LEU A 1 769 ? 7.087 -22.205 7.300 1.00 96.56 769 LEU A CA 1
ATOM 5841 C C . LEU A 1 769 ? 5.674 -22.221 7.900 1.00 96.56 769 LEU A C 1
ATOM 5843 O O . LEU A 1 769 ? 4.849 -23.037 7.490 1.00 96.56 769 LEU A O 1
ATOM 5847 N N . SER A 1 770 ? 5.399 -21.357 8.878 1.00 97.81 770 SER A N 1
ATOM 5848 C CA . SER A 1 770 ? 4.117 -21.293 9.584 1.00 97.81 770 SER A CA 1
ATOM 5849 C C . SER A 1 770 ? 3.133 -20.310 8.952 1.00 97.81 770 SER A C 1
ATOM 5851 O O . SER A 1 770 ? 1.961 -20.305 9.324 1.00 97.81 770 SER A O 1
ATOM 5853 N N . LEU A 1 771 ? 3.587 -19.482 8.010 1.00 96.81 771 LEU A N 1
ATOM 5854 C CA . LEU A 1 771 ? 2.784 -18.471 7.328 1.00 96.81 771 LEU A CA 1
ATOM 5855 C C . LEU A 1 771 ? 2.566 -18.831 5.852 1.00 96.81 771 LEU A C 1
ATOM 5857 O O . LEU A 1 771 ? 3.422 -19.471 5.240 1.00 96.81 771 LEU A O 1
ATOM 5861 N N . PRO A 1 772 ? 1.442 -18.405 5.248 1.00 97.00 772 PRO A N 1
ATOM 5862 C CA . PRO A 1 772 ? 1.230 -18.595 3.821 1.00 97.00 772 PRO A CA 1
ATOM 5863 C C . PRO A 1 772 ? 2.288 -17.825 3.021 1.00 97.00 772 PRO A C 1
ATOM 5865 O O . PRO A 1 772 ? 2.563 -16.656 3.293 1.00 97.00 772 PRO A O 1
ATOM 5868 N N . SER A 1 773 ? 2.847 -18.471 2.000 1.00 96.94 773 SER A N 1
ATOM 5869 C CA . SER A 1 773 ? 3.799 -17.861 1.067 1.00 96.94 773 SER A CA 1
ATOM 5870 C C . SER A 1 773 ? 3.274 -17.866 -0.368 1.00 96.94 773 SER A C 1
ATOM 5872 O O . SER A 1 773 ? 2.396 -18.659 -0.723 1.00 96.94 773 SER A O 1
ATOM 5874 N N . VAL A 1 774 ? 3.878 -17.036 -1.224 1.00 98.06 774 VAL A N 1
ATOM 5875 C CA . VAL A 1 774 ? 3.620 -16.998 -2.676 1.00 98.06 774 VAL A CA 1
ATOM 5876 C C . VAL A 1 774 ? 3.686 -18.402 -3.288 1.00 98.06 774 VAL A C 1
ATOM 5878 O O . VAL A 1 774 ? 2.798 -18.804 -4.037 1.00 98.06 774 VAL A O 1
ATOM 5881 N N . VAL A 1 775 ? 4.686 -19.200 -2.900 1.00 97.88 775 VAL A N 1
ATOM 5882 C CA . VAL A 1 775 ? 4.868 -20.572 -3.398 1.00 97.88 775 VAL A CA 1
ATOM 5883 C C . VAL A 1 775 ? 3.697 -21.477 -3.005 1.00 97.88 775 VAL A C 1
ATOM 5885 O O . VAL A 1 775 ? 3.250 -22.283 -3.822 1.00 97.88 775 VAL A O 1
ATOM 5888 N N . ASN A 1 776 ? 3.158 -21.348 -1.787 1.00 98.25 776 ASN A N 1
ATOM 5889 C CA . ASN A 1 776 ? 1.994 -22.137 -1.374 1.00 98.25 776 ASN A CA 1
ATOM 5890 C C . ASN A 1 776 ? 0.756 -21.799 -2.216 1.00 98.25 776 ASN A C 1
ATOM 5892 O O . ASN A 1 776 ? 0.034 -22.712 -2.617 1.00 98.25 776 ASN A O 1
ATOM 5896 N N . ILE A 1 777 ? 0.548 -20.514 -2.520 1.00 98.69 777 ILE A N 1
ATOM 5897 C CA . ILE A 1 777 ? -0.581 -20.035 -3.331 1.00 98.69 777 ILE A CA 1
ATOM 5898 C C . ILE A 1 777 ? -0.450 -20.526 -4.777 1.00 98.69 777 ILE A C 1
ATOM 5900 O O . ILE A 1 777 ? -1.390 -21.115 -5.308 1.00 98.69 777 ILE A O 1
ATOM 5904 N N . VAL A 1 778 ? 0.729 -20.375 -5.392 1.00 98.56 778 VAL A N 1
ATOM 5905 C CA . VAL A 1 778 ? 1.005 -20.869 -6.754 1.00 98.56 778 VAL A CA 1
ATOM 5906 C C . VAL A 1 778 ? 0.788 -22.382 -6.846 1.00 98.56 778 VAL A C 1
ATOM 5908 O O . VAL A 1 778 ? 0.155 -22.857 -7.788 1.00 98.56 778 VAL A O 1
ATOM 5911 N N . ASN A 1 779 ? 1.264 -23.148 -5.861 1.00 98.31 779 ASN A N 1
ATOM 5912 C CA . ASN A 1 779 ? 1.082 -24.600 -5.835 1.00 98.31 779 ASN A CA 1
ATOM 5913 C C . ASN A 1 779 ? -0.392 -24.997 -5.687 1.00 98.31 779 ASN A C 1
ATOM 5915 O O . ASN A 1 779 ? -0.838 -25.932 -6.349 1.00 98.31 779 ASN A O 1
ATOM 5919 N N . ALA A 1 780 ? -1.159 -24.290 -4.852 1.00 98.44 780 ALA A N 1
ATOM 5920 C CA . ALA A 1 780 ? -2.596 -24.513 -4.733 1.00 98.44 780 ALA A CA 1
ATOM 5921 C C . ALA A 1 780 ? -3.327 -24.184 -6.047 1.00 98.44 780 ALA A C 1
ATOM 5923 O O . ALA A 1 780 ? -4.182 -24.959 -6.469 1.00 98.44 780 ALA A O 1
ATOM 5924 N N . ALA A 1 781 ? -2.949 -23.099 -6.733 1.00 98.25 781 ALA A N 1
ATOM 5925 C CA . ALA A 1 781 ? -3.519 -22.705 -8.025 1.00 98.25 781 ALA A CA 1
ATOM 5926 C C . ALA A 1 781 ? -3.242 -23.736 -9.117 1.00 98.25 781 ALA A C 1
ATOM 5928 O O . ALA A 1 781 ? -4.162 -24.189 -9.793 1.00 98.25 781 ALA A O 1
ATOM 5929 N N . ARG A 1 782 ? -1.991 -24.181 -9.228 1.00 97.38 782 ARG A N 1
ATOM 5930 C CA . ARG A 1 782 ? -1.588 -25.255 -10.143 1.00 97.38 782 ARG A CA 1
ATOM 5931 C C . ARG A 1 782 ? -2.316 -26.563 -9.870 1.00 97.38 782 ARG A C 1
ATOM 5933 O O . ARG A 1 782 ? -2.809 -27.194 -10.798 1.00 97.38 782 ARG A O 1
ATOM 5940 N N . LYS A 1 783 ? -2.452 -26.932 -8.593 1.00 97.44 783 LYS A N 1
ATOM 5941 C CA . LYS A 1 783 ? -3.224 -28.108 -8.184 1.00 97.44 783 LYS A CA 1
ATOM 5942 C C . LYS A 1 783 ? -4.703 -27.977 -8.551 1.00 97.44 783 LYS A C 1
ATOM 5944 O O . LYS A 1 783 ? -5.275 -28.944 -9.032 1.00 97.44 783 LYS A O 1
ATOM 5949 N N . SER A 1 784 ? -5.299 -26.802 -8.345 1.00 97.75 784 SER A N 1
ATOM 5950 C CA . SER A 1 784 ? -6.695 -26.531 -8.701 1.00 97.75 784 SER A CA 1
ATOM 5951 C C . SER A 1 784 ? -6.931 -26.678 -10.206 1.00 97.75 784 SER A C 1
ATOM 5953 O O . SER A 1 784 ? -7.877 -27.348 -10.609 1.00 97.75 784 SER A O 1
ATOM 5955 N N . LEU A 1 785 ? -6.010 -26.146 -11.017 1.00 97.19 785 LEU A N 1
ATOM 5956 C CA . LEU A 1 785 ? -6.075 -26.126 -12.482 1.00 97.19 785 LEU A CA 1
ATOM 5957 C C . LEU A 1 785 ? -5.505 -27.380 -13.170 1.00 97.19 785 LEU A C 1
ATOM 5959 O O . LEU A 1 785 ? -5.546 -27.464 -14.396 1.00 97.19 785 LEU A O 1
ATOM 5963 N N . ASN A 1 786 ? -4.942 -28.329 -12.414 1.00 93.88 786 ASN A N 1
ATOM 5964 C CA . ASN A 1 786 ? -4.204 -29.493 -12.926 1.00 93.88 786 ASN A CA 1
ATOM 5965 C C . ASN A 1 786 ? -3.081 -29.131 -13.931 1.00 93.88 786 ASN A C 1
ATOM 5967 O O . ASN A 1 786 ? -2.980 -29.749 -14.994 1.00 93.88 786 ASN A O 1
ATOM 5971 N N . LYS A 1 787 ? -2.245 -28.132 -13.606 1.00 82.44 787 LYS A N 1
ATOM 5972 C CA . LYS A 1 787 ? -1.151 -27.620 -14.462 1.00 82.44 787 LYS A CA 1
ATOM 5973 C C . LYS A 1 787 ? 0.227 -27.644 -13.811 1.00 82.44 787 LYS A C 1
ATOM 5975 O O . LYS A 1 787 ? 0.314 -27.436 -12.581 1.00 82.44 787 LYS A O 1
#

Organism: NCBI:txid109957

pLDDT: mean 75.05, std 26.27, range [19.27, 98.94]

Secondary structure (DSSP, 8-state):
-HHHHHHHHGGG--EEEEETTEEEEEE-TTS--EEEEEE-SSTT--TTS-EEEE-TTSSS-PEEEEEETT--SSSS--BEEEEE------SEEEHHHH-SEEEEPPTT-TT---BTSSEEEE-SSSSSS-EEEEEETTTEEEEE---SSSSTTTTTTT-SSPEEEETTTS-SEEEE--STTTTSEEEEE-SSSSSS-EEEEEETT---SSSTTSBEEEEE---SS--SEEEGGG-SEEEE-TT--TT--BTSEEEEETTEEEEEETT--SSTTS---BEEEEEETTSTT--EEEEEE--TT-TTBTSEEEEEEETTEEEEEEEEEE---S----------S--------PPEEEEEEEE-STHHHHT--SEEEE-PPPP---S-----S------SS---PPP---TT-------PPP-S--TTSSTTTTT--TT---------EEETTEEE------EEEEHHHHHHHHHHHHHHH-TTEEEEETTSSTTS-TTSTTTTHHHHH-TTTEEE--S-HHHHHHHHHHHHHTT-EEEEE-SSHHHHHHHHHIIIIIIITHHHHTTT------EEEEE-S--SS--GGG----HHHHHTSTT-EEE---SHHHHHHHHHHHHH-SS-EEEEE-GGGTT-EEEE-HHHHSTT----TT--EEEE--SSEEEEE-STHHHHHHHHHHHHHHTT--EEEEE--EEES--HHHHHHHHHHHS-EEEE-SS-STT-HHHHHHHHHHHSTTGGG-SSPPEEE---SSPPPSSHHHHHHHS--HHHHHHHHHHHHT-

Sequence (787 aa):
MLAKEAFLEMYHIANSIIFGEKCYSLNDLNHTNKVTTFLSKKPHTNFGHKLTVGDFDAAGKSTLVITAPGYSYSAVQQGSVFLLQNTSQDSTVEIENIAKIQIFGPSDNILGGRFGTDAVVIDFNLDGVDDLVVSAPGYGIYIFFGNREFGLGRKCVKSQLLCKLYADKDFDIVIKGFEPSWGWILAVGDFNGDGNPDLLIGSPYSGNQVSPNCGAVHGFQAKSSPSSVLGVNSADLTLYSPTSQKFEEFGQSIAIIKDLLVVGAPGWRKSPSDSMRGAIFAFDISSERFPLKGTIYGDEEMTGFGAQMITGIFGGELKLFVASPTERSTSAIPKFMDLPGILTPINSRGYAAGTVRLFDRDSFAGQKSLKTVKFSKIKGSKSNARLGGSGWHIGENDLWISEAMADGEKGRIRRFREGNKFSQISECINGLKSGDRFGVSITMYFDNDTLLVVGEINAHLTVRDALNQAMDEEMTRDETVYILGEEVAQYNGAYKVSKGLLEKYGDKRVIDTPITEMGFAGIAVGSALAGLKPVCEFMTFNFSMQAIDQVVNSAAKTRYMSGGTIECPIVFRGPNGAAAGVAAQHSQCFAAWYGSVPGLKVVSPFSAEDAKGLLKAAIRDPNPVVVLENELMYGVSFPVSDEVLGKDFVIEIGKAKIEREGSDITIVAHSRPVQFALDAAEELAKAGISAEVINLRSIRPLDIGAIVTSLKKTNHLITVEGGWPQFGVGSEIAAQIMESDAFDYLDSPIFRVTGADIPMPYAKNLEDLSLPSVVNIVNAARKSLNK

InterPro domains:
  IPR005475 Transketolase-like, pyrimidine-binding domain [PF02779] (461-634)
  IPR005475 Transketolase-like, pyrimidine-binding domain [SM00861] (461-636)
  IPR009014 Transketolase C-terminal/Pyruvate-ferredoxin oxidoreductase domain II [G3DSA:3.40.50.920] (653-786)
  IPR009014 Transketolase C-terminal/Pyruvate-ferredoxin oxidoreductase domain II [SSF52922] (650-786)
  IPR013517 FG-GAP repeat [PF01839] (115-140)
  IPR013517 FG-GAP repeat [PF01839] (182-207)
  IPR013519 Integrin alpha beta-propellor [PS51470] (33-93)
  IPR013519 Integrin alpha beta-propellor [PS51470] (183-229)
  IPR013519 Integrin alpha beta-propellor [SM00191] (43-100)
  IPR013519 Integrin alpha beta-propellor [SM00191] (111-163)
  IPR013519 Integrin alpha beta-propellor [SM00191] (178-231)
  IPR013519 Integrin alpha beta-propellor [SM00191] (246-297)
  IPR027110 Pyruvate dehydrogenase E1 component subunit beta, mitochondrial-type [PTHR11624] (459-786)
  IPR028994 Integrin alpha, N-terminal [G3DSA:2.130.10.130] (14-161)
  IPR028994 Integrin alpha, N-terminal [G3DSA:2.130.10.130] (168-313)
  IPR028994 Integrin alpha, N-terminal [SSF69318] (13-260)
  IPR029061 Thiamin diphosphate-binding fold [SSF52518] (461-641)
  IPR033248 Transketolase, C-terminal domain [PF02780] (654-777)

Radius of gyration: 32.39 Å; chains: 1; bounding box: 82×79×80 Å

Foldseek 3Di:
DVVVVVVVVVQPFFDWWDDFQKIWTQDPQPVPRAIEIEGEPDHPQCKQLDWDWFQLAPPPGIKIKIWGLQDDPDPASFIKMFIAGDDPDRYYDYRQFGGQEMETHAPPRRFRQRKQLDKDWFLQQPPPGIWIWIGRFQAWIFIWHRHCPPTPNPQRPPDPHHRYHYRVPRGQAIEDERARGWQNYWDWADLQPPPGIWIKIWRQQPDDPQQHGRIKIFIDHRHNDDDRYHYSVNGPDIDGDPPSDHQQRWRLEWDDAPQWIKTWRLQDDPDPPDASQTKIWIFGSPDPVRDTLAMATGDPQARRKRNYKDWDAALNGIKIKIKGFGDDDPDDDDDPDDDPDDDDDPDPDDGPFIKMFIGHPCCRNVSDTPFIWGWDDDPDDDDDDDDDDDDDDPDPDDDDGGDTDGPDDPDDDDDDDDDDRAPNCQVVPVPDDPPRRDDTDFDWDHDNHDTDPDDDHQHKDALLRLLCLLLVLVVVVDVLEAEEEACVAPVCAPLNSNHPVCVVPHCVRGPHDDLQLQVVLLVLQVSQQVPGAYEYEDQEVLSCVNNVCCLAVSFQCVCVVVVNPTFGNYEYEYEAAADALPFFSRGAHCLLVQLPGHSEWEFFAAASLLSNQASNVSSPDRGYYYYHYHSVRRRPMDRHHVLSVDSPRHDDRQDKDFPFDFAAAEEEEEHNCLVLQVVLQVVVVVVVHTYTGIYQRILPPTNLVVVLVRCLRRLYYEYEEAHADPSDSQVVSQVVCCVDPSVVSHPFRYYYFYFYNDRQHSDNVRNVVRGGHSVNSNVVSCVSNVD